Protein 1V2A (pdb70)

Foldseek 3Di:
DEWEDALLDLLQQLVVLLCVLLVHDYDYDYADLVDPVRQVVQCVQPVVSDPGWDADPNDIDHDSVRSNVCCCVPRHPDCVQQDPPPVQNVLLVVLVCLLVPQALVLLVVVLVVVLVVDDDPPCSVVSNVVSVVVQLVCLVVEVANRDVDHYSSRSSVLSSVVNCVSPDDDCVVRVSVVSSNCVVLVSRPPSVVSCVCNVVVSVVVVVD/DEWEDALLDLLQQLCVLLCQLQVHDYNYDDADCVDPVRVVVQCVQPVVSDPGWDADPNDIDDDSVRSNVVCCVVRPPDCVQQDPPPVQNVQLVVLVCLLVPQALVLQVVQVVQVVVVHHDDPVSVVSNVVSLVVQLVCCVVEVANRDVDHHSSRSSVLSSVVNNVVVVDDCVVRDSVVSSNCVVLVSRPPNVVSVVVSVVRVVVVVVVD/DEWEAALLDLLQQLVVLLCLLLVHDHNYDYADCVDDVRQVVQCVQPVVSDPGWDADPNDIDDDSVRVSVCCCVVRPPDCQQQDPDPVLNVLLVVLVCLLVVAALVLVVVQVVQVVVPHGDDVVSVVSNVVSVVVQLVCLPVEVANRDNDHHSSRSSVLSSVVNCVVVVDDCPVRVSVVSSNVVVCVSRPPSVVSVVVSVVSVVVVVVD/DEWEDALLDLLSQLVVLLCQLLVHDYNYDDADCVDPVRQVVQCVQPVVSDPGWGADPNDIDDDSVRSNVCCCVVRPPDCPQQDPPPVLNVQLVVLVCLLVVQALVLQVVQVVLVVVVHHDDPCSVVSNVVSLVVQLVCLPVEVANRDNDHHSSLSSVLSSVVSCVSVPDDCPVRVSVVSSNVVSCVSRPPSVVSVVVSVVSVVVVVVD

Organism: NCBI:txid7168

Radius of gyration: 38.17 Å; Cα contacts (8 Å, |Δi|>4): 1167; chains: 4; bounding box: 81×62×113 Å

Solvent-accessible surface area: 38562 Å² total; per-residue (Å²): 58,36,0,42,15,32,29,31,19,18,41,0,6,4,0,17,2,0,4,62,71,42,64,24,116,24,69,73,86,148,17,69,54,144,40,89,118,61,109,76,56,2,48,143,61,0,36,19,69,50,29,4,0,0,20,3,124,62,32,36,2,18,27,6,15,0,0,1,5,2,0,5,61,43,58,14,185,70,65,65,10,8,16,131,74,43,94,45,14,4,22,0,3,5,7,2,3,0,2,26,32,9,0,28,55,51,0,25,47,5,5,85,44,65,82,142,171,81,172,29,56,123,104,60,77,101,105,1,91,26,0,0,49,15,0,27,80,1,5,74,105,69,43,26,0,1,8,115,66,9,0,0,0,0,1,4,0,2,3,6,3,24,6,6,108,57,15,193,38,85,45,116,62,3,63,76,0,98,52,0,5,111,71,0,62,88,55,9,60,83,28,118,97,10,36,106,85,21,42,85,67,14,125,66,120,91,90,131,55,33,0,35,6,23,10,35,22,24,42,0,16,4,0,10,5,0,5,94,78,46,72,23,116,22,71,86,67,142,14,54,36,133,50,80,117,60,76,80,55,4,48,168,62,0,44,17,67,48,24,4,0,0,19,6,138,63,30,39,3,16,27,5,16,0,0,0,5,2,0,2,54,49,83,24,183,78,62,75,14,5,15,135,65,37,82,46,14,4,20,0,6,3,4,2,2,0,2,26,30,6,1,27,57,46,0,32,47,5,24,90,32,78,122,124,181,84,164,34,56,132,121,59,74,120,82,0,118,27,0,0,47,14,0,22,81,0,3,65,101,78,45,28,0,1,5,120,56,10,0,0,0,0,0,4,0,2,4,6,2,30,4,4,94,153,38,180,45,88,37,111,74,11,65,82,0,88,44,0,6,110,81,0,65,91,57,6,52,115,36,119,104,12,44,94,73,28,51,82,11,31,122,69,71,90,76,69,183,43,39,0,42,9,27,10,44,22,23,41,0,17,6,0,14,5,0,6,72,72,40,67,35,119,17,75,86,69,134,14,70,33,157,44,79,117,64,99,78,49,2,50,174,60,0,40,21,71,51,30,3,0,0,18,9,148,64,35,35,3,15,27,6,16,0,0,1,5,1,0,5,50,48,78,24,194,63,57,65,14,5,11,142,73,34,83,52,10,2,18,0,3,3,5,3,2,0,2,25,23,9,0,27,54,63,0,33,54,4,25,86,52,74,124,114,183,97,166,27,58,128,107,63,65,89,99,0,94,24,0,0,47,14,0,25,77,2,9,58,124,69,47,20,0,1,5,113,68,8,0,0,0,0,1,5,0,1,4,5,1,26,5,2,107,151,37,184,50,98,35,114,67,5,71,76,0,100,59,6,10,134,111,0,74,89,54,7,64,111,38,151,113,11,52,113,75,28,48,54,15,36,125,62,144,122,86,115,55,34,0,33,13,22,12,42,19,23,41,0,15,5,0,17,5,0,4,72,75,48,68,25,119,24,73,92,83,149,12,76,39,161,52,73,117,64,84,76,52,2,52,183,59,0,38,18,76,53,29,4,0,0,18,7,148,63,30,36,3,16,27,7,15,0,0,1,3,2,0,6,49,47,91,24,193,62,57,66,11,3,11,147,71,40,82,47,11,2,18,0,3,3,5,2,2,0,2,27,34,10,0,30,62,73,0,23,54,4,10,87,34,55,119,158,195,104,140,18,58,133,107,74,68,91,128,1,117,28,0,0,45,14,0,22,80,2,9,42,127,66,49,16,0,1,5,118,69,8,0,0,0,0,0,5,0,1,3,5,2,24,10,1,98,115,37,189,49,88,36,111,70,8,67,82,0,104,60,4,5,134,112,0,78,85,56,9,62,115,38,140,89,16,43,98,72,28,48,71,23,23,124,56,142,111,92,131

Secondary structure (DSSP, 8-state):
-EEEE-TT-HHHHHHHHHHHHHT---EEEE--TT-HHHHHHHHHH-TT--S-EEEETTEEEESHHHHHHHHHHHH-SSSTTS---HHHHHHHHHHHHHIIIIIHHHHHHHHHHHHHT----TTHHHHHHHHHHHHHHHHHHSSSSSSSS--HHHHHHHHHHHGGGTTT---TT-HHHHHHHHHHHTTSTTHHHHHHHHHHHHHHHH--/-EEEE-TTSTTTHHHHHHHHHHT---EEEE--TTSHHHHHHHHHH-TT--S-EEEETTEEEESHHHHHHHHHHHH-SSSSSS-S-HHHHHHHHHHHHHIIIIIHHHHHHHHHHHHTT----HHHHHHHHHHHHHHHHHHHHSSSSSSSS--HHHHHHHHHHHGGGGGT---TT-HHHHHHHHHHHTTSTTHHHHHHHHHHHHHHHHTT-/-EEEE-TTSHHHHHHHHHHHHHT---EEEE--TT-HHHHHHHHTT-TT--S-EEEETTEEEESHHHHHHHHHHHH-SSSSSS-SSHHHHHHHHHHHHHIIIIIHHHHHHHHHHHTTT----HHHHHHHHHHHHHHHHHTTTSSSSSSSS--HHHHHHHHHHHGGGGGT---TT-HHHHHHHHHHHTTSTTHHHHHHHHHHHHHHHHH-/-EEEE-TT-HHHHHHHHHHHHHT---EEEE--TTSHHHHHHHHTT-TT--SSEEEETTEEEESHHHHHHHHHHHH-SSSTTS---HHHHHHHHHHHHHIIIIIHHHHHHHHHHTTTT----TTHHHHHHHHHHHHHHHTTTSSSSSSSS--HHHHHHHHHHHGGGGGT---TT-HHHHHHHHHHHTTSTTHHHHHHHHHHHHHHHHH-

B-factor: mean 32.92, std 14.25, range [5.95, 92.27]

InterPro domains:
  IPR004045 Glutathione S-transferase, N-terminal [PF13417] (4-76)
  IPR004045 Glutathione S-transferase, N-terminal [PS50404] (1-79)
  IPR004046 Glutathione S-transferase, C-terminal [PF00043] (115-186)
  IPR010987 Glutathione S-transferase, C-terminal-like [PS50405] (85-202)
  IPR036249 Thioredoxin-like superfamily [SSF52833] (1-83)
  IPR036282 Glutathione S-transferase, C-terminal domain superfamily [SSF47616] (84-200)
  IPR040079 Glutathione transferase family [SFLDS00019] (1-209)

Nearest PDB structures (foldseek):
  1v2a-assembly1_B  TM=9.784E-01  e=1.083E-30  Anopheles dirus
  3wyw-assembly1_A  TM=9.039E-01  e=3.622E-17  Nilaparvata lugens
  3vk9-assembly3_D  TM=9.229E-01  e=1.991E-15  Bombyx mori
  7rhp-assembly1_A  TM=9.264E-01  e=3.849E-15  Apis mellifera
  7ebu-assembly3_C  TM=8.691E-01  e=9.989E-12  Aedes aegypti

CATH classification: 3.40.30.10 (+1 more: 1.20.1050.10)

Sequence (833 aa):
MDYYYSLISPPCQSAILLAKKLGITLNLKKTNVHDPVERDALTKLNPQHTIPTLVDNGHVVWESYAIVLYLVETYAKDDTLYPKDPKVRSVVNQRLFFDIGTLYKRIIDVIHLVMKKEQPSDEQMEKLKGALDLLEQFVTERAYAAADHLTVADICLLGTVTALNWLKHDLEPFPHIRAWLERVRAEMPDYEEFSKQVADDTLAYVASMDYYYSLISPPCQSAILLAKKLGITLNLKKTNVHDPVERDALTKLNPQHTIPTLVDNGHVVWESYAIVLYLVETYAKDDTLYPKDPKVRSVVNQRLFFDIGTLYKRIIDVIHLVMKKEQPSDEQMEKLKGALDLLEQFVTERAYAAADHLTVADICLLGTVTALNWLKHDLEPFPHIRAWLERVRAEMPDYEEFSKQVADDTLAYVASRMDYYYSLISPPCQSAILLAKKLGITLNLKKTNVHDPVERDALTKLNPQHTIPTLVDNGHVVWESYAIVLYLVETYAKDDTLYPKDPKVRSVVNQRLFFDIGTLYKRIIDVIHLVMKKEQPSDEQMEKLKGALDLLEQFVTERAYAAADHLTVADICLLGTVTALNWLKHDLEPFPHIRAWLERVRAEMPDYEEFSKQVADDTLAYVASMDYYYSLISPPCQSAILLAKKLGITLNLKKTNVHDPVERDALTKLNPQHTIPTLVDNGHVVWESYAIVLYLVETYAKDDTLYPKDPKVRSVVNQRLFFDIGTLYKRIIDVIHLVMKKEQPSDEQMEKLKGALDLLEQFVTERAYAAADHLTVADICLLGTVTALNWLKHDLEPFPHIRAWLERVRAEMPDYEEFSKQVADDTLAYVAS

Structure (mmCIF, N/CA/C/O backbone):
data_1V2A
#
_entry.id   1V2A
#
_cell.length_a   48.203
_cell.length_b   88.136
_cell.length_c   200.446
_cell.angle_alpha   90.00
_cell.angle_beta   90.00
_cell.angle_gamma   90.00
#
_symmetry.space_group_name_H-M   'P 21 21 21'
#
loop_
_entity.id
_entity.type
_entity.pdbx_description
1 polymer 'glutathione transferase gst1-6'
2 non-polymer 'GLUTATHIONE SULFONIC ACID'
3 water water
#
loop_
_atom_site.group_PDB
_atom_site.id
_atom_site.type_symbol
_atom_site.label_atom_id
_atom_site.label_alt_id
_atom_site.label_comp_id
_atom_site.label_asym_id
_atom_site.label_entity_id
_atom_site.label_seq_id
_atom_site.pdbx_PDB_ins_code
_atom_site.Cartn_x
_atom_site.Cartn_y
_atom_site.Cartn_z
_atom_site.occupancy
_atom_site.B_iso_or_equiv
_atom_site.auth_seq_id
_atom_site.auth_comp_id
_atom_site.auth_asym_id
_atom_site.auth_atom_id
_atom_site.pdbx_PDB_model_num
ATOM 1 N N . MET A 1 1 ? -55.478 -18.343 34.346 1.00 35.96 1 MET A N 1
ATOM 2 C CA . MET A 1 1 ? -54.793 -17.601 35.432 1.00 35.64 1 MET A CA 1
ATOM 3 C C . MET A 1 1 ? -53.988 -16.436 34.864 1.00 35.30 1 MET A C 1
ATOM 4 O O . MET A 1 1 ? -53.497 -16.499 33.735 1.00 36.43 1 MET A O 1
ATOM 9 N N . ASP A 1 2 ? -53.864 -15.366 35.640 1.00 31.97 2 ASP A N 1
ATOM 10 C CA . ASP A 1 2 ? -53.113 -14.205 35.189 1.00 32.69 2 ASP A CA 1
ATOM 11 C C . ASP A 1 2 ? -51.701 -14.239 35.769 1.00 32.65 2 ASP A C 1
ATOM 12 O O . ASP A 1 2 ? -51.482 -14.764 36.862 1.00 31.13 2 ASP A O 1
ATOM 17 N N . TYR A 1 3 ? -50.750 -13.675 35.030 1.00 30.93 3 TYR A N 1
ATOM 18 C CA . TYR A 1 3 ? -49.363 -13.666 35.458 1.00 30.28 3 TYR A CA 1
ATOM 19 C C . TYR A 1 3 ? -48.645 -12.362 35.105 1.00 31.58 3 TYR A C 1
ATOM 20 O O . TYR A 1 3 ? -48.251 -12.144 33.953 1.00 29.39 3 TYR A O 1
ATOM 29 N N . TYR A 1 4 ? -48.468 -11.502 36.105 1.00 30.32 4 TYR A N 1
ATOM 30 C CA . TYR A 1 4 ? -47.790 -10.225 35.907 1.00 31.77 4 TYR A CA 1
ATOM 31 C C . TYR A 1 4 ? -46.294 -10.474 35.968 1.00 31.23 4 TYR A C 1
ATOM 32 O O . TYR A 1 4 ? -45.792 -11.027 36.955 1.00 28.85 4 TYR A O 1
ATOM 41 N N . TYR A 1 5 ? -45.581 -10.049 34.928 1.00 29.78 5 TYR A N 1
ATOM 42 C CA . TYR A 1 5 ? -44.150 -10.296 34.869 1.00 31.57 5 TYR A CA 1
ATOM 43 C C . TYR A 1 5 ? -43.411 -9.412 33.876 1.00 32.55 5 TYR A C 1
ATOM 44 O O . TYR A 1 5 ? -43.963 -8.473 33.301 1.00 34.12 5 TYR A O 1
ATOM 53 N N . SER A 1 6 ? -42.150 -9.778 33.674 1.00 31.96 6 SER A N 1
ATOM 54 C CA . SER A 1 6 ? -41.228 -9.136 32.741 1.00 34.13 6 SER A CA 1
ATOM 55 C C . SER A 1 6 ? -40.223 -10.249 32.438 1.00 32.91 6 SER A C 1
ATOM 56 O O . SER A 1 6 ? -39.591 -10.769 33.350 1.00 33.89 6 SER A O 1
ATOM 59 N N . LEU A 1 7 ? -40.091 -10.621 31.166 1.00 32.02 7 LEU A N 1
ATOM 60 C CA . LEU A 1 7 ? -39.197 -11.707 30.764 1.00 32.09 7 LEU A CA 1
ATOM 61 C C . LEU A 1 7 ? -37.761 -11.507 31.195 1.00 30.92 7 LEU A C 1
ATOM 62 O O . LEU A 1 7 ? -37.016 -12.466 31.347 1.00 32.96 7 LEU A O 1
ATOM 67 N N . ILE A 1 8 ? -37.373 -10.258 31.390 1.00 32.57 8 ILE A N 1
ATOM 68 C CA . ILE A 1 8 ? -36.009 -9.944 31.784 1.00 30.03 8 ILE A CA 1
ATOM 69 C C . ILE A 1 8 ? -35.806 -10.207 33.278 1.00 29.34 8 ILE A C 1
ATOM 70 O O . ILE A 1 8 ? -34.677 -10.238 33.773 1.00 27.40 8 ILE A O 1
ATOM 75 N N . SER A 1 9 ? -36.909 -10.415 33.987 1.00 25.50 9 SER A N 1
ATOM 76 C CA . SER A 1 9 ? -36.855 -10.680 35.422 1.00 27.89 9 SER A CA 1
ATOM 77 C C . SER A 1 9 ? -36.592 -12.151 35.753 1.00 25.72 9 SER A C 1
ATOM 78 O O . SER A 1 9 ? -37.499 -12.982 35.634 1.00 29.34 9 SER A O 1
ATOM 81 N N . PRO A 1 10 ? -35.353 -12.491 36.170 1.00 24.14 10 PRO A N 1
ATOM 82 C CA . PRO A 1 10 ? -34.968 -13.866 36.522 1.00 23.25 10 PRO A CA 1
ATOM 83 C C . PRO A 1 10 ? -36.034 -14.603 37.330 1.00 22.90 10 PRO A C 1
ATOM 84 O O . PRO A 1 10 ? -36.431 -15.711 36.975 1.00 21.12 10 PRO A O 1
ATOM 88 N N . PRO A 1 11 ? -36.503 -14.002 38.435 1.00 20.57 11 PRO A N 1
ATOM 89 C CA . PRO A 1 11 ? -37.532 -14.656 39.248 1.00 21.17 11 PRO A CA 1
ATOM 90 C C . PRO A 1 11 ? -38.796 -14.901 38.428 1.00 22.68 11 PRO A C 1
ATOM 91 O O . PRO A 1 11 ? -39.513 -15.880 38.645 1.00 20.03 11 PRO A O 1
ATOM 95 N N . CYS A 1 12 ? -39.069 -14.001 37.489 1.00 22.45 12 CYS A N 1
ATOM 96 C CA . CYS A 1 12 ? -40.255 -14.120 36.637 1.00 23.61 12 CYS A CA 1
ATOM 97 C C . CYS A 1 12 ? -40.177 -15.295 35.685 1.00 23.14 12 CYS A C 1
ATOM 98 O O . CYS A 1 12 ? -41.197 -15.754 35.164 1.00 23.47 12 CYS A O 1
ATOM 101 N N . GLN A 1 13 ? -38.962 -15.780 35.465 1.00 24.31 13 GLN A N 1
ATOM 102 C CA . GLN A 1 13 ? -38.728 -16.890 34.556 1.00 25.36 13 GLN A CA 1
ATOM 103 C C . GLN A 1 13 ? -39.146 -18.244 35.116 1.00 25.32 13 GLN A C 1
ATOM 104 O O . GLN A 1 13 ? -39.641 -19.096 34.385 1.00 25.49 13 GLN A O 1
ATOM 110 N N . SER A 1 14 ? -38.953 -18.441 36.414 1.00 23.88 14 SER A N 1
ATOM 111 C CA . SER A 1 14 ? -39.293 -19.713 37.039 1.00 21.38 14 SER A CA 1
ATOM 112 C C . SER A 1 14 ? -40.656 -20.266 36.630 1.00 21.05 14 SER A C 1
ATOM 113 O O . SER A 1 14 ? -40.726 -21.316 36.017 1.00 19.60 14 SER A O 1
ATOM 116 N N . ALA A 1 15 ? -41.733 -19.560 36.965 1.00 23.13 15 ALA A N 1
ATOM 117 C CA . ALA A 1 15 ? -43.085 -20.016 36.631 1.00 23.71 15 ALA A CA 1
ATOM 118 C C . ALA A 1 15 ? -43.301 -20.224 35.135 1.00 24.66 15 ALA A C 1
ATOM 119 O O . ALA A 1 15 ? -43.992 -21.157 34.738 1.00 25.53 15 ALA A O 1
ATOM 121 N N . ILE A 1 16 ? -42.722 -19.351 34.312 1.00 25.19 16 ILE A N 1
ATOM 122 C CA . ILE A 1 16 ? -42.849 -19.462 32.861 1.00 25.34 16 ILE A CA 1
ATOM 123 C C . ILE A 1 16 ? -42.328 -20.804 32.391 1.00 23.96 16 ILE A C 1
ATOM 124 O O . ILE A 1 16 ? -42.958 -21.486 31.587 1.00 25.64 16 ILE A O 1
ATOM 129 N N . LEU A 1 17 ? -41.164 -21.183 32.887 1.00 23.48 17 LEU A N 1
ATOM 130 C CA . LEU A 1 17 ? -40.598 -22.456 32.496 1.00 24.34 17 LEU A CA 1
ATOM 131 C C . LEU A 1 17 ? -41.462 -23.580 33.064 1.00 24.86 17 LEU A C 1
ATOM 132 O O . LEU A 1 17 ? -41.757 -24.561 32.385 1.00 21.73 17 LEU A O 1
ATOM 137 N N . LEU A 1 18 ? -41.895 -23.415 34.307 1.00 27.17 18 LEU A N 1
ATOM 138 C CA . LEU A 1 18 ? -42.728 -24.418 34.958 1.00 27.94 18 LEU A CA 1
ATOM 139 C C . LEU A 1 18 ? -44.030 -24.656 34.176 1.00 30.81 18 LEU A C 1
ATOM 140 O O . LEU A 1 18 ? -44.410 -25.804 33.908 1.00 29.56 18 LEU A O 1
ATOM 145 N N . ALA A 1 19 ? -44.710 -23.571 33.814 1.00 29.71 19 ALA A N 1
ATOM 146 C CA . ALA A 1 19 ? -45.952 -23.665 33.063 1.00 31.79 19 ALA A CA 1
ATOM 147 C C . ALA A 1 19 ? -45.781 -24.525 31.812 1.00 33.51 19 ALA A C 1
ATOM 148 O O . ALA A 1 19 ? -46.593 -25.416 31.558 1.00 35.51 19 ALA A O 1
ATOM 150 N N . LYS A 1 20 ? -44.735 -24.266 31.029 1.00 32.54 20 LYS A N 1
ATOM 151 C CA . LYS A 1 20 ? -44.509 -25.050 29.813 1.00 32.89 20 LYS A CA 1
ATOM 152 C C . LYS A 1 20 ? -44.275 -26.506 30.172 1.00 34.48 20 LYS A C 1
ATOM 153 O O . LYS A 1 20 ? -44.782 -27.417 29.511 1.00 33.22 20 LYS A O 1
ATOM 159 N N . LYS A 1 21 ? -43.492 -26.719 31.223 1.00 34.02 21 LYS A N 1
ATOM 160 C CA . LYS A 1 21 ? -43.181 -28.062 31.677 1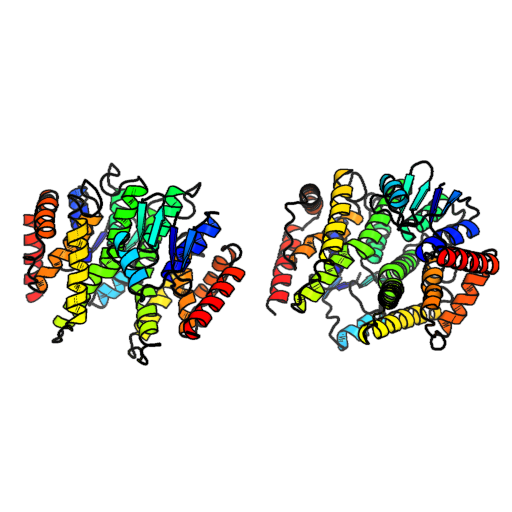.00 32.83 21 LYS A CA 1
ATOM 161 C C . LYS A 1 21 ? -44.465 -28.821 31.960 1.00 32.44 21 LYS A C 1
ATOM 162 O O . LYS A 1 21 ? -44.686 -29.901 31.421 1.00 36.89 21 LYS A O 1
ATOM 168 N N . LEU A 1 22 ? -45.315 -28.247 32.799 1.00 32.26 22 LEU A N 1
ATOM 169 C CA . LEU A 1 22 ? -46.569 -28.891 33.171 1.00 32.74 22 LEU A CA 1
ATOM 170 C C . LEU A 1 22 ? -47.631 -28.747 32.101 1.00 33.66 22 LEU A C 1
ATOM 171 O O . LEU A 1 22 ? -48.728 -29.289 32.230 1.00 36.14 22 LEU A O 1
ATOM 176 N N . GLY A 1 23 ? -47.315 -28.013 31.043 1.00 31.80 23 GLY A N 1
ATOM 177 C CA . GLY A 1 23 ? -48.287 -27.833 29.987 1.00 33.71 23 GLY A CA 1
ATOM 178 C C . GLY A 1 23 ? -49.375 -26.863 30.397 1.00 34.79 23 GLY A C 1
ATOM 179 O O . GLY A 1 23 ? -50.453 -26.837 29.802 1.00 33.47 23 GLY A O 1
ATOM 180 N N . ILE A 1 24 ? -49.093 -26.072 31.428 1.00 36.64 24 ILE A N 1
ATOM 181 C CA . ILE A 1 24 ? -50.035 -25.069 31.916 1.00 38.68 24 ILE A CA 1
ATOM 182 C C . ILE A 1 24 ? -49.992 -23.852 30.993 1.00 39.85 24 ILE A C 1
ATOM 183 O O . ILE A 1 24 ? -48.926 -23.451 30.525 1.00 39.98 24 ILE A O 1
ATOM 188 N N . THR A 1 25 ? -51.153 -23.269 30.727 1.00 42.13 25 THR A N 1
ATOM 189 C CA . THR A 1 25 ? -51.221 -22.094 29.868 1.00 43.96 25 THR A CA 1
ATOM 190 C C . THR A 1 25 ? -51.509 -20.844 30.702 1.00 43.49 25 THR A C 1
ATOM 191 O O . THR A 1 25 ? -52.529 -20.756 31.381 1.00 44.85 25 THR A O 1
ATOM 195 N N . LEU A 1 26 ? -50.591 -19.885 30.658 1.00 42.54 26 LEU A N 1
ATOM 196 C CA . LEU A 1 26 ? -50.739 -18.650 31.415 1.00 42.59 26 LEU A CA 1
ATOM 197 C C . LEU A 1 26 ? -51.200 -17.508 30.529 1.00 44.06 26 LEU A C 1
ATOM 198 O O . LEU A 1 26 ? -50.971 -17.509 29.319 1.00 45.73 26 LEU A O 1
ATOM 203 N N . ASN A 1 27 ? -51.855 -16.535 31.147 1.00 46.14 27 ASN A N 1
ATOM 204 C CA . ASN A 1 27 ? -52.327 -15.362 30.438 1.00 46.16 27 ASN A CA 1
ATOM 205 C C . ASN A 1 27 ? -51.344 -14.253 30.779 1.00 45.87 27 ASN A C 1
ATOM 206 O O . ASN A 1 27 ? -51.600 -13.424 31.656 1.00 44.50 27 ASN A O 1
ATOM 211 N N . LEU A 1 28 ? -50.211 -14.257 30.087 1.00 43.77 28 LEU A N 1
ATOM 212 C CA . LEU A 1 28 ? -49.167 -13.270 30.316 1.00 45.70 28 LEU A CA 1
ATOM 213 C C . LEU A 1 28 ? -49.662 -11.837 30.243 1.00 45.58 28 LEU A C 1
ATOM 214 O O . LEU A 1 28 ? -50.513 -11.496 29.426 1.00 46.92 28 LEU A O 1
ATOM 219 N N . LYS A 1 29 ? -49.122 -11.005 31.123 1.00 45.50 29 LYS A N 1
ATOM 220 C CA . LYS A 1 29 ? -49.464 -9.596 31.177 1.00 45.61 29 LYS A CA 1
ATOM 221 C C . LYS A 1 29 ? -48.228 -8.817 31.593 1.00 45.32 29 LYS A C 1
ATOM 222 O O . LYS A 1 29 ? -47.920 -8.683 32.776 1.00 44.65 29 LYS A O 1
ATOM 228 N N . LYS A 1 30 ? -47.519 -8.331 30.581 1.00 45.38 30 LYS A N 1
ATOM 229 C CA . LYS A 1 30 ? -46.294 -7.566 30.736 1.00 44.36 30 LYS A CA 1
ATOM 230 C C . LYS A 1 30 ? -46.558 -6.430 31.697 1.00 43.86 30 LYS A C 1
ATOM 231 O O . LYS A 1 30 ? -47.487 -5.643 31.504 1.00 44.83 30 LYS A O 1
ATOM 237 N N . THR A 1 31 ? -45.725 -6.350 32.729 1.00 42.22 31 THR A N 1
ATOM 238 C CA . THR A 1 31 ? -45.873 -5.342 33.763 1.00 39.40 31 THR A CA 1
ATOM 239 C C . THR A 1 31 ? -44.659 -4.447 33.943 1.00 41.68 31 THR A C 1
ATOM 240 O O . THR A 1 31 ? -43.521 -4.908 33.956 1.00 40.28 31 THR A O 1
ATOM 244 N N . ASN A 1 32 ? -44.927 -3.155 34.085 1.00 45.73 32 ASN A N 1
ATOM 245 C CA . ASN A 1 32 ? -43.894 -2.150 34.278 1.00 50.85 32 ASN A CA 1
ATOM 246 C C . ASN A 1 32 ? -43.995 -1.655 35.718 1.00 53.81 32 ASN A C 1
ATOM 247 O O . ASN A 1 32 ? -44.747 -0.726 36.007 1.00 55.36 32 ASN A O 1
ATOM 252 N N . VAL A 1 33 ? -43.236 -2.277 36.616 1.00 58.26 33 VAL A N 1
ATOM 253 C CA . VAL A 1 33 ? -43.262 -1.910 38.028 1.00 61.91 33 VAL A CA 1
ATOM 254 C C . VAL A 1 33 ? -42.784 -0.494 38.336 1.00 64.68 33 VAL A C 1
ATOM 255 O O . VAL A 1 33 ? -42.660 -0.119 39.501 1.00 66.41 33 VAL A O 1
ATOM 259 N N . HIS A 1 34 ? -42.516 0.293 37.302 1.00 68.46 34 HIS A N 1
ATOM 260 C CA . HIS A 1 34 ? -42.078 1.668 37.505 1.00 70.57 34 HIS A CA 1
ATOM 261 C C . HIS A 1 34 ? -43.162 2.623 37.031 1.00 71.82 34 HIS A C 1
ATOM 262 O O . HIS A 1 34 ? -43.026 3.840 37.147 1.00 71.63 34 HIS A O 1
ATOM 269 N N . ASP A 1 35 ? -44.241 2.061 36.496 1.00 73.18 35 ASP A N 1
ATOM 270 C CA . ASP A 1 35 ? -45.354 2.868 36.017 1.00 75.02 35 ASP A CA 1
ATOM 271 C C . ASP A 1 35 ? -46.365 3.082 37.138 1.00 76.89 35 ASP A C 1
ATOM 272 O O . ASP A 1 35 ? -47.055 2.146 37.552 1.00 77.59 35 ASP A O 1
ATOM 277 N N . PRO A 1 36 ? -46.465 4.321 37.644 1.00 77.88 36 PRO A N 1
ATOM 278 C CA . PRO A 1 36 ? -47.395 4.666 38.722 1.00 77.92 36 PRO A CA 1
ATOM 279 C C . PRO A 1 36 ? -48.807 4.147 38.468 1.00 77.65 36 PRO A C 1
ATOM 280 O O . PRO A 1 36 ? -49.550 3.862 39.407 1.00 78.44 36 PRO A O 1
ATOM 284 N N . VAL A 1 37 ? -49.172 4.025 37.197 1.00 76.28 37 VAL A N 1
ATOM 285 C CA . VAL A 1 37 ? -50.497 3.543 36.839 1.00 75.69 37 VAL A CA 1
ATOM 286 C C . VAL A 1 37 ? -50.593 2.024 36.955 1.00 75.13 37 VAL A C 1
ATOM 287 O O . VAL A 1 37 ? -51.644 1.487 37.315 1.00 74.72 37 VAL A O 1
ATOM 291 N N . GLU A 1 38 ? -49.494 1.336 36.653 1.00 73.17 38 GLU A N 1
ATOM 292 C CA . GLU A 1 38 ? -49.466 -0.123 36.713 1.00 71.59 38 GLU A CA 1
ATOM 293 C C . GLU A 1 38 ? -49.213 -0.654 38.120 1.00 70.20 38 GLU A C 1
ATOM 294 O O . GLU A 1 38 ? -49.660 -1.752 38.463 1.00 67.83 38 GLU A O 1
ATOM 300 N N . ARG A 1 39 ? -48.494 0.124 38.926 1.00 67.78 39 ARG A N 1
ATOM 301 C CA . ARG A 1 39 ? -48.185 -0.261 40.299 1.00 66.16 39 ARG A CA 1
ATOM 302 C C . ARG A 1 39 ? -49.468 -0.352 41.129 1.00 65.34 39 ARG A C 1
ATOM 303 O O . ARG A 1 39 ? -49.689 -1.331 41.846 1.00 64.90 39 ARG A O 1
ATOM 311 N N . ASP A 1 40 ? -50.312 0.671 41.016 1.00 62.72 40 ASP A N 1
ATOM 312 C CA . ASP A 1 40 ? -51.571 0.725 41.743 1.00 60.20 40 ASP A CA 1
ATOM 313 C C . ASP A 1 40 ? -52.353 -0.568 41.561 1.00 58.22 40 ASP A C 1
ATOM 314 O O . ASP A 1 40 ? -52.553 -1.320 42.512 1.00 57.64 40 ASP A O 1
ATOM 319 N N . ALA A 1 41 ? -52.782 -0.826 40.330 1.00 55.19 41 ALA A N 1
ATOM 320 C CA . ALA A 1 41 ? -53.552 -2.025 40.017 1.00 51.56 41 ALA A CA 1
ATOM 321 C C . ALA A 1 41 ? -52.878 -3.283 40.548 1.00 49.12 41 ALA A C 1
ATOM 322 O O . ALA A 1 41 ? -53.547 -4.183 41.054 1.00 48.81 41 ALA A O 1
ATOM 324 N N . LEU A 1 42 ? -51.555 -3.341 40.429 1.00 45.79 42 LEU A N 1
ATOM 325 C CA . LEU A 1 42 ? -50.794 -4.495 40.895 1.00 44.75 42 LEU A CA 1
ATOM 326 C C . LEU A 1 42 ? -50.874 -4.555 42.412 1.00 44.19 42 LEU A C 1
ATOM 327 O O . LEU A 1 42 ? -51.049 -5.625 42.999 1.00 44.86 42 LEU A O 1
ATOM 332 N N . THR A 1 43 ? -50.739 -3.389 43.036 1.00 43.40 43 THR A N 1
ATOM 333 C CA . THR A 1 43 ? -50.786 -3.266 44.486 1.00 40.96 43 THR A CA 1
ATOM 334 C C . THR A 1 43 ? -52.130 -3.711 45.049 1.00 40.85 43 THR A C 1
ATOM 335 O O . THR A 1 43 ? -52.189 -4.294 46.130 1.00 40.72 43 THR A O 1
ATOM 339 N N . LYS A 1 44 ? -53.204 -3.437 44.314 1.00 39.83 44 LYS A N 1
ATOM 340 C CA . LYS A 1 44 ? -54.546 -3.812 44.743 1.00 40.61 44 LYS A CA 1
ATOM 341 C C . LYS A 1 44 ? -54.592 -5.331 44.897 1.00 40.51 44 LYS A C 1
ATOM 342 O O . LYS A 1 44 ? -55.423 -5.875 45.630 1.00 40.44 44 LYS A O 1
ATOM 348 N N . LEU A 1 45 ? -53.688 -6.010 44.197 1.00 37.36 45 LEU A N 1
ATOM 349 C CA . LEU A 1 45 ? -53.610 -7.466 44.239 1.00 35.60 45 LEU A CA 1
ATOM 350 C C . LEU A 1 45 ? -52.513 -7.929 45.190 1.00 33.89 45 LEU A C 1
ATOM 351 O O . LEU A 1 45 ? -52.727 -8.778 46.055 1.00 34.76 45 LEU A O 1
ATOM 356 N N . ASN A 1 46 ? -51.335 -7.355 45.007 1.00 31.14 46 ASN A N 1
ATOM 357 C CA . ASN A 1 46 ? -50.161 -7.669 45.800 1.00 31.26 46 ASN A CA 1
ATOM 358 C C . ASN A 1 46 ? -49.634 -6.337 46.341 1.00 31.97 46 ASN A C 1
ATOM 359 O O . ASN A 1 46 ? -49.075 -5.537 45.590 1.00 31.85 46 ASN A O 1
ATOM 364 N N . PRO A 1 47 ? -49.811 -6.082 47.652 1.00 33.74 47 PRO A N 1
ATOM 365 C CA . PRO A 1 47 ? -49.359 -4.843 48.299 1.00 31.05 47 PRO A CA 1
ATOM 366 C C . PRO A 1 47 ? -47.854 -4.585 48.219 1.00 30.67 47 PRO A C 1
ATOM 367 O O . PRO A 1 47 ? -47.415 -3.439 48.299 1.00 28.37 47 PRO A O 1
ATOM 371 N N . GLN A 1 48 ? -47.057 -5.638 48.083 1.00 29.02 48 GLN A N 1
ATOM 372 C CA . GLN A 1 48 ? -45.618 -5.429 47.984 1.00 29.30 48 GLN A CA 1
ATOM 373 C C . GLN A 1 48 ? -45.310 -4.990 46.561 1.00 27.99 48 GLN A C 1
ATOM 374 O O . GLN A 1 48 ? -44.199 -4.547 46.252 1.00 27.76 48 GLN A O 1
ATOM 380 N N . HIS A 1 49 ? -46.324 -5.100 45.709 1.00 29.67 49 HIS A N 1
ATOM 381 C CA . HIS A 1 49 ? -46.234 -4.734 44.298 1.00 29.70 49 HIS A CA 1
ATOM 382 C C . HIS A 1 49 ? -44.929 -5.144 43.628 1.00 30.35 49 HIS A C 1
ATOM 383 O O . HIS A 1 49 ? -44.166 -4.298 43.152 1.00 30.31 49 HIS A O 1
ATOM 390 N N . THR A 1 50 ? -44.681 -6.452 43.602 1.00 28.62 50 THR A N 1
ATOM 391 C CA . THR A 1 50 ? -43.492 -6.993 42.956 1.00 29.36 50 THR A CA 1
ATOM 392 C C . THR A 1 50 ? -43.904 -8.070 41.964 1.00 29.48 50 THR A C 1
ATOM 393 O O . THR A 1 50 ? -44.972 -8.674 42.092 1.00 29.91 50 THR A O 1
ATOM 397 N N . ILE A 1 51 ? -43.067 -8.298 40.958 1.00 27.16 51 ILE A N 1
ATOM 398 C CA . ILE A 1 51 ? -43.338 -9.354 40.003 1.00 25.05 51 ILE A CA 1
ATOM 399 C C . ILE A 1 51 ? -42.285 -10.425 40.258 1.00 25.87 51 ILE A C 1
ATOM 400 O O . ILE A 1 51 ? -41.158 -10.124 40.665 1.00 27.11 51 ILE A O 1
ATOM 405 N N . PRO A 1 52 ? -42.621 -11.691 39.989 1.00 26.11 52 PRO A N 1
ATOM 406 C CA . PRO A 1 52 ? -43.913 -12.142 39.470 1.00 24.86 52 PRO A CA 1
ATOM 407 C C . PRO A 1 52 ? -45.063 -12.090 40.470 1.00 25.22 52 PRO A C 1
ATOM 408 O O . PRO A 1 52 ? -44.857 -11.993 41.675 1.00 24.90 52 PRO A O 1
ATOM 412 N N . THR A 1 53 ? -46.278 -12.151 39.937 1.00 27.31 53 THR A N 1
ATOM 413 C CA . THR A 1 53 ? -47.489 -12.166 40.734 1.00 29.61 53 THR A CA 1
ATOM 414 C C . THR A 1 53 ? -48.533 -12.962 39.965 1.00 31.29 53 THR A C 1
ATOM 415 O O . THR A 1 53 ? -48.891 -12.627 38.831 1.00 30.32 53 THR A O 1
ATOM 419 N N . LEU A 1 54 ? -49.002 -14.038 40.584 1.00 30.56 54 LEU A N 1
ATOM 420 C CA . LEU A 1 54 ? -49.991 -14.900 39.961 1.00 29.66 54 LEU A CA 1
ATOM 421 C C . LEU A 1 54 ? -51.378 -14.653 40.518 1.00 31.18 54 LEU A C 1
ATOM 422 O O . LEU A 1 54 ? -51.535 -14.399 41.712 1.00 31.54 54 LEU A O 1
ATOM 427 N N . VAL A 1 55 ? -52.377 -14.726 39.640 1.00 33.13 55 VAL A N 1
ATOM 428 C CA . VAL A 1 55 ? -53.784 -14.565 40.015 1.00 33.26 55 VAL A CA 1
ATOM 429 C C . VAL A 1 55 ? -54.525 -15.733 39.369 1.00 33.02 55 VAL A C 1
ATOM 430 O O . VAL A 1 55 ? -54.769 -15.729 38.163 1.00 33.29 55 VAL A O 1
ATOM 434 N N . ASP A 1 56 ? -54.878 -16.732 40.168 1.00 34.09 56 ASP A N 1
ATOM 435 C CA . ASP A 1 56 ? -55.558 -17.908 39.645 1.00 34.14 56 ASP A CA 1
ATOM 436 C C . ASP A 1 56 ? -56.907 -18.167 40.305 1.00 35.37 56 ASP A C 1
ATOM 437 O O . ASP A 1 56 ? -56.989 -18.404 41.507 1.00 34.96 56 ASP A O 1
ATOM 442 N N . ASN A 1 57 ? -57.966 -18.138 39.501 1.00 38.49 57 ASN A N 1
ATOM 443 C CA . ASN A 1 57 ? -59.320 -18.350 40.005 1.00 42.05 57 ASN A CA 1
ATOM 444 C C . ASN A 1 57 ? -59.637 -17.270 41.047 1.00 41.22 57 ASN A C 1
ATOM 445 O O . ASN A 1 57 ? -60.526 -17.448 41.879 1.00 40.69 57 ASN A O 1
ATOM 450 N N . GLY A 1 58 ? -58.900 -16.161 41.003 1.00 41.28 58 GLY A N 1
ATOM 451 C CA . GLY A 1 58 ? -59.107 -15.084 41.960 1.00 39.53 58 GLY A CA 1
ATOM 452 C C . GLY A 1 58 ? -58.144 -15.140 43.140 1.00 40.49 58 GLY A C 1
ATOM 453 O O . GLY A 1 58 ? -58.064 -14.198 43.934 1.00 40.49 58 GLY A O 1
ATOM 454 N N . HIS A 1 59 ? -57.410 -16.246 43.260 1.00 39.23 59 HIS A N 1
ATOM 455 C CA . HIS A 1 59 ? -56.447 -16.431 44.349 1.00 36.49 59 HIS A CA 1
ATOM 456 C C . HIS A 1 59 ? -55.091 -15.842 43.969 1.00 35.41 59 HIS A C 1
ATOM 457 O O . HIS A 1 59 ? -54.506 -16.222 42.954 1.00 35.27 59 HIS A O 1
ATOM 464 N N . VAL A 1 60 ? -54.593 -14.918 44.786 1.00 34.00 60 VAL A N 1
ATOM 465 C CA . VAL A 1 60 ? -53.317 -14.268 44.513 1.00 32.88 60 VAL A CA 1
ATOM 466 C C . VAL A 1 60 ? -52.102 -14.908 45.174 1.00 33.16 60 VAL A C 1
ATOM 467 O O . VAL A 1 60 ? -52.136 -15.293 46.344 1.00 34.38 60 VAL A O 1
ATOM 471 N N . VAL A 1 61 ? -51.016 -14.999 44.411 1.00 30.96 61 VAL A N 1
ATOM 472 C CA . VAL A 1 61 ? -49.769 -15.576 44.897 1.00 29.07 61 VAL A CA 1
ATOM 473 C C . VAL A 1 61 ? -48.595 -14.765 44.368 1.00 27.90 61 VAL A C 1
ATOM 474 O O . VAL A 1 61 ? -48.541 -14.452 43.182 1.00 28.80 61 VAL A O 1
ATOM 478 N N . TRP A 1 62 ? -47.664 -14.396 45.242 1.00 28.54 62 TRP A N 1
ATOM 479 C CA . TRP A 1 62 ? -46.483 -13.680 44.779 1.00 25.50 62 TRP A CA 1
ATOM 480 C C . TRP A 1 62 ? -45.265 -14.277 45.461 1.00 26.02 62 TRP A C 1
ATOM 481 O O . TRP A 1 62 ? -45.395 -14.976 46.470 1.00 24.95 62 TRP A O 1
ATOM 492 N N . GLU A 1 63 ? -44.098 -14.012 44.878 1.00 24.05 63 GLU A N 1
ATOM 493 C CA . GLU A 1 63 ? -42.816 -14.580 45.284 1.00 24.13 63 GLU A CA 1
ATOM 494 C C . GLU A 1 63 ? -42.716 -15.796 44.346 1.00 24.64 63 GLU A C 1
ATOM 495 O O . GLU A 1 63 ? -43.460 -16.774 44.497 1.00 24.89 63 GLU A O 1
ATOM 501 N N . SER A 1 64 ? -41.816 -15.728 43.370 1.00 22.69 64 SER A N 1
ATOM 502 C CA . SER A 1 64 ? -41.656 -16.823 42.411 1.00 22.77 64 SER A CA 1
ATOM 503 C C . SER A 1 64 ? -41.745 -18.194 43.080 1.00 23.65 64 SER A C 1
ATOM 504 O O . SER A 1 64 ? -42.516 -19.056 42.653 1.00 24.65 64 SER A O 1
ATOM 507 N N . TYR A 1 65 ? -40.976 -18.391 44.141 1.00 22.12 65 TYR A N 1
ATOM 508 C CA . TYR A 1 65 ? -40.976 -19.678 44.817 1.00 25.35 65 TYR A CA 1
ATOM 509 C C . TYR A 1 65 ? -42.368 -20.117 45.277 1.00 25.93 65 TYR A C 1
ATOM 510 O O . TYR A 1 65 ? -42.696 -21.303 45.234 1.00 27.72 65 TYR A O 1
ATOM 519 N N . ALA A 1 66 ? -43.194 -19.169 45.711 1.00 25.19 66 ALA A N 1
ATOM 520 C CA . ALA A 1 66 ? -44.539 -19.513 46.167 1.00 23.76 66 ALA A CA 1
ATOM 521 C C . ALA A 1 66 ? -45.446 -19.775 44.971 1.00 24.59 66 ALA A C 1
ATOM 522 O O . ALA A 1 66 ? -46.396 -20.542 45.055 1.00 27.24 66 ALA A O 1
ATOM 524 N N . ILE A 1 67 ? -45.151 -19.118 43.857 1.00 27.43 67 ILE A N 1
ATOM 525 C CA . ILE A 1 67 ? -45.914 -19.299 42.627 1.00 24.37 67 ILE A CA 1
ATOM 526 C C . ILE A 1 67 ? -45.648 -20.709 42.090 1.00 23.88 67 ILE A C 1
ATOM 527 O O . ILE A 1 67 ? -46.564 -21.466 41.782 1.00 23.05 67 ILE A O 1
ATOM 532 N N . VAL A 1 68 ? -44.373 -21.045 41.987 1.00 23.70 68 VAL A N 1
ATOM 533 C CA . VAL A 1 68 ? -43.95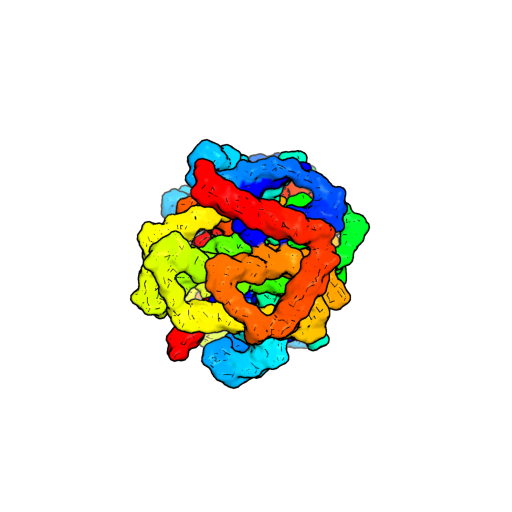2 -22.338 41.479 1.00 25.88 68 VAL A CA 1
ATOM 534 C C . VAL A 1 68 ? -44.510 -23.520 42.262 1.00 26.69 68 VAL A C 1
ATOM 535 O O . VAL A 1 68 ? -45.022 -24.480 41.669 1.00 23.50 68 VAL A O 1
ATOM 539 N N . LEU A 1 69 ? -44.413 -23.455 43.591 1.00 27.55 69 LEU A N 1
ATOM 540 C CA . LEU A 1 69 ? -44.914 -24.536 44.433 1.00 26.40 69 LEU A CA 1
ATOM 541 C C . LEU A 1 69 ? -46.436 -24.671 44.344 1.00 27.74 69 LEU A C 1
ATOM 542 O O . LEU A 1 69 ? -46.984 -25.783 44.363 1.00 23.97 69 LEU A O 1
ATOM 547 N N . TYR A 1 70 ? -47.115 -23.537 44.226 1.00 26.49 70 TYR A N 1
ATOM 548 C CA . TYR A 1 70 ? -48.568 -23.534 44.118 1.00 26.53 70 TYR A CA 1
ATOM 549 C C . TYR A 1 70 ? -48.988 -24.220 42.812 1.00 27.34 70 TYR A C 1
ATOM 550 O O . TYR A 1 70 ? -49.915 -25.034 42.779 1.00 22.27 70 TYR A O 1
ATOM 559 N N . LEU A 1 71 ? -48.293 -23.874 41.733 1.00 26.07 71 LEU A N 1
ATOM 560 C CA . LEU A 1 71 ? -48.588 -24.438 40.432 1.00 27.22 71 LEU A CA 1
ATOM 561 C C . LEU A 1 71 ? -48.434 -25.952 40.427 1.00 27.97 71 LEU A C 1
ATOM 562 O O . LEU A 1 71 ? -49.330 -26.660 39.980 1.00 29.22 71 LEU A O 1
ATOM 567 N N . VAL A 1 72 ? -47.308 -26.440 40.939 1.00 28.58 72 VAL A N 1
ATOM 568 C CA . VAL A 1 72 ? -47.047 -27.875 41.000 1.00 29.43 72 VAL A CA 1
ATOM 569 C C . VAL A 1 72 ? -48.113 -28.614 41.806 1.00 33.28 72 VAL A C 1
ATOM 570 O O . VAL A 1 72 ? -48.642 -29.631 41.363 1.00 34.05 72 VAL A O 1
ATOM 574 N N . GLU A 1 73 ? -48.427 -28.109 42.994 1.00 37.71 73 GLU A N 1
ATOM 575 C CA . GLU A 1 73 ? -49.427 -28.753 43.834 1.00 41.22 73 GLU A CA 1
ATOM 576 C C . GLU A 1 73 ? -50.784 -28.737 43.153 1.00 42.57 73 GLU A C 1
ATOM 577 O O . GLU A 1 73 ? -51.505 -29.736 43.144 1.00 43.02 73 GLU A O 1
ATOM 583 N N . THR A 1 74 ? -51.111 -27.595 42.564 1.00 42.35 74 THR A N 1
ATOM 584 C CA . THR A 1 74 ? -52.393 -27.387 41.911 1.00 39.97 74 THR A CA 1
ATOM 585 C C . THR A 1 74 ? -52.576 -27.926 40.492 1.00 40.93 74 THR A C 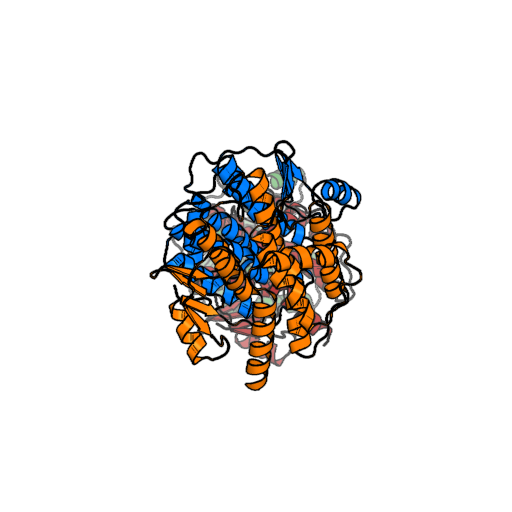1
ATOM 586 O O . THR A 1 74 ? -53.702 -28.220 40.093 1.00 39.69 74 THR A O 1
ATOM 590 N N . TYR A 1 75 ? -51.497 -28.068 39.727 1.00 39.45 75 TYR A N 1
ATOM 591 C CA . TYR A 1 75 ? -51.645 -28.535 38.345 1.00 38.13 75 TYR A CA 1
ATOM 592 C C . TYR A 1 75 ? -50.782 -29.696 37.881 1.00 38.87 75 TYR A C 1
ATOM 593 O O . TYR A 1 75 ? -51.016 -30.241 36.803 1.00 39.94 75 TYR A O 1
ATOM 602 N N . ALA A 1 76 ? -49.789 -30.079 38.673 1.00 37.92 76 ALA A N 1
ATOM 603 C CA . ALA A 1 76 ? -48.929 -31.187 38.283 1.00 39.83 76 ALA A CA 1
ATOM 604 C C . ALA A 1 76 ? -49.677 -32.506 38.446 1.00 41.28 76 ALA A C 1
ATOM 605 O O . ALA A 1 76 ? -50.333 -32.742 39.461 1.00 40.43 76 ALA A O 1
ATOM 607 N N . LYS A 1 77 ? -49.581 -33.362 37.437 1.00 44.32 77 LYS A N 1
ATOM 608 C CA . LYS A 1 77 ? -50.250 -34.653 37.482 1.00 46.59 77 LYS A CA 1
ATOM 609 C C . LYS A 1 77 ? -49.485 -35.645 38.344 1.00 46.53 77 LYS A C 1
ATOM 610 O O . LYS A 1 77 ? -49.969 -36.745 38.609 1.00 48.32 77 LYS A O 1
ATOM 616 N N . ASP A 1 78 ? -48.295 -35.250 38.789 1.00 44.61 78 ASP A N 1
ATOM 617 C CA . ASP A 1 78 ? -47.474 -36.107 39.636 1.00 41.66 78 ASP A CA 1
ATOM 618 C C . ASP A 1 78 ? -46.697 -35.245 40.634 1.00 41.72 78 ASP A C 1
ATOM 619 O O . ASP A 1 78 ? -46.777 -34.019 40.594 1.00 39.48 78 ASP A O 1
ATOM 624 N N . ASP A 1 79 ? -45.937 -35.883 41.518 1.00 39.24 79 ASP A N 1
ATOM 625 C CA . ASP A 1 79 ? -45.184 -35.150 42.529 1.00 39.92 79 ASP A CA 1
ATOM 626 C C . ASP A 1 79 ? -43.688 -35.150 42.277 1.00 38.34 79 ASP A C 1
ATOM 627 O O . ASP A 1 79 ? -42.904 -34.719 43.126 1.00 39.22 79 ASP A O 1
ATOM 632 N N . THR A 1 80 ? -43.299 -35.631 41.103 1.00 37.30 80 THR A N 1
ATOM 633 C CA . THR A 1 80 ? -41.894 -35.704 40.724 1.00 36.12 80 THR A CA 1
ATOM 634 C C . THR A 1 80 ? -41.153 -34.375 40.861 1.00 32.13 80 THR A C 1
ATOM 635 O O . THR A 1 80 ? -39.991 -34.356 41.256 1.00 30.32 80 THR A O 1
ATOM 639 N N . LEU A 1 81 ? -41.823 -33.270 40.553 1.00 30.29 81 LEU A N 1
ATOM 640 C CA . LEU A 1 81 ? -41.195 -31.945 40.639 1.00 32.91 81 LEU A CA 1
ATOM 641 C C . LEU A 1 81 ? -41.055 -31.416 42.074 1.00 33.48 81 LEU A C 1
ATOM 642 O O . LEU A 1 81 ? -40.242 -30.523 42.343 1.00 32.93 81 LEU A O 1
ATOM 647 N N . TYR A 1 82 ? -41.861 -31.965 42.981 1.00 32.53 82 TYR A N 1
ATOM 648 C CA . TYR A 1 82 ? -41.838 -31.591 44.389 1.00 30.03 82 TYR A CA 1
ATOM 649 C C . TYR A 1 82 ? -42.215 -32.817 45.211 1.00 31.56 82 TYR A C 1
ATOM 650 O O . TYR A 1 82 ? -43.315 -32.900 45.767 1.00 32.28 82 TYR A O 1
ATOM 659 N N . PRO A 1 83 ? -41.292 -33.788 45.303 1.00 31.89 83 PRO A N 1
ATOM 660 C CA . PRO A 1 83 ? -41.462 -35.046 46.041 1.00 31.70 83 PRO A CA 1
ATOM 661 C C . PRO A 1 83 ? -42.058 -34.894 47.444 1.00 32.03 83 PRO A C 1
ATOM 662 O O . PRO A 1 83 ? -41.788 -33.918 48.145 1.00 29.89 83 PRO A O 1
ATOM 666 N N . LYS A 1 84 ? -42.865 -35.873 47.850 1.00 33.48 84 LYS A N 1
ATOM 667 C CA . LYS A 1 84 ? -43.499 -35.849 49.166 1.00 33.79 84 LYS A CA 1
ATOM 668 C C . LYS A 1 84 ? -42.630 -36.470 50.248 1.00 33.95 84 LYS A C 1
ATOM 669 O O . LYS A 1 84 ? -42.816 -36.191 51.433 1.00 35.80 84 LYS A O 1
ATOM 675 N N . ASP A 1 85 ? -41.689 -37.320 49.854 1.00 33.92 85 ASP A N 1
ATOM 676 C CA . ASP A 1 85 ? -40.789 -37.918 50.833 1.00 34.25 85 ASP A CA 1
ATOM 677 C C . ASP A 1 85 ? -40.122 -36.746 51.552 1.00 34.21 85 ASP A C 1
ATOM 678 O O . ASP A 1 85 ? -39.351 -35.996 50.947 1.00 34.76 85 ASP A O 1
ATOM 683 N N . PRO A 1 86 ? -40.414 -36.567 52.848 1.00 35.28 86 PRO A N 1
ATOM 684 C CA . PRO A 1 86 ? -39.815 -35.463 53.611 1.00 34.80 86 PRO A CA 1
ATOM 685 C C . PRO A 1 86 ? -38.284 -35.405 53.544 1.00 34.72 86 PRO A C 1
ATOM 686 O O . PRO A 1 86 ? -37.698 -34.338 53.734 1.00 36.15 86 PRO A O 1
ATOM 690 N N . LYS A 1 87 ? -37.650 -36.545 53.268 1.00 34.05 87 LYS A N 1
ATOM 691 C CA . LYS A 1 87 ? -36.188 -36.642 53.177 1.00 33.12 87 LYS A CA 1
ATOM 692 C C . LYS A 1 87 ? -35.663 -36.096 51.847 1.00 33.33 87 LYS A C 1
ATOM 693 O O . LYS A 1 87 ? -34.479 -35.785 51.712 1.00 33.54 87 LYS A O 1
ATOM 699 N N . VAL A 1 88 ? -36.541 -36.019 50.855 1.00 32.12 88 VAL A N 1
ATOM 700 C CA . VAL A 1 88 ? -36.168 -35.500 49.544 1.00 30.08 88 VAL A CA 1
ATOM 701 C C . VAL A 1 88 ? -36.579 -34.036 49.483 1.00 28.87 88 VAL A C 1
ATOM 702 O O . VAL A 1 88 ? -35.798 -33.164 49.093 1.00 28.96 88 VAL A O 1
ATOM 706 N N . ARG A 1 89 ? -37.820 -33.784 49.874 1.00 25.76 89 ARG A N 1
ATOM 707 C CA . ARG A 1 89 ? -38.364 -32.441 49.872 1.00 27.34 89 ARG A CA 1
ATOM 708 C C . ARG A 1 89 ? -37.514 -31.454 50.663 1.00 27.89 89 ARG A C 1
ATOM 709 O O . ARG A 1 89 ? -37.375 -30.303 50.258 1.00 29.67 89 ARG A O 1
ATOM 717 N N . SER A 1 90 ? -36.944 -31.891 51.784 1.00 27.85 90 SER A N 1
ATOM 718 C CA . SER A 1 90 ? -36.120 -30.991 52.589 1.00 27.40 90 SER A CA 1
ATOM 719 C C . SER A 1 90 ? -34.891 -30.547 51.797 1.00 26.01 90 SER A C 1
ATOM 720 O O . SER A 1 90 ? -34.318 -29.494 52.063 1.00 22.76 90 SER A O 1
ATOM 723 N N . VAL A 1 91 ? -34.474 -31.362 50.837 1.00 24.83 91 VAL A N 1
ATOM 724 C CA . VAL A 1 91 ? -33.319 -31.010 50.018 1.00 26.03 91 VAL A CA 1
ATOM 725 C C . VAL A 1 91 ? -33.773 -29.945 49.023 1.00 27.37 91 VAL A C 1
ATOM 726 O O . VAL A 1 91 ? -33.056 -28.977 48.775 1.00 27.12 91 VAL A O 1
ATOM 730 N N . VAL A 1 92 ? -34.974 -30.127 48.469 1.00 26.70 92 VAL A N 1
ATOM 731 C CA . VAL A 1 92 ? -35.531 -29.168 47.516 1.00 25.48 92 VAL A CA 1
ATOM 732 C C . VAL A 1 92 ? -35.706 -27.826 48.222 1.00 26.93 92 VAL A C 1
ATOM 733 O O . VAL A 1 92 ? -35.293 -26.776 47.705 1.00 26.07 92 VAL A O 1
ATOM 737 N N . ASN A 1 93 ? -36.336 -27.871 49.395 1.00 24.82 93 ASN A N 1
ATOM 738 C CA . ASN A 1 93 ? -36.585 -26.668 50.181 1.00 26.06 93 ASN A CA 1
ATOM 739 C C . ASN A 1 93 ? -35.292 -25.956 50.514 1.00 26.63 93 ASN A C 1
ATOM 740 O O . ASN A 1 93 ? -35.178 -24.751 50.295 1.00 29.10 93 ASN A O 1
ATOM 745 N N . GLN A 1 94 ? -34.324 -26.702 51.042 1.00 23.23 94 GLN A N 1
ATOM 746 C CA . GLN A 1 94 ? -33.045 -26.119 51.385 1.00 22.38 94 GLN A CA 1
ATOM 747 C C . GLN A 1 94 ? -32.493 -25.390 50.172 1.00 22.50 94 GLN A C 1
ATOM 748 O O . GLN A 1 94 ? -32.018 -24.266 50.300 1.00 24.00 94 GLN A O 1
ATOM 754 N N . ARG A 1 95 ? -32.562 -26.019 48.998 1.00 24.14 95 ARG A N 1
ATOM 755 C CA . ARG A 1 95 ? -32.054 -25.398 47.774 1.00 24.22 95 ARG A CA 1
ATOM 756 C C . ARG A 1 95 ? -32.875 -24.165 47.370 1.00 21.70 95 ARG A C 1
ATOM 757 O O . ARG A 1 95 ? -32.329 -23.209 46.821 1.00 17.12 95 ARG A O 1
ATOM 765 N N . LEU A 1 96 ? -34.180 -24.188 47.627 1.00 17.87 96 LEU A N 1
ATOM 766 C CA . LEU A 1 96 ? -35.013 -23.048 47.272 1.00 18.12 96 LEU A CA 1
ATOM 767 C C . LEU A 1 96 ? -34.654 -21.847 48.125 1.00 19.03 96 LEU A C 1
ATOM 768 O O . LEU A 1 96 ? -34.542 -20.732 47.615 1.00 22.01 96 LEU A O 1
ATOM 773 N N . PHE A 1 97 ? -34.488 -22.067 49.427 1.00 17.82 97 PHE A N 1
ATOM 774 C CA . PHE A 1 97 ? -34.129 -20.978 50.323 1.00 19.10 97 PHE A CA 1
ATOM 775 C C . PHE A 1 97 ? -32.664 -20.604 50.143 1.00 18.09 97 PHE A C 1
ATOM 776 O O . PHE A 1 97 ? -32.242 -19.508 50.509 1.00 20.24 97 PHE A O 1
ATOM 784 N N . PHE A 1 98 ? -31.904 -21.516 49.554 1.00 16.53 98 PHE A N 1
ATOM 785 C CA . PHE A 1 98 ? -30.498 -21.281 49.243 1.00 17.30 98 PHE A CA 1
ATOM 786 C C . PHE A 1 98 ? -30.492 -20.329 48.049 1.00 19.43 98 PHE A C 1
ATOM 787 O O . PHE A 1 98 ? -29.696 -19.401 47.965 1.00 19.75 98 PHE A O 1
ATOM 795 N N . ASP A 1 99 ? -31.409 -20.583 47.123 1.00 21.20 99 ASP A N 1
ATOM 796 C CA . ASP A 1 99 ? -31.542 -19.790 45.915 1.00 21.17 99 ASP A CA 1
ATOM 797 C C . ASP A 1 99 ? -31.848 -18.327 46.223 1.00 21.55 99 ASP A C 1
ATOM 798 O O . ASP A 1 99 ? -31.135 -17.436 45.779 1.00 21.63 99 ASP A O 1
ATOM 803 N N . ILE A 1 100 ? -32.895 -18.076 46.997 1.00 19.45 100 ILE A N 1
ATOM 804 C CA . ILE A 1 100 ? -33.281 -16.702 47.303 1.00 21.12 100 ILE A CA 1
ATOM 805 C C . ILE A 1 100 ? -32.418 -15.998 48.337 1.00 20.74 100 ILE A C 1
ATOM 806 O O . ILE A 1 100 ? -32.186 -14.793 48.221 1.00 23.82 100 ILE A O 1
ATOM 811 N N . GLY A 1 101 ? -31.942 -16.740 49.336 1.00 20.18 101 GLY A N 1
ATOM 812 C CA . GLY A 1 101 ? -31.150 -16.129 50.392 1.00 21.14 101 GLY A CA 1
ATOM 813 C C . GLY A 1 101 ? -29.634 -16.139 50.264 1.00 22.55 101 GLY A C 1
ATOM 814 O O . GLY A 1 101 ? -28.935 -15.436 51.001 1.00 20.27 101 GLY A O 1
ATOM 815 N N . THR A 1 102 ? -29.112 -16.924 49.338 1.00 19.27 102 THR A N 1
ATOM 816 C CA . THR A 1 102 ? -27.669 -16.991 49.175 1.00 23.92 102 THR A CA 1
ATOM 817 C C . THR A 1 102 ? -27.220 -16.764 47.731 1.00 25.95 102 THR A C 1
ATOM 818 O O . THR A 1 102 ? -26.694 -15.695 47.386 1.00 25.17 102 THR A O 1
ATOM 822 N N . LEU A 1 103 ? -27.447 -17.762 46.879 1.00 27.36 103 LEU A N 1
ATOM 823 C CA . LEU A 1 103 ? -27.012 -17.667 45.492 1.00 26.21 103 LEU A CA 1
ATOM 824 C C . LEU A 1 103 ? -27.506 -16.468 44.689 1.00 28.22 103 LEU A C 1
ATOM 825 O O . LEU A 1 103 ? -26.709 -15.627 44.272 1.00 29.29 103 LEU A O 1
ATOM 830 N N . TYR A 1 104 ? -28.808 -16.380 44.453 1.00 25.50 104 TYR A N 1
ATOM 831 C CA . TYR A 1 104 ? -29.309 -15.266 43.669 1.00 26.53 104 TYR A CA 1
ATOM 832 C C . TYR A 1 104 ? -29.085 -13.924 44.344 1.00 29.42 104 TYR A C 1
ATOM 833 O O . TYR A 1 104 ? -28.919 -12.905 43.669 1.00 29.72 104 TYR A O 1
ATOM 842 N N . LYS A 1 105 ? -29.093 -13.925 45.674 1.00 31.89 105 LYS A N 1
ATOM 843 C CA . LYS A 1 105 ? -28.889 -12.705 46.439 1.00 34.25 105 LYS A CA 1
ATOM 844 C C . LYS A 1 105 ? -27.572 -12.060 46.052 1.00 33.95 105 LYS A C 1
ATOM 845 O O . LYS A 1 105 ? -27.536 -10.896 45.660 1.00 35.56 105 LYS A O 1
ATOM 851 N N . ARG A 1 106 ? -26.494 -12.823 46.152 1.00 32.70 106 ARG A N 1
ATOM 852 C CA . ARG A 1 106 ? -25.176 -12.307 45.821 1.00 35.87 106 ARG A CA 1
ATOM 853 C C . ARG A 1 106 ? -25.016 -11.983 44.336 1.00 37.29 106 ARG A C 1
ATOM 854 O O . ARG A 1 106 ? -24.238 -11.106 43.970 1.00 39.06 106 ARG A O 1
ATOM 862 N N . ILE A 1 107 ? -25.762 -12.674 43.480 1.00 38.68 107 ILE A N 1
ATOM 863 C CA . ILE A 1 107 ? -25.688 -12.421 42.043 1.00 38.36 107 ILE A CA 1
ATOM 864 C C . ILE A 1 107 ? -26.395 -11.110 41.727 1.00 39.41 107 ILE A C 1
ATOM 865 O O . ILE A 1 107 ? -25.885 -10.271 40.980 1.00 36.92 107 ILE A O 1
ATOM 870 N N . ILE A 1 108 ? -27.578 -10.944 42.304 1.00 40.35 108 ILE A N 1
ATOM 871 C CA . ILE A 1 108 ? -28.368 -9.751 42.074 1.00 44.86 108 ILE A CA 1
ATOM 872 C C . ILE A 1 108 ? -27.666 -8.488 42.561 1.00 46.50 108 ILE A C 1
ATOM 873 O O . ILE A 1 108 ? -27.802 -7.429 41.947 1.00 46.49 108 ILE A O 1
ATOM 878 N N . ASP A 1 109 ? -26.911 -8.600 43.652 1.00 48.86 109 ASP A N 1
ATOM 879 C CA . ASP A 1 109 ? -26.198 -7.450 44.201 1.00 51.21 109 ASP A CA 1
ATOM 880 C C . ASP A 1 109 ? -25.129 -6.913 43.251 1.00 51.92 109 ASP A C 1
ATOM 881 O O . ASP A 1 109 ? -25.000 -5.698 43.070 1.00 51.59 109 ASP A O 1
ATOM 886 N N . VAL A 1 110 ? -24.360 -7.818 42.653 1.00 50.97 110 VAL A N 1
ATOM 887 C CA . VAL A 1 110 ? -23.305 -7.431 41.724 1.00 50.46 110 VAL A CA 1
ATOM 888 C C . VAL A 1 110 ? -23.910 -6.859 40.449 1.00 51.93 110 VAL A C 1
ATOM 889 O O . VAL A 1 110 ? -23.382 -5.909 39.873 1.00 52.74 110 VAL A O 1
ATOM 893 N N . ILE A 1 111 ? -25.016 -7.447 40.007 1.00 53.11 111 ILE A N 1
ATOM 894 C CA . ILE A 1 111 ? -25.696 -6.982 38.806 1.00 53.72 111 ILE A CA 1
ATOM 895 C C . ILE A 1 111 ? -26.195 -5.562 39.031 1.00 55.27 111 ILE A C 1
ATOM 896 O O . ILE A 1 111 ? -25.913 -4.663 38.240 1.00 57.63 111 ILE A O 1
ATOM 901 N N . HIS A 1 112 ? -26.935 -5.365 40.117 1.00 55.95 112 HIS A N 1
ATOM 902 C CA . HIS A 1 112 ? -27.462 -4.050 40.453 1.00 58.09 112 HIS A CA 1
ATOM 903 C C . HIS A 1 112 ? -26.347 -3.007 40.403 1.00 59.73 112 HIS A C 1
ATOM 904 O O . HIS A 1 112 ? -26.497 -1.954 39.783 1.00 60.66 112 HIS A O 1
ATOM 911 N N . LEU A 1 113 ? -25.229 -3.305 41.055 1.00 60.96 113 LEU A N 1
ATOM 912 C CA . LEU A 1 113 ? -24.089 -2.400 41.057 1.00 62.81 113 LEU A CA 1
ATOM 913 C C . LEU A 1 113 ? -23.570 -2.232 39.633 1.00 65.28 113 LEU A C 1
ATOM 914 O O . LEU A 1 113 ? -23.458 -1.114 39.128 1.00 64.43 113 LEU A O 1
ATOM 919 N N . VAL A 1 114 ? -23.264 -3.357 38.991 1.00 68.12 114 VAL A N 1
ATOM 920 C CA . VAL A 1 114 ? -22.744 -3.361 37.628 1.00 71.23 114 VAL A CA 1
ATOM 921 C C . VAL A 1 114 ? -23.551 -2.453 36.707 1.00 73.05 114 VAL A C 1
ATOM 922 O O . VAL A 1 114 ? -23.013 -1.895 35.747 1.00 74.02 114 VAL A O 1
ATOM 926 N N . MET A 1 115 ? -24.842 -2.316 36.989 1.00 75.72 115 MET A N 1
ATOM 927 C CA . MET A 1 115 ? -25.698 -1.460 36.179 1.00 78.54 115 MET A CA 1
ATOM 928 C C . MET A 1 115 ? -25.395 -0.019 36.549 1.00 79.54 115 MET A C 1
ATOM 929 O O . MET A 1 115 ? -25.271 0.849 35.682 1.00 79.67 115 MET A O 1
ATOM 934 N N . LYS A 1 116 ? -25.270 0.222 37.849 1.00 80.68 116 LYS A N 1
ATOM 935 C CA . LYS A 1 116 ? -24.956 1.547 38.358 1.00 81.42 116 LYS A CA 1
ATOM 936 C C . LYS A 1 116 ? -23.569 1.898 37.830 1.00 82.21 116 LYS A C 1
ATOM 937 O O . LYS A 1 116 ? -23.132 3.046 37.910 1.00 82.09 116 LYS A O 1
ATOM 943 N N . LYS A 1 117 ? -22.886 0.886 37.298 1.00 82.79 117 LYS A N 1
ATOM 944 C CA . LYS A 1 117 ? -21.546 1.027 36.737 1.00 83.02 117 LYS A CA 1
ATOM 945 C C . LYS A 1 117 ? -20.523 1.291 37.839 1.00 83.42 117 LYS A C 1
ATOM 946 O O . LYS A 1 117 ? -19.681 2.178 37.719 1.00 84.35 117 L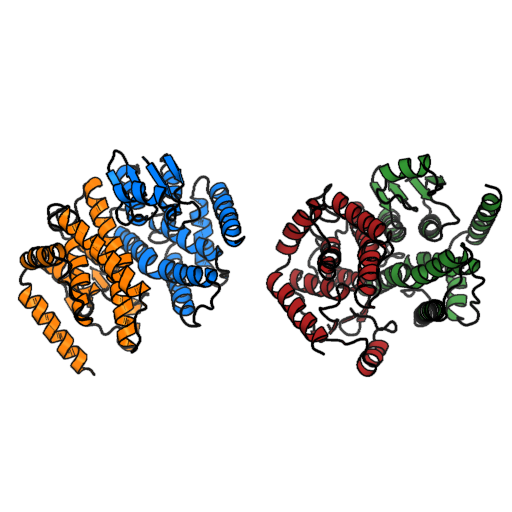YS A O 1
ATOM 952 N N . GLU A 1 118 ? -20.601 0.511 38.913 1.00 84.22 118 GLU A N 1
ATOM 953 C CA . GLU A 1 118 ? -19.682 0.663 40.037 1.00 85.25 118 GLU A CA 1
ATOM 954 C C . GLU A 1 118 ? -19.037 -0.648 40.478 1.00 85.89 118 GLU A C 1
ATOM 955 O O . GLU A 1 118 ? -19.703 -1.675 40.622 1.00 85.86 118 GLU A O 1
ATOM 961 N N . GLN A 1 119 ? -17.727 -0.585 40.693 1.00 87.06 119 GLN A N 1
ATOM 962 C CA . GLN A 1 119 ? -16.923 -1.732 41.098 1.00 87.75 119 GLN A CA 1
ATOM 963 C C . GLN A 1 119 ? -17.400 -2.476 42.339 1.00 87.30 119 GLN A C 1
ATOM 964 O O . GLN A 1 119 ? -17.512 -1.895 43.419 1.00 87.79 119 GLN A O 1
ATOM 970 N N . PRO A 1 120 ? -17.699 -3.777 42.191 1.00 86.27 120 PRO A N 1
ATOM 971 C CA . PRO A 1 120 ? -18.155 -4.594 43.319 1.00 84.75 120 PRO A CA 1
ATOM 972 C C . PRO A 1 120 ? -16.931 -4.896 44.174 1.00 84.00 120 PRO A C 1
ATOM 973 O O . PRO A 1 120 ? -15.914 -5.357 43.654 1.00 83.59 120 PRO A O 1
ATOM 977 N N . SER A 1 121 ? -17.019 -4.633 45.474 1.00 82.65 121 SER A N 1
ATOM 978 C CA . SER A 1 121 ? -15.893 -4.873 46.372 1.00 80.80 121 SER A CA 1
ATOM 979 C C . SER A 1 121 ? -15.187 -6.190 46.049 1.00 79.92 121 SER A C 1
ATOM 980 O O . SER A 1 121 ? -15.812 -7.141 45.577 1.00 79.72 121 SER A O 1
ATOM 983 N N . ASP A 1 122 ? -13.881 -6.238 46.297 1.00 78.46 122 ASP A N 1
ATOM 984 C CA . ASP A 1 122 ? -13.095 -7.438 46.030 1.00 76.53 122 ASP A CA 1
ATOM 985 C C . ASP A 1 122 ? -13.457 -8.522 47.040 1.00 75.87 122 ASP A C 1
ATOM 986 O O . ASP A 1 122 ? -12.705 -9.478 47.243 1.00 76.57 122 ASP A O 1
ATOM 991 N N . GLU A 1 123 ? -14.617 -8.369 47.670 1.00 73.34 123 GLU A N 1
ATOM 992 C CA . GLU A 1 123 ? -15.072 -9.326 48.663 1.00 69.97 123 GLU A CA 1
ATOM 993 C C . GLU A 1 123 ? -16.518 -9.755 48.449 1.00 68.35 123 GLU A C 1
ATOM 994 O O . GLU A 1 123 ? -16.975 -10.729 49.049 1.00 66.90 123 GLU A O 1
ATOM 1000 N N . GLN A 1 124 ? -17.241 -9.024 47.605 1.00 65.63 124 GLN A N 1
ATOM 1001 C CA . GLN A 1 124 ? -18.620 -9.381 47.298 1.00 63.21 124 GLN A CA 1
ATOM 1002 C C . GLN A 1 124 ? -18.524 -10.562 46.347 1.00 62.57 124 GLN A C 1
ATOM 1003 O O . GLN A 1 124 ? -19.355 -11.471 46.367 1.00 61.52 124 GLN A O 1
ATOM 1009 N N . MET A 1 125 ? -17.490 -10.528 45.512 1.00 61.85 125 MET A N 1
ATOM 1010 C CA . MET A 1 125 ? -17.236 -11.579 44.539 1.00 60.50 125 MET A CA 1
ATOM 1011 C C . MET A 1 125 ? -16.971 -12.873 45.284 1.00 60.07 125 MET A C 1
ATOM 1012 O O . MET A 1 125 ? -17.328 -13.956 44.821 1.00 60.88 125 MET A O 1
ATOM 1017 N N . GLU A 1 126 ? -16.336 -12.747 46.445 1.00 58.70 126 GLU A N 1
ATOM 1018 C CA . GLU A 1 126 ? -16.013 -13.899 47.270 1.00 57.15 126 GLU A CA 1
ATOM 1019 C C . GLU A 1 126 ? -17.285 -14.665 47.590 1.00 55.15 126 GLU A C 1
ATOM 1020 O O . GLU A 1 126 ? -17.378 -15.863 47.330 1.00 55.79 126 GLU A O 1
ATOM 1026 N N . LYS A 1 127 ? -18.262 -13.966 48.159 1.00 51.43 127 LYS A N 1
ATOM 1027 C CA . LYS A 1 127 ? -19.533 -14.580 48.516 1.00 47.77 127 LYS A CA 1
ATOM 1028 C C . LYS A 1 127 ? -20.223 -15.120 47.267 1.00 44.84 127 LYS A C 1
ATOM 1029 O O . LYS A 1 127 ? -20.916 -16.133 47.317 1.00 44.58 127 LYS A O 1
ATOM 1035 N N . LEU A 1 128 ? -20.016 -14.434 46.149 1.00 42.21 128 LEU A N 1
ATOM 1036 C CA . LEU A 1 128 ? -20.586 -14.818 44.862 1.00 38.07 128 LEU A CA 1
ATOM 1037 C C . LEU A 1 128 ? -19.971 -16.167 44.491 1.00 37.57 128 LEU A C 1
ATOM 1038 O O . LEU A 1 128 ? -20.661 -17.187 44.396 1.00 33.77 128 LEU A O 1
ATOM 1043 N N . LYS A 1 129 ? -18.657 -16.147 44.299 1.00 37.73 129 LYS A N 1
ATOM 1044 C CA . LYS A 1 129 ? -17.880 -17.328 43.945 1.00 38.14 129 LYS A CA 1
ATOM 1045 C C . LYS A 1 129 ? -18.104 -18.428 44.974 1.00 38.20 129 LYS A C 1
ATOM 1046 O O . LYS A 1 129 ? -18.081 -19.615 44.640 1.00 41.96 129 LYS A O 1
ATOM 1052 N N . GLY A 1 130 ? -18.317 -18.023 46.224 1.00 38.65 130 GLY A N 1
ATOM 1053 C CA . GLY A 1 130 ? -18.546 -18.976 47.297 1.00 37.26 130 GLY A CA 1
ATOM 1054 C C . GLY A 1 130 ? -19.917 -19.613 47.175 1.00 36.72 130 GLY A C 1
ATOM 1055 O O . GLY A 1 130 ? -20.123 -20.773 47.554 1.00 35.29 130 GLY A O 1
ATOM 1056 N N . ALA A 1 131 ? -20.860 -18.843 46.643 1.00 34.78 131 ALA A N 1
ATOM 1057 C CA . ALA A 1 131 ? -22.222 -19.323 46.446 1.00 35.03 131 ALA A CA 1
ATOM 1058 C C . ALA A 1 131 ? -22.181 -20.407 45.371 1.00 33.81 131 ALA A C 1
ATOM 1059 O O . ALA A 1 131 ? -22.749 -21.489 45.536 1.00 32.56 131 ALA A O 1
ATOM 1061 N N . LEU A 1 132 ? -21.489 -20.104 44.276 1.00 33.05 132 LEU A N 1
ATOM 1062 C CA . LEU A 1 132 ? -21.354 -21.027 43.153 1.00 31.90 132 LEU A CA 1
ATOM 1063 C C . LEU A 1 132 ? -20.642 -22.307 43.589 1.00 32.14 132 LEU A C 1
ATOM 1064 O O . LEU A 1 132 ? -21.035 -23.403 43.188 1.00 29.89 132 LEU A O 1
ATOM 1069 N N . ASP A 1 133 ? -19.598 -22.172 44.408 1.00 32.68 133 ASP A N 1
ATOM 1070 C CA . ASP A 1 133 ? -18.882 -23.350 44.889 1.00 33.54 133 ASP A CA 1
ATOM 1071 C C . ASP A 1 133 ? -19.892 -24.340 45.481 1.00 33.80 133 ASP A C 1
ATOM 1072 O O . ASP A 1 133 ? -19.886 -25.531 45.161 1.00 31.94 133 ASP A O 1
ATOM 1077 N N . LEU A 1 134 ? -20.759 -23.836 46.351 1.00 32.54 134 LEU A N 1
ATOM 1078 C CA . LEU A 1 134 ? -21.780 -24.667 46.969 1.00 32.84 134 LEU A CA 1
ATOM 1079 C C . LEU A 1 134 ? -22.620 -25.363 45.899 1.00 33.11 134 LEU A C 1
ATOM 1080 O O . LEU A 1 134 ? -22.823 -26.577 45.946 1.00 32.85 134 LEU A O 1
ATOM 1085 N N . LEU A 1 135 ? -23.103 -24.595 44.928 1.00 34.23 135 LEU A N 1
ATOM 1086 C CA . LEU A 1 135 ? -23.915 -25.170 43.861 1.00 33.66 135 LEU A CA 1
ATOM 1087 C C . LEU A 1 135 ? -23.119 -26.208 43.070 1.00 33.95 135 LEU A C 1
ATOM 1088 O O . LEU A 1 135 ? -23.668 -27.230 42.667 1.00 32.90 135 LEU A O 1
ATOM 1093 N N . GLU A 1 136 ? -21.830 -25.941 42.849 1.00 34.67 136 GLU A N 1
ATOM 1094 C CA . GLU A 1 136 ? -20.969 -26.875 42.120 1.00 33.69 136 GLU A CA 1
ATOM 1095 C C . GLU A 1 136 ? -20.980 -28.229 42.838 1.00 33.93 136 GLU A C 1
ATOM 1096 O O . GLU A 1 136 ? -21.004 -29.283 42.201 1.00 34.72 136 GLU A O 1
ATOM 1102 N N . GLN A 1 137 ? -20.982 -28.187 44.165 1.00 34.99 137 GLN A N 1
ATOM 1103 C CA . GLN A 1 137 ? -21.012 -29.400 44.983 1.00 36.47 137 GLN A CA 1
ATOM 1104 C C . GLN A 1 137 ? -22.365 -30.102 44.867 1.00 34.00 137 GLN A C 1
ATOM 1105 O O . GLN A 1 137 ? -22.431 -31.313 44.663 1.00 34.00 137 GLN A O 1
ATOM 1111 N N . PHE A 1 138 ? -23.443 -29.337 45.003 1.00 32.20 138 PHE A N 1
ATOM 1112 C CA . PHE A 1 138 ? -24.791 -29.891 44.908 1.00 29.85 138 PHE A CA 1
ATOM 1113 C C . PHE A 1 138 ? -24.950 -30.708 43.627 1.00 30.46 138 PHE A C 1
ATOM 1114 O O . PHE A 1 138 ? -25.508 -31.804 43.639 1.00 29.17 138 PHE A O 1
ATOM 1122 N N . VAL A 1 139 ? -24.470 -30.169 42.513 1.00 29.26 139 VAL A N 1
ATOM 1123 C CA . VAL A 1 139 ? -24.611 -30.874 41.252 1.00 32.51 139 VAL A CA 1
ATOM 1124 C C . VAL A 1 139 ? -23.423 -31.767 40.909 1.00 35.06 139 VAL A C 1
ATOM 1125 O O . VAL A 1 139 ? -23.123 -32.035 39.744 1.00 34.70 139 VAL A O 1
ATOM 1129 N N . THR A 1 140 ? -22.756 -32.226 41.958 1.00 37.59 140 THR A N 1
ATOM 1130 C CA . THR A 1 140 ? -21.636 -33.138 41.838 1.00 38.48 140 THR A CA 1
ATOM 1131 C C . THR A 1 140 ? -22.135 -34.407 42.517 1.00 37.20 140 THR A C 1
ATOM 1132 O O . THR A 1 140 ? -22.005 -35.501 41.978 1.00 36.57 140 THR A O 1
ATOM 1136 N N . GLU A 1 141 ? -22.732 -34.244 43.694 1.00 35.76 141 GLU A N 1
ATOM 1137 C CA . GLU A 1 141 ? -23.284 -35.376 44.427 1.00 35.34 141 GLU A CA 1
ATOM 1138 C C . GLU A 1 141 ? -24.376 -36.032 43.5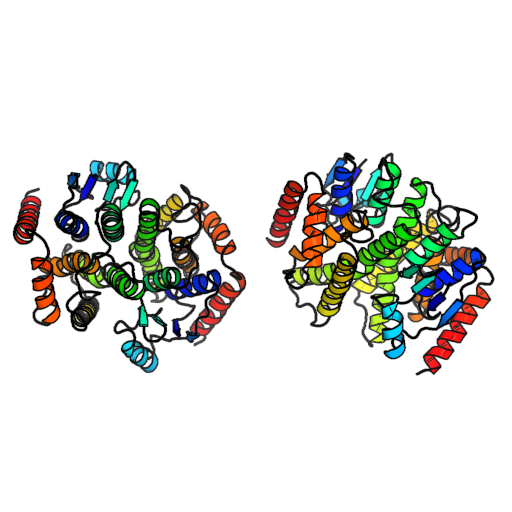89 1.00 34.31 141 GLU A C 1
ATOM 1139 O O . GLU A 1 141 ? -24.476 -37.255 43.533 1.00 33.32 141 GLU A O 1
ATOM 1145 N N . ARG A 1 142 ? -25.189 -35.216 42.928 1.00 30.92 142 ARG A N 1
ATOM 1146 C CA . ARG A 1 142 ? -26.249 -35.739 42.078 1.00 30.36 142 ARG A CA 1
ATOM 1147 C C . ARG A 1 142 ? -26.208 -35.031 40.730 1.00 30.89 142 ARG A C 1
ATOM 1148 O O . ARG A 1 142 ? -25.462 -34.071 40.552 1.00 30.82 142 ARG A O 1
ATOM 1156 N N . ALA A 1 143 ? -27.020 -35.506 39.787 1.00 34.15 143 ALA A N 1
ATOM 1157 C CA . ALA A 1 143 ? -27.088 -34.924 38.448 1.00 32.45 143 ALA A CA 1
ATOM 1158 C C . ALA A 1 143 ? -28.048 -33.732 38.412 1.00 33.66 143 ALA A C 1
ATOM 1159 O O . ALA A 1 143 ? -28.031 -32.930 37.471 1.00 32.66 143 ALA A O 1
ATOM 1161 N N . TYR A 1 144 ? -28.893 -33.632 39.433 1.00 32.58 144 TYR A N 1
ATOM 1162 C CA . TYR A 1 144 ? -29.838 -32.531 39.537 1.00 34.47 144 TYR A CA 1
ATOM 1163 C C . TYR A 1 144 ? -29.637 -31.752 40.835 1.00 33.53 144 TYR A C 1
ATOM 1164 O O . TYR A 1 144 ? -28.941 -32.212 41.745 1.00 36.85 144 TYR A O 1
ATOM 1173 N N . ALA A 1 145 ? -30.256 -30.579 40.917 1.00 32.06 145 ALA A N 1
ATOM 1174 C CA . ALA A 1 145 ? -30.108 -29.701 42.077 1.00 29.41 145 ALA A CA 1
ATOM 1175 C C . ALA A 1 145 ? -30.412 -30.277 43.452 1.00 27.84 145 ALA A C 1
ATOM 1176 O O . ALA A 1 145 ? -29.627 -30.099 44.380 1.00 21.49 145 ALA A O 1
ATOM 1178 N N . ALA A 1 146 ? -31.543 -30.955 43.602 1.00 26.54 146 ALA A N 1
ATOM 1179 C CA . ALA A 1 146 ? -31.891 -31.492 44.914 1.00 28.30 146 ALA A CA 1
ATOM 1180 C C . ALA A 1 146 ? -32.452 -32.896 44.858 1.00 29.68 146 ALA A C 1
ATOM 1181 O O . ALA A 1 146 ? -33.254 -33.278 45.711 1.00 32.61 146 ALA A O 1
ATOM 1183 N N . ALA A 1 147 ? -32.033 -33.661 43.856 1.00 28.60 147 ALA A N 1
ATOM 1184 C CA . ALA A 1 147 ? -32.514 -35.026 43.688 1.00 30.89 147 ALA A CA 1
ATOM 1185 C C . ALA A 1 147 ? -31.855 -35.667 42.479 1.00 31.46 147 ALA A C 1
ATOM 1186 O O . ALA A 1 147 ? -31.127 -35.010 41.738 1.00 32.74 147 ALA A O 1
ATOM 1188 N N . ASP A 1 148 ? -32.104 -36.957 42.286 1.00 32.36 148 ASP A N 1
ATOM 1189 C CA . ASP A 1 148 ? -31.528 -37.664 41.155 1.00 33.57 148 ASP A CA 1
ATOM 1190 C C . ASP A 1 148 ? -32.305 -37.380 39.861 1.00 33.92 148 ASP A C 1
ATOM 1191 O O . ASP A 1 148 ? -32.021 -37.955 38.808 1.00 32.57 148 ASP A O 1
ATOM 1196 N N . HIS A 1 149 ? -33.284 -36.480 39.951 1.00 32.91 149 HIS A N 1
ATOM 1197 C CA . HIS A 1 149 ? -34.073 -36.067 38.792 1.00 29.73 149 HIS A CA 1
ATOM 1198 C C . HIS A 1 149 ? -34.468 -34.588 38.930 1.00 30.38 149 HIS A C 1
ATOM 1199 O O . HIS A 1 149 ? -34.270 -33.985 39.984 1.00 28.71 149 HIS A O 1
ATOM 1206 N N . LEU A 1 150 ? -35.024 -34.007 37.869 1.00 28.47 150 LEU A N 1
ATOM 1207 C CA . LEU A 1 150 ? -35.429 -32.598 37.879 1.00 26.70 150 LEU A CA 1
ATOM 1208 C C . LEU A 1 150 ? -36.534 -32.266 38.888 1.00 27.44 150 LEU A C 1
ATOM 1209 O O . LEU A 1 150 ? -37.518 -32.991 39.001 1.00 26.15 150 LEU A O 1
ATOM 1214 N N . THR A 1 151 ? -36.350 -31.165 39.621 1.00 28.86 151 THR A N 1
ATOM 1215 C CA . THR A 1 151 ? -37.327 -30.676 40.604 1.00 27.11 151 THR A CA 1
ATOM 1216 C C . THR A 1 151 ? -37.499 -29.167 40.375 1.00 26.95 151 THR A C 1
ATOM 1217 O O . THR A 1 151 ? -36.847 -28.595 39.497 1.00 29.18 151 THR A O 1
ATOM 1221 N N . VAL A 1 152 ? -38.381 -28.528 41.135 1.00 22.10 152 VAL A N 1
ATOM 1222 C CA . VAL A 1 152 ? -38.584 -27.088 40.992 1.00 21.58 152 VAL A CA 1
ATOM 1223 C C . VAL A 1 152 ? -37.357 -26.325 41.504 1.00 22.53 152 VAL A C 1
ATOM 1224 O O . VAL A 1 152 ? -37.261 -25.107 41.354 1.00 21.09 152 VAL A O 1
ATOM 1228 N N . ALA A 1 153 ? -36.428 -27.046 42.127 1.00 21.47 153 ALA A N 1
ATOM 1229 C CA . ALA A 1 153 ? -35.202 -26.433 42.620 1.00 22.83 153 ALA A CA 1
ATOM 1230 C C . ALA A 1 153 ? -34.305 -26.150 41.413 1.00 23.38 153 ALA A C 1
ATOM 1231 O O . ALA A 1 153 ? -33.600 -25.137 41.375 1.00 24.44 153 ALA A O 1
ATOM 1233 N N . ASP A 1 154 ? -34.347 -27.051 40.430 1.00 20.01 154 ASP A N 1
ATOM 1234 C CA . ASP A 1 154 ? -33.565 -26.922 39.200 1.00 19.29 154 ASP A CA 1
ATOM 1235 C C . ASP A 1 154 ? -34.069 -25.744 38.363 1.00 18.57 154 ASP A C 1
ATOM 1236 O O . ASP A 1 154 ? -33.286 -25.006 37.778 1.00 20.22 154 ASP A O 1
ATOM 1241 N N . ILE A 1 155 ? -35.384 -25.580 38.317 1.00 18.03 155 ILE A N 1
ATOM 1242 C CA . ILE A 1 155 ? -35.999 -24.517 37.539 1.00 16.53 155 ILE A CA 1
ATOM 1243 C C . ILE A 1 155 ? -35.671 -23.138 38.090 1.00 17.96 155 ILE A C 1
ATOM 1244 O O . ILE A 1 155 ? -35.386 -22.211 37.330 1.00 24.12 155 ILE A O 1
ATOM 1249 N N . CYS A 1 156 ? -35.689 -23.007 39.410 1.00 19.20 156 CYS A N 1
ATOM 1250 C CA . CYS A 1 156 ? -35.376 -21.737 40.061 1.00 21.26 156 CYS A CA 1
ATOM 1251 C C . CYS A 1 156 ? -33.888 -21.441 39.951 1.00 20.15 156 CYS A C 1
ATOM 1252 O O . CYS A 1 156 ? -33.497 -20.340 39.566 1.00 19.67 156 CYS A O 1
ATOM 1255 N N . LEU A 1 157 ? -33.065 -22.430 40.288 1.00 22.15 157 LEU A N 1
ATOM 1256 C CA . LEU A 1 157 ? -31.611 -22.285 40.229 1.00 19.66 157 LEU A CA 1
ATOM 1257 C C . LEU A 1 157 ? -31.103 -22.042 38.816 1.00 20.42 157 LEU A C 1
ATOM 1258 O O . LEU A 1 157 ? -30.045 -21.440 38.627 1.00 25.72 157 LEU A O 1
ATOM 1263 N N . LEU A 1 158 ? -31.846 -22.512 37.822 1.00 22.07 158 LEU A N 1
ATOM 1264 C CA . LEU A 1 158 ? -31.458 -22.317 36.429 1.00 20.93 158 LEU A CA 1
ATOM 1265 C C . LEU A 1 158 ? -31.570 -20.836 36.094 1.00 23.12 158 LEU A C 1
ATOM 1266 O O . LEU A 1 158 ? -30.691 -20.259 35.457 1.00 21.07 158 LEU A O 1
ATOM 1271 N N . GLY A 1 159 ? -32.667 -20.225 36.525 1.00 25.41 159 GLY A N 1
ATOM 1272 C CA . GLY A 1 159 ? -32.871 -18.811 36.261 1.00 26.23 159 GLY A CA 1
ATOM 1273 C C . GLY A 1 159 ? -31.793 -17.962 36.901 1.00 24.28 159 GLY A C 1
ATOM 1274 O O . GLY A 1 159 ? -31.275 -17.024 36.302 1.00 23.29 159 GLY A O 1
ATOM 1275 N N . THR A 1 160 ? -31.437 -18.301 38.129 1.00 25.60 160 THR A N 1
ATOM 1276 C CA . THR A 1 160 ? -30.424 -17.542 38.836 1.00 24.46 160 THR A CA 1
ATOM 1277 C C . THR A 1 160 ? -29.044 -17.660 38.188 1.00 24.62 160 THR A C 1
ATOM 1278 O O . THR A 1 160 ? -28.330 -16.667 38.054 1.00 21.08 160 THR A O 1
ATOM 1282 N N . VAL A 1 161 ? -28.678 -18.864 37.764 1.00 24.89 161 VAL A N 1
ATOM 1283 C CA . VAL A 1 161 ? -27.379 -19.065 37.139 1.00 24.12 161 VAL A CA 1
ATOM 1284 C C . VAL A 1 161 ? -27.279 -18.464 35.732 1.00 26.38 161 VAL A C 1
ATOM 1285 O O . VAL A 1 161 ? -26.257 -17.866 35.393 1.00 24.77 161 VAL A O 1
ATOM 1289 N N . THR A 1 162 ? -28.319 -18.616 34.909 1.00 28.73 162 THR A N 1
ATOM 1290 C CA . THR A 1 162 ? -28.278 -18.053 33.562 1.00 32.06 162 THR A CA 1
ATOM 1291 C C . THR A 1 162 ? -28.293 -16.528 33.640 1.00 32.08 162 THR A C 1
ATOM 1292 O O . THR A 1 162 ? -28.005 -15.849 32.656 1.00 31.47 162 THR A O 1
ATOM 1296 N N . ALA A 1 163 ? -28.622 -16.000 34.819 1.00 34.68 163 ALA A N 1
ATOM 1297 C CA . ALA A 1 163 ? -28.668 -14.555 35.050 1.00 34.74 163 ALA A CA 1
ATOM 1298 C C . ALA A 1 163 ? -27.247 -14.026 35.171 1.00 37.40 163 ALA A C 1
ATOM 1299 O O . ALA A 1 163 ? -27.011 -12.816 35.126 1.00 37.92 163 ALA A O 1
ATOM 1301 N N . LEU A 1 164 ? -26.299 -14.935 35.345 1.00 36.75 164 LEU A N 1
ATOM 1302 C CA . LEU A 1 164 ? -24.902 -14.537 35.434 1.00 39.83 164 LEU A CA 1
ATOM 1303 C C . LEU A 1 164 ? -24.460 -13.950 34.088 1.00 41.83 164 LEU A C 1
ATOM 1304 O O . LEU A 1 164 ? -23.303 -13.563 33.920 1.00 39.64 164 LEU A O 1
ATOM 1309 N N . ASN A 1 165 ? -25.387 -13.900 33.133 1.00 43.68 165 ASN A N 1
ATOM 1310 C CA . ASN A 1 165 ? -25.099 -13.359 31.809 1.00 48.90 165 ASN A CA 1
ATOM 1311 C C . ASN A 1 165 ? -24.925 -11.846 31.818 1.00 51.18 165 ASN A C 1
ATOM 1312 O O . ASN A 1 165 ? -24.106 -11.312 31.068 1.00 53.40 165 ASN A O 1
ATOM 1317 N N . TRP A 1 166 ? -25.704 -11.160 32.653 1.00 55.02 166 TRP A N 1
ATOM 1318 C CA . TRP A 1 166 ? -25.609 -9.709 32.774 1.00 57.46 166 TRP A CA 1
ATOM 1319 C C . TRP A 1 166 ? -24.152 -9.381 33.024 1.00 57.39 166 TRP A C 1
ATOM 1320 O O . TRP A 1 166 ? -23.528 -8.639 32.273 1.00 59.48 166 TRP A O 1
ATOM 1331 N N . LEU A 1 167 ? -23.625 -9.941 34.102 1.00 57.81 167 LEU A N 1
ATOM 1332 C CA . LEU A 1 167 ? -22.230 -9.759 34.451 1.00 59.47 167 LEU A CA 1
ATOM 1333 C C . LEU A 1 167 ? -21.540 -10.746 33.533 1.00 60.83 167 LEU A C 1
ATOM 1334 O O . LEU A 1 167 ? -22.200 -11.604 32.951 1.00 61.54 167 LEU A O 1
ATOM 1339 N N . LYS A 1 168 ? -20.230 -10.633 33.377 1.00 63.22 168 LYS A N 1
ATOM 1340 C CA . LYS A 1 168 ? -19.543 -11.605 32.547 1.00 66.03 168 LYS A CA 1
ATOM 1341 C C . LYS A 1 168 ? -18.833 -12.550 33.497 1.00 66.54 168 LYS A C 1
ATOM 1342 O O . LYS A 1 168 ? -17.744 -12.255 33.995 1.00 66.42 168 LYS A O 1
ATOM 1348 N N . HIS A 1 169 ? -19.474 -13.683 33.763 1.00 65.83 169 HIS A N 1
ATOM 1349 C CA . HIS A 1 169 ? -18.913 -14.657 34.677 1.00 64.94 169 HIS A CA 1
ATOM 1350 C C . HIS A 1 169 ? -18.513 -15.929 33.959 1.00 62.99 169 HIS A C 1
ATOM 1351 O O . HIS A 1 169 ? -19.362 -16.663 33.457 1.00 64.16 169 HIS A O 1
ATOM 1358 N N . ASP A 1 170 ? -17.212 -16.179 33.912 1.00 59.49 170 ASP A N 1
ATOM 1359 C CA . ASP A 1 170 ? -16.689 -17.373 33.272 1.00 55.48 170 ASP A CA 1
ATOM 1360 C C . ASP A 1 170 ? -17.124 -18.593 34.083 1.00 52.91 170 ASP A C 1
ATOM 1361 O O . ASP A 1 170 ? -16.870 -18.672 35.287 1.00 50.81 170 ASP A O 1
ATOM 1366 N N . LEU A 1 171 ? -17.786 -19.532 33.416 1.00 48.54 171 LEU A N 1
ATOM 1367 C CA . LEU A 1 171 ? -18.256 -20.751 34.059 1.00 46.58 171 LEU A CA 1
ATOM 1368 C C . LEU A 1 171 ? -17.245 -21.891 33.923 1.00 45.65 171 LEU A C 1
ATOM 1369 O O . LEU A 1 171 ? -17.466 -22.990 34.434 1.00 43.26 171 LEU A O 1
ATOM 1374 N N . GLU A 1 172 ? -16.137 -21.624 33.236 1.00 43.50 172 GLU A N 1
ATOM 1375 C CA . GLU A 1 172 ? -15.108 -22.635 33.032 1.00 43.73 172 GLU A CA 1
ATOM 1376 C C . GLU A 1 172 ? -14.718 -23.369 34.315 1.00 40.96 172 GLU A C 1
ATOM 1377 O O . GLU A 1 172 ? -14.604 -24.591 34.323 1.00 43.21 172 GLU A O 1
ATOM 1383 N N . PRO A 1 173 ? -14.514 -22.639 35.419 1.00 38.92 173 PRO A N 1
ATOM 1384 C CA . PRO A 1 173 ? -14.142 -23.315 36.667 1.00 36.22 173 PRO A CA 1
ATOM 1385 C C . PRO A 1 173 ? -15.228 -24.206 37.263 1.00 33.99 173 PRO A C 1
ATOM 1386 O O . PRO A 1 173 ? -14.965 -24.974 38.192 1.00 30.20 173 PRO A O 1
ATOM 1390 N N . PHE A 1 174 ? -16.443 -24.118 36.730 1.00 32.73 174 PHE A N 1
ATOM 1391 C CA . PHE A 1 174 ? -17.536 -24.931 37.253 1.00 31.98 174 PHE A CA 1
ATOM 1392 C C . PHE A 1 174 ? -18.116 -25.902 36.216 1.00 32.48 174 PHE A C 1
ATOM 1393 O O . PHE A 1 174 ? -19.225 -25.706 35.717 1.00 27.50 174 PHE A O 1
ATOM 1401 N N . PRO A 1 175 ? -17.378 -26.979 35.904 1.00 33.60 175 PRO A N 1
ATOM 1402 C CA . PRO A 1 175 ? -17.796 -27.994 34.933 1.00 33.27 175 PRO A CA 1
ATOM 1403 C C . PRO A 1 175 ? -19.155 -28.608 35.255 1.00 34.50 175 PRO A C 1
ATOM 1404 O O . PRO A 1 175 ? -20.045 -28.652 34.397 1.00 35.09 175 PRO A O 1
ATOM 1408 N N . HIS A 1 176 ? -19.312 -29.081 36.489 1.00 34.32 176 HIS A N 1
ATOM 1409 C CA . HIS A 1 176 ? -20.571 -29.695 36.898 1.00 34.97 176 HIS A CA 1
ATOM 1410 C C . HIS A 1 176 ? -21.736 -28.740 36.686 1.00 33.39 176 HIS A C 1
ATOM 1411 O O . HIS A 1 176 ? -22.792 -29.154 36.217 1.00 35.26 176 HIS A O 1
ATOM 1418 N N . ILE A 1 177 ? -21.554 -27.468 37.036 1.00 30.88 177 ILE A N 1
ATOM 1419 C CA . ILE A 1 177 ? -22.625 -26.512 36.839 1.00 30.37 177 ILE A CA 1
ATOM 1420 C C . ILE A 1 177 ? -22.915 -26.442 35.350 1.00 29.76 177 ILE A C 1
ATOM 1421 O O . ILE A 1 177 ? -24.070 -26.363 34.945 1.00 32.99 177 ILE A O 1
ATOM 1426 N N . ARG A 1 178 ? -21.870 -26.493 34.531 1.00 31.83 178 ARG A N 1
ATOM 1427 C CA . ARG A 1 178 ? -22.063 -26.452 33.089 1.00 31.96 178 ARG A CA 1
ATOM 1428 C C . ARG A 1 178 ? -22.847 -27.687 32.645 1.00 31.27 178 ARG A C 1
ATOM 1429 O O . ARG A 1 178 ? -23.849 -27.578 31.939 1.00 33.09 178 ARG A O 1
ATOM 1437 N N . ALA A 1 179 ? -22.388 -28.858 33.068 1.00 29.92 179 ALA A N 1
ATOM 1438 C CA . ALA A 1 179 ? -23.046 -30.109 32.722 1.00 30.17 179 ALA A CA 1
ATOM 1439 C C . ALA A 1 179 ? -24.504 -30.075 33.167 1.00 30.49 179 ALA A C 1
ATOM 1440 O O . ALA A 1 179 ? -25.401 -30.493 32.427 1.00 31.14 179 ALA A O 1
ATOM 1442 N N . TRP A 1 180 ? -24.729 -29.576 34.382 1.00 28.49 180 TRP A N 1
ATOM 1443 C CA . TRP A 1 180 ? -26.070 -29.467 34.963 1.00 25.78 180 TRP A CA 1
ATOM 1444 C C . TRP A 1 180 ? -26.973 -28.529 34.145 1.00 27.12 180 TRP A C 1
ATOM 1445 O O . TRP A 1 180 ? -28.121 -28.868 33.846 1.00 26.46 180 TRP A O 1
ATOM 1456 N N . LEU A 1 181 ? -26.453 -27.354 33.786 1.00 24.96 181 LEU A N 1
ATOM 1457 C CA . LEU A 1 181 ? -27.216 -26.391 32.994 1.00 25.08 181 LEU A CA 1
ATOM 1458 C C . LEU A 1 181 ? -27.737 -27.048 31.713 1.00 24.90 181 LEU A C 1
ATOM 1459 O O . LEU A 1 181 ? -28.937 -27.018 31.422 1.00 25.30 181 LEU A O 1
ATOM 1464 N N . GLU A 1 182 ? -26.827 -27.649 30.953 1.00 26.06 182 GLU A N 1
ATOM 1465 C CA . GLU A 1 182 ? -27.185 -28.310 29.704 1.00 28.23 182 GLU A CA 1
ATOM 1466 C C . GLU A 1 182 ? -28.249 -29.380 29.932 1.00 27.01 182 GLU A C 1
ATOM 1467 O O . GLU A 1 182 ? -29.220 -29.457 29.186 1.00 28.49 182 GLU A O 1
ATOM 1473 N N . ARG A 1 183 ? -28.070 -30.202 30.960 1.00 23.81 183 ARG A N 1
ATOM 1474 C CA . ARG A 1 183 ? -29.037 -31.250 31.250 1.00 26.04 183 ARG A CA 1
ATOM 1475 C C . ARG A 1 183 ? -30.415 -30.711 31.626 1.00 24.37 183 ARG A C 1
ATOM 1476 O O . ARG A 1 183 ? -31.436 -31.240 31.184 1.00 25.16 183 ARG A O 1
ATOM 1484 N N . VAL A 1 184 ? -30.456 -29.662 32.442 1.00 26.28 184 VAL A N 1
ATOM 1485 C CA . VAL A 1 184 ? -31.743 -29.103 32.852 1.00 24.92 184 VAL A CA 1
ATOM 1486 C C . VAL A 1 184 ? -32.421 -28.368 31.710 1.00 23.39 184 VAL A C 1
ATOM 1487 O O . VAL A 1 184 ? -33.629 -28.483 31.521 1.00 23.84 184 VAL A O 1
ATOM 1491 N N . ARG A 1 185 ? -31.660 -27.613 30.933 1.00 23.56 185 ARG A N 1
ATOM 1492 C CA . ARG A 1 185 ? -32.294 -26.896 29.841 1.00 22.74 185 ARG A CA 1
ATOM 1493 C C . ARG A 1 185 ? -32.752 -27.896 28.787 1.00 24.41 185 ARG A C 1
ATOM 1494 O O . ARG A 1 185 ? -33.737 -27.660 28.084 1.00 23.03 185 ARG A O 1
ATOM 1502 N N . ALA A 1 186 ? -32.074 -29.040 28.721 1.00 22.73 186 ALA A N 1
ATOM 1503 C CA . ALA A 1 186 ? -32.443 -30.079 27.765 1.00 25.37 186 ALA A CA 1
ATOM 1504 C C . ALA A 1 186 ? -33.803 -30.676 28.112 1.00 23.30 186 ALA A C 1
ATOM 1505 O O . ALA A 1 186 ? -34.361 -31.432 27.325 1.00 22.54 186 ALA A O 1
ATOM 1507 N N . GLU A 1 187 ? -34.329 -30.352 29.293 1.00 24.74 187 GLU A N 1
ATOM 1508 C CA . GLU A 1 187 ? -35.634 -30.875 29.700 1.00 24.53 187 GLU A CA 1
ATOM 1509 C C . GLU A 1 187 ? -36.704 -29.802 29.756 1.00 23.73 187 GLU A C 1
ATOM 1510 O O . GLU A 1 187 ? -37.841 -30.077 30.125 1.00 23.50 187 GLU A O 1
ATOM 1516 N N . MET A 1 188 ? -36.337 -28.579 29.400 1.00 24.48 188 MET A N 1
ATOM 1517 C CA . MET A 1 188 ? -37.283 -27.475 29.414 1.00 24.80 188 MET A CA 1
ATOM 1518 C C . MET A 1 188 ? -37.884 -27.272 28.018 1.00 26.60 188 MET A C 1
ATOM 1519 O O . MET A 1 188 ? -37.201 -26.836 27.093 1.00 22.60 188 MET A O 1
ATOM 1524 N N . PRO A 1 189 ? -39.176 -27.598 27.850 1.00 26.98 189 PRO A N 1
ATOM 1525 C CA . PRO A 1 189 ? -39.868 -27.451 26.569 1.00 28.86 189 PRO A CA 1
ATOM 1526 C C . PRO A 1 189 ? -39.837 -26.013 26.052 1.00 29.83 189 PRO A C 1
ATOM 1527 O O . PRO A 1 189 ? -40.008 -25.069 26.827 1.00 26.05 189 PRO A O 1
ATOM 1531 N N . ASP A 1 190 ? -39.609 -25.851 24.749 1.00 30.12 190 ASP A N 1
ATOM 1532 C CA . ASP A 1 190 ? -39.588 -24.526 24.137 1.00 31.41 190 ASP A CA 1
ATOM 1533 C C . ASP A 1 190 ? -38.449 -23.655 24.667 1.00 30.20 190 ASP A C 1
ATOM 1534 O O . ASP A 1 190 ? -38.433 -22.441 24.455 1.00 28.83 190 ASP A O 1
ATOM 1539 N N . TYR A 1 191 ? -37.475 -24.281 25.326 1.00 26.12 191 TYR A N 1
ATOM 1540 C CA . TYR A 1 191 ? -36.362 -23.538 25.899 1.00 25.32 191 TYR A CA 1
ATOM 1541 C C . TYR A 1 191 ? -35.596 -22.607 24.974 1.00 25.79 191 TYR A C 1
ATOM 1542 O O . TYR A 1 191 ? -35.359 -21.445 25.319 1.00 26.73 191 TYR A O 1
ATOM 1551 N N . GLU A 1 192 ? -35.180 -23.127 23.820 1.00 27.42 192 GLU A N 1
ATOM 1552 C CA . GLU A 1 192 ? -34.411 -22.352 22.845 1.00 25.06 192 GLU A CA 1
ATOM 1553 C C . GLU A 1 192 ? -35.041 -21.001 22.508 1.00 25.22 192 GLU A C 1
ATOM 1554 O O . GLU A 1 192 ? -34.350 -19.983 22.459 1.00 18.65 192 GLU A O 1
ATOM 1560 N N . GLU A 1 193 ? -36.347 -21.005 22.256 1.00 26.77 193 GLU A N 1
ATOM 1561 C CA . GLU A 1 193 ? -37.080 -19.781 21.931 1.00 32.60 193 GLU A CA 1
ATOM 1562 C C . GLU A 1 193 ? -36.973 -18.856 23.136 1.00 33.37 193 GLU A C 1
ATOM 1563 O O . GLU A 1 193 ? -36.632 -17.676 23.018 1.00 33.44 193 GLU A O 1
ATOM 1569 N N . PHE A 1 194 ? -37.260 -19.423 24.300 1.00 32.77 194 PHE A N 1
ATOM 1570 C CA . PHE A 1 194 ? -37.193 -18.705 25.562 1.00 32.10 194 PHE A CA 1
ATOM 1571 C C . PHE A 1 194 ? -35.818 -18.058 25.731 1.00 32.73 194 PHE A C 1
ATOM 1572 O O . PHE A 1 194 ? -35.702 -16.876 26.072 1.00 32.65 194 PHE A O 1
ATOM 1580 N N . SER A 1 195 ? -34.777 -18.846 25.493 1.00 33.00 195 SER A N 1
ATOM 1581 C CA . SER A 1 195 ? -33.407 -18.375 25.632 1.00 34.17 195 SER A CA 1
ATOM 1582 C C . SER A 1 195 ? -33.068 -17.190 24.736 1.00 36.92 195 SER A C 1
ATOM 1583 O O . SER A 1 195 ? -32.329 -16.294 25.142 1.00 37.27 195 SER A O 1
ATOM 1586 N N . LYS A 1 196 ? -33.605 -17.185 23.520 1.00 39.21 196 LYS A N 1
ATOM 1587 C CA . LYS A 1 196 ? -33.335 -16.110 22.573 1.00 40.86 196 LYS A CA 1
ATOM 1588 C C . LYS A 1 196 ? -33.866 -14.776 23.081 1.00 39.22 196 LYS A C 1
ATOM 1589 O O . LYS A 1 196 ? -33.111 -13.820 23.233 1.00 39.85 196 LYS A O 1
ATOM 1595 N N . GLN A 1 197 ? -35.169 -14.713 23.339 1.00 39.06 197 GLN A N 1
ATOM 1596 C CA . GLN A 1 197 ? -35.785 -13.484 23.830 1.00 40.21 197 GLN A CA 1
ATOM 1597 C C . GLN A 1 197 ? -35.050 -12.977 25.049 1.00 37.96 197 GLN A C 1
ATOM 1598 O O . GLN A 1 197 ? -34.551 -11.853 25.063 1.00 39.19 197 GLN A O 1
ATOM 1604 N N . VAL A 1 198 ? -34.989 -13.814 26.076 1.00 37.48 198 VAL A N 1
ATOM 1605 C CA . VAL A 1 198 ? -34.303 -13.452 27.305 1.00 36.69 198 VAL A CA 1
ATOM 1606 C C . VAL A 1 198 ? -32.918 -12.920 26.998 1.00 36.87 198 VAL A C 1
ATOM 1607 O O . VAL A 1 198 ? -32.516 -11.888 27.523 1.00 37.69 198 VAL A O 1
ATOM 1611 N N . ALA A 1 199 ? -32.190 -13.627 26.144 1.00 37.71 199 ALA A N 1
ATOM 1612 C CA . ALA A 1 199 ? -30.841 -13.211 25.791 1.00 40.82 199 ALA A CA 1
ATOM 1613 C C . ALA A 1 199 ? -30.851 -11.880 25.052 1.00 43.40 199 ALA A C 1
ATOM 1614 O O . ALA A 1 199 ? -30.050 -10.984 25.346 1.00 44.61 199 ALA A O 1
ATOM 1616 N N . ASP A 1 200 ? -31.761 -11.743 24.095 1.00 44.21 200 ASP A N 1
ATOM 1617 C CA . ASP A 1 200 ? -31.840 -10.511 23.327 1.00 46.49 200 ASP A CA 1
ATOM 1618 C C . ASP A 1 200 ? -32.384 -9.338 24.143 1.00 47.35 200 ASP A C 1
ATOM 1619 O O . ASP A 1 200 ? -31.873 -8.222 24.049 1.00 45.66 200 ASP A O 1
ATOM 1624 N N . ASP A 1 201 ? -33.409 -9.588 24.948 1.00 49.59 201 ASP A N 1
ATOM 1625 C CA . ASP A 1 201 ? -33.995 -8.535 25.771 1.00 52.93 201 ASP A CA 1
ATOM 1626 C C . ASP A 1 201 ? -32.985 -7.874 26.714 1.00 54.75 201 ASP A C 1
ATOM 1627 O O . ASP A 1 201 ? -32.976 -6.650 26.868 1.00 53.22 201 ASP A O 1
ATOM 1632 N N . THR A 1 202 ? -32.135 -8.681 27.339 1.00 57.16 202 THR A N 1
ATOM 1633 C CA . THR A 1 202 ? -31.139 -8.151 28.265 1.00 62.14 202 THR A CA 1
ATOM 1634 C C . THR A 1 202 ? -30.213 -7.148 27.590 1.00 64.35 202 THR A C 1
ATOM 1635 O O . THR A 1 202 ? -30.024 -6.039 28.087 1.00 66.03 202 THR A O 1
ATOM 1639 N N . LEU A 1 203 ? -29.637 -7.540 26.460 1.00 67.66 203 LEU A N 1
ATOM 1640 C CA . LEU A 1 203 ? -28.736 -6.658 25.727 1.00 70.92 203 LEU A CA 1
ATOM 1641 C C . LEU A 1 203 ? -29.446 -5.363 25.349 1.00 72.26 203 LEU A C 1
ATOM 1642 O O . LEU A 1 203 ? -28.807 -4.332 25.125 1.00 72.53 203 LEU A O 1
ATOM 1647 N N . ALA A 1 204 ? -30.772 -5.426 25.280 1.00 74.25 204 ALA A N 1
ATOM 1648 C CA . ALA A 1 204 ? -31.580 -4.262 24.943 1.00 76.14 204 ALA A CA 1
ATOM 1649 C C . ALA A 1 204 ? -31.706 -3.378 26.177 1.00 77.21 204 ALA A C 1
ATOM 1650 O O . ALA A 1 204 ? -31.888 -2.165 26.069 1.00 78.12 204 ALA A O 1
ATOM 1652 N N . TYR A 1 205 ? -31.615 -3.997 27.350 1.00 78.49 205 TYR A N 1
ATOM 1653 C CA . TYR A 1 205 ? -31.696 -3.272 28.612 1.00 80.50 205 TYR A CA 1
ATOM 1654 C C . TYR A 1 205 ? -30.311 -2.687 28.865 1.00 80.79 205 TYR A C 1
ATOM 1655 O O . TYR A 1 205 ? -30.154 -1.695 29.578 1.00 81.13 205 TYR A O 1
ATOM 1664 N N . VAL A 1 206 ? -29.308 -3.327 28.273 1.00 80.70 206 VAL A N 1
ATOM 1665 C CA . VAL A 1 206 ? -27.926 -2.888 28.397 1.00 80.82 206 VAL A CA 1
ATOM 1666 C C . VAL A 1 206 ? -27.700 -1.753 27.404 1.00 81.26 206 VAL A C 1
ATOM 1667 O O . VAL A 1 206 ? -26.880 -0.864 27.634 1.00 80.74 206 VAL A O 1
ATOM 1671 N N . ALA A 1 207 ? -28.441 -1.794 26.300 1.00 81.40 207 ALA A N 1
ATOM 1672 C CA . ALA A 1 207 ? -28.347 -0.773 25.265 1.00 82.22 207 ALA A CA 1
ATOM 1673 C C . ALA A 1 207 ? -28.432 0.611 25.903 1.00 82.45 207 ALA A C 1
ATOM 1674 O O . ALA A 1 207 ? -27.991 1.610 25.325 1.00 82.49 207 ALA A O 1
ATOM 1676 N N . SER A 1 208 ? -29.006 0.660 27.100 1.00 82.49 208 SER A N 1
ATOM 1677 C CA . SER A 1 208 ? -29.147 1.907 27.836 1.00 82.58 208 SER A CA 1
ATOM 1678 C C . SER A 1 208 ? -28.105 1.951 28.947 1.00 82.46 208 SER A C 1
ATOM 1679 O O . SER A 1 208 ? -27.284 2.892 28.950 1.00 82.62 208 SER A O 1
ATOM 1682 N N . MET B 1 1 ? -32.348 -36.515 67.455 1.00 33.08 1 MET B N 1
ATOM 1683 C CA . MET B 1 1 ? -31.846 -35.628 66.377 1.00 32.98 1 MET B CA 1
ATOM 1684 C C . MET B 1 1 ? -30.944 -34.550 66.960 1.00 32.01 1 MET B C 1
ATOM 1685 O O . MET B 1 1 ? -31.211 -34.033 68.041 1.00 31.94 1 MET B O 1
ATOM 1690 N N . ASP B 1 2 ? -29.863 -34.227 66.258 1.00 31.82 2 ASP B N 1
ATOM 1691 C CA . ASP B 1 2 ? -28.949 -33.193 66.730 1.00 33.48 2 ASP B CA 1
ATOM 1692 C C . ASP B 1 2 ? -29.348 -31.851 66.128 1.00 33.93 2 ASP B C 1
ATOM 1693 O O . ASP B 1 2 ? -29.842 -31.782 64.997 1.00 31.46 2 ASP B O 1
ATOM 1698 N N . TYR B 1 3 ? -29.129 -30.787 66.892 1.00 32.63 3 TYR B N 1
ATOM 1699 C CA . TYR B 1 3 ? -29.482 -29.452 66.446 1.00 32.38 3 TYR B CA 1
ATOM 1700 C C . TYR B 1 3 ? -28.366 -28.457 66.740 1.00 32.76 3 TYR B C 1
ATOM 1701 O O . TYR B 1 3 ? -28.307 -27.878 67.826 1.00 31.34 3 TYR B O 1
ATOM 1710 N N . TYR B 1 4 ? -27.469 -28.271 65.778 1.00 33.54 4 TYR B N 1
ATOM 1711 C CA . TYR B 1 4 ? -26.379 -27.317 65.951 1.00 32.42 4 TYR B CA 1
ATOM 1712 C C . TYR B 1 4 ? -27.032 -25.948 65.915 1.00 32.87 4 TYR B C 1
ATOM 1713 O O . TYR B 1 4 ? -27.791 -25.640 64.994 1.00 33.24 4 TYR B O 1
ATOM 1722 N N . TYR B 1 5 ? -26.746 -25.130 66.922 1.00 32.02 5 TYR B N 1
ATOM 1723 C CA . TYR B 1 5 ? -27.383 -23.829 67.005 1.00 31.85 5 TYR B CA 1
ATOM 1724 C C . TYR B 1 5 ? -26.777 -22.924 68.079 1.00 32.73 5 TYR B C 1
ATOM 1725 O O . TYR B 1 5 ? -25.756 -23.234 68.701 1.00 32.50 5 TYR B O 1
ATOM 1734 N N . SER B 1 6 ? -27.469 -21.809 68.292 1.00 30.46 6 SER B N 1
ATOM 1735 C CA . SER B 1 6 ? -27.134 -20.814 69.296 1.00 29.08 6 SER B CA 1
ATOM 1736 C C . SER B 1 6 ? -28.348 -19.906 69.425 1.00 28.84 6 SER B C 1
ATOM 1737 O O . SER B 1 6 ? -28.766 -19.295 68.449 1.00 28.51 6 SER B O 1
ATOM 1740 N N . LEU B 1 7 ? -28.910 -19.826 70.625 1.00 29.76 7 LEU B N 1
ATOM 1741 C CA . LEU B 1 7 ? -30.082 -18.993 70.886 1.00 27.83 7 LEU B CA 1
ATOM 1742 C C . LEU B 1 7 ? -29.896 -17.521 70.551 1.00 26.71 7 LEU B C 1
ATOM 1743 O O . LEU B 1 7 ? -30.867 -16.769 70.522 1.00 24.16 7 LEU B O 1
ATOM 1748 N N . ILE B 1 8 ? -28.658 -17.099 70.324 1.00 26.19 8 ILE B N 1
ATOM 1749 C CA . ILE B 1 8 ? -28.406 -15.708 69.990 1.00 28.62 8 ILE B CA 1
ATOM 1750 C C . ILE B 1 8 ? -28.756 -15.505 68.522 1.00 29.32 8 ILE B C 1
ATOM 1751 O O . ILE B 1 8 ? -29.082 -14.394 68.089 1.00 27.92 8 ILE B O 1
ATOM 1756 N N . SER B 1 9 ? -28.688 -16.599 67.766 1.00 27.59 9 SER B N 1
ATOM 1757 C CA . SER B 1 9 ? -29.004 -16.600 66.345 1.00 27.27 9 SER B CA 1
ATOM 1758 C C . SER B 1 9 ? -30.525 -16.639 66.164 1.00 26.99 9 SER B C 1
ATOM 1759 O O . SER B 1 9 ? -31.180 -17.599 66.576 1.00 27.41 9 SER B O 1
ATOM 1762 N N . PRO B 1 10 ? -31.107 -15.582 65.571 1.00 24.33 10 PRO B N 1
ATOM 1763 C CA . PRO B 1 10 ? -32.554 -15.519 65.347 1.00 24.44 10 PRO B CA 1
ATOM 1764 C C . PRO B 1 10 ? -33.061 -16.675 64.462 1.00 25.02 10 PRO B C 1
ATOM 1765 O O . PRO B 1 10 ? -34.113 -17.248 64.721 1.00 24.46 10 PRO B O 1
ATOM 1769 N N . PRO B 1 11 ? -32.325 -17.020 63.397 1.00 22.89 11 PRO B N 1
ATOM 1770 C CA . PRO B 1 11 ? -32.794 -18.126 62.557 1.00 26.10 11 PRO B CA 1
ATOM 1771 C C . PRO B 1 11 ? -32.965 -19.422 63.366 1.00 26.97 11 PRO B C 1
ATOM 1772 O O . PRO B 1 11 ? -33.947 -20.137 63.193 1.00 27.33 11 PRO B O 1
ATOM 1776 N N . CYS B 1 12 ? -32.012 -19.714 64.250 1.00 26.21 12 CYS B N 1
ATOM 1777 C CA . CYS B 1 12 ? -32.064 -20.925 65.079 1.00 26.71 12 CYS B CA 1
ATOM 1778 C C . CYS B 1 12 ? -33.244 -21.037 66.049 1.00 25.29 12 CYS B C 1
ATOM 1779 O O . CYS B 1 12 ? -33.583 -22.131 66.476 1.00 26.13 12 CYS B O 1
ATOM 1782 N N . GLN B 1 13 ? -33.875 -19.925 66.402 1.00 26.48 13 GLN B N 1
ATOM 1783 C CA . GLN B 1 13 ? -34.971 -19.985 67.368 1.00 26.13 13 GLN B CA 1
ATOM 1784 C C . GLN B 1 13 ? -36.263 -20.573 66.827 1.00 28.24 13 GLN B C 1
ATOM 1785 O O . GLN B 1 13 ? -37.134 -20.974 67.603 1.00 29.55 13 GLN B O 1
ATOM 1791 N N . SER B 1 14 ? -36.397 -20.621 65.504 1.00 28.13 14 SER B N 1
ATOM 1792 C CA . SER B 1 14 ? -37.604 -21.161 64.883 1.00 26.14 14 SER B CA 1
ATOM 1793 C C . SER B 1 14 ? -37.808 -22.637 65.224 1.00 26.36 14 SER B C 1
ATOM 1794 O O . SER B 1 14 ? -38.870 -23.024 65.709 1.00 25.43 14 SER B O 1
ATOM 1797 N N . ALA B 1 15 ? -36.789 -23.451 64.960 1.00 29.04 15 ALA B N 1
ATOM 1798 C CA . ALA B 1 15 ? -36.847 -24.888 65.226 1.00 31.71 15 ALA B CA 1
ATOM 1799 C C . ALA B 1 15 ? -36.999 -25.191 66.722 1.00 32.08 15 ALA B C 1
ATOM 1800 O O . ALA B 1 15 ? -37.606 -26.194 67.105 1.00 35.98 15 ALA B O 1
ATOM 1802 N N . ILE B 1 16 ? -36.439 -24.325 67.560 1.00 29.81 16 ILE B N 1
ATOM 1803 C CA . ILE B 1 16 ? -36.539 -24.480 69.006 1.00 28.32 16 ILE B CA 1
ATOM 1804 C C . ILE B 1 16 ? -38.006 -24.313 69.421 1.00 28.11 16 ILE B C 1
ATOM 1805 O O . ILE B 1 16 ? -38.581 -25.172 70.084 1.00 27.73 16 ILE B O 1
ATOM 1810 N N . LEU B 1 17 ? -38.607 -23.197 69.030 1.00 28.86 17 LEU B N 1
ATOM 1811 C CA . LEU B 1 17 ? -39.995 -22.931 69.372 1.00 30.20 17 LEU B CA 1
ATOM 1812 C C . LEU B 1 17 ? -40.917 -24.000 68.793 1.00 31.34 17 LEU B C 1
ATOM 1813 O O . LEU B 1 17 ? -41.750 -24.576 69.496 1.00 31.93 17 LEU B O 1
ATOM 1818 N N . LEU B 1 18 ? -40.766 -24.264 67.502 1.00 34.28 18 LEU B N 1
ATOM 1819 C CA . LEU B 1 18 ? -41.589 -25.263 66.841 1.00 34.03 18 LEU B CA 1
ATOM 1820 C C . LEU B 1 18 ? -41.457 -26.582 67.602 1.00 34.72 18 LEU B C 1
ATOM 1821 O O . LEU B 1 18 ? -42.456 -27.239 67.892 1.00 38.05 18 LEU B O 1
ATOM 1826 N N . ALA B 1 19 ? -40.224 -26.951 67.941 1.00 31.28 19 ALA B N 1
ATOM 1827 C CA . ALA B 1 19 ? -39.971 -28.190 68.667 1.00 30.23 19 ALA B CA 1
ATOM 1828 C C . ALA B 1 19 ? -40.828 -28.296 69.922 1.00 30.47 19 ALA B C 1
ATOM 1829 O O . ALA B 1 19 ? -41.413 -29.349 70.198 1.00 28.67 19 ALA B O 1
ATOM 1831 N N . LYS B 1 20 ? -40.897 -27.200 70.677 1.00 31.54 20 LYS B N 1
ATOM 1832 C CA . LYS B 1 20 ? -41.666 -27.160 71.915 1.00 32.50 20 LYS B CA 1
ATOM 1833 C C . LYS B 1 20 ? -43.152 -27.334 71.654 1.00 32.80 20 LYS B C 1
ATOM 1834 O O . LYS B 1 20 ? -43.843 -28.040 72.382 1.00 30.86 20 LYS B O 1
ATOM 1840 N N . LYS B 1 21 ? -43.635 -26.678 70.609 1.00 32.12 21 LYS B N 1
ATOM 1841 C CA . LYS B 1 21 ? -45.040 -26.744 70.245 1.00 32.35 21 LYS B CA 1
ATOM 1842 C C . LYS B 1 21 ? -45.514 -28.140 69.848 1.00 29.71 21 LYS B C 1
ATOM 1843 O O . LYS B 1 21 ? -46.681 -28.461 70.044 1.00 30.32 21 LYS B O 1
ATOM 1849 N N . LEU B 1 22 ? -44.615 -28.956 69.293 1.00 27.76 22 LEU B N 1
ATOM 1850 C CA . LEU B 1 22 ? -44.966 -30.298 68.823 1.00 28.59 22 LEU B CA 1
ATOM 1851 C C . LEU B 1 22 ? -44.423 -31.468 69.645 1.00 29.41 22 LEU B C 1
ATOM 1852 O O . LEU B 1 22 ? -44.579 -32.629 69.247 1.00 30.58 22 LEU B O 1
ATOM 1857 N N . GLY B 1 23 ? -43.769 -31.172 70.763 1.00 27.56 23 GLY B N 1
ATOM 1858 C CA . GLY B 1 23 ? -43.233 -32.224 71.610 1.00 28.03 23 GLY B CA 1
ATOM 1859 C C . GLY B 1 23 ? -42.083 -33.024 71.026 1.00 31.71 23 GLY B C 1
ATOM 1860 O O . GLY B 1 23 ? -42.003 -34.241 71.230 1.00 32.00 23 GLY B O 1
ATOM 1861 N N . ILE B 1 24 ? -41.183 -32.357 70.310 1.00 32.26 24 ILE B N 1
ATOM 1862 C CA . ILE B 1 24 ? -40.047 -33.045 69.709 1.00 35.46 24 ILE B CA 1
ATOM 1863 C C . ILE B 1 24 ? -38.795 -32.848 70.558 1.00 36.61 24 ILE B C 1
ATOM 1864 O O . ILE B 1 24 ? -38.477 -31.728 70.969 1.00 33.30 24 ILE B O 1
ATOM 1869 N N . THR B 1 25 ? -38.080 -33.938 70.816 1.00 36.60 25 THR B N 1
ATOM 1870 C CA . THR B 1 25 ? -36.860 -33.841 71.598 1.00 36.72 25 THR B CA 1
ATOM 1871 C C . THR B 1 25 ? -35.695 -33.491 70.688 1.00 35.67 25 THR B C 1
ATOM 1872 O O . THR B 1 25 ? -35.384 -34.214 69.739 1.00 35.45 25 THR B O 1
ATOM 1876 N N . LEU B 1 26 ? -35.058 -32.367 70.984 1.00 33.61 26 LEU B N 1
ATOM 1877 C CA . LEU B 1 26 ? -33.916 -31.922 70.215 1.00 32.09 26 LEU B CA 1
ATOM 1878 C C . LEU B 1 26 ? -32.652 -32.056 71.057 1.00 33.77 26 LEU B C 1
ATOM 1879 O O . LEU B 1 26 ? -32.579 -31.517 72.165 1.00 29.58 26 LEU B O 1
ATOM 1884 N N . ASN B 1 27 ? -31.671 -32.791 70.540 1.00 35.52 27 ASN B N 1
ATOM 1885 C CA . ASN B 1 27 ? -30.396 -32.949 71.229 1.00 37.45 27 ASN B CA 1
ATOM 1886 C C . ASN B 1 27 ? -29.588 -31.719 70.832 1.00 36.73 27 ASN B C 1
ATOM 1887 O O . ASN B 1 27 ? -28.877 -31.726 69.829 1.00 33.69 27 ASN B O 1
ATOM 1892 N N . LEU B 1 28 ? -29.728 -30.659 71.623 1.00 35.38 28 LEU B N 1
ATOM 1893 C CA . LEU B 1 28 ? -29.054 -29.392 71.365 1.00 37.00 28 LEU B CA 1
ATOM 1894 C C . LEU B 1 28 ? -27.538 -29.472 71.365 1.00 36.46 28 LEU B C 1
ATOM 1895 O O . LEU B 1 28 ? -26.937 -30.186 72.165 1.00 38.91 28 LEU B O 1
ATOM 1900 N N . LYS B 1 29 ? -26.922 -28.718 70.467 1.00 36.00 29 LYS B N 1
ATOM 1901 C CA . LYS B 1 29 ? -25.473 -28.688 70.367 1.00 37.79 29 LYS B CA 1
ATOM 1902 C C . LYS B 1 29 ? -24.990 -27.262 70.131 1.00 36.62 29 LYS B C 1
ATOM 1903 O O . LYS B 1 29 ? -24.787 -26.847 68.991 1.00 39.44 29 LYS B O 1
ATOM 1909 N N . LYS B 1 30 ? -24.822 -26.508 71.211 1.00 36.94 30 LYS B N 1
ATOM 1910 C CA . LYS B 1 30 ? -24.371 -25.132 71.090 1.00 37.00 30 LYS B CA 1
ATOM 1911 C C . LYS B 1 30 ? -23.183 -25.095 70.153 1.00 37.08 30 LYS B C 1
ATOM 1912 O O . LYS B 1 30 ? -22.209 -25.820 70.328 1.00 35.45 30 LYS B O 1
ATOM 1918 N N . THR B 1 31 ? -23.288 -24.245 69.141 1.00 38.62 31 THR B N 1
ATOM 1919 C CA . THR B 1 31 ? -22.259 -24.130 68.129 1.00 39.88 31 THR B CA 1
ATOM 1920 C C . THR B 1 31 ? -21.812 -22.696 67.901 1.00 43.25 31 THR B C 1
ATOM 1921 O O . THR B 1 31 ? -22.635 -21.798 67.744 1.00 44.54 31 THR B O 1
ATOM 1925 N N . ASN B 1 32 ? -20.501 -22.490 67.884 1.00 45.95 32 ASN B N 1
ATOM 1926 C CA . ASN B 1 32 ? -19.940 -21.175 67.622 1.00 46.51 32 ASN B CA 1
ATOM 1927 C C . ASN B 1 32 ? -19.423 -21.286 66.198 1.00 46.76 32 ASN B C 1
ATOM 1928 O O . ASN B 1 32 ? -18.286 -21.697 65.978 1.00 47.95 32 ASN B O 1
ATOM 1933 N N . VAL B 1 33 ? -20.270 -20.933 65.235 1.00 46.87 33 VAL B N 1
ATOM 1934 C CA . VAL B 1 33 ? -19.911 -21.020 63.824 1.00 45.70 33 VAL B CA 1
ATOM 1935 C C . VAL B 1 33 ? -18.714 -20.177 63.433 1.00 47.02 33 VAL B C 1
ATOM 1936 O O . VAL B 1 33 ? -18.263 -20.224 62.290 1.00 48.28 33 VAL B O 1
ATOM 1940 N N . HIS B 1 34 ? -18.195 -19.401 64.375 1.00 49.11 34 HIS B N 1
ATOM 1941 C CA . HIS B 1 34 ? -17.028 -18.580 64.088 1.00 50.63 34 HIS B CA 1
ATOM 1942 C C . HIS B 1 34 ? -15.760 -19.363 64.423 1.00 49.83 34 HIS B C 1
ATOM 1943 O O . HIS B 1 34 ? -14.711 -19.146 63.819 1.00 50.97 34 HIS B O 1
ATOM 1950 N N . ASP B 1 35 ? -15.858 -20.277 65.382 1.00 47.16 35 ASP B N 1
ATOM 1951 C CA . ASP B 1 35 ? -14.709 -21.084 65.761 1.00 45.39 35 ASP B CA 1
ATOM 1952 C C . ASP B 1 35 ? -14.321 -21.967 64.586 1.00 44.59 35 ASP B C 1
ATOM 1953 O O . ASP B 1 35 ? -15.136 -22.744 64.095 1.00 45.56 35 ASP B O 1
ATOM 1958 N N . PRO B 1 36 ? -13.067 -21.857 64.121 1.00 44.63 36 PRO B N 1
ATOM 1959 C CA . PRO B 1 36 ? -12.576 -22.652 62.990 1.00 44.33 36 PRO B CA 1
ATOM 1960 C C . PRO B 1 36 ? -12.721 -24.155 63.206 1.00 43.50 36 PRO B C 1
ATOM 1961 O O . PRO B 1 36 ? -13.113 -24.886 62.301 1.00 42.53 36 PRO B O 1
ATOM 1965 N N . VAL B 1 37 ? -12.399 -24.608 64.411 1.00 43.58 37 VAL B N 1
ATOM 1966 C CA . VAL B 1 37 ? -12.491 -26.022 64.740 1.00 44.58 37 VAL B CA 1
ATOM 1967 C C . VAL B 1 37 ? -13.930 -26.516 64.645 1.00 44.19 37 VAL B C 1
ATOM 1968 O O . VAL B 1 37 ? -14.184 -27.609 64.137 1.00 43.96 37 VAL B O 1
ATOM 1972 N N . GLU B 1 38 ? -14.868 -25.711 65.134 1.00 43.31 38 GLU B N 1
ATOM 1973 C CA . GLU B 1 38 ? -16.283 -26.065 65.071 1.00 44.20 38 GLU B CA 1
ATOM 1974 C C . GLU B 1 38 ? -16.773 -25.897 63.638 1.00 44.48 38 GLU B C 1
ATOM 1975 O O . GLU B 1 38 ? -17.563 -26.697 63.135 1.00 44.23 38 GLU B O 1
ATOM 1981 N N . ARG B 1 39 ? -16.287 -24.843 62.992 1.00 44.27 39 ARG B N 1
ATOM 1982 C CA . ARG B 1 39 ? -16.647 -24.530 61.620 1.00 43.15 39 ARG B CA 1
ATOM 1983 C C . ARG B 1 39 ? -16.338 -25.739 60.735 1.00 41.34 39 ARG B C 1
ATOM 1984 O O . ARG B 1 39 ? -17.216 -26.254 60.043 1.00 40.81 39 ARG B O 1
ATOM 1992 N N . ASP B 1 40 ? -15.093 -26.199 60.770 1.00 38.38 40 ASP B N 1
ATOM 1993 C CA . ASP B 1 40 ? -14.690 -27.351 59.974 1.00 38.98 40 ASP B CA 1
ATOM 1994 C C . ASP B 1 40 ? -15.556 -28.569 60.283 1.00 38.55 40 ASP B C 1
ATOM 1995 O O . ASP B 1 40 ? -15.975 -29.298 59.378 1.00 38.50 40 ASP B O 1
ATOM 2000 N N . ALA B 1 41 ? -15.819 -28.791 61.565 1.00 37.03 41 ALA B N 1
ATOM 2001 C CA . ALA B 1 41 ? -16.642 -29.916 61.981 1.00 36.96 41 ALA B CA 1
ATOM 2002 C C . ALA B 1 41 ? -18.026 -29.841 61.332 1.00 36.25 41 ALA B C 1
ATOM 2003 O O . ALA B 1 41 ? -18.469 -30.789 60.682 1.00 37.85 41 ALA B O 1
ATOM 2005 N N . LEU B 1 42 ? -18.704 -28.712 61.508 1.00 34.53 42 LEU B N 1
ATOM 2006 C CA . LEU B 1 42 ? -20.038 -28.534 60.944 1.00 35.08 42 LEU B CA 1
ATOM 2007 C C . LEU B 1 42 ? -20.042 -28.800 59.436 1.00 36.27 42 LEU B C 1
ATOM 2008 O O . LEU B 1 42 ? -20.925 -29.481 58.911 1.00 34.06 42 LEU B O 1
ATOM 2013 N N . THR B 1 43 ? -19.044 -28.253 58.750 1.00 37.67 43 THR B N 1
ATOM 2014 C CA . THR B 1 43 ? -18.915 -28.401 57.308 1.00 38.71 43 THR B CA 1
ATOM 2015 C C . THR B 1 43 ? -19.116 -29.837 56.840 1.00 39.82 43 THR B C 1
ATOM 2016 O O . THR B 1 43 ? -19.825 -30.086 55.865 1.00 38.74 43 THR B O 1
ATOM 2020 N N . LYS B 1 44 ? -18.497 -30.781 57.536 1.00 40.83 44 LYS B N 1
ATOM 2021 C CA . LYS B 1 44 ? -18.614 -32.185 57.164 1.00 43.84 44 LYS B CA 1
ATOM 2022 C C . LYS B 1 44 ? -20.074 -32.626 57.023 1.00 43.20 44 LYS B C 1
ATOM 2023 O O . LYS B 1 44 ? -20.391 -33.500 56.211 1.00 41.11 44 LYS B O 1
ATOM 2029 N N . LEU B 1 45 ? -20.955 -32.009 57.807 1.00 40.72 45 LEU B N 1
ATOM 2030 C CA . LEU B 1 45 ? -22.378 -32.333 57.778 1.00 38.98 45 LEU B CA 1
ATOM 2031 C C . LEU B 1 45 ? -23.162 -31.368 56.889 1.00 37.80 45 LEU B C 1
ATOM 2032 O O . LEU B 1 45 ? -24.108 -31.765 56.212 1.00 38.03 45 LEU B O 1
ATOM 2037 N N . ASN B 1 46 ? -22.758 -30.099 56.909 1.00 39.09 46 ASN B N 1
ATOM 2038 C CA . ASN B 1 46 ? -23.385 -29.034 56.114 1.00 36.76 46 ASN B CA 1
ATOM 2039 C C . ASN B 1 46 ? -22.278 -28.253 55.407 1.00 34.65 46 ASN B C 1
ATOM 2040 O O . ASN B 1 46 ? -21.646 -27.379 55.990 1.00 34.46 46 ASN B O 1
ATOM 2045 N N . PRO B 1 47 ? -22.040 -28.557 54.130 1.00 32.92 47 PRO B N 1
ATOM 2046 C CA . PRO B 1 47 ? -20.999 -27.880 53.356 1.00 32.73 47 PRO B CA 1
ATOM 2047 C C . PRO B 1 47 ? -21.060 -26.362 53.404 1.00 33.16 47 PRO B C 1
ATOM 2048 O O . PRO B 1 47 ? -20.097 -25.691 53.039 1.00 32.75 47 PRO B O 1
ATOM 2052 N N . GLN B 1 48 ? -22.193 -25.822 53.842 1.00 31.39 48 GLN B N 1
ATOM 2053 C CA . GLN B 1 48 ? -22.349 -24.373 53.930 1.00 31.73 48 GLN B CA 1
ATOM 2054 C C . GLN B 1 48 ? -21.951 -23.917 55.323 1.00 31.08 48 GLN B C 1
ATOM 2055 O O . GLN B 1 48 ? -21.658 -22.747 55.547 1.00 31.32 48 GLN B O 1
ATOM 2061 N N . HIS B 1 49 ? -21.937 -24.872 56.247 1.00 33.29 49 HIS B N 1
ATOM 2062 C CA . HIS B 1 49 ? -21.586 -24.647 57.642 1.00 33.77 49 HIS B CA 1
ATOM 2063 C C . HIS B 1 49 ? -22.255 -23.416 58.239 1.00 34.30 49 HIS B C 1
ATOM 2064 O O . HIS B 1 49 ? -21.599 -22.445 58.607 1.00 34.33 49 HIS B O 1
ATOM 2071 N N . THR B 1 50 ? -23.578 -23.473 58.325 1.00 32.77 50 THR B N 1
ATOM 2072 C CA . THR B 1 50 ? -24.357 -22.393 58.901 1.00 31.19 50 THR B CA 1
ATOM 2073 C C . THR B 1 50 ? -25.327 -23.021 59.879 1.00 30.02 50 THR B C 1
ATOM 2074 O O . THR B 1 50 ? -25.717 -24.169 59.709 1.00 28.09 50 THR B O 1
ATOM 2078 N N . ILE B 1 51 ? -25.692 -22.283 60.921 1.00 28.82 51 ILE B N 1
ATOM 2079 C CA . ILE B 1 51 ? -26.655 -22.783 61.887 1.00 26.21 51 ILE B CA 1
ATOM 2080 C C . ILE B 1 51 ? -27.911 -21.958 61.657 1.00 25.11 51 ILE B C 1
ATOM 2081 O O . ILE B 1 51 ? -27.834 -20.787 61.278 1.00 29.53 51 ILE B O 1
ATOM 2086 N N . PRO B 1 52 ? -29.087 -22.545 61.887 1.00 22.33 52 PRO B N 1
ATOM 2087 C CA . PRO B 1 52 ? -29.318 -23.909 62.354 1.00 20.97 52 PRO B CA 1
ATOM 2088 C C . PRO B 1 52 ? -29.035 -25.015 61.347 1.00 22.05 52 PRO B C 1
ATOM 2089 O O . PRO B 1 52 ? -29.184 -24.831 60.146 1.00 22.12 52 PRO B O 1
ATOM 2093 N N . THR B 1 53 ? -28.631 -26.169 61.869 1.00 25.52 53 THR B N 1
ATOM 2094 C CA . THR B 1 53 ? -28.352 -27.362 61.074 1.00 25.86 53 THR B CA 1
ATOM 2095 C C . THR B 1 53 ? -28.905 -28.534 61.868 1.00 27.05 53 THR B C 1
ATOM 2096 O O . THR B 1 53 ? -28.473 -28.774 62.993 1.00 27.41 53 THR B O 1
ATOM 2100 N N . LEU B 1 54 ? -29.859 -29.252 61.284 1.00 25.11 54 LEU B N 1
ATOM 2101 C CA . LEU B 1 54 ? -30.482 -30.399 61.936 1.00 25.69 54 LEU B CA 1
ATOM 2102 C C . LEU B 1 54 ? -29.904 -31.701 61.376 1.00 27.38 54 LEU B C 1
ATOM 2103 O O . LEU B 1 54 ? -29.395 -31.718 60.260 1.00 29.04 54 LEU B O 1
ATOM 2108 N N . VAL B 1 55 ? -29.964 -32.779 62.158 1.00 27.90 55 VAL B N 1
ATOM 2109 C CA . VAL B 1 55 ? -29.472 -34.085 61.718 1.00 29.09 55 VAL B CA 1
ATOM 2110 C C . VAL B 1 55 ? -30.364 -35.186 62.303 1.00 30.74 55 VAL B C 1
ATOM 2111 O O . VAL B 1 55 ? -30.107 -35.696 63.386 1.00 33.11 55 VAL B O 1
ATOM 2115 N N . ASP B 1 56 ? -31.423 -35.533 61.579 1.00 34.35 56 ASP B N 1
ATOM 2116 C CA . ASP B 1 56 ? -32.376 -36.556 62.008 1.00 34.06 56 ASP B CA 1
ATOM 2117 C C . ASP B 1 56 ? -31.998 -37.920 61.430 1.00 34.80 56 ASP B C 1
ATOM 2118 O O . ASP B 1 56 ? -32.087 -38.134 60.221 1.00 35.83 56 ASP B O 1
ATOM 2123 N N . ASN B 1 57 ? -31.585 -38.839 62.298 1.00 36.60 57 ASN B N 1
ATOM 2124 C CA . ASN B 1 57 ? -31.185 -40.179 61.880 1.00 36.39 57 ASN B CA 1
ATOM 2125 C C . ASN B 1 57 ? -30.298 -40.131 60.647 1.00 35.65 57 ASN B C 1
ATOM 2126 O O . ASN B 1 57 ? -30.579 -40.792 59.644 1.00 35.95 57 ASN B O 1
ATOM 2131 N N . GLY B 1 58 ? -29.231 -39.343 60.721 1.00 34.90 58 GLY B N 1
ATOM 2132 C CA . GLY B 1 58 ? -28.309 -39.238 59.601 1.00 33.67 58 GLY B CA 1
ATOM 2133 C C . GLY B 1 58 ? -28.748 -38.296 58.495 1.00 33.35 58 GLY B C 1
ATOM 2134 O O . GLY B 1 58 ? -27.920 -37.831 57.711 1.00 33.93 58 GLY B O 1
ATOM 2135 N N . HIS B 1 59 ? -30.045 -38.017 58.417 1.00 33.15 59 HIS B N 1
ATOM 2136 C CA . HIS B 1 59 ? -30.567 -37.119 57.390 1.00 30.60 59 HIS B CA 1
ATOM 2137 C C . HIS B 1 59 ? -30.304 -35.678 57.791 1.00 30.70 59 HIS B C 1
ATOM 2138 O O . HIS B 1 59 ? -30.957 -35.152 58.687 1.00 28.70 59 HIS B O 1
ATOM 2145 N N . VAL B 1 60 ? -29.347 -35.049 57.115 1.00 30.22 60 VAL B N 1
ATOM 2146 C CA . VAL B 1 60 ? -28.967 -33.667 57.397 1.00 30.00 60 VAL B CA 1
ATOM 2147 C C . VAL B 1 60 ? -29.903 -32.640 56.765 1.00 28.12 60 VAL B C 1
ATOM 2148 O O . VAL B 1 60 ? -30.377 -32.839 55.655 1.00 26.72 60 VAL B O 1
ATOM 2152 N N . VAL B 1 61 ? -30.151 -31.538 57.475 1.00 26.48 61 VAL B N 1
ATOM 2153 C CA . VAL B 1 61 ? -31.029 -30.475 56.978 1.00 25.41 61 VAL B CA 1
ATOM 2154 C C . VAL B 1 61 ? -30.636 -29.079 57.464 1.00 25.11 61 VAL B C 1
ATOM 2155 O O . VAL B 1 61 ? -30.427 -28.874 58.657 1.00 25.40 61 VAL B O 1
ATOM 2159 N N . TRP B 1 62 ? -30.524 -28.112 56.557 1.00 24.81 62 TRP B N 1
ATOM 2160 C CA . TRP B 1 62 ? -30.202 -26.767 57.013 1.00 25.18 62 TRP B CA 1
ATOM 2161 C C . TRP B 1 62 ? -31.091 -25.722 56.368 1.00 25.13 62 TRP B C 1
ATOM 2162 O O . TRP B 1 62 ? -31.802 -26.009 55.411 1.00 26.10 62 TRP B O 1
ATOM 2173 N N . GLU B 1 63 ? -31.052 -24.515 56.925 1.00 25.39 63 GLU B N 1
ATOM 2174 C CA . GLU B 1 63 ? -31.891 -23.390 56.527 1.00 22.93 63 GLU B CA 1
ATOM 2175 C C . GLU B 1 63 ? -33.066 -23.562 57.479 1.00 23.52 63 GLU B C 1
ATOM 2176 O O . GLU B 1 63 ? -33.868 -24.490 57.323 1.00 21.74 63 GLU B O 1
ATOM 2182 N N . SER B 1 64 ? -33.141 -22.679 58.468 1.00 19.98 64 SER B N 1
ATOM 2183 C CA . SER B 1 64 ? -34.190 -22.686 59.471 1.00 21.60 64 SER B CA 1
ATOM 2184 C C . SER B 1 64 ? -35.558 -23.011 58.882 1.00 20.71 64 SER B C 1
ATOM 2185 O O . SER B 1 64 ? -36.400 -23.644 59.521 1.00 20.64 64 SER B O 1
ATOM 2188 N N . TYR B 1 65 ? -35.776 -22.567 57.657 1.00 22.43 65 TYR B N 1
ATOM 2189 C CA . TYR B 1 65 ? -37.049 -22.790 56.991 1.00 23.13 65 TYR B CA 1
ATOM 2190 C C . TYR B 1 65 ? -37.209 -24.228 56.522 1.00 20.62 65 TYR B C 1
ATOM 2191 O O . TYR B 1 65 ? -38.296 -24.793 56.604 1.00 20.60 65 TYR B O 1
ATOM 2200 N N . ALA B 1 66 ? -36.128 -24.810 56.026 1.00 20.04 66 ALA B N 1
ATOM 2201 C CA . ALA B 1 66 ? -36.175 -26.182 55.555 1.00 23.37 66 ALA B CA 1
ATOM 2202 C C . ALA B 1 66 ? -36.289 -27.097 56.775 1.00 23.86 66 ALA B C 1
ATOM 2203 O O . ALA B 1 66 ? -37.017 -28.085 56.742 1.00 24.97 66 ALA B O 1
ATOM 2205 N N . ILE B 1 67 ? -35.586 -26.758 57.856 1.00 24.56 67 ILE B N 1
ATOM 2206 C CA . ILE B 1 67 ? -35.658 -27.561 59.076 1.00 22.67 67 ILE B CA 1
ATOM 2207 C C . ILE B 1 67 ? -37.079 -27.507 59.628 1.00 22.45 67 ILE B C 1
ATOM 2208 O O . ILE B 1 67 ? -37.668 -28.539 59.958 1.00 18.90 67 ILE B O 1
ATOM 2213 N N . VAL B 1 68 ? -37.624 -26.299 59.720 1.00 19.05 68 VAL B N 1
ATOM 2214 C CA . VAL B 1 68 ? -38.980 -26.112 60.214 1.00 23.20 68 VAL B CA 1
ATOM 2215 C C . VAL B 1 68 ? -39.970 -26.971 59.439 1.00 24.33 68 VAL B C 1
ATOM 2216 O O . VAL B 1 68 ? -40.618 -27.839 60.008 1.00 27.37 68 VAL B O 1
ATOM 2220 N N . LEU B 1 69 ? -40.082 -26.728 58.139 1.00 27.88 69 LEU B N 1
ATOM 2221 C CA . LEU B 1 69 ? -41.014 -27.477 57.300 1.00 30.54 69 LEU B CA 1
ATOM 2222 C C . LEU B 1 69 ? -40.800 -28.991 57.361 1.00 28.99 69 LEU B C 1
ATOM 2223 O O . LEU B 1 69 ? -41.740 -29.765 57.204 1.00 27.11 69 LEU B O 1
ATOM 2228 N N . TYR B 1 70 ? -39.562 -29.405 57.589 1.00 26.77 70 TYR B N 1
ATOM 2229 C CA . TYR B 1 70 ? -39.237 -30.817 57.689 1.00 28.17 70 TYR B CA 1
ATOM 2230 C C . TYR B 1 70 ? -39.827 -31.441 58.963 1.00 26.54 70 TYR B C 1
ATOM 2231 O O . TYR B 1 70 ? -40.460 -32.493 58.909 1.00 28.32 70 TYR B O 1
ATOM 2240 N N . LEU B 1 71 ? -39.611 -30.784 60.099 1.00 24.89 71 LEU B N 1
ATOM 2241 C CA . LEU B 1 71 ? -40.094 -31.266 61.390 1.00 26.83 71 LEU B CA 1
ATOM 2242 C C . LEU B 1 71 ? -41.613 -31.349 61.457 1.00 28.64 71 LEU B C 1
ATOM 2243 O O . LEU B 1 71 ? -42.166 -32.309 61.999 1.00 29.22 71 LEU B O 1
ATOM 2248 N N . VAL B 1 72 ? -42.283 -30.332 60.923 1.00 26.70 72 VAL B N 1
ATOM 2249 C CA . VAL B 1 72 ? -43.732 -30.306 60.929 1.00 28.31 72 VAL B CA 1
ATOM 2250 C C . VAL B 1 72 ? -44.262 -31.497 60.130 1.00 31.05 72 VAL B C 1
ATOM 2251 O O . VAL B 1 72 ? -45.069 -32.279 60.636 1.00 29.89 72 VAL B O 1
ATOM 2255 N N . GLU B 1 73 ? -43.796 -31.634 58.890 1.00 31.22 73 GLU B N 1
ATOM 2256 C CA . GLU B 1 73 ? -44.232 -32.723 58.016 1.00 34.66 73 GLU B CA 1
ATOM 2257 C C . GLU B 1 73 ? -43.931 -34.073 58.643 1.00 34.79 73 GLU B C 1
ATOM 2258 O O . GLU B 1 73 ? -44.751 -34.983 58.598 1.00 36.81 73 GLU B O 1
ATOM 2264 N N . THR B 1 74 ? -42.753 -34.190 59.244 1.00 35.03 74 THR B N 1
ATOM 2265 C CA . THR B 1 74 ? -42.334 -35.432 59.879 1.00 33.46 74 THR B CA 1
ATOM 2266 C C . THR B 1 74 ? -42.971 -35.728 61.242 1.00 35.82 74 THR B C 1
ATOM 2267 O O . THR B 1 74 ? -43.354 -36.870 61.513 1.00 34.74 74 THR B O 1
ATOM 2271 N N . TYR B 1 75 ? -43.096 -34.713 62.095 1.00 36.37 75 TYR B N 1
ATOM 2272 C CA . TYR B 1 75 ? -43.630 -34.941 63.434 1.00 37.03 75 TYR B CA 1
ATOM 2273 C C . TYR B 1 75 ? -44.961 -34.315 63.836 1.00 38.66 75 TYR B C 1
ATOM 2274 O O . TYR B 1 75 ? -45.534 -34.698 64.857 1.00 40.64 75 TYR B O 1
ATOM 2283 N N . ALA B 1 76 ? -45.464 -33.367 63.055 1.00 41.53 76 ALA B N 1
ATOM 2284 C CA . ALA B 1 76 ? -46.733 -32.730 63.397 1.00 42.92 76 ALA B CA 1
ATOM 2285 C C . ALA B 1 76 ? -47.905 -33.696 63.325 1.00 44.98 76 ALA B C 1
ATOM 2286 O O . ALA B 1 76 ? -48.151 -34.317 62.293 1.00 48.04 76 ALA B O 1
ATOM 2288 N N . LYS B 1 77 ? -48.623 -33.815 64.435 1.00 47.21 77 LYS B N 1
ATOM 2289 C CA . LYS B 1 77 ? -49.791 -34.682 64.526 1.00 48.66 77 LYS B CA 1
ATOM 2290 C C . LYS B 1 77 ? -50.937 -34.020 63.764 1.00 48.75 77 LYS B C 1
ATOM 2291 O O . LYS B 1 77 ? -51.964 -34.642 63.489 1.00 50.01 77 LYS B O 1
ATOM 2297 N N . ASP B 1 78 ? -50.742 -32.749 63.429 1.00 48.26 78 ASP B N 1
ATOM 2298 C CA . ASP B 1 78 ? -51.731 -31.964 62.696 1.00 48.54 78 ASP B CA 1
ATOM 2299 C C . ASP B 1 78 ? -51.028 -31.247 61.552 1.00 46.94 78 ASP B C 1
ATOM 2300 O O . ASP B 1 78 ? -49.798 -31.232 61.478 1.00 46.52 78 ASP B O 1
ATOM 2305 N N . ASP B 1 79 ? -51.817 -30.642 60.673 1.00 44.48 79 ASP B N 1
ATOM 2306 C CA . ASP B 1 79 ? -51.275 -29.892 59.553 1.00 44.73 79 ASP B CA 1
ATOM 2307 C C . ASP B 1 79 ? -51.712 -28.428 59.668 1.00 42.73 79 ASP B C 1
ATOM 2308 O O . ASP B 1 79 ? -51.641 -27.669 58.705 1.00 45.38 79 ASP B O 1
ATOM 2313 N N . THR B 1 80 ? -52.156 -28.040 60.860 1.00 39.65 80 THR B N 1
ATOM 2314 C CA . THR B 1 80 ? -52.607 -26.675 61.114 1.00 37.02 80 THR B CA 1
ATOM 2315 C C . THR B 1 80 ? -51.461 -25.667 61.027 1.00 34.89 80 THR B C 1
ATOM 2316 O O . THR B 1 80 ? -51.645 -24.563 60.519 1.00 33.70 80 THR B O 1
ATOM 2320 N N . LEU B 1 81 ? -50.285 -26.043 61.526 1.00 33.31 81 LEU B N 1
ATOM 2321 C CA . LEU B 1 81 ? -49.120 -25.159 61.477 1.00 32.32 81 LEU B CA 1
ATOM 2322 C C . LEU B 1 81 ? -48.645 -24.989 60.039 1.00 33.31 81 LEU B C 1
ATOM 2323 O O . LEU B 1 81 ? -47.951 -24.029 59.713 1.00 34.38 81 LEU B O 1
ATOM 2328 N N . TYR B 1 82 ? -49.012 -25.940 59.186 1.00 33.12 82 TYR B N 1
ATOM 2329 C CA . TYR B 1 82 ? -48.647 -25.884 57.781 1.00 30.96 82 TYR B CA 1
ATOM 2330 C C . TYR B 1 82 ? -49.750 -26.546 56.939 1.00 31.81 82 TYR B C 1
ATOM 2331 O O . TYR B 1 82 ? -49.588 -27.649 56.418 1.00 29.96 82 TYR B O 1
ATOM 2340 N N . PRO B 1 83 ? -50.896 -25.862 56.800 1.00 31.71 83 PRO B N 1
ATOM 2341 C CA . PRO B 1 83 ? -52.060 -26.325 56.042 1.00 32.53 83 PRO B CA 1
ATOM 2342 C C . PRO B 1 83 ? -51.775 -26.904 54.650 1.00 35.48 83 PRO B C 1
ATOM 2343 O O . PRO B 1 83 ? -50.968 -26.374 53.885 1.00 33.89 83 PRO B O 1
ATOM 2347 N N . LYS B 1 84 ? -52.474 -27.990 54.333 1.00 36.08 84 LYS B N 1
ATOM 2348 C CA . LYS B 1 84 ? -52.328 -28.673 53.057 1.00 38.03 84 LYS B CA 1
ATOM 2349 C C . LYS B 1 84 ? -53.059 -27.996 51.901 1.00 38.53 84 LYS B C 1
ATOM 2350 O O . LYS B 1 84 ? -52.685 -28.176 50.739 1.00 39.21 84 LYS B O 1
ATOM 2356 N N . ASP B 1 85 ? -54.101 -27.226 52.208 1.00 37.83 85 ASP B N 1
ATOM 2357 C CA . ASP B 1 85 ? -54.847 -26.542 51.158 1.00 38.38 85 ASP B CA 1
ATOM 2358 C C . ASP B 1 85 ? -53.969 -25.519 50.447 1.00 38.58 85 ASP B C 1
ATOM 2359 O O . ASP B 1 85 ? -53.584 -24.507 51.027 1.00 36.23 85 ASP B O 1
ATOM 2364 N N . PRO B 1 86 ? -53.648 -25.773 49.168 1.00 39.75 86 PRO B N 1
ATOM 2365 C CA . PRO B 1 86 ? -52.809 -24.894 48.347 1.00 38.63 86 PRO B CA 1
ATOM 2366 C C . PRO B 1 86 ? -53.210 -23.427 48.388 1.00 36.46 86 PRO B C 1
ATOM 2367 O O . PRO B 1 86 ? -52.378 -22.552 48.176 1.00 36.44 86 PRO B O 1
ATOM 2371 N N . LYS B 1 87 ? -54.482 -23.162 48.658 1.00 34.98 87 LYS B N 1
ATOM 2372 C CA . LYS B 1 87 ? -54.980 -21.791 48.726 1.00 36.20 87 LYS B CA 1
ATOM 2373 C C . LYS B 1 87 ? -54.449 -21.107 49.986 1.00 36.37 87 LYS B C 1
ATOM 2374 O O . LYS B 1 87 ? -54.228 -19.894 50.006 1.00 35.07 87 LYS B O 1
ATOM 2380 N N . VAL B 1 88 ? -54.256 -21.893 51.041 1.00 35.56 88 VAL B N 1
ATOM 2381 C CA . VAL B 1 88 ? -53.745 -21.370 52.303 1.00 33.19 88 VAL B CA 1
ATOM 2382 C C . VAL B 1 88 ? -52.226 -21.439 52.327 1.00 31.16 88 VAL B C 1
ATOM 2383 O O . VAL B 1 88 ? -51.554 -20.461 52.654 1.00 28.68 88 VAL B O 1
ATOM 2387 N N . ARG B 1 89 ? -51.699 -22.605 51.969 1.00 29.73 89 ARG B N 1
ATOM 2388 C CA . ARG B 1 89 ? -50.261 -22.840 51.948 1.00 28.52 89 ARG B CA 1
ATOM 2389 C C . ARG B 1 89 ? -49.476 -21.849 51.095 1.00 25.47 89 ARG B C 1
ATOM 2390 O O . ARG B 1 89 ? -48.299 -21.611 51.354 1.00 27.23 89 ARG B O 1
ATOM 2398 N N . SER B 1 90 ? -50.114 -21.269 50.081 1.00 26.55 90 SER B N 1
ATOM 2399 C CA . SER B 1 90 ? -49.423 -20.305 49.234 1.00 27.27 90 SER B CA 1
ATOM 2400 C C . SER B 1 90 ? -49.111 -19.044 50.028 1.00 25.52 90 SER B C 1
ATOM 2401 O O . SER B 1 90 ? -48.064 -18.431 49.833 1.00 27.34 90 SER B O 1
ATOM 2404 N N . VAL B 1 91 ? -50.001 -18.669 50.938 1.00 23.59 91 VAL B N 1
ATOM 2405 C CA . VAL B 1 91 ? -49.774 -17.471 51.744 1.00 25.55 91 VAL B CA 1
ATOM 2406 C C . VAL B 1 91 ? -48.636 -17.718 52.733 1.00 25.56 91 VAL B C 1
ATOM 2407 O O . VAL B 1 91 ? -47.750 -16.882 52.896 1.00 22.97 91 VAL B O 1
ATOM 2411 N N . VAL B 1 92 ? -48.669 -18.878 53.384 1.00 27.49 92 VAL B N 1
ATOM 2412 C CA . VAL B 1 92 ? -47.642 -19.250 54.345 1.00 26.44 92 VAL B CA 1
ATOM 2413 C C . VAL B 1 92 ? -46.309 -19.243 53.617 1.00 27.86 92 VAL B C 1
ATOM 2414 O O . VAL B 1 92 ? -45.361 -18.577 54.041 1.00 27.32 92 VAL B O 1
ATOM 2418 N N . ASN B 1 93 ? -46.240 -19.969 52.505 1.00 28.22 93 ASN B N 1
ATOM 2419 C CA . ASN B 1 93 ? -45.007 -20.017 51.727 1.00 26.16 93 ASN B CA 1
ATOM 2420 C C . ASN B 1 93 ? -44.538 -18.632 51.341 1.00 25.65 93 ASN B C 1
ATOM 2421 O O . ASN B 1 93 ? -43.355 -18.316 51.480 1.00 25.41 93 ASN B O 1
ATOM 2426 N N . GLN B 1 94 ? -45.459 -17.803 50.855 1.00 24.86 94 GLN B N 1
ATOM 2427 C CA . GLN B 1 94 ? -45.100 -16.450 50.455 1.00 24.32 94 GLN B CA 1
ATOM 2428 C C . GLN B 1 94 ? -44.568 -15.648 51.638 1.00 25.52 94 GLN B C 1
ATOM 2429 O O . GLN B 1 94 ? -43.553 -14.960 51.512 1.00 24.45 94 GLN B O 1
ATOM 2435 N N . ARG B 1 95 ? -45.241 -15.743 52.785 1.00 22.56 95 ARG B N 1
ATOM 2436 C CA . ARG B 1 95 ? -44.805 -15.013 53.970 1.00 25.53 95 ARG B CA 1
ATOM 2437 C C . ARG B 1 95 ? -43.425 -15.499 54.429 1.00 26.31 95 ARG B C 1
ATOM 2438 O O . ARG B 1 95 ? -42.652 -14.731 55.013 1.00 24.54 95 ARG B O 1
ATOM 2446 N N . LEU B 1 96 ? -43.122 -16.776 54.185 1.00 24.06 96 LEU B N 1
ATOM 2447 C CA . LEU B 1 96 ? -41.827 -17.315 54.575 1.00 24.01 96 LEU B CA 1
ATOM 2448 C C . LEU B 1 96 ? -40.730 -16.730 53.681 1.00 23.77 96 LEU B C 1
ATOM 2449 O O . LEU B 1 96 ? -39.639 -16.430 54.152 1.00 23.79 96 LEU B O 1
ATOM 2454 N N . PHE B 1 97 ? -41.013 -16.578 52.391 1.00 21.84 97 PHE B N 1
ATOM 2455 C CA . PHE B 1 97 ? -40.028 -16.013 51.481 1.00 24.23 97 PHE B CA 1
ATOM 2456 C C . PHE B 1 97 ? -39.926 -14.515 51.684 1.00 23.50 97 PHE B C 1
ATOM 2457 O O . PHE B 1 97 ? -38.932 -13.884 51.322 1.00 22.53 97 PHE B O 1
ATOM 2465 N N . PHE B 1 98 ? -40.963 -13.964 52.298 1.00 24.84 98 PHE B N 1
ATOM 2466 C CA . PHE B 1 98 ? -41.012 -12.551 52.637 1.00 26.95 98 PHE B CA 1
ATOM 2467 C C . PHE B 1 98 ? -40.026 -12.354 53.793 1.00 26.78 98 PHE B C 1
ATOM 2468 O O . PHE B 1 98 ? -39.294 -11.366 53.857 1.00 28.09 98 PHE B O 1
ATOM 2476 N N . ASP B 1 99 ? -40.008 -13.329 54.694 1.00 25.99 99 ASP B N 1
ATOM 2477 C CA . ASP B 1 99 ? -39.147 -13.296 55.864 1.00 21.97 99 ASP B CA 1
ATOM 2478 C C . ASP B 1 99 ? -37.675 -13.346 55.518 1.00 23.26 99 ASP B C 1
ATOM 2479 O O . ASP B 1 99 ? -36.912 -12.434 55.847 1.00 24.16 99 ASP B O 1
ATOM 2484 N N . ILE B 1 100 ? -37.270 -14.413 54.848 1.00 19.21 100 ILE B N 1
ATOM 2485 C CA . ILE B 1 100 ? -35.876 -14.575 54.507 1.00 18.80 100 ILE B CA 1
ATOM 2486 C C . ILE B 1 100 ? -35.361 -13.540 53.521 1.00 23.00 100 ILE B C 1
ATOM 2487 O O . ILE B 1 100 ? -34.242 -13.041 53.684 1.00 24.69 100 ILE B O 1
ATOM 2492 N N . GLY B 1 101 ? -36.169 -13.210 52.511 1.00 22.61 101 GLY B N 1
ATOM 2493 C CA . GLY B 1 101 ? -35.740 -12.260 51.503 1.00 21.34 101 GLY B CA 1
ATOM 2494 C C . GLY B 1 101 ? -36.188 -10.811 51.599 1.00 24.33 101 GLY B C 1
ATOM 2495 O O . GLY B 1 101 ? -35.744 -9.980 50.811 1.00 22.58 101 GLY B O 1
ATOM 2496 N N . THR B 1 102 ? -37.060 -10.481 52.541 1.00 25.11 102 THR B N 1
ATOM 2497 C CA . THR B 1 102 ? -37.502 -9.099 52.637 1.00 24.72 102 THR B CA 1
ATOM 2498 C C . THR B 1 102 ? -37.266 -8.483 54.000 1.00 24.59 102 THR B C 1
ATOM 2499 O O . THR B 1 102 ? -36.411 -7.614 54.147 1.00 23.81 102 THR B O 1
ATOM 2503 N N . LEU B 1 103 ? -38.012 -8.952 54.997 1.00 25.71 103 LEU B N 1
ATOM 2504 C CA . LEU B 1 103 ? -37.916 -8.417 56.352 1.00 23.01 103 LEU B CA 1
ATOM 2505 C C . LEU B 1 103 ? -36.628 -8.708 57.095 1.00 23.00 103 LEU B C 1
ATOM 2506 O O . LEU B 1 103 ? -35.955 -7.787 57.540 1.00 23.25 103 LEU B O 1
ATOM 2511 N N . TYR B 1 104 ? -36.276 -9.980 57.241 1.00 23.50 104 TYR B N 1
ATOM 2512 C CA . TYR B 1 104 ? -35.065 -10.313 57.970 1.00 21.01 104 TYR B CA 1
ATOM 2513 C C . TYR B 1 104 ? -33.801 -9.876 57.234 1.00 21.62 104 TYR B C 1
ATOM 2514 O O . TYR B 1 104 ? -32.781 -9.552 57.860 1.00 21.59 104 TYR B O 1
ATOM 2523 N N . LYS B 1 105 ? -33.870 -9.861 55.907 1.00 24.05 105 LYS B N 1
ATOM 2524 C CA . LYS B 1 105 ? -32.732 -9.459 55.086 1.00 26.25 105 LYS B CA 1
ATOM 2525 C C . LYS B 1 105 ? -32.373 -8.008 55.349 1.00 26.16 105 LYS B C 1
ATOM 2526 O O . LYS B 1 105 ? -31.198 -7.648 55.450 1.00 26.26 105 LYS B O 1
ATOM 2532 N N . ARG B 1 106 ? -33.399 -7.176 55.447 1.00 25.69 106 ARG B N 1
ATOM 2533 C CA . ARG B 1 106 ? -33.204 -5.759 55.683 1.00 27.30 106 ARG B CA 1
ATOM 2534 C C . ARG B 1 106 ? -32.872 -5.455 57.141 1.00 28.10 106 ARG B C 1
ATOM 2535 O O . ARG B 1 106 ? -32.298 -4.412 57.437 1.00 27.73 106 ARG B O 1
ATOM 2543 N N . ILE B 1 107 ? -33.220 -6.368 58.048 1.00 28.07 107 ILE B N 1
ATOM 2544 C CA . ILE B 1 107 ? -32.922 -6.167 59.465 1.00 27.85 107 ILE B CA 1
ATOM 2545 C C . ILE B 1 107 ? -31.456 -6.482 59.717 1.00 25.84 107 ILE B C 1
ATOM 2546 O O . ILE B 1 107 ? -30.707 -5.657 60.212 1.00 23.86 107 ILE B O 1
ATOM 2551 N N . ILE B 1 108 ? -31.079 -7.708 59.380 1.00 28.11 108 ILE B N 1
ATOM 2552 C CA . ILE B 1 108 ? -29.729 -8.210 59.553 1.00 27.71 108 ILE B CA 1
ATOM 2553 C C . ILE B 1 108 ? -28.709 -7.379 58.772 1.00 27.95 108 ILE B C 1
ATOM 2554 O O . ILE B 1 108 ? -27.549 -7.290 59.169 1.00 23.73 108 ILE B O 1
ATOM 2559 N N . ASP B 1 109 ? -29.133 -6.789 57.655 1.00 26.66 109 ASP B N 1
ATOM 2560 C CA . ASP B 1 109 ? -28.227 -5.945 56.881 1.00 28.37 109 ASP B CA 1
ATOM 2561 C C . ASP B 1 109 ? -27.843 -4.787 57.798 1.00 28.21 109 ASP B C 1
ATOM 2562 O O . ASP B 1 109 ? -26.665 -4.502 57.995 1.00 29.88 109 ASP B O 1
ATOM 2567 N N . VAL B 1 110 ? -28.849 -4.140 58.380 1.00 27.50 110 VAL B N 1
ATOM 2568 C CA . VAL B 1 110 ? -28.611 -3.028 59.291 1.00 25.32 110 VAL B CA 1
ATOM 2569 C C . VAL B 1 110 ? -27.733 -3.467 60.467 1.00 25.45 110 VAL B C 1
ATOM 2570 O O . VAL B 1 110 ? -26.753 -2.805 60.802 1.00 26.31 110 VAL B O 1
ATOM 2574 N N . ILE B 1 111 ? -28.074 -4.588 61.093 1.00 25.84 111 ILE B N 1
ATOM 2575 C CA . ILE B 1 111 ? -27.288 -5.052 62.230 1.00 24.56 111 ILE B CA 1
ATOM 2576 C C . ILE B 1 111 ? -25.825 -5.275 61.854 1.00 26.04 111 ILE B C 1
ATOM 2577 O O . ILE B 1 111 ? -24.923 -4.906 62.616 1.00 28.38 111 ILE B O 1
ATOM 2582 N N . HIS B 1 112 ? -25.589 -5.880 60.692 1.00 25.91 112 HIS B N 1
ATOM 2583 C CA . HIS B 1 112 ? -24.224 -6.152 60.234 1.00 27.09 112 HIS B CA 1
ATOM 2584 C C . HIS B 1 112 ? -23.391 -4.883 60.110 1.00 26.62 112 HIS B C 1
ATOM 2585 O O . HIS B 1 112 ? -22.182 -4.894 60.345 1.00 28.52 112 HIS B O 1
ATOM 2592 N N . LEU B 1 113 ? -24.037 -3.796 59.710 1.00 28.11 113 LEU B N 1
ATOM 2593 C CA . LEU B 1 113 ? -23.355 -2.521 59.566 1.00 29.97 113 LEU B CA 1
ATOM 2594 C C . LEU B 1 113 ? -23.047 -1.973 60.950 1.00 30.62 113 LEU B C 1
ATOM 2595 O O . LEU B 1 113 ? -21.902 -1.637 61.250 1.00 32.34 113 LEU B O 1
ATOM 2600 N N . VAL B 1 114 ? -24.066 -1.907 61.804 1.00 30.85 114 VAL B N 1
ATOM 2601 C CA . VAL B 1 114 ? -23.867 -1.395 63.151 1.00 27.15 114 VAL B CA 1
ATOM 2602 C C . VAL B 1 114 ? -22.756 -2.192 63.823 1.00 27.08 114 VAL B C 1
ATOM 2603 O O . VAL B 1 114 ? -22.038 -1.674 64.678 1.00 27.05 114 VAL B O 1
ATOM 2607 N N . MET B 1 115 ? -22.606 -3.451 63.431 1.00 26.46 115 MET B N 1
ATOM 2608 C CA . MET B 1 115 ? -21.555 -4.287 63.992 1.00 28.44 115 MET B CA 1
ATOM 2609 C C . MET B 1 115 ? -20.183 -3.824 63.500 1.00 28.82 115 MET B C 1
ATOM 2610 O O . MET B 1 115 ? -19.204 -3.919 64.228 1.00 31.21 115 MET B O 1
ATOM 2615 N N . LYS B 1 116 ? -20.111 -3.332 62.266 1.00 30.99 116 LYS B N 1
ATOM 2616 C CA . LYS B 1 116 ? -18.845 -2.851 61.702 1.00 33.51 116 LYS B CA 1
ATOM 2617 C C . LYS B 1 116 ? -18.704 -1.351 61.934 1.00 34.67 116 LYS B C 1
ATOM 2618 O O . LYS B 1 116 ? -17.903 -0.686 61.286 1.00 33.21 116 LYS B O 1
ATOM 2624 N N . LYS B 1 117 ? -19.491 -0.822 62.861 1.00 37.51 117 LYS B N 1
ATOM 2625 C CA . LYS B 1 117 ? -19.460 0.597 63.172 1.00 39.70 117 LYS B CA 1
ATOM 2626 C C . LYS B 1 117 ? -19.683 1.420 61.909 1.00 40.26 117 LYS B C 1
ATOM 2627 O O . LYS B 1 117 ? -18.917 2.335 61.617 1.00 39.37 117 LYS B O 1
ATOM 2633 N N . GLU B 1 118 ? -20.722 1.078 61.153 1.00 38.13 118 GLU B N 1
ATOM 2634 C CA . GLU B 1 118 ? -21.061 1.811 59.939 1.00 39.15 118 GLU B CA 1
ATOM 2635 C C . GLU B 1 118 ? -22.530 2.202 60.067 1.00 37.98 118 GLU B C 1
ATOM 2636 O O . GLU B 1 118 ? -23.218 1.743 60.976 1.00 37.93 118 GLU B O 1
ATOM 2642 N N . GLN B 1 119 ? -23.014 3.045 59.165 1.00 37.90 119 GLN B N 1
ATOM 2643 C CA . GLN B 1 119 ? -24.400 3.482 59.231 1.00 37.80 119 GLN B CA 1
ATOM 2644 C C . GLN B 1 119 ? -25.254 3.156 58.020 1.00 36.62 119 GLN B C 1
ATOM 2645 O O . GLN B 1 119 ? -24.809 3.247 56.883 1.00 36.26 119 GLN B O 1
ATOM 2651 N N . PRO B 1 120 ? -26.514 2.775 58.260 1.00 38.84 120 PRO B N 1
ATOM 2652 C CA . PRO B 1 120 ? -27.422 2.443 57.162 1.00 38.17 120 PRO B CA 1
ATOM 2653 C C . PRO B 1 120 ? -27.763 3.722 56.407 1.00 39.67 120 PRO B C 1
ATOM 2654 O O . PRO B 1 120 ? -27.867 4.793 57.003 1.00 40.74 120 PRO B O 1
ATOM 2658 N N . SER B 1 121 ? -27.916 3.618 55.095 1.00 40.28 121 SER B N 1
ATOM 2659 C CA . SER B 1 121 ? -28.273 4.776 54.289 1.00 40.92 121 SER B CA 1
ATOM 2660 C C . SER B 1 121 ? -29.759 5.031 54.521 1.00 41.40 121 SER B C 1
ATOM 2661 O O . SER B 1 121 ? -30.450 4.187 55.092 1.00 42.18 121 SER B O 1
ATOM 2664 N N . ASP B 1 122 ? -30.250 6.187 54.087 1.00 41.68 122 ASP B N 1
ATOM 2665 C CA . ASP B 1 122 ? -31.661 6.500 54.250 1.00 42.49 122 ASP B CA 1
ATOM 2666 C C . ASP B 1 122 ? -32.494 5.491 53.485 1.00 41.72 122 ASP B C 1
ATOM 2667 O O . ASP B 1 122 ? -33.595 5.146 53.902 1.00 42.03 122 ASP B O 1
ATOM 2672 N N . GLU B 1 123 ? -31.961 5.017 52.363 1.00 42.79 123 GLU B N 1
ATOM 2673 C CA . GLU B 1 123 ? -32.666 4.040 51.539 1.00 43.20 123 GLU B CA 1
ATOM 2674 C C . GLU B 1 123 ? -32.903 2.772 52.337 1.00 41.31 123 GLU B C 1
ATOM 2675 O O . GLU B 1 123 ? -34.014 2.245 52.370 1.00 41.13 123 GLU B O 1
ATOM 2681 N N . GLN B 1 124 ? -31.842 2.290 52.975 1.00 38.58 124 GLN B N 1
ATOM 2682 C CA . GLN B 1 124 ? -31.899 1.077 53.773 1.00 36.47 124 GLN B CA 1
ATOM 2683 C C . GLN B 1 124 ? -32.936 1.163 54.885 1.00 35.83 124 GLN B C 1
ATOM 2684 O O . GLN B 1 124 ? -33.722 0.231 55.077 1.00 32.76 124 GLN B O 1
ATOM 2690 N N . MET B 1 125 ? -32.943 2.278 55.610 1.00 36.42 125 MET B N 1
ATOM 2691 C CA . MET B 1 125 ? -33.906 2.461 56.693 1.00 38.17 125 MET B CA 1
ATOM 2692 C C . MET B 1 125 ? -35.317 2.549 56.112 1.00 38.77 125 MET B C 1
ATOM 2693 O O . MET B 1 125 ? -36.293 2.184 56.767 1.00 38.15 125 MET B O 1
ATOM 2698 N N . GLU B 1 126 ? -35.418 3.022 54.873 1.00 39.09 126 GLU B N 1
ATOM 2699 C CA . GLU B 1 126 ? -36.714 3.145 54.225 1.00 40.69 126 GLU B CA 1
ATOM 2700 C C . GLU B 1 126 ? -37.272 1.783 53.823 1.00 38.58 126 GLU B C 1
ATOM 2701 O O . GLU B 1 126 ? -38.472 1.539 53.949 1.00 36.24 126 GLU B O 1
ATOM 2707 N N . LYS B 1 127 ? -36.411 0.901 53.324 1.00 37.59 127 LYS B N 1
ATOM 2708 C CA . LYS B 1 127 ? -36.859 -0.432 52.948 1.00 37.22 127 LYS B CA 1
ATOM 2709 C C . LYS B 1 127 ? -37.197 -1.180 54.227 1.00 37.15 127 LYS B C 1
ATOM 2710 O O . LYS B 1 127 ? -38.137 -1.977 54.262 1.00 37.60 127 LYS B O 1
ATOM 2716 N N . LEU B 1 128 ? -36.429 -0.907 55.281 1.00 35.57 128 LEU B N 1
ATOM 2717 C CA . LEU B 1 128 ? -36.659 -1.526 56.580 1.00 34.80 128 LEU B CA 1
ATOM 2718 C C . LEU B 1 128 ? -38.120 -1.218 56.908 1.00 35.29 128 LEU B C 1
ATOM 2719 O O . LEU B 1 128 ? -38.928 -2.113 57.141 1.00 34.38 128 LEU B O 1
ATOM 2724 N N . LYS B 1 129 ? -38.438 0.072 56.910 1.00 34.99 129 LYS B N 1
ATOM 2725 C CA . LYS B 1 129 ? -39.776 0.547 57.196 1.00 34.83 129 LYS B CA 1
ATOM 2726 C C . LYS B 1 129 ? -40.762 -0.107 56.247 1.00 35.07 129 LYS B C 1
ATOM 2727 O O . LYS B 1 129 ? -41.801 -0.625 56.670 1.00 35.93 129 LYS B O 1
ATOM 2733 N N . GLY B 1 130 ? -40.428 -0.079 54.960 1.00 34.20 130 GLY B N 1
ATOM 2734 C CA . GLY B 1 130 ? -41.294 -0.670 53.954 1.00 31.77 130 GLY B CA 1
ATOM 2735 C C . GLY B 1 130 ? -41.666 -2.106 54.267 1.00 32.09 130 GLY B C 1
ATOM 2736 O O . GLY B 1 130 ? -42.825 -2.496 54.119 1.00 32.76 130 GLY B O 1
ATOM 2737 N N . ALA B 1 131 ? -40.689 -2.898 54.706 1.00 30.64 131 ALA B N 1
ATOM 2738 C CA . ALA B 1 131 ? -40.945 -4.294 55.023 1.00 28.77 131 ALA B CA 1
ATOM 2739 C C . ALA B 1 131 ? -41.900 -4.409 56.205 1.00 28.83 131 ALA B C 1
ATOM 2740 O O . ALA B 1 131 ? -42.776 -5.272 56.229 1.00 26.70 131 ALA B O 1
ATOM 2742 N N . LEU B 1 132 ? -41.730 -3.521 57.178 1.00 29.13 132 LEU B N 1
ATOM 2743 C CA . LEU B 1 132 ? -42.563 -3.525 58.371 1.00 29.76 132 LEU B CA 1
ATOM 2744 C C . LEU B 1 132 ? -44.005 -3.148 58.059 1.00 31.60 132 LEU B C 1
ATOM 2745 O O . LEU B 1 132 ? -44.942 -3.785 58.558 1.00 28.70 132 LEU B O 1
ATOM 2750 N N . ASP B 1 133 ? -44.188 -2.117 57.235 1.00 31.40 133 ASP B N 1
ATOM 2751 C CA . ASP B 1 133 ? -45.535 -1.694 56.866 1.00 32.93 133 ASP B CA 1
ATOM 2752 C C . ASP B 1 133 ? -46.263 -2.873 56.240 1.00 31.81 133 ASP B C 1
ATOM 2753 O O . ASP B 1 133 ? -47.461 -3.071 56.455 1.00 32.46 133 ASP B O 1
ATOM 2758 N N . LEU B 1 134 ? -45.532 -3.654 55.454 1.00 31.23 134 LEU B N 1
ATOM 2759 C CA . LEU B 1 134 ? -46.114 -4.821 54.811 1.00 30.02 134 LEU B CA 1
ATOM 2760 C C . LEU B 1 134 ? -46.545 -5.820 55.874 1.00 29.49 134 LEU B C 1
ATOM 2761 O O . LEU B 1 134 ? -47.698 -6.266 55.886 1.00 24.68 134 LEU B O 1
ATOM 2766 N N . LEU B 1 135 ? -45.617 -6.168 56.767 1.00 28.32 135 LEU B N 1
ATOM 2767 C CA . LEU B 1 135 ? -45.926 -7.107 57.839 1.00 29.40 135 LEU B CA 1
ATOM 2768 C C . LEU B 1 135 ? -47.114 -6.536 58.610 1.00 30.11 135 LEU B C 1
ATOM 2769 O O . LEU B 1 135 ? -48.051 -7.248 58.946 1.00 27.80 135 LEU B O 1
ATOM 2774 N N . GLU B 1 136 ? -47.068 -5.237 58.873 1.00 32.18 136 GLU B N 1
ATOM 2775 C CA . GLU B 1 136 ? -48.146 -4.576 59.588 1.00 35.80 136 GLU B CA 1
ATOM 2776 C C . GLU B 1 136 ? -49.470 -4.883 58.881 1.00 36.40 136 GLU B C 1
ATOM 2777 O O . GLU B 1 136 ? -50.442 -5.262 59.530 1.00 36.50 136 GLU B O 1
ATOM 2783 N N . GLN B 1 137 ? -49.499 -4.738 57.554 1.00 37.66 137 GLN B N 1
ATOM 2784 C CA . GLN B 1 137 ? -50.710 -5.022 56.778 1.00 38.10 137 GLN B CA 1
ATOM 2785 C C . GLN B 1 137 ? -51.101 -6.491 56.917 1.00 36.64 137 GLN B C 1
ATOM 2786 O O . GLN B 1 137 ? -52.263 -6.809 57.142 1.00 36.14 137 GLN B O 1
ATOM 2792 N N . PHE B 1 138 ? -50.127 -7.383 56.778 1.00 34.37 138 PHE B N 1
ATOM 2793 C CA . PHE B 1 138 ? -50.383 -8.813 56.897 1.00 34.35 138 PHE B CA 1
ATOM 2794 C C . PHE B 1 138 ? -51.142 -9.139 58.185 1.00 34.96 138 PHE B C 1
ATOM 2795 O O . PHE B 1 138 ? -52.161 -9.830 58.166 1.00 31.97 138 PHE B O 1
ATOM 2803 N N . VAL B 1 139 ? -50.640 -8.632 59.305 1.00 35.17 139 VAL B N 1
ATOM 2804 C CA . VAL B 1 139 ? -51.264 -8.894 60.598 1.00 35.55 139 VAL B CA 1
ATOM 2805 C C . VAL B 1 139 ? -52.483 -8.029 60.917 1.00 36.28 139 VAL B C 1
ATOM 2806 O O . VAL B 1 139 ? -52.872 -7.891 62.077 1.00 37.44 139 VAL B O 1
ATOM 2810 N N . THR B 1 140 ? -53.080 -7.441 59.884 1.00 37.61 140 THR B N 1
ATOM 2811 C CA . THR B 1 140 ? -54.288 -6.641 60.063 1.00 37.82 140 THR B CA 1
ATOM 2812 C C . THR B 1 140 ? -55.382 -7.354 59.274 1.00 37.79 140 THR B C 1
ATOM 2813 O O . THR B 1 140 ? -56.528 -7.461 59.728 1.00 35.92 140 THR B O 1
ATOM 2817 N N . GLU B 1 141 ? -55.020 -7.842 58.090 1.00 35.41 141 GLU B N 1
ATOM 2818 C CA . GLU B 1 141 ? -55.970 -8.557 57.255 1.00 37.78 141 GLU B CA 1
ATOM 2819 C C . GLU B 1 141 ? -56.386 -9.839 57.982 1.00 36.65 141 GLU B C 1
ATOM 2820 O O . GLU B 1 141 ? -57.475 -10.370 57.760 1.00 36.36 141 GLU B O 1
ATOM 2826 N N . ARG B 1 142 ? -55.509 -10.324 58.859 1.00 32.98 142 ARG B N 1
ATOM 2827 C CA . ARG B 1 142 ? -55.793 -11.508 59.664 1.00 32.48 142 ARG B CA 1
ATOM 2828 C C . ARG B 1 142 ? -55.081 -11.342 61.002 1.00 32.60 142 ARG B C 1
ATOM 2829 O O . ARG B 1 142 ? -54.173 -10.519 61.130 1.00 32.47 142 ARG B O 1
ATOM 2837 N N . ALA B 1 143 ? -55.498 -12.124 61.992 1.00 31.39 143 ALA B N 1
ATOM 2838 C CA . ALA B 1 143 ? -54.900 -12.068 63.321 1.00 30.21 143 ALA B CA 1
ATOM 2839 C C . ALA B 1 143 ? -53.503 -12.670 63.318 1.00 28.83 143 ALA B C 1
ATOM 2840 O O . ALA B 1 143 ? -52.687 -12.353 64.184 1.00 27.78 143 ALA B O 1
ATOM 2842 N N . TYR B 1 144 ? -53.233 -13.541 62.346 1.00 30.21 144 TYR B N 1
ATOM 2843 C CA . TYR B 1 144 ? -51.921 -14.188 62.232 1.00 29.30 144 TYR B CA 1
ATOM 2844 C C . TYR B 1 144 ? -51.190 -13.894 60.915 1.00 28.37 144 TYR B C 1
ATOM 2845 O O . TYR B 1 144 ? -51.790 -13.423 59.944 1.00 29.58 144 TYR B O 1
ATOM 2854 N N . ALA B 1 145 ? -49.891 -14.193 60.897 1.00 26.31 145 ALA B N 1
ATOM 2855 C CA . ALA B 1 145 ? -49.034 -13.933 59.744 1.00 26.88 145 ALA B CA 1
ATOM 2856 C C . ALA B 1 145 ? -49.546 -14.363 58.374 1.00 27.64 145 ALA B C 1
ATOM 2857 O O . ALA B 1 145 ? -49.498 -13.574 57.424 1.00 23.44 145 ALA B O 1
ATOM 2859 N N . ALA B 1 146 ? -50.025 -15.602 58.262 1.00 28.30 146 ALA B N 1
ATOM 2860 C CA . ALA B 1 146 ? -50.507 -16.111 56.983 1.00 26.67 146 ALA B CA 1
ATOM 2861 C C . ALA B 1 146 ? -51.877 -16.791 57.002 1.00 28.83 146 ALA B C 1
ATOM 2862 O O . ALA B 1 146 ? -52.288 -17.385 56.007 1.00 29.41 146 ALA B O 1
ATOM 2864 N N . ALA B 1 147 ? -52.593 -16.724 58.115 1.00 29.44 147 ALA B N 1
ATOM 2865 C CA . ALA B 1 147 ? -53.898 -17.365 58.154 1.00 28.43 147 ALA B CA 1
ATOM 2866 C C . ALA B 1 147 ? -54.720 -16.904 59.343 1.00 28.00 147 ALA B C 1
ATOM 2867 O O . ALA B 1 147 ? -54.348 -15.954 60.033 1.00 29.25 147 ALA B O 1
ATOM 2869 N N . ASP B 1 148 ? -55.839 -17.588 59.562 1.00 27.80 148 ASP B N 1
ATOM 2870 C CA . ASP B 1 148 ? -56.752 -17.296 60.659 1.00 28.67 148 ASP B CA 1
ATOM 2871 C C . ASP B 1 148 ? -56.312 -18.060 61.915 1.00 27.92 148 ASP B C 1
ATOM 2872 O O . ASP B 1 148 ? -57.060 -18.195 62.883 1.00 28.56 148 ASP B O 1
ATOM 2877 N N . HIS B 1 149 ? -55.088 -18.570 61.882 1.00 26.75 149 HIS B N 1
ATOM 2878 C CA . HIS B 1 149 ? -54.523 -19.295 63.011 1.00 27.15 149 HIS B CA 1
ATOM 2879 C C . HIS B 1 149 ? -53.002 -19.365 62.847 1.00 26.28 149 HIS B C 1
ATOM 2880 O O . HIS B 1 149 ? -52.473 -19.129 61.765 1.00 26.20 149 HIS B O 1
ATOM 2887 N N . LEU B 1 150 ? -52.311 -19.701 63.930 1.00 26.30 150 LEU B N 1
ATOM 2888 C CA . LEU B 1 150 ? -50.857 -19.801 63.923 1.00 26.77 150 LEU B CA 1
ATOM 2889 C C . LEU B 1 150 ? -50.337 -20.844 62.931 1.00 27.30 150 LEU B C 1
ATOM 2890 O O . LEU B 1 150 ? -50.916 -21.916 62.775 1.00 26.10 150 LEU B O 1
ATOM 2895 N N . THR B 1 151 ? -49.234 -20.517 62.267 1.00 26.94 151 THR B N 1
ATOM 2896 C CA . THR B 1 151 ? -48.599 -21.418 61.315 1.00 25.31 151 THR B CA 1
ATOM 2897 C C . THR B 1 151 ? -47.093 -21.236 61.479 1.00 25.70 151 THR B C 1
ATOM 2898 O O . THR B 1 151 ? -46.647 -20.447 62.312 1.00 27.33 151 THR B O 1
ATOM 2902 N N . VAL B 1 152 ? -46.309 -21.965 60.697 1.00 25.99 152 VAL B N 1
ATOM 2903 C CA . VAL B 1 152 ? -44.863 -21.839 60.771 1.00 25.48 152 VAL B CA 1
ATOM 2904 C C . VAL B 1 152 ? -44.419 -20.436 60.378 1.00 25.66 152 VAL B C 1
ATOM 2905 O O . VAL B 1 152 ? -43.282 -20.036 60.641 1.00 24.58 152 VAL B O 1
ATOM 2909 N N . ALA B 1 153 ? -45.318 -19.693 59.737 1.00 24.77 153 ALA B N 1
ATOM 2910 C CA . ALA B 1 153 ? -45.019 -18.335 59.308 1.00 23.39 153 ALA B CA 1
ATOM 2911 C C . ALA B 1 153 ? -44.857 -17.446 60.522 1.00 24.01 153 ALA B C 1
ATOM 2912 O O . ALA B 1 153 ? -43.918 -16.659 60.615 1.00 26.39 153 ALA B O 1
ATOM 2914 N N . ASP B 1 154 ? -45.788 -17.584 61.455 1.00 24.95 154 ASP B N 1
ATOM 2915 C CA . ASP B 1 154 ? -45.785 -16.798 62.671 1.00 24.58 154 ASP B CA 1
ATOM 2916 C C . ASP B 1 154 ? -44.525 -17.040 63.483 1.00 26.02 154 ASP B C 1
ATOM 2917 O O . ASP B 1 154 ? -43.909 -16.096 63.971 1.00 27.41 154 ASP B O 1
ATOM 2922 N N . ILE B 1 155 ? -44.143 -18.307 63.627 1.00 25.37 155 ILE B N 1
ATOM 2923 C CA . ILE B 1 155 ? -42.951 -18.651 64.389 1.00 25.41 155 ILE B CA 1
ATOM 2924 C C . ILE B 1 155 ? -41.668 -18.037 63.823 1.00 26.31 155 ILE B C 1
ATOM 2925 O O . ILE B 1 155 ? -40.852 -17.510 64.585 1.00 28.55 155 ILE B O 1
ATOM 2930 N N . CYS B 1 156 ? -41.487 -18.111 62.505 1.00 25.57 156 CYS B N 1
ATOM 2931 C CA . CYS B 1 156 ? -40.291 -17.549 61.858 1.00 27.26 156 CYS B CA 1
ATOM 2932 C C . CYS B 1 156 ? -40.265 -16.020 61.910 1.00 23.90 156 CYS B C 1
ATOM 2933 O O . CYS B 1 156 ? -39.218 -15.419 62.156 1.00 26.00 156 CYS B O 1
ATOM 2936 N N . LEU B 1 157 ? -41.410 -15.394 61.662 1.00 21.48 157 LEU B N 1
ATOM 2937 C CA . LEU B 1 157 ? -41.495 -13.936 61.680 1.00 22.86 157 LEU B CA 1
ATOM 2938 C C . LEU B 1 157 ? -41.354 -13.378 63.097 1.00 25.64 157 LEU B C 1
ATOM 2939 O O . LEU B 1 157 ? -40.959 -12.220 63.289 1.00 25.25 157 LEU B O 1
ATOM 2944 N N . LEU B 1 158 ? -41.689 -14.202 64.086 1.00 23.65 158 LEU B N 1
ATOM 2945 C CA . LEU B 1 158 ? -41.574 -13.797 65.475 1.00 24.33 158 LEU B CA 1
ATOM 2946 C C . LEU B 1 158 ? -40.086 -13.731 65.811 1.00 24.95 158 LEU B C 1
ATOM 2947 O O . LEU B 1 158 ? -39.651 -12.879 66.574 1.00 23.27 158 LEU B O 1
ATOM 2952 N N . GLY B 1 159 ? -39.301 -14.631 65.231 1.00 24.93 159 GLY B N 1
ATOM 2953 C CA . GLY B 1 159 ? -37.875 -14.609 65.498 1.00 26.46 159 GLY B CA 1
ATOM 2954 C C . GLY B 1 159 ? -37.285 -13.356 64.882 1.00 25.14 159 GLY B C 1
ATOM 2955 O O . GLY B 1 159 ? -36.517 -12.629 65.504 1.00 27.15 159 GLY B O 1
ATOM 2956 N N . THR B 1 160 ? -37.683 -13.097 63.646 1.00 24.51 160 THR B N 1
ATOM 2957 C CA . THR B 1 160 ? -37.214 -11.950 62.893 1.00 23.12 160 THR B CA 1
ATOM 2958 C C . THR B 1 160 ? -37.541 -10.608 63.520 1.00 23.75 160 THR B C 1
ATOM 2959 O O . THR B 1 160 ? -36.696 -9.723 63.566 1.00 23.38 160 THR B O 1
ATOM 2963 N N . VAL B 1 161 ? -38.768 -10.450 64.003 1.00 25.73 161 VAL B N 1
ATOM 2964 C CA . VAL B 1 161 ? -39.166 -9.178 64.589 1.00 26.06 161 VAL B CA 1
ATOM 2965 C C . VAL B 1 161 ? -38.527 -8.862 65.937 1.00 24.90 161 VAL B C 1
ATOM 2966 O O . VAL B 1 161 ? -38.162 -7.721 66.177 1.00 22.09 161 VAL B O 1
ATOM 2970 N N . THR B 1 162 ? -38.386 -9.852 66.816 1.00 24.63 162 THR B N 1
ATOM 2971 C CA . THR B 1 162 ? -37.784 -9.582 68.115 1.00 27.58 162 THR B CA 1
ATOM 2972 C C . THR B 1 162 ? -36.289 -9.303 67.962 1.00 28.39 162 THR B C 1
ATOM 2973 O O . THR B 1 162 ? -35.636 -8.834 68.899 1.00 27.88 162 THR B O 1
ATOM 2977 N N . ALA B 1 163 ? -35.750 -9.601 66.782 1.00 25.69 163 ALA B N 1
ATOM 2978 C CA . ALA B 1 163 ? -34.340 -9.368 66.507 1.00 23.69 163 ALA B CA 1
ATOM 2979 C C . ALA B 1 163 ? -34.113 -7.871 66.358 1.00 25.21 163 ALA B C 1
ATOM 2980 O O . ALA B 1 163 ? -32.980 -7.400 66.410 1.00 22.39 163 ALA B O 1
ATOM 2982 N N . LEU B 1 164 ? -35.203 -7.135 66.164 1.00 27.03 164 LEU B N 1
ATOM 2983 C CA . LEU B 1 164 ? -35.148 -5.681 66.032 1.00 30.43 164 LEU B CA 1
ATOM 2984 C C . LEU B 1 164 ? -34.683 -5.060 67.342 1.00 30.76 164 LEU B C 1
ATOM 2985 O O . LEU B 1 164 ? -34.337 -3.882 67.395 1.00 31.38 164 LEU B O 1
ATOM 2990 N N . ASN B 1 165 ? -34.688 -5.863 68.398 1.00 32.41 165 ASN B N 1
ATOM 2991 C CA . ASN B 1 165 ? -34.271 -5.407 69.716 1.00 34.62 165 ASN B CA 1
ATOM 2992 C C . ASN B 1 165 ? -32.817 -4.933 69.790 1.00 34.66 165 ASN B C 1
ATOM 2993 O O . ASN B 1 165 ? -32.482 -4.090 70.626 1.00 31.06 165 ASN B O 1
ATOM 2998 N N . TRP B 1 166 ? -31.957 -5.476 68.934 1.00 31.88 166 TRP B N 1
ATOM 2999 C CA . TRP B 1 166 ? -30.550 -5.085 68.945 1.00 33.73 166 TRP B CA 1
ATOM 3000 C C . TRP B 1 166 ? -30.378 -3.662 68.425 1.00 34.07 166 TRP B C 1
ATOM 3001 O O . TRP B 1 166 ? -29.377 -3.007 68.698 1.00 32.96 166 TRP B O 1
ATOM 3012 N N . LEU B 1 167 ? -31.363 -3.191 67.671 1.00 35.58 167 LEU B N 1
ATOM 3013 C CA . LEU B 1 167 ? -31.306 -1.857 67.096 1.00 39.53 167 LEU B CA 1
ATOM 3014 C C . LEU B 1 167 ? -32.216 -0.893 67.833 1.00 41.48 167 LEU B C 1
ATOM 3015 O O . LEU B 1 167 ? -32.394 0.244 67.403 1.00 44.07 167 LEU B O 1
ATOM 3020 N N . LYS B 1 168 ? -32.796 -1.339 68.941 1.00 43.29 168 LYS B N 1
ATOM 3021 C CA . LYS B 1 168 ? -33.701 -0.480 69.692 1.00 43.94 168 LYS B CA 1
ATOM 3022 C C . LYS B 1 168 ? -34.678 0.180 68.727 1.00 42.96 168 LYS B C 1
ATOM 3023 O O . LYS B 1 168 ? -35.144 1.295 68.958 1.00 43.35 168 LYS B O 1
ATOM 3029 N N . HIS B 1 169 ? -34.979 -0.526 67.642 1.00 41.31 169 HIS B N 1
ATOM 3030 C CA . HIS B 1 169 ? -35.898 -0.023 66.634 1.00 40.47 169 HIS B CA 1
ATOM 3031 C C . HIS B 1 169 ? -37.279 0.157 67.248 1.00 41.41 169 HIS B C 1
ATOM 3032 O O . HIS B 1 169 ? -37.839 -0.776 67.819 1.00 40.27 169 HIS B O 1
ATOM 3039 N N . ASP B 1 170 ? -37.829 1.359 67.120 1.00 43.97 170 ASP B N 1
ATOM 3040 C CA . ASP B 1 170 ? -39.140 1.662 67.677 1.00 47.55 170 ASP B CA 1
ATOM 3041 C C . ASP B 1 170 ? -40.288 1.031 66.893 1.00 47.77 170 ASP B C 1
ATOM 3042 O O . ASP B 1 170 ? -40.453 1.289 65.703 1.00 49.04 170 ASP B O 1
ATOM 3047 N N . LEU B 1 171 ? -41.082 0.212 67.572 1.00 48.34 171 LEU B N 1
ATOM 3048 C CA . LEU B 1 171 ? -42.225 -0.450 66.954 1.00 48.23 171 LEU B CA 1
ATOM 3049 C C . LEU B 1 171 ? -43.513 0.289 67.297 1.00 49.63 171 LEU B C 1
ATOM 3050 O O . LEU B 1 171 ? -44.607 -0.159 66.956 1.00 50.18 171 LEU B O 1
ATOM 3055 N N . GLU B 1 172 ? -43.373 1.421 67.979 1.00 50.11 172 GLU B N 1
ATOM 3056 C CA . GLU B 1 172 ? -44.522 2.226 68.369 1.00 49.80 172 GLU B CA 1
ATOM 3057 C C . GLU B 1 172 ? -45.424 2.485 67.172 1.00 47.29 172 GLU B C 1
ATOM 3058 O O . GLU B 1 172 ? -46.648 2.395 67.276 1.00 49.05 172 GLU B O 1
ATOM 3064 N N . PRO B 1 173 ? -44.834 2.817 66.014 1.00 44.37 173 PRO B N 1
ATOM 3065 C CA . PRO B 1 173 ? -45.650 3.079 64.829 1.00 41.72 173 PRO B CA 1
ATOM 3066 C C . PRO B 1 173 ? -46.311 1.840 64.232 1.00 40.48 173 PRO B C 1
ATOM 3067 O O . PRO B 1 173 ? -47.129 1.948 63.324 1.00 39.08 173 PRO B O 1
ATOM 3071 N N . PHE B 1 174 ? -45.969 0.664 64.747 1.00 40.69 174 PHE B N 1
ATOM 3072 C CA . PHE B 1 174 ? -46.557 -0.569 64.236 1.00 39.59 174 PHE B CA 1
ATOM 3073 C C . PHE B 1 174 ? -47.449 -1.261 65.267 1.00 38.90 174 PHE B C 1
ATOM 3074 O O . PHE B 1 174 ? -47.027 -2.188 65.952 1.00 39.26 174 PHE B O 1
ATOM 3082 N N . PRO B 1 175 ? -48.708 -0.800 65.385 1.00 38.23 175 PRO B N 1
ATOM 3083 C CA . PRO B 1 175 ? -49.736 -1.300 66.300 1.00 38.73 175 PRO B CA 1
ATOM 3084 C C . PRO B 1 175 ? -50.078 -2.780 66.168 1.00 38.22 175 PRO B C 1
ATOM 3085 O O . PRO B 1 175 ? -50.024 -3.530 67.147 1.00 39.45 175 PRO B O 1
ATOM 3089 N N . HIS B 1 176 ? -50.441 -3.194 64.960 1.00 37.09 176 HIS B N 1
ATOM 3090 C CA . HIS B 1 176 ? -50.819 -4.580 64.726 1.00 35.06 176 HIS B CA 1
ATOM 3091 C C . HIS B 1 176 ? -49.674 -5.555 64.930 1.00 32.62 176 HIS B C 1
ATOM 3092 O O . HIS B 1 176 ? -49.897 -6.694 65.342 1.00 32.33 176 HIS B O 1
ATOM 3099 N N . ILE B 1 177 ? -48.448 -5.123 64.648 1.00 31.55 177 ILE B N 1
ATOM 3100 C CA . ILE B 1 177 ? -47.306 -6.000 64.870 1.00 28.55 177 ILE B CA 1
ATOM 3101 C C . ILE B 1 177 ? -47.201 -6.238 66.381 1.00 30.16 177 ILE B C 1
ATOM 3102 O O . ILE B 1 177 ? -47.067 -7.375 66.831 1.00 28.56 177 ILE B O 1
ATOM 3107 N N . ARG B 1 178 ? -47.293 -5.164 67.163 1.00 30.09 178 ARG B N 1
ATOM 3108 C CA . ARG B 1 178 ? -47.206 -5.296 68.610 1.00 32.95 178 ARG B CA 1
ATOM 3109 C C . ARG B 1 178 ? -48.285 -6.245 69.106 1.00 33.64 178 ARG B C 1
ATOM 3110 O O . ARG B 1 178 ? -48.006 -7.182 69.863 1.00 33.92 178 ARG B O 1
ATOM 3118 N N . ALA B 1 179 ? -49.519 -6.017 68.672 1.00 34.00 179 ALA B N 1
ATOM 3119 C CA . ALA B 1 179 ? -50.614 -6.883 69.089 1.00 34.73 179 ALA B CA 1
ATOM 3120 C C . ALA B 1 179 ? -50.282 -8.325 68.709 1.00 34.99 179 ALA B C 1
ATOM 3121 O O . ALA B 1 179 ? -50.282 -9.217 69.554 1.00 34.80 179 ALA B O 1
ATOM 3123 N N . TRP B 1 180 ? -49.994 -8.524 67.425 1.00 35.04 180 TRP B N 1
ATOM 3124 C CA . TRP B 1 180 ? -49.644 -9.823 66.863 1.00 33.38 180 TRP B CA 1
ATOM 3125 C C . TRP B 1 180 ? -48.548 -10.515 67.669 1.00 34.11 180 TRP B C 1
ATOM 3126 O O . TRP B 1 180 ? -48.580 -11.734 67.840 1.00 33.48 180 TRP B O 1
ATOM 3137 N N . LEU B 1 181 ? -47.577 -9.743 68.155 1.00 35.09 181 LEU B N 1
ATOM 3138 C CA . LEU B 1 181 ? -46.486 -10.308 68.951 1.00 35.52 181 LEU B CA 1
ATOM 3139 C C . LEU B 1 181 ? -47.010 -11.020 70.200 1.00 36.24 181 LEU B C 1
ATOM 3140 O O . LEU B 1 181 ? -46.655 -12.168 70.475 1.00 35.29 181 LEU B O 1
ATOM 3145 N N . GLU B 1 182 ? -47.852 -10.325 70.957 1.00 37.47 182 GLU B N 1
ATOM 3146 C CA . GLU B 1 182 ? -48.416 -10.881 72.182 1.00 38.25 182 GLU B CA 1
ATOM 3147 C C . GLU B 1 182 ? -49.195 -12.165 71.885 1.00 37.57 182 GLU B C 1
ATOM 3148 O O . GLU B 1 182 ? -49.076 -13.157 72.609 1.00 33.04 182 GLU B O 1
ATOM 3154 N N . ARG B 1 183 ? -49.988 -12.136 70.813 1.00 36.12 183 ARG B N 1
ATOM 3155 C CA . ARG B 1 183 ? -50.791 -13.285 70.406 1.00 34.50 183 ARG B CA 1
ATOM 3156 C C . ARG B 1 183 ? -49.941 -14.532 70.192 1.00 34.92 183 ARG B C 1
ATOM 3157 O O . ARG B 1 183 ? -50.220 -15.594 70.750 1.00 35.63 183 ARG B O 1
ATOM 3165 N N . VAL B 1 184 ? -48.902 -14.399 69.375 1.00 35.10 184 VAL B N 1
ATOM 3166 C CA . VAL B 1 184 ? -48.031 -15.524 69.062 1.00 33.31 184 VAL B CA 1
ATOM 3167 C C . VAL B 1 184 ? -47.271 -16.067 70.258 1.00 32.74 184 VAL B C 1
ATOM 3168 O O . VAL B 1 184 ? -47.255 -17.274 70.496 1.00 33.25 184 VAL B O 1
ATOM 3172 N N . ARG B 1 185 ? -46.643 -15.179 71.012 1.00 33.39 185 ARG B N 1
ATOM 3173 C CA . ARG B 1 185 ? -45.872 -15.607 72.174 1.00 34.27 185 ARG B CA 1
ATOM 3174 C C . ARG B 1 185 ? -46.776 -16.248 73.230 1.00 35.40 185 ARG B C 1
ATOM 3175 O O . ARG B 1 185 ? -46.371 -17.185 73.923 1.00 33.49 185 ARG B O 1
ATOM 3183 N N . ALA B 1 186 ? -48.008 -15.756 73.335 1.00 35.48 186 ALA B N 1
ATOM 3184 C CA . ALA B 1 186 ? -48.958 -16.306 74.291 1.00 35.68 186 ALA B CA 1
ATOM 3185 C C . ALA B 1 186 ? -49.303 -17.724 73.864 1.00 35.63 186 ALA B C 1
ATOM 3186 O O . ALA B 1 186 ? -49.882 -18.485 74.631 1.00 35.30 186 ALA B O 1
ATOM 3188 N N . GLU B 1 187 ? -48.940 -18.082 72.637 1.00 36.44 187 GLU B N 1
ATOM 3189 C CA . GLU B 1 187 ? -49.228 -19.420 72.140 1.00 34.98 187 GLU B CA 1
ATOM 3190 C C . GLU B 1 187 ? -47.984 -20.302 72.064 1.00 35.49 187 GLU B C 1
ATOM 3191 O O . GLU B 1 187 ? -48.071 -21.482 71.721 1.00 37.57 187 GLU B O 1
ATOM 3197 N N . MET B 1 188 ? -46.823 -19.735 72.379 1.00 36.13 188 MET B N 1
ATOM 3198 C CA . MET B 1 188 ? -45.585 -20.519 72.386 1.00 37.82 188 MET B CA 1
ATOM 3199 C C . MET B 1 188 ? -45.443 -21.055 73.817 1.00 40.09 188 MET B C 1
ATOM 3200 O O . MET B 1 188 ? -45.467 -20.289 74.777 1.00 41.47 188 MET B O 1
ATOM 3205 N N . PRO B 1 189 ? -45.309 -22.380 73.975 1.00 42.86 189 PRO B N 1
ATOM 3206 C CA . PRO B 1 189 ? -45.170 -23.013 75.293 1.00 44.44 189 PRO B CA 1
ATOM 3207 C C . PRO B 1 189 ? -44.005 -22.478 76.129 1.00 45.33 189 PRO B C 1
ATOM 3208 O O . PRO B 1 189 ? -42.846 -22.593 75.733 1.00 45.51 189 PRO B O 1
ATOM 3212 N N . ASP B 1 190 ? -44.323 -21.912 77.292 1.00 47.27 190 ASP B N 1
ATOM 3213 C CA . ASP B 1 190 ? -43.317 -21.351 78.198 1.00 47.75 190 ASP B CA 1
ATOM 3214 C C . ASP B 1 190 ? -42.425 -20.342 77.485 1.00 46.87 190 ASP B C 1
ATOM 3215 O O . ASP B 1 190 ? -41.202 -20.485 77.481 1.00 46.48 190 ASP B O 1
ATOM 3220 N N . TYR B 1 191 ? -43.028 -19.317 76.892 1.00 45.35 191 TYR B N 1
ATOM 3221 C CA . TYR B 1 191 ? -42.250 -18.320 76.169 1.00 46.25 191 TYR B CA 1
ATOM 3222 C C . TYR B 1 191 ? -41.292 -17.515 77.045 1.00 47.25 191 TYR B C 1
ATOM 3223 O O . TYR B 1 191 ? -40.088 -17.470 76.780 1.00 45.96 191 TYR B O 1
ATOM 3232 N N . GLU B 1 192 ? -41.835 -16.871 78.075 1.00 48.62 192 GLU B N 1
ATOM 3233 C CA . GLU B 1 192 ? -41.039 -16.055 78.987 1.00 49.57 192 GLU B CA 1
ATOM 3234 C C . GLU B 1 192 ? -39.757 -16.785 79.377 1.00 48.30 192 GLU B C 1
ATOM 3235 O O . GLU B 1 192 ? -38.695 -16.174 79.502 1.00 49.48 192 GLU B O 1
ATOM 3241 N N . GLU B 1 193 ? -39.857 -18.096 79.560 1.00 46.31 193 GLU B N 1
ATOM 3242 C CA . GLU B 1 193 ? -38.697 -18.890 79.930 1.00 45.89 193 GLU B CA 1
ATOM 3243 C C . GLU B 1 193 ? -37.716 -18.971 78.771 1.00 43.32 193 GLU B C 1
ATOM 3244 O O . GLU B 1 193 ? -36.506 -18.937 78.977 1.00 42.85 193 GLU B O 1
ATOM 3250 N N . PHE B 1 194 ? -38.245 -19.090 77.554 1.00 39.35 194 PHE B N 1
ATOM 3251 C CA . PHE B 1 194 ? -37.417 -19.151 76.351 1.00 35.06 194 PHE B CA 1
ATOM 3252 C C . PHE B 1 194 ? -36.700 -17.817 76.233 1.00 33.10 194 PHE B C 1
ATOM 3253 O O . PHE B 1 194 ? -35.473 -17.754 76.133 1.00 31.73 194 PHE B O 1
ATOM 3261 N N . SER B 1 195 ? -37.487 -16.750 76.261 1.00 30.23 195 SER B N 1
ATOM 3262 C CA . SER B 1 195 ? -36.963 -15.400 76.162 1.00 31.50 195 SER B CA 1
ATOM 3263 C C . SER B 1 195 ? -35.870 -15.152 77.205 1.00 33.86 195 SER B C 1
ATOM 3264 O O . SER B 1 195 ? -34.860 -14.496 76.918 1.00 32.74 195 SER B O 1
ATOM 3267 N N . LYS B 1 196 ? -36.073 -15.668 78.417 1.00 33.61 196 LYS B N 1
ATOM 3268 C CA . LYS B 1 196 ? -35.087 -15.500 79.477 1.00 35.44 196 LYS B CA 1
ATOM 3269 C C . LYS B 1 196 ? -33.882 -16.392 79.207 1.00 34.61 196 LYS B C 1
ATOM 3270 O O . LYS B 1 196 ? -32.753 -16.075 79.599 1.00 34.14 196 LYS B O 1
ATOM 3276 N N . GLN B 1 197 ? -34.113 -17.506 78.521 1.00 34.19 197 GLN B N 1
ATOM 3277 C CA . GLN B 1 197 ? -33.013 -18.400 78.209 1.00 32.87 197 GLN B CA 1
ATOM 3278 C C . GLN B 1 197 ? -32.161 -17.729 77.143 1.00 30.91 197 GLN B C 1
ATOM 3279 O O . GLN B 1 197 ? -30.936 -17.894 77.112 1.00 28.49 197 GLN B O 1
ATOM 3285 N N . VAL B 1 198 ? -32.816 -16.969 76.271 1.00 27.33 198 VAL B N 1
ATOM 3286 C CA . VAL B 1 198 ? -32.099 -16.263 75.222 1.00 26.37 198 VAL B CA 1
ATOM 3287 C C . VAL B 1 198 ? -31.230 -15.227 75.911 1.00 27.13 198 VAL B C 1
ATOM 3288 O O . VAL B 1 198 ? -30.022 -15.158 75.672 1.00 24.35 198 VAL B O 1
ATOM 3292 N N . ALA B 1 199 ? -31.854 -14.437 76.782 1.00 27.15 199 ALA B N 1
ATOM 3293 C CA . ALA B 1 199 ? -31.150 -13.402 77.534 1.00 28.56 199 ALA B CA 1
ATOM 3294 C C . ALA B 1 199 ? -29.901 -13.951 78.212 1.00 27.65 199 ALA B C 1
ATOM 3295 O O . ALA B 1 199 ? -28.811 -13.396 78.073 1.00 29.65 199 ALA B O 1
ATOM 3297 N N . ASP B 1 200 ? -30.060 -15.044 78.946 1.00 30.33 200 ASP B N 1
ATOM 3298 C CA . ASP B 1 200 ? -28.935 -15.651 79.647 1.00 31.99 200 ASP B CA 1
ATOM 3299 C C . ASP B 1 200 ? -27.817 -16.026 78.699 1.00 34.10 200 ASP B C 1
ATOM 3300 O O . ASP B 1 200 ? -26.653 -15.704 78.941 1.00 36.48 200 ASP B O 1
ATOM 3305 N N . ASP B 1 201 ? -28.167 -16.707 77.616 1.00 36.78 201 ASP B N 1
ATOM 3306 C CA . ASP B 1 201 ? -27.178 -17.106 76.627 1.00 38.05 201 ASP B CA 1
ATOM 3307 C C . ASP B 1 201 ? -26.474 -15.920 75.987 1.00 37.80 201 ASP B C 1
ATOM 3308 O O . ASP B 1 201 ? -25.252 -15.927 75.825 1.00 37.77 201 ASP B O 1
ATOM 3313 N N . THR B 1 202 ? -27.236 -14.900 75.614 1.00 38.88 202 THR B N 1
ATOM 3314 C CA . THR B 1 202 ? -26.625 -13.734 74.987 1.00 41.58 202 THR B CA 1
ATOM 3315 C C . THR B 1 202 ? -25.630 -13.099 75.945 1.00 41.38 202 THR B C 1
ATOM 3316 O O . THR B 1 202 ? -24.600 -12.576 75.526 1.00 40.63 202 THR B O 1
ATOM 3320 N N . LEU B 1 203 ? -25.943 -13.138 77.234 1.00 41.94 203 LEU B N 1
ATOM 3321 C CA . LEU B 1 203 ? -25.046 -12.566 78.226 1.00 41.82 203 LEU B CA 1
ATOM 3322 C C . LEU B 1 203 ? -23.829 -13.482 78.356 1.00 42.61 203 LEU B C 1
ATOM 3323 O O . LEU B 1 203 ? -22.693 -13.020 78.410 1.00 43.97 203 LEU B O 1
ATOM 3328 N N . ALA B 1 204 ? -24.072 -14.786 78.396 1.00 44.79 204 ALA B N 1
ATOM 3329 C CA . ALA B 1 204 ? -22.992 -15.753 78.512 1.00 46.79 204 ALA B CA 1
ATOM 3330 C C . ALA B 1 204 ? -22.115 -15.720 77.265 1.00 50.58 204 ALA B C 1
ATOM 3331 O O . ALA B 1 204 ? -20.939 -16.088 77.312 1.00 50.47 204 ALA B O 1
ATOM 3333 N N . TYR B 1 205 ? -22.684 -15.286 76.145 1.00 55.14 205 TYR B N 1
ATOM 3334 C CA . TYR B 1 205 ? -21.912 -15.205 74.915 1.00 59.67 205 TYR B CA 1
ATOM 3335 C C . TYR B 1 205 ? -21.060 -13.944 74.945 1.00 61.64 205 TYR B C 1
ATOM 3336 O O . TYR B 1 205 ? -19.847 -13.999 74.751 1.00 62.62 205 TYR B O 1
ATOM 3345 N N . VAL B 1 206 ? -21.695 -12.803 75.186 1.00 62.78 206 VAL B N 1
ATOM 3346 C CA . VAL B 1 206 ? -20.961 -11.551 75.238 1.00 65.31 206 VAL B CA 1
ATOM 3347 C C . VAL B 1 206 ? -19.880 -11.660 76.311 1.00 66.44 206 VAL B C 1
ATOM 3348 O O . VAL B 1 206 ? -18.920 -10.892 76.321 1.00 67.85 206 VAL B O 1
ATOM 3352 N N . ALA B 1 207 ? -20.047 -12.624 77.211 1.00 68.53 207 ALA B N 1
ATOM 3353 C CA . ALA B 1 207 ? -19.083 -12.856 78.281 1.00 70.32 207 ALA B CA 1
ATOM 3354 C C . ALA B 1 207 ? -17.835 -13.486 77.677 1.00 70.92 207 ALA B C 1
ATOM 3355 O O . ALA B 1 207 ? -16.738 -13.360 78.221 1.00 71.53 207 ALA B O 1
ATOM 3357 N N . SER B 1 208 ? -18.012 -14.165 76.547 1.00 72.65 208 SER B N 1
ATOM 3358 C CA . SER B 1 208 ? -16.899 -14.811 75.859 1.00 73.44 208 SER B CA 1
ATOM 3359 C C . SER B 1 208 ? -15.997 -13.747 75.243 1.00 74.54 208 SER B C 1
ATOM 3360 O O . SER B 1 208 ? -14.953 -14.064 74.676 1.00 73.69 208 SER B O 1
ATOM 3363 N N . ARG B 1 209 ? -16.412 -12.488 75.348 1.00 75.14 209 ARG B N 1
ATOM 3364 C CA . ARG B 1 209 ? -15.629 -11.384 74.812 1.00 76.01 209 ARG B CA 1
ATOM 3365 C C . ARG B 1 209 ? -14.857 -10.698 75.932 1.00 77.10 209 ARG B C 1
ATOM 3366 O O . ARG B 1 209 ? -13.610 -10.633 75.833 1.00 78.33 209 ARG B O 1
ATOM 3374 N N . MET C 1 1 ? -12.471 -17.423 -19.702 1.00 29.74 1 MET C N 1
ATOM 3375 C CA . MET C 1 1 ? -13.182 -16.328 -18.982 1.00 31.07 1 MET C CA 1
ATOM 3376 C C . MET C 1 1 ? -12.961 -15.003 -19.703 1.00 27.88 1 MET C C 1
ATOM 3377 O O . MET C 1 1 ? -12.031 -14.882 -20.488 1.00 28.86 1 MET C O 1
ATOM 3382 N N . ASP C 1 2 ? -13.818 -14.018 -19.440 1.00 28.68 2 ASP C N 1
ATOM 3383 C CA . ASP C 1 2 ? -13.721 -12.708 -20.084 1.00 24.46 2 ASP C CA 1
ATOM 3384 C C . ASP C 1 2 ? -12.807 -11.752 -19.338 1.00 24.89 2 ASP C C 1
ATOM 3385 O O . ASP C 1 2 ? -12.664 -11.837 -18.121 1.00 26.91 2 ASP C O 1
ATOM 3390 N N . TYR C 1 3 ? -12.208 -10.822 -20.076 1.00 23.52 3 TYR C N 1
ATOM 3391 C CA . TYR C 1 3 ? -11.265 -9.867 -19.494 1.00 20.43 3 TYR C CA 1
ATOM 3392 C C . TYR C 1 3 ? -11.459 -8.446 -20.036 1.00 18.78 3 TYR C C 1
ATOM 3393 O O . TYR C 1 3 ? -11.059 -8.152 -21.161 1.00 18.12 3 TYR C O 1
ATOM 3402 N N . TYR C 1 4 ? -12.070 -7.578 -19.236 1.00 17.43 4 TYR C N 1
ATOM 3403 C CA . TYR C 1 4 ? -12.304 -6.191 -19.630 1.00 19.01 4 TYR C CA 1
ATOM 3404 C C . TYR C 1 4 ? -11.023 -5.425 -19.348 1.00 18.52 4 TYR C C 1
ATOM 3405 O O . TYR C 1 4 ? -10.591 -5.338 -18.211 1.00 20.81 4 TYR C O 1
ATOM 3414 N N . TYR C 1 5 ? -10.412 -4.857 -20.382 1.00 21.32 5 TYR C N 1
ATOM 3415 C CA . TYR C 1 5 ? -9.137 -4.187 -20.173 1.00 19.68 5 TYR C CA 1
ATOM 3416 C C . TYR C 1 5 ? -8.777 -3.166 -21.239 1.00 21.68 5 TYR C C 1
ATOM 3417 O O . TYR C 1 5 ? -9.601 -2.727 -22.046 1.00 24.49 5 TYR C O 1
ATOM 3426 N N . SER C 1 6 ? -7.492 -2.843 -21.233 1.00 23.26 6 SER C N 1
ATOM 3427 C CA . SER C 1 6 ? -6.866 -1.934 -22.171 1.00 21.79 6 SER C CA 1
ATOM 3428 C C . SER C 1 6 ? -5.376 -2.166 -21.970 1.00 24.13 6 SER C C 1
ATOM 3429 O O . SER C 1 6 ? -4.886 -2.065 -20.844 1.00 22.26 6 SER C O 1
ATOM 3432 N N . LEU C 1 7 ? -4.663 -2.506 -23.043 1.00 22.28 7 LEU C N 1
ATOM 3433 C CA . LEU C 1 7 ? -3.226 -2.747 -22.953 1.00 23.28 7 LEU C CA 1
ATOM 3434 C C . LEU C 1 7 ? -2.459 -1.552 -22.436 1.00 21.46 7 LEU C C 1
ATOM 3435 O O . LEU C 1 7 ? -1.347 -1.700 -21.947 1.00 23.02 7 LEU C O 1
ATOM 3440 N N . ILE C 1 8 ? -3.038 -0.369 -22.577 1.00 22.88 8 ILE C N 1
ATOM 3441 C CA . ILE C 1 8 ? -2.380 0.855 -22.151 1.00 27.66 8 ILE C CA 1
ATOM 3442 C C . ILE C 1 8 ? -2.390 1.014 -20.633 1.00 27.17 8 ILE C C 1
ATOM 3443 O O . ILE C 1 8 ? -1.544 1.715 -20.075 1.00 29.48 8 ILE C O 1
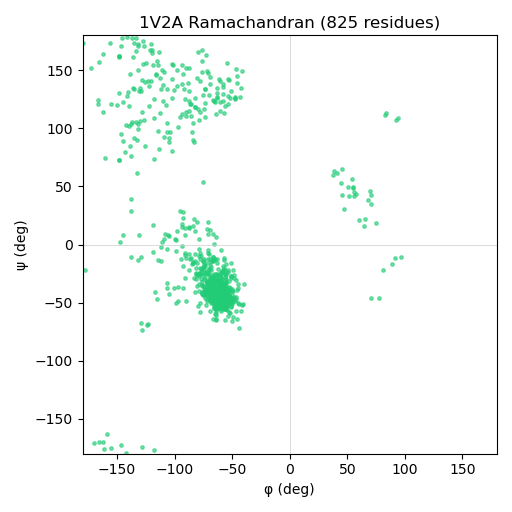ATOM 3448 N N . SER C 1 9 ? -3.354 0.369 -19.978 1.00 24.29 9 SER C N 1
ATOM 3449 C CA . SER C 1 9 ? -3.485 0.410 -18.524 1.00 22.02 9 SER C CA 1
ATOM 3450 C C . SER C 1 9 ? -2.485 -0.507 -17.843 1.00 20.00 9 SER C C 1
ATOM 3451 O O . SER C 1 9 ? -2.561 -1.723 -17.968 1.00 21.87 9 SER C O 1
ATOM 3454 N N . PRO C 1 10 ? -1.532 0.061 -17.101 1.00 20.78 10 PRO C N 1
ATOM 3455 C CA . PRO C 1 10 ? -0.561 -0.801 -16.435 1.00 18.09 10 PRO C CA 1
ATOM 3456 C C . PRO C 1 10 ? -1.169 -1.966 -15.645 1.00 18.23 10 PRO C C 1
ATOM 3457 O O . PRO C 1 10 ? -0.734 -3.105 -15.792 1.00 16.74 10 PRO C O 1
ATOM 3461 N N . PRO C 1 11 ? -2.187 -1.702 -14.801 1.00 17.91 11 PRO C N 1
ATOM 3462 C CA . PRO C 1 11 ? -2.798 -2.788 -14.025 1.00 15.28 11 PRO C CA 1
ATOM 3463 C C . PRO C 1 11 ? -3.363 -3.927 -14.872 1.00 17.46 11 PRO C C 1
ATOM 3464 O O . PRO C 1 11 ? -3.329 -5.083 -14.464 1.00 18.48 11 PRO C O 1
ATOM 3468 N N . CYS C 1 12 ? -3.886 -3.605 -16.047 1.00 14.88 12 CYS C N 1
ATOM 3469 C CA . CYS C 1 12 ? -4.424 -4.625 -16.935 1.00 16.99 12 CYS C CA 1
ATOM 3470 C C . CYS C 1 12 ? -3.334 -5.513 -17.537 1.00 16.85 12 CYS C C 1
ATOM 3471 O O . CYS C 1 12 ? -3.616 -6.625 -17.974 1.00 16.99 12 CYS C O 1
ATOM 3474 N N . GLN C 1 13 ? -2.093 -5.038 -17.557 1.00 15.59 13 GLN C N 1
ATOM 3475 C CA . GLN C 1 13 ? -1.018 -5.821 -18.148 1.00 18.57 13 GLN C CA 1
ATOM 3476 C C . GLN C 1 13 ? -0.616 -7.085 -17.396 1.00 19.83 13 GLN C C 1
ATOM 3477 O O . GLN C 1 13 ? -0.228 -8.080 -18.014 1.00 15.55 13 GLN C O 1
ATOM 3483 N N . SER C 1 14 ? -0.712 -7.036 -16.070 1.00 16.20 14 SER C N 1
ATOM 3484 C CA . SER C 1 14 ? -0.343 -8.156 -15.221 1.00 16.55 14 SER C CA 1
ATOM 3485 C C . SER C 1 14 ? -0.935 -9.500 -15.643 1.00 17.51 14 SER C C 1
ATOM 3486 O O . SER C 1 14 ? -0.206 -10.443 -15.938 1.00 18.35 14 SER C O 1
ATOM 3489 N N . ALA C 1 15 ? -2.264 -9.582 -15.630 1.00 17.78 15 ALA C N 1
ATOM 3490 C CA . ALA C 1 15 ? -2.984 -10.805 -15.974 1.00 19.87 15 ALA C CA 1
ATOM 3491 C C . ALA C 1 15 ? -2.704 -11.293 -17.394 1.00 20.03 15 ALA C C 1
ATOM 3492 O O . ALA C 1 15 ? -2.631 -12.495 -17.640 1.00 19.24 15 ALA C O 1
ATOM 3494 N N . ILE C 1 16 ? -2.554 -10.358 -18.325 1.00 18.98 16 ILE C N 1
ATOM 3495 C CA . ILE C 1 16 ? -2.262 -10.708 -19.707 1.00 19.62 16 ILE C CA 1
ATOM 3496 C C . ILE C 1 16 ? -0.913 -11.410 -19.797 1.00 18.25 16 ILE C C 1
ATOM 3497 O O . ILE C 1 16 ? -0.772 -12.418 -20.488 1.00 20.20 16 ILE C O 1
ATOM 3502 N N . LEU C 1 17 ? 0.080 -10.882 -19.097 1.00 17.82 17 LEU C N 1
ATOM 3503 C CA . LEU C 1 17 ? 1.406 -11.494 -19.104 1.00 18.34 17 LEU C CA 1
ATOM 3504 C C . LEU C 1 17 ? 1.306 -12.835 -18.368 1.00 18.44 17 LEU C C 1
ATOM 3505 O O . LEU C 1 17 ? 1.796 -13.853 -18.840 1.00 15.40 17 LEU C O 1
ATOM 3510 N N . LEU C 1 18 ? 0.652 -12.827 -17.213 1.00 20.18 18 LEU C N 1
ATOM 3511 C CA . LEU C 1 18 ? 0.489 -14.049 -16.436 1.00 23.97 18 LEU C CA 1
ATOM 3512 C C . LEU C 1 18 ? -0.184 -15.103 -17.332 1.00 24.12 18 LEU C C 1
ATOM 3513 O O . LEU C 1 18 ? 0.262 -16.251 -17.411 1.00 25.46 18 LEU C O 1
ATOM 3518 N N . ALA C 1 19 ? -1.236 -14.696 -18.030 1.00 22.28 19 ALA C N 1
ATOM 3519 C CA . ALA C 1 19 ? -1.956 -15.596 -18.916 1.00 23.04 19 ALA C CA 1
ATOM 3520 C C . ALA C 1 19 ? -1.031 -16.256 -19.932 1.00 23.94 19 ALA C C 1
ATOM 3521 O O . ALA C 1 19 ? -1.185 -17.432 -20.249 1.00 24.29 19 ALA C O 1
ATOM 3523 N N . LYS C 1 20 ? -0.082 -15.501 -20.467 1.00 26.05 20 LYS C N 1
ATOM 3524 C CA . LYS C 1 20 ? 0.850 -16.076 -21.423 1.00 29.43 20 LYS C CA 1
ATOM 3525 C C . LYS C 1 20 ? 1.763 -17.050 -20.687 1.00 29.54 20 LYS C C 1
ATOM 3526 O O . LYS C 1 20 ? 2.108 -18.111 -21.206 1.00 26.86 20 LYS C O 1
ATOM 3532 N N . LYS C 1 21 ? 2.156 -16.678 -19.476 1.00 28.18 21 LYS C N 1
ATOM 3533 C CA . LYS C 1 21 ? 3.019 -17.519 -18.661 1.00 30.19 21 LYS C CA 1
ATOM 3534 C C . LYS C 1 21 ? 2.370 -18.869 -18.377 1.00 28.39 21 LYS C C 1
ATOM 3535 O O . LYS C 1 21 ? 3.044 -19.893 -18.384 1.00 28.70 21 LYS C O 1
ATOM 3541 N N . LEU C 1 22 ? 1.061 -18.858 -18.134 1.00 27.42 22 LEU C N 1
ATOM 3542 C CA . LEU C 1 22 ? 0.304 -20.068 -17.817 1.00 27.05 22 LEU C CA 1
ATOM 3543 C C . LEU C 1 22 ? -0.268 -20.785 -19.029 1.00 27.82 22 LEU C C 1
ATOM 3544 O O . LEU C 1 22 ? -0.764 -21.905 -18.914 1.00 29.74 22 LEU C O 1
ATOM 3549 N N . GLY C 1 23 ? -0.227 -20.126 -20.180 1.00 28.60 23 GLY C N 1
ATOM 3550 C CA . GLY C 1 23 ? -0.731 -20.722 -21.398 1.00 27.08 23 GLY C CA 1
ATOM 3551 C C . GLY C 1 23 ? -2.236 -20.865 -21.465 1.00 27.47 23 GLY C C 1
ATOM 3552 O O . GLY C 1 23 ? -2.736 -21.844 -22.011 1.00 29.95 23 GLY C O 1
ATOM 3553 N N . ILE C 1 24 ? -2.969 -19.914 -20.902 1.00 27.55 24 ILE C N 1
ATOM 3554 C CA . ILE C 1 24 ? -4.422 -19.981 -20.963 1.00 26.43 24 ILE C CA 1
ATOM 3555 C C . ILE C 1 24 ? -4.916 -18.799 -21.791 1.00 25.58 24 ILE C C 1
ATOM 3556 O O . ILE C 1 24 ? -4.225 -17.788 -21.932 1.00 26.90 24 ILE C O 1
ATOM 3561 N N . THR C 1 25 ? -6.115 -18.923 -22.333 1.00 23.97 25 THR C N 1
ATOM 3562 C CA . THR C 1 25 ? -6.664 -17.880 -23.173 1.00 23.31 25 THR C CA 1
ATOM 3563 C C . THR C 1 25 ? -7.701 -17.005 -22.503 1.00 23.76 25 THR C C 1
ATOM 3564 O O . THR C 1 25 ? -8.693 -17.500 -21.963 1.00 22.28 25 THR C O 1
ATOM 3568 N N . LEU C 1 26 ? -7.477 -15.698 -22.542 1.00 22.54 26 LEU C N 1
ATOM 3569 C CA . LEU C 1 26 ? -8.453 -14.772 -21.984 1.00 21.89 26 LEU C CA 1
ATOM 3570 C C . LEU C 1 26 ? -9.297 -14.260 -23.165 1.00 21.36 26 LEU C C 1
ATOM 3571 O O . LEU C 1 26 ? -8.766 -13.976 -24.237 1.00 19.53 26 LEU C O 1
ATOM 3576 N N . ASN C 1 27 ? -10.611 -14.184 -22.990 1.00 20.82 27 ASN C N 1
ATOM 3577 C CA . ASN C 1 27 ? -11.470 -13.670 -24.046 1.00 20.41 27 ASN C CA 1
ATOM 3578 C C . ASN C 1 27 ? -11.394 -12.177 -23.807 1.00 21.58 27 ASN C C 1
ATOM 3579 O O . ASN C 1 27 ? -12.107 -11.640 -22.953 1.00 22.79 27 ASN C O 1
ATOM 3584 N N . LEU C 1 28 ? -10.523 -11.509 -24.552 1.00 19.25 28 LEU C N 1
ATOM 3585 C CA . LEU C 1 28 ? -10.307 -10.080 -24.360 1.00 21.43 28 LEU C CA 1
ATOM 3586 C C . LEU C 1 28 ? -11.456 -9.173 -24.758 1.00 21.55 28 LEU C C 1
ATOM 3587 O O . LEU C 1 28 ? -12.105 -9.378 -25.780 1.00 26.19 28 LEU C O 1
ATOM 3592 N N . LYS C 1 29 ? -11.714 -8.170 -23.928 1.00 23.05 29 LYS C N 1
ATOM 3593 C CA . LYS C 1 29 ? -12.782 -7.226 -24.199 1.00 23.99 29 LYS C CA 1
ATOM 3594 C C . LYS C 1 29 ? -12.300 -5.795 -24.002 1.00 21.20 29 LYS C C 1
ATOM 3595 O O . LYS C 1 29 ? -12.392 -5.246 -22.915 1.00 23.82 29 LYS C O 1
ATOM 3601 N N . LYS C 1 30 ? -11.779 -5.197 -25.065 1.00 21.71 30 LYS C N 1
ATOM 3602 C CA . LYS C 1 30 ? -11.274 -3.838 -24.977 1.00 25.28 30 LYS C CA 1
ATOM 3603 C C . LYS C 1 30 ? -12.330 -2.927 -24.414 1.00 23.20 30 LYS C C 1
ATOM 3604 O O . LYS C 1 30 ? -13.459 -2.881 -24.894 1.00 26.95 30 LYS C O 1
ATOM 3610 N N . THR C 1 31 ? -11.938 -2.194 -23.385 1.00 25.34 31 THR C N 1
ATOM 3611 C CA . THR C 1 31 ? -12.860 -1.337 -22.679 1.00 25.12 31 THR C CA 1
ATOM 3612 C C . THR C 1 31 ? -12.385 0.082 -22.450 1.00 28.43 31 THR C C 1
ATOM 3613 O O . THR C 1 31 ? -11.266 0.318 -21.994 1.00 29.70 31 THR C O 1
ATOM 3617 N N . ASN C 1 32 ? -13.260 1.026 -22.769 1.00 28.80 32 ASN C N 1
ATOM 3618 C CA . ASN C 1 32 ? -12.977 2.437 -22.570 1.00 30.87 32 ASN C CA 1
ATOM 3619 C C . ASN C 1 32 ? -13.776 2.879 -21.347 1.00 31.03 32 ASN C C 1
ATOM 3620 O O . ASN C 1 32 ? -14.916 3.332 -21.473 1.00 31.33 32 ASN C O 1
ATOM 3625 N N . VAL C 1 33 ? -13.183 2.736 -20.166 1.00 31.13 33 VAL C N 1
ATOM 3626 C CA . VAL C 1 33 ? -13.860 3.110 -18.928 1.00 32.54 33 VAL C CA 1
ATOM 3627 C C . VAL C 1 33 ? -14.459 4.510 -18.925 1.00 34.32 33 VAL C C 1
ATOM 3628 O O . VAL C 1 33 ? -15.443 4.751 -18.235 1.00 35.25 33 VAL C O 1
ATOM 3632 N N . HIS C 1 34 ? -13.879 5.432 -19.686 1.00 34.94 34 HIS C N 1
ATOM 3633 C CA . HIS C 1 34 ? -14.403 6.795 -19.723 1.00 37.61 34 HIS C CA 1
ATOM 3634 C C . HIS C 1 34 ? -15.582 6.942 -20.700 1.00 38.39 34 HIS C C 1
ATOM 3635 O O . HIS C 1 34 ? -15.892 8.039 -21.157 1.00 39.72 34 HIS C O 1
ATOM 3642 N N . ASP C 1 35 ? -16.239 5.828 -21.009 1.00 37.47 35 ASP C N 1
ATOM 3643 C CA . ASP C 1 35 ? -17.386 5.832 -21.909 1.00 36.57 35 ASP C CA 1
ATOM 3644 C C . ASP C 1 35 ? -18.652 5.358 -21.182 1.00 35.55 35 ASP C C 1
ATOM 3645 O O . ASP C 1 35 ? -18.678 4.271 -20.598 1.00 34.71 35 ASP C O 1
ATOM 3650 N N . PRO C 1 36 ? -19.720 6.171 -21.218 1.00 35.55 36 PRO C N 1
ATOM 3651 C CA . PRO C 1 36 ? -21.014 5.891 -20.581 1.00 34.32 36 PRO C CA 1
ATOM 3652 C C . PRO C 1 36 ? -21.530 4.461 -20.778 1.00 32.98 36 PRO C C 1
ATOM 3653 O O . PRO C 1 36 ? -21.545 3.660 -19.844 1.00 31.80 36 PRO C O 1
ATOM 3657 N N . VAL C 1 37 ? -21.966 4.149 -21.992 1.00 31.38 37 VAL C N 1
ATOM 3658 C CA . VAL C 1 37 ? -22.472 2.817 -22.302 1.00 29.68 37 VAL C CA 1
ATOM 3659 C C . VAL C 1 37 ? -21.550 1.724 -21.764 1.00 30.08 37 VAL C C 1
ATOM 3660 O O . VAL C 1 37 ? -21.979 0.875 -20.980 1.00 31.52 37 VAL C O 1
ATOM 3664 N N . GLU C 1 38 ? -20.283 1.750 -22.168 1.00 27.18 38 GLU C N 1
ATOM 3665 C CA . GLU C 1 38 ? -19.337 0.738 -21.708 1.00 26.43 38 GLU C CA 1
ATOM 3666 C C . GLU C 1 38 ? -19.185 0.716 -20.197 1.00 26.63 38 GLU C C 1
ATOM 3667 O O . GLU C 1 38 ? -19.156 -0.359 -19.592 1.00 25.51 38 GLU C O 1
ATOM 3673 N N . ARG C 1 39 ? -19.086 1.897 -19.592 1.00 25.17 39 ARG C N 1
ATOM 3674 C CA . ARG C 1 39 ? -18.938 2.000 -18.149 1.00 27.57 39 ARG C CA 1
ATOM 3675 C C . ARG C 1 39 ? -20.153 1.416 -17.436 1.00 27.50 39 ARG C C 1
ATOM 3676 O O . ARG C 1 39 ? -20.023 0.570 -16.550 1.00 27.68 39 ARG C O 1
ATOM 3684 N N . ASP C 1 40 ? -21.336 1.874 -17.828 1.00 28.46 40 ASP C N 1
ATOM 3685 C CA . ASP C 1 40 ? -22.571 1.408 -17.213 1.00 27.78 40 ASP C CA 1
ATOM 3686 C C . ASP C 1 40 ? -22.737 -0.094 -17.420 1.00 26.37 40 ASP C C 1
ATOM 3687 O O . ASP C 1 40 ? -23.227 -0.805 -16.544 1.00 24.79 40 ASP C O 1
ATOM 3692 N N . ALA C 1 41 ? -22.301 -0.590 -18.569 1.00 25.73 41 ALA C N 1
ATOM 3693 C CA . ALA C 1 41 ? -22.403 -2.023 -18.828 1.00 24.54 41 ALA C CA 1
ATOM 3694 C C . ALA C 1 41 ? -21.466 -2.765 -17.871 1.00 25.31 41 ALA C C 1
ATOM 3695 O O . ALA C 1 41 ? -21.813 -3.814 -17.323 1.00 26.68 41 ALA C O 1
ATOM 3697 N N . LEU C 1 42 ? -20.277 -2.203 -17.672 1.00 23.34 42 LEU C N 1
ATOM 3698 C CA . LEU C 1 42 ? -19.277 -2.794 -16.798 1.00 18.97 42 LEU C CA 1
ATOM 3699 C C . LEU C 1 42 ? -19.771 -2.808 -15.352 1.00 19.87 42 LEU C C 1
ATOM 3700 O O . LEU C 1 42 ? -19.646 -3.820 -14.647 1.00 16.18 42 LEU C O 1
ATOM 3705 N N . THR C 1 43 ? -20.333 -1.682 -14.920 1.00 16.73 43 THR C N 1
ATOM 3706 C CA . THR C 1 43 ? -20.837 -1.545 -13.559 1.00 17.46 43 THR C CA 1
ATOM 3707 C C . THR C 1 43 ? -21.824 -2.633 -13.138 1.00 18.93 43 THR C C 1
ATOM 3708 O O . THR C 1 43 ? -22.011 -2.878 -11.950 1.00 17.47 43 THR C O 1
ATOM 3712 N N . LYS C 1 44 ? -22.461 -3.290 -14.099 1.00 20.18 44 LYS C N 1
ATOM 3713 C CA . LYS C 1 44 ? -23.404 -4.343 -13.752 1.00 20.50 44 LYS C CA 1
ATOM 3714 C C . LYS C 1 44 ? -22.634 -5.581 -13.293 1.00 22.12 44 LYS C C 1
ATOM 3715 O O . LYS C 1 44 ? -23.172 -6.437 -12.590 1.00 18.79 44 LYS C O 1
ATOM 3721 N N . LEU C 1 45 ? -21.368 -5.661 -13.695 1.00 21.46 45 LEU C N 1
ATOM 3722 C CA . LEU C 1 45 ? -20.496 -6.784 -13.340 1.00 22.99 45 LEU C CA 1
ATOM 3723 C C . LEU C 1 45 ? -19.556 -6.454 -12.194 1.00 21.51 45 LEU C C 1
ATOM 3724 O O . LEU C 1 45 ? -19.269 -7.299 -11.339 1.00 20.30 45 LEU C O 1
ATOM 3729 N N . ASN C 1 46 ? -19.083 -5.214 -12.201 1.00 17.98 46 ASN C N 1
ATOM 3730 C CA . ASN C 1 46 ? -18.147 -4.709 -11.214 1.00 18.19 46 ASN C CA 1
ATOM 3731 C C . ASN C 1 46 ? -18.676 -3.356 -10.774 1.00 19.43 46 ASN C C 1
ATOM 3732 O O . ASN C 1 46 ? -18.567 -2.371 -11.508 1.00 19.72 46 ASN C O 1
ATOM 3737 N N . PRO C 1 47 ? -19.247 -3.289 -9.556 1.00 20.83 47 PRO C N 1
ATOM 3738 C CA . PRO C 1 47 ? -19.814 -2.064 -8.989 1.00 20.45 47 PRO C CA 1
ATOM 3739 C C . PRO C 1 47 ? -18.877 -0.878 -8.928 1.00 21.98 47 PRO C C 1
ATOM 3740 O O . PRO C 1 47 ? -19.329 0.269 -8.915 1.00 22.57 47 PRO C O 1
ATOM 3744 N N . GLN C 1 48 ? -17.573 -1.158 -8.900 1.00 22.54 48 GLN C N 1
ATOM 3745 C CA . GLN C 1 48 ? -16.548 -0.122 -8.838 1.00 19.28 48 GLN C CA 1
ATOM 3746 C C . GLN C 1 48 ? -16.154 0.256 -10.263 1.00 22.52 48 GLN C C 1
ATOM 3747 O O . GLN C 1 48 ? -15.435 1.232 -10.490 1.00 21.26 48 GLN C O 1
ATOM 3753 N N . HIS C 1 49 ? -16.655 -0.521 -11.221 1.00 21.85 49 HIS C N 1
ATOM 3754 C CA . HIS C 1 49 ? -16.376 -0.326 -12.645 1.00 23.59 49 HIS C CA 1
ATOM 3755 C C . HIS C 1 49 ? -14.942 0.124 -12.972 1.00 23.35 49 HIS C C 1
ATOM 3756 O O . HIS C 1 49 ? -14.707 1.189 -13.544 1.00 24.84 49 HIS C O 1
ATOM 3763 N N . THR C 1 50 ? -13.980 -0.707 -12.594 1.00 23.12 50 THR C N 1
ATOM 3764 C CA . THR C 1 50 ? -12.585 -0.424 -12.882 1.00 19.66 50 THR C CA 1
ATOM 3765 C C . THR C 1 50 ? -12.061 -1.549 -13.761 1.00 21.51 50 THR C C 1
ATOM 3766 O O . THR C 1 50 ? -12.596 -2.663 -13.763 1.00 24.77 50 THR C O 1
ATOM 3770 N N . ILE C 1 51 ? -11.033 -1.246 -14.540 1.00 20.76 51 ILE C N 1
ATOM 3771 C CA . ILE C 1 51 ? -10.406 -2.251 -15.371 1.00 17.78 51 ILE C CA 1
ATOM 3772 C C . ILE C 1 51 ? -9.025 -2.404 -14.729 1.00 18.07 51 ILE C C 1
ATOM 3773 O O . ILE C 1 51 ? -8.425 -1.427 -14.272 1.00 16.64 51 ILE C O 1
ATOM 3778 N N . PRO C 1 52 ? -8.493 -3.628 -14.703 1.00 13.77 52 PRO C N 1
ATOM 3779 C CA . PRO C 1 52 ? -9.116 -4.834 -15.235 1.00 12.13 52 PRO C CA 1
ATOM 3780 C C . PRO C 1 52 ? -10.233 -5.435 -14.402 1.00 16.89 52 PRO C C 1
ATOM 3781 O O . PRO C 1 52 ? -10.327 -5.191 -13.205 1.00 17.71 52 PRO C O 1
ATOM 3785 N N . THR C 1 53 ? -11.079 -6.224 -15.067 1.00 18.76 53 THR C N 1
ATOM 3786 C CA . THR C 1 53 ? -12.179 -6.944 -14.433 1.00 17.00 53 THR C CA 1
ATOM 3787 C C . THR C 1 53 ? -12.235 -8.299 -15.124 1.00 17.06 53 THR C C 1
ATOM 3788 O O . THR C 1 53 ? -12.258 -8.373 -16.350 1.00 18.95 53 THR C O 1
ATOM 3792 N N . LEU C 1 54 ? -12.229 -9.364 -14.329 1.00 18.61 54 LEU C N 1
ATOM 3793 C CA . LEU C 1 54 ? -12.265 -10.730 -14.835 1.00 17.74 54 LEU C CA 1
ATOM 3794 C C . LEU C 1 54 ? -13.606 -11.381 -14.525 1.00 19.33 54 LEU C C 1
ATOM 3795 O O . LEU C 1 54 ? -14.137 -11.233 -13.429 1.00 20.59 54 LEU C O 1
ATOM 3800 N N . VAL C 1 55 ? -14.151 -12.098 -15.497 1.00 20.24 55 VAL C N 1
ATOM 3801 C CA . VAL C 1 55 ? -15.425 -12.779 -15.316 1.00 24.01 55 VAL C CA 1
ATOM 3802 C C . VAL C 1 55 ? -15.248 -14.231 -15.724 1.00 26.02 55 VAL C C 1
ATOM 3803 O O . VAL C 1 55 ? -15.002 -14.544 -16.895 1.00 28.35 55 VAL C O 1
ATOM 3807 N N . ASP C 1 56 ? -15.372 -15.114 -14.746 1.00 28.73 56 ASP C N 1
ATOM 3808 C CA . ASP C 1 56 ? -15.200 -16.534 -14.972 1.00 34.00 56 ASP C CA 1
ATOM 3809 C C . ASP C 1 56 ? -16.489 -17.279 -14.662 1.00 35.98 56 ASP C C 1
ATOM 3810 O O . ASP C 1 56 ? -16.887 -17.392 -13.505 1.00 37.64 56 ASP C O 1
ATOM 3815 N N . ASN C 1 57 ? -17.149 -17.763 -15.711 1.00 39.20 57 ASN C N 1
ATOM 3816 C CA . ASN C 1 57 ? -18.400 -18.499 -15.571 1.00 39.72 57 ASN C CA 1
ATOM 3817 C C . ASN C 1 57 ? -19.349 -17.801 -14.610 1.00 39.45 57 ASN C C 1
ATOM 3818 O O . ASN C 1 57 ? -19.986 -18.441 -13.767 1.00 41.94 57 ASN C O 1
ATOM 3823 N N . GLY C 1 58 ? -19.437 -16.483 -14.733 1.00 35.75 58 GLY C N 1
ATOM 3824 C CA . GLY C 1 58 ? -20.320 -15.731 -13.865 1.00 32.04 58 GLY C CA 1
ATOM 3825 C C . GLY C 1 58 ? -19.647 -15.229 -12.604 1.00 28.21 58 GLY C C 1
ATOM 3826 O O . GLY C 1 58 ? -20.215 -14.416 -11.872 1.00 28.56 58 GLY C O 1
ATOM 3827 N N . HIS C 1 59 ? -18.444 -15.717 -12.334 1.00 26.00 59 HIS C N 1
ATOM 3828 C CA . HIS C 1 59 ? -17.716 -15.278 -11.151 1.00 25.40 59 HIS C CA 1
ATOM 3829 C C . HIS C 1 59 ? -16.856 -14.071 -11.516 1.00 23.51 59 HIS C C 1
ATOM 3830 O O . HIS C 1 59 ? -15.912 -14.176 -12.305 1.00 23.54 59 HIS C O 1
ATOM 3837 N N . VAL C 1 60 ? -17.196 -12.927 -10.935 1.00 23.44 60 VAL C N 1
ATOM 3838 C CA . VAL C 1 60 ? -16.497 -11.669 -11.195 1.00 23.18 60 VAL C CA 1
ATOM 3839 C C . VAL C 1 60 ? -15.349 -11.404 -10.223 1.00 25.35 60 VAL C C 1
ATOM 3840 O O . VAL C 1 60 ? -15.504 -11.556 -9.006 1.00 26.08 60 VAL C O 1
ATOM 3844 N N . VAL C 1 61 ? -14.208 -10.996 -10.769 1.00 21.28 61 VAL C N 1
ATOM 3845 C CA . VAL C 1 61 ? -13.030 -10.668 -9.969 1.00 18.64 61 VAL C CA 1
ATOM 3846 C C . VAL C 1 61 ? -12.455 -9.365 -10.518 1.00 20.52 61 VAL C C 1
ATOM 3847 O O . VAL C 1 61 ? -12.356 -9.189 -11.735 1.00 18.58 61 VAL C O 1
ATOM 3851 N N . TRP C 1 62 ? -12.123 -8.431 -9.635 1.00 19.83 62 TRP C N 1
ATOM 3852 C CA . TRP C 1 62 ? -11.488 -7.212 -10.095 1.00 19.44 62 TRP C CA 1
ATOM 3853 C C . TRP C 1 62 ? -10.328 -6.904 -9.162 1.00 17.71 62 TRP C C 1
ATOM 3854 O O . TRP C 1 62 ? -10.147 -7.591 -8.165 1.00 14.73 62 TRP C O 1
ATOM 3865 N N . GLU C 1 63 ? -9.550 -5.884 -9.513 1.00 19.05 63 GLU C N 1
ATOM 3866 C CA . GLU C 1 63 ? -8.325 -5.500 -8.823 1.00 16.30 63 GLU C CA 1
ATOM 3867 C C . GLU C 1 63 ? -7.365 -6.459 -9.491 1.00 17.95 63 GLU C C 1
ATOM 3868 O O . GLU C 1 63 ? -7.479 -7.677 -9.332 1.00 18.72 63 GLU C O 1
ATOM 3874 N N . SER C 1 64 ? -6.443 -5.918 -10.269 1.00 18.53 64 SER C N 1
ATOM 3875 C CA . SER C 1 64 ? -5.484 -6.738 -10.978 1.00 18.50 64 SER C CA 1
ATOM 3876 C C . SER C 1 64 ? -4.899 -7.818 -10.086 1.00 19.78 64 SER C C 1
ATOM 3877 O O . SER C 1 64 ? -4.870 -8.995 -10.458 1.00 20.98 64 SER C O 1
ATOM 3880 N N . TYR C 1 65 ? -4.431 -7.406 -8.911 1.00 17.03 65 TYR C N 1
ATOM 3881 C CA . TYR C 1 65 ? -3.815 -8.315 -7.949 1.00 16.03 65 TYR C CA 1
ATOM 3882 C C . TYR C 1 65 ? -4.653 -9.550 -7.656 1.00 15.66 65 TYR C C 1
ATOM 3883 O O . TYR C 1 65 ? -4.165 -10.664 -7.756 1.00 15.59 65 TYR C O 1
ATOM 3892 N N . ALA C 1 66 ? -5.909 -9.340 -7.278 1.00 16.07 66 ALA C N 1
ATOM 3893 C CA . ALA C 1 66 ? -6.825 -10.428 -6.976 1.00 15.04 66 ALA C CA 1
ATOM 3894 C C . ALA C 1 66 ? -7.034 -11.320 -8.199 1.00 15.76 66 ALA C C 1
ATOM 3895 O O . ALA C 1 66 ? -7.131 -12.548 -8.075 1.00 13.69 66 ALA C O 1
ATOM 3897 N N . ILE C 1 67 ? -7.113 -10.692 -9.374 1.00 15.84 67 ILE C N 1
ATOM 3898 C CA . ILE C 1 67 ? -7.282 -11.405 -10.630 1.00 13.70 67 ILE C CA 1
ATOM 3899 C C . ILE C 1 67 ? -6.086 -12.324 -10.875 1.00 17.52 67 ILE C C 1
ATOM 3900 O O . ILE C 1 67 ? -6.247 -13.506 -11.196 1.00 12.40 67 ILE C O 1
ATOM 3905 N N . VAL C 1 68 ? -4.884 -11.786 -10.703 1.00 15.29 68 VAL C N 1
ATOM 3906 C CA . VAL C 1 68 ? -3.681 -12.577 -10.908 1.00 18.03 68 VAL C CA 1
ATOM 3907 C C . VAL C 1 68 ? -3.590 -13.779 -9.962 1.00 18.68 68 VAL C C 1
ATOM 3908 O O . VAL C 1 68 ? -3.200 -14.876 -10.383 1.00 17.30 68 VAL C O 1
ATOM 3912 N N . LEU C 1 69 ? -3.943 -13.577 -8.692 1.00 15.39 69 LEU C N 1
ATOM 3913 C CA . LEU C 1 69 ? -3.871 -14.659 -7.726 1.00 16.79 69 LEU C CA 1
ATOM 3914 C C . LEU C 1 69 ? -4.939 -15.698 -8.024 1.00 18.17 69 LEU C C 1
ATOM 3915 O O . LEU C 1 69 ? -4.720 -16.899 -7.865 1.00 18.80 69 LEU C O 1
ATOM 3920 N N . TYR C 1 70 ? -6.101 -15.232 -8.460 1.00 18.00 70 TYR C N 1
ATOM 3921 C CA . TYR C 1 70 ? -7.192 -16.131 -8.795 1.00 18.63 70 TYR C CA 1
ATOM 3922 C C . TYR C 1 70 ? -6.813 -16.982 -10.015 1.00 17.57 70 TYR C C 1
ATOM 3923 O O . TYR C 1 70 ? -7.106 -18.175 -10.061 1.00 15.48 70 TYR C O 1
ATOM 3932 N N . LEU C 1 71 ? -6.156 -16.370 -10.995 1.00 15.05 71 LEU C N 1
ATOM 3933 C CA . LEU C 1 71 ? -5.753 -17.094 -12.200 1.00 16.52 71 LEU C CA 1
ATOM 3934 C C . LEU C 1 71 ? -4.717 -18.164 -11.883 1.00 19.01 71 LEU C C 1
ATOM 3935 O O . LEU C 1 71 ? -4.788 -19.274 -12.414 1.00 17.63 71 LEU C O 1
ATOM 3940 N N . VAL C 1 72 ? -3.763 -17.837 -11.015 1.00 16.27 72 VAL C N 1
ATOM 3941 C CA . VAL C 1 72 ? -2.743 -18.796 -10.646 1.00 20.08 72 VAL C CA 1
ATOM 3942 C C . VAL C 1 72 ? -3.360 -19.984 -9.918 1.00 22.92 72 VAL C C 1
ATOM 3943 O O . VAL C 1 72 ? -3.175 -21.139 -10.324 1.00 23.82 72 VAL C O 1
ATOM 3947 N N . GLU C 1 73 ? -4.104 -19.708 -8.854 1.00 23.79 73 GLU C N 1
ATOM 3948 C CA . GLU C 1 73 ? -4.729 -20.779 -8.102 1.00 28.06 73 GLU C CA 1
ATOM 3949 C C . GLU C 1 73 ? -5.667 -21.603 -8.980 1.00 28.51 73 GLU C C 1
ATOM 3950 O O . GLU C 1 73 ? -5.794 -22.814 -8.808 1.00 29.92 73 GLU C O 1
ATOM 3956 N N . THR C 1 74 ? -6.295 -20.957 -9.950 1.00 29.70 74 THR C N 1
ATOM 3957 C CA . THR C 1 74 ? -7.214 -21.657 -10.822 1.00 30.45 74 THR C CA 1
ATOM 3958 C C . THR C 1 74 ? -6.590 -22.423 -11.983 1.00 32.09 74 THR C C 1
ATOM 3959 O O . THR C 1 74 ? -7.009 -23.540 -12.288 1.00 34.00 74 THR C O 1
ATOM 3963 N N . TYR C 1 75 ? -5.586 -21.840 -12.626 1.00 32.36 75 TYR C N 1
ATOM 3964 C CA . TYR C 1 75 ? -4.979 -22.480 -13.780 1.00 32.43 75 TYR C CA 1
ATOM 3965 C C . TYR C 1 75 ? -3.589 -23.095 -13.616 1.00 31.77 75 TYR C C 1
ATOM 3966 O O . TYR C 1 75 ? -3.305 -24.124 -14.212 1.00 33.74 75 TYR C O 1
ATOM 3975 N N . ALA C 1 76 ? -2.719 -22.464 -12.839 1.00 28.40 76 ALA C N 1
ATOM 3976 C CA . ALA C 1 76 ? -1.361 -22.974 -12.674 1.00 24.46 76 ALA C CA 1
ATOM 3977 C C . ALA C 1 76 ? -1.365 -24.428 -12.236 1.00 24.66 76 ALA C C 1
ATOM 3978 O O . ALA C 1 76 ? -2.213 -24.839 -11.450 1.00 24.44 76 ALA C O 1
ATOM 3980 N N . LYS C 1 77 ? -0.419 -25.213 -12.741 1.00 23.66 77 LYS C N 1
ATOM 3981 C CA . LYS C 1 77 ? -0.360 -26.614 -12.360 1.00 24.47 77 LYS C CA 1
ATOM 3982 C C . LYS C 1 77 ? 0.351 -26.786 -11.016 1.00 24.89 77 LYS C C 1
ATOM 3983 O O . LYS C 1 77 ? 0.181 -27.802 -10.338 1.00 26.26 77 LYS C O 1
ATOM 3989 N N . ASP C 1 78 ? 1.132 -25.782 -10.629 1.00 24.67 78 ASP C N 1
ATOM 3990 C CA . ASP C 1 78 ? 1.873 -25.833 -9.376 1.00 23.43 78 ASP C CA 1
ATOM 3991 C C . ASP C 1 78 ? 1.899 -24.481 -8.672 1.00 24.32 78 ASP C C 1
ATOM 3992 O O . ASP C 1 78 ? 1.379 -23.503 -9.185 1.00 24.64 78 ASP C O 1
ATOM 3997 N N . ASP C 1 79 ? 2.527 -24.434 -7.500 1.00 24.31 79 ASP C N 1
ATOM 3998 C CA . ASP C 1 79 ? 2.599 -23.218 -6.688 1.00 23.62 79 ASP C CA 1
ATOM 3999 C C . ASP C 1 79 ? 3.848 -22.385 -6.928 1.00 22.19 79 ASP C C 1
ATOM 4000 O O . ASP C 1 79 ? 4.168 -21.519 -6.123 1.00 20.86 79 ASP C O 1
ATOM 4005 N N . THR C 1 80 ? 4.562 -22.647 -8.013 1.00 22.13 80 THR C N 1
ATOM 4006 C CA . THR C 1 80 ? 5.775 -21.893 -8.288 1.00 23.68 80 THR C CA 1
ATOM 4007 C C . THR C 1 80 ? 5.555 -20.375 -8.326 1.00 23.17 80 THR C C 1
ATOM 4008 O O . THR C 1 80 ? 6.318 -19.625 -7.726 1.00 24.27 80 THR C O 1
ATOM 4012 N N . LEU C 1 81 ? 4.500 -19.927 -8.996 1.00 20.61 81 LEU C N 1
ATOM 4013 C CA . LEU C 1 81 ? 4.232 -18.497 -9.100 1.00 20.54 81 LEU C CA 1
ATOM 4014 C C . LEU C 1 81 ? 3.715 -17.857 -7.815 1.00 20.78 81 LEU C C 1
ATOM 4015 O O . LEU C 1 81 ? 3.843 -16.653 -7.627 1.00 21.73 81 LEU C O 1
ATOM 4020 N N . TYR C 1 82 ? 3.123 -18.657 -6.940 1.00 21.31 82 TYR C N 1
ATOM 4021 C CA . TYR C 1 82 ? 2.620 -18.154 -5.670 1.00 22.67 82 TYR C CA 1
ATOM 4022 C C . TYR C 1 82 ? 2.885 -19.240 -4.627 1.00 23.91 82 TYR C C 1
ATOM 4023 O O . TYR C 1 82 ? 1.994 -20.017 -4.279 1.00 25.07 82 TYR C O 1
ATOM 4032 N N . PRO C 1 83 ? 4.140 -19.316 -4.133 1.00 21.32 83 PRO C N 1
ATOM 4033 C CA . PRO C 1 83 ? 4.634 -20.269 -3.136 1.00 18.89 83 PRO C CA 1
ATOM 4034 C C . PRO C 1 83 ? 3.706 -20.513 -1.961 1.00 20.34 83 PRO C C 1
ATOM 4035 O O . PRO C 1 83 ? 3.288 -19.579 -1.281 1.00 22.08 83 PRO C O 1
ATOM 4039 N N . LYS C 1 84 ? 3.398 -21.776 -1.705 1.00 21.19 84 LYS C N 1
ATOM 4040 C CA . LYS C 1 84 ? 2.520 -22.094 -0.607 1.00 24.88 84 LYS C CA 1
ATOM 4041 C C . LYS C 1 84 ? 3.153 -21.796 0.740 1.00 24.95 84 LYS C C 1
ATOM 4042 O O . LYS C 1 84 ? 2.452 -21.420 1.680 1.00 20.92 84 LYS C O 1
ATOM 4048 N N . ASP C 1 85 ? 4.475 -21.937 0.839 1.00 25.56 85 ASP C N 1
ATOM 4049 C CA . ASP C 1 85 ? 5.149 -21.672 2.108 1.00 26.20 85 ASP C CA 1
ATOM 4050 C C . ASP C 1 85 ? 4.924 -20.256 2.629 1.00 24.96 85 ASP C C 1
ATOM 4051 O O . ASP C 1 85 ? 5.259 -19.276 1.958 1.00 26.17 85 ASP C O 1
ATOM 4056 N N . PRO C 1 86 ? 4.399 -20.138 3.860 1.00 24.37 86 PRO C N 1
ATOM 4057 C CA . PRO C 1 86 ? 4.104 -18.864 4.532 1.00 23.72 86 PRO C CA 1
ATOM 4058 C C . PRO C 1 86 ? 5.254 -17.863 4.581 1.00 22.95 86 PRO C C 1
ATOM 4059 O O . PRO C 1 86 ? 5.042 -16.662 4.422 1.00 23.13 86 PRO C O 1
ATOM 4063 N N . LYS C 1 87 ? 6.468 -18.350 4.803 1.00 25.86 87 LYS C N 1
ATOM 4064 C CA . LYS C 1 87 ? 7.637 -17.472 4.867 1.00 27.04 87 LYS C CA 1
ATOM 4065 C C . LYS C 1 87 ? 7.851 -16.721 3.565 1.00 26.52 87 LYS C C 1
ATOM 4066 O O . LYS C 1 87 ? 8.017 -15.500 3.559 1.00 27.12 87 LYS C O 1
ATOM 4072 N N . VAL C 1 88 ? 7.850 -17.455 2.460 1.00 22.66 88 VAL C N 1
ATOM 4073 C CA . VAL C 1 88 ? 8.046 -16.839 1.157 1.00 23.47 88 VAL C CA 1
ATOM 4074 C C . VAL C 1 88 ? 6.817 -16.100 0.635 1.00 21.41 88 VAL C C 1
ATOM 4075 O O . VAL C 1 88 ? 6.946 -15.098 -0.066 1.00 21.66 88 VAL C O 1
ATOM 4079 N N . ARG C 1 89 ? 5.626 -16.578 0.978 1.00 19.91 89 ARG C N 1
ATOM 4080 C CA . ARG C 1 89 ? 4.417 -15.913 0.505 1.00 18.17 89 ARG C CA 1
ATOM 4081 C C . ARG C 1 89 ? 4.224 -14.564 1.194 1.00 17.42 89 ARG C C 1
ATOM 4082 O O . ARG C 1 89 ? 3.591 -13.664 0.642 1.00 14.39 89 ARG C O 1
ATOM 4090 N N . SER C 1 90 ? 4.785 -14.428 2.394 1.00 16.79 90 SER C N 1
ATOM 4091 C CA . SER C 1 90 ? 4.664 -13.189 3.151 1.00 19.41 90 SER C CA 1
ATOM 4092 C C . SER C 1 90 ? 5.450 -12.086 2.457 1.00 16.22 90 SER C C 1
ATOM 4093 O O . SER C 1 90 ? 5.040 -10.921 2.463 1.00 17.75 90 SER C O 1
ATOM 4096 N N . VAL C 1 91 ? 6.578 -12.456 1.858 1.00 17.67 91 VAL C N 1
ATOM 4097 C CA . VAL C 1 91 ? 7.403 -11.499 1.139 1.00 17.65 91 VAL C CA 1
ATOM 4098 C C . VAL C 1 91 ? 6.696 -11.164 -0.167 1.00 20.09 91 VAL C C 1
ATOM 4099 O O . VAL C 1 91 ? 6.683 -10.013 -0.610 1.00 18.67 91 VAL C O 1
ATOM 4103 N N . VAL C 1 92 ? 6.111 -12.188 -0.779 1.00 21.87 92 VAL C N 1
ATOM 4104 C CA . VAL C 1 92 ? 5.369 -12.022 -2.024 1.00 21.64 92 VAL C CA 1
ATOM 4105 C C . VAL C 1 92 ? 4.168 -11.105 -1.769 1.00 22.58 92 VAL C C 1
ATOM 4106 O O . VAL C 1 92 ? 3.919 -10.178 -2.533 1.00 20.73 92 VAL C O 1
ATOM 4110 N N . ASN C 1 93 ? 3.423 -11.355 -0.697 1.00 20.97 93 ASN C N 1
ATOM 4111 C CA . ASN C 1 93 ? 2.277 -10.503 -0.413 1.00 20.35 93 ASN C CA 1
ATOM 4112 C C . ASN C 1 93 ? 2.718 -9.101 -0.042 1.00 19.15 93 ASN C C 1
ATOM 4113 O O . ASN C 1 93 ? 2.073 -8.123 -0.421 1.00 19.54 93 ASN C O 1
ATOM 4118 N N . GLN C 1 94 ? 3.811 -8.994 0.706 1.00 16.80 94 GLN C N 1
ATOM 4119 C CA . GLN C 1 94 ? 4.281 -7.675 1.085 1.00 18.62 94 GLN C CA 1
ATOM 4120 C C . GLN C 1 94 ? 4.606 -6.832 -0.152 1.00 16.43 94 GLN C C 1
ATOM 4121 O O . GLN C 1 94 ? 4.260 -5.660 -0.210 1.00 19.83 94 GLN C O 1
ATOM 4127 N N . ARG C 1 95 ? 5.272 -7.416 -1.143 1.00 19.33 95 ARG C N 1
ATOM 4128 C CA . ARG C 1 95 ? 5.589 -6.678 -2.368 1.00 19.70 95 ARG C CA 1
ATOM 4129 C C . ARG C 1 95 ? 4.299 -6.309 -3.146 1.00 21.55 95 ARG C C 1
ATOM 4130 O O . ARG C 1 95 ? 4.206 -5.243 -3.770 1.00 18.20 95 ARG C O 1
ATOM 4138 N N . LEU C 1 96 ? 3.301 -7.182 -3.131 1.00 16.26 96 LEU C N 1
ATOM 4139 C CA . LEU C 1 96 ? 2.077 -6.846 -3.856 1.00 19.57 96 LEU C CA 1
ATOM 4140 C C . LEU C 1 96 ? 1.396 -5.622 -3.232 1.00 16.45 96 LEU C C 1
ATOM 4141 O O . LEU C 1 96 ? 0.861 -4.776 -3.952 1.00 18.24 96 LEU C O 1
ATOM 4146 N N . PHE C 1 97 ? 1.407 -5.517 -1.902 1.00 16.74 97 PHE C N 1
ATOM 4147 C CA . PHE C 1 97 ? 0.798 -4.349 -1.263 1.00 16.43 97 PHE C CA 1
ATOM 4148 C C . PHE C 1 97 ? 1.709 -3.134 -1.376 1.00 16.94 97 PHE C C 1
ATOM 4149 O O . PHE C 1 97 ? 1.260 -1.986 -1.331 1.00 15.31 97 PHE C O 1
ATOM 4157 N N . PHE C 1 98 ? 2.997 -3.406 -1.544 1.00 15.94 98 PHE C N 1
ATOM 4158 C CA . PHE C 1 98 ? 3.995 -2.372 -1.722 1.00 17.38 98 PHE C CA 1
ATOM 4159 C C . PHE C 1 98 ? 3.690 -1.719 -3.065 1.00 15.97 98 PHE C C 1
ATOM 4160 O O . PHE C 1 98 ? 3.656 -0.489 -3.206 1.00 16.81 98 PHE C O 1
ATOM 4168 N N . ASP C 1 99 ? 3.471 -2.572 -4.053 1.00 13.52 99 ASP C N 1
ATOM 4169 C CA . ASP C 1 99 ? 3.177 -2.145 -5.413 1.00 16.28 99 ASP C CA 1
ATOM 4170 C C . ASP C 1 99 ? 1.976 -1.224 -5.519 1.00 13.09 99 ASP C C 1
ATOM 4171 O O . ASP C 1 99 ? 2.065 -0.143 -6.097 1.00 16.71 99 ASP C O 1
ATOM 4176 N N . ILE C 1 100 ? 0.844 -1.646 -4.971 1.00 15.33 100 ILE C N 1
ATOM 4177 C CA . ILE C 1 100 ? -0.347 -0.823 -5.058 1.00 13.59 100 ILE C CA 1
ATOM 4178 C C . ILE C 1 100 ? -0.302 0.374 -4.125 1.00 14.93 100 ILE C C 1
ATOM 4179 O O . ILE C 1 100 ? -0.643 1.493 -4.524 1.00 17.49 100 ILE C O 1
ATOM 4184 N N . GLY C 1 101 ? 0.147 0.145 -2.895 1.00 17.96 101 GLY C N 1
ATOM 4185 C CA . GLY C 1 101 ? 0.173 1.204 -1.903 1.00 18.31 101 GLY C CA 1
ATOM 4186 C C . GLY C 1 101 ? 1.352 2.159 -1.881 1.00 19.32 101 GLY C C 1
ATOM 4187 O O . GLY C 1 101 ? 1.264 3.207 -1.251 1.00 13.61 101 GLY C O 1
ATOM 4188 N N . THR C 1 102 ? 2.450 1.828 -2.552 1.00 20.20 102 THR C N 1
ATOM 4189 C CA . THR C 1 102 ? 3.601 2.724 -2.528 1.00 20.55 102 THR C CA 1
ATOM 4190 C C . THR C 1 102 ? 4.168 3.070 -3.902 1.00 18.06 102 THR C C 1
ATOM 4191 O O . THR C 1 102 ? 4.065 4.211 -4.350 1.00 19.32 102 THR C O 1
ATOM 4195 N N . LEU C 1 103 ? 4.753 2.082 -4.572 1.00 19.06 103 LEU C N 1
ATOM 4196 C CA . LEU C 1 103 ? 5.380 2.306 -5.876 1.00 16.86 103 LEU C CA 1
ATOM 4197 C C . LEU C 1 103 ? 4.450 2.726 -7.002 1.00 20.40 103 LEU C C 1
ATOM 4198 O O . LEU C 1 103 ? 4.569 3.839 -7.524 1.00 19.85 103 LEU C O 1
ATOM 4203 N N . TYR C 1 104 ? 3.523 1.860 -7.400 1.00 20.24 104 TYR C N 1
ATOM 4204 C CA . TYR C 1 104 ? 2.647 2.265 -8.491 1.00 20.70 104 TYR C CA 1
ATOM 4205 C C . TYR C 1 104 ? 1.821 3.465 -8.106 1.00 20.53 104 TYR C C 1
ATOM 4206 O O . TYR C 1 104 ? 1.524 4.316 -8.935 1.00 23.67 104 TYR C O 1
ATOM 4215 N N . LYS C 1 105 ? 1.441 3.532 -6.843 1.00 22.69 105 LYS C N 1
ATOM 4216 C CA . LYS C 1 105 ? 0.635 4.642 -6.389 1.00 26.25 105 LYS C CA 1
ATOM 4217 C C . LYS C 1 105 ? 1.376 5.957 -6.566 1.00 24.11 105 LYS C C 1
ATOM 4218 O O . LYS C 1 105 ? 0.785 6.962 -6.954 1.00 24.44 105 LYS C O 1
ATOM 4224 N N . ARG C 1 106 ? 2.672 5.954 -6.288 1.00 24.52 106 ARG C N 1
ATOM 4225 C CA . ARG C 1 106 ? 3.440 7.173 -6.435 1.00 26.75 106 ARG C CA 1
ATOM 4226 C C . ARG C 1 106 ? 3.666 7.459 -7.909 1.00 28.31 106 ARG C C 1
ATOM 4227 O O . ARG C 1 106 ? 3.543 8.606 -8.345 1.00 31.44 106 ARG C O 1
ATOM 4235 N N . ILE C 1 107 ? 3.967 6.419 -8.683 1.00 26.36 107 ILE C N 1
ATOM 4236 C CA . ILE C 1 107 ? 4.167 6.584 -10.119 1.00 25.34 107 ILE C CA 1
ATOM 4237 C C . ILE C 1 107 ? 2.891 7.150 -10.743 1.00 26.38 107 ILE C C 1
ATOM 4238 O O . ILE C 1 107 ? 2.914 8.197 -11.374 1.00 26.05 107 ILE C O 1
ATOM 4243 N N . ILE C 1 108 ? 1.775 6.449 -10.558 1.00 26.75 108 ILE C N 1
ATOM 4244 C CA . ILE C 1 108 ? 0.511 6.876 -11.148 1.00 29.15 108 ILE C CA 1
ATOM 4245 C C . ILE C 1 108 ? 0.032 8.259 -10.716 1.00 28.28 108 ILE C C 1
ATOM 4246 O O . ILE C 1 108 ? -0.665 8.935 -11.463 1.00 30.61 108 ILE C O 1
ATOM 4251 N N . ASP C 1 109 ? 0.399 8.693 -9.523 1.00 28.89 109 ASP C N 1
ATOM 4252 C CA . ASP C 1 109 ? -0.039 10.010 -9.092 1.00 31.75 109 ASP C CA 1
ATOM 4253 C C . ASP C 1 109 ? 0.716 11.091 -9.845 1.00 30.74 109 ASP C C 1
ATOM 4254 O O . ASP C 1 109 ? 0.144 12.109 -10.225 1.00 31.36 109 ASP C O 1
ATOM 4259 N N . VAL C 1 110 ? 2.003 10.861 -10.071 1.00 30.52 110 VAL C N 1
ATOM 4260 C CA . VAL C 1 110 ? 2.807 11.801 -10.820 1.00 28.03 110 VAL C CA 1
ATOM 4261 C C . VAL C 1 110 ? 2.223 11.868 -12.231 1.00 30.27 110 VAL C C 1
ATOM 4262 O O . VAL C 1 110 ? 1.969 12.955 -12.754 1.00 31.72 110 VAL C O 1
ATOM 4266 N N . ILE C 1 111 ? 1.992 10.703 -12.836 1.00 28.61 111 ILE C N 1
ATOM 4267 C CA . ILE C 1 111 ? 1.427 10.632 -14.184 1.00 30.38 111 ILE C CA 1
ATOM 4268 C C . ILE C 1 111 ? 0.105 11.390 -14.316 1.00 32.55 111 ILE C C 1
ATOM 4269 O O . ILE C 1 111 ? -0.136 12.054 -15.323 1.00 32.39 111 ILE C O 1
ATOM 4274 N N . HIS C 1 112 ? -0.758 11.274 -13.309 1.00 33.77 112 HIS C N 1
ATOM 4275 C CA . HIS C 1 112 ? -2.047 11.953 -13.340 1.00 34.17 112 HIS C CA 1
ATOM 4276 C C . HIS C 1 112 ? -1.891 13.467 -13.280 1.00 35.04 112 HIS C C 1
ATOM 4277 O O . HIS C 1 112 ? -2.650 14.199 -13.910 1.00 33.89 112 HIS C O 1
ATOM 4284 N N . LEU C 1 113 ? -0.909 13.937 -12.521 1.00 35.76 113 LEU C N 1
ATOM 4285 C CA . LEU C 1 113 ? -0.671 15.369 -12.409 1.00 38.18 113 LEU C CA 1
ATOM 4286 C C . LEU C 1 113 ? -0.138 15.909 -13.722 1.00 39.33 113 LEU C C 1
ATOM 4287 O O . LEU C 1 113 ? -0.572 16.959 -14.199 1.00 41.70 113 LEU C O 1
ATOM 4292 N N . VAL C 1 114 ? 0.802 15.177 -14.308 1.00 40.40 114 VAL C N 1
ATOM 4293 C CA . VAL C 1 114 ? 1.422 15.590 -15.558 1.00 41.82 114 VAL C CA 1
ATOM 4294 C C . VAL C 1 114 ? 0.472 15.557 -16.745 1.00 43.14 114 VAL C C 1
ATOM 4295 O O . VAL C 1 114 ? 0.515 16.445 -17.596 1.00 45.93 114 VAL C O 1
ATOM 4299 N N . MET C 1 115 ? -0.397 14.555 -16.812 1.00 45.69 115 MET C N 1
ATOM 4300 C CA . MET C 1 115 ? -1.308 14.475 -17.945 1.00 47.70 115 MET C CA 1
ATOM 4301 C C . MET C 1 115 ? -2.396 15.546 -17.945 1.00 48.33 115 MET C C 1
ATOM 4302 O O . MET C 1 115 ? -3.326 15.498 -18.755 1.00 51.19 115 MET C O 1
ATOM 4307 N N . LYS C 1 116 ? -2.279 16.519 -17.048 1.00 48.79 116 LYS C N 1
ATOM 4308 C CA . LYS C 1 116 ? -3.245 17.606 -17.007 1.00 50.76 116 LYS C CA 1
ATOM 4309 C C . LYS C 1 116 ? -2.577 18.959 -16.791 1.00 51.65 116 LYS C C 1
ATOM 4310 O O . LYS C 1 116 ? -3.090 19.816 -16.073 1.00 49.35 116 LYS C O 1
ATOM 4316 N N . LYS C 1 117 ? -1.424 19.129 -17.432 1.00 54.26 117 LYS C N 1
ATOM 4317 C CA . LYS C 1 117 ? -0.653 20.364 -17.373 1.00 56.33 117 LYS C CA 1
ATOM 4318 C C . LYS C 1 117 ? -0.289 20.834 -15.969 1.00 57.23 117 LYS C C 1
ATOM 4319 O O . LYS C 1 117 ? -0.364 22.026 -15.675 1.00 58.18 117 LYS C 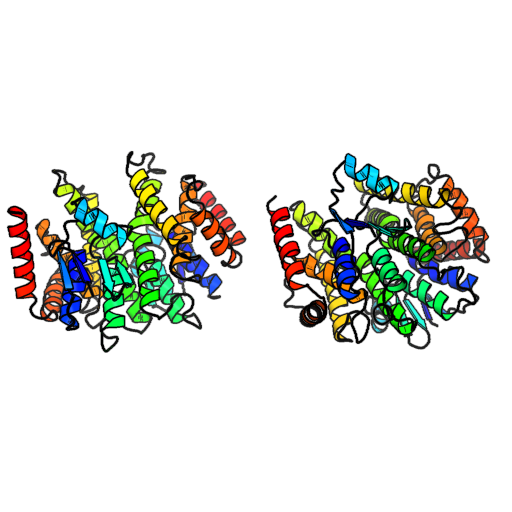O 1
ATOM 4325 N N . GLU C 1 118 ? 0.107 19.897 -15.111 1.00 57.42 118 GLU C N 1
ATOM 4326 C CA . GLU C 1 118 ? 0.505 20.206 -13.739 1.00 58.96 118 GLU C CA 1
ATOM 4327 C C . GLU C 1 118 ? 1.735 19.364 -13.409 1.00 60.02 118 GLU C C 1
ATOM 4328 O O . GLU C 1 118 ? 1.859 18.240 -13.892 1.00 62.12 118 GLU C O 1
ATOM 4334 N N . GLN C 1 119 ? 2.645 19.888 -12.592 1.00 60.48 119 GLN C N 1
ATOM 4335 C CA . GLN C 1 119 ? 3.848 19.128 -12.261 1.00 62.31 119 GLN C CA 1
ATOM 4336 C C . GLN C 1 119 ? 4.104 18.882 -10.773 1.00 61.17 119 GLN C C 1
ATOM 4337 O O . GLN C 1 119 ? 3.883 19.756 -9.936 1.00 60.13 119 GLN C O 1
ATOM 4343 N N . PRO C 1 120 ? 4.584 17.671 -10.437 1.00 60.68 120 PRO C N 1
ATOM 4344 C CA . PRO C 1 120 ? 4.916 17.165 -9.098 1.00 60.34 120 PRO C CA 1
ATOM 4345 C C . PRO C 1 120 ? 5.897 18.011 -8.291 1.00 60.00 120 PRO C C 1
ATOM 4346 O O . PRO C 1 120 ? 6.703 18.756 -8.850 1.00 59.37 120 PRO C O 1
ATOM 4350 N N . SER C 1 121 ? 5.824 17.867 -6.970 1.00 59.68 121 SER C N 1
ATOM 4351 C CA . SER C 1 121 ? 6.697 18.590 -6.053 1.00 59.08 121 SER C CA 1
ATOM 4352 C C . SER C 1 121 ? 7.909 17.722 -5.733 1.00 60.21 121 SER C C 1
ATOM 4353 O O . SER C 1 121 ? 7.835 16.493 -5.817 1.00 60.85 121 SER C O 1
ATOM 4356 N N . ASP C 1 122 ? 9.020 18.353 -5.361 1.00 61.42 122 ASP C N 1
ATOM 4357 C CA . ASP C 1 122 ? 10.237 17.609 -5.041 1.00 61.63 122 ASP C CA 1
ATOM 4358 C C . ASP C 1 122 ? 10.014 16.566 -3.959 1.00 60.10 122 ASP C C 1
ATOM 4359 O O . ASP C 1 122 ? 10.827 15.663 -3.785 1.00 60.49 122 ASP C O 1
ATOM 4364 N N . GLU C 1 123 ? 8.916 16.697 -3.224 1.00 58.07 123 GLU C N 1
ATOM 4365 C CA . GLU C 1 123 ? 8.598 15.725 -2.194 1.00 56.90 123 GLU C CA 1
ATOM 4366 C C . GLU C 1 123 ? 8.020 14.504 -2.885 1.00 54.59 123 GLU C C 1
ATOM 4367 O O . GLU C 1 123 ? 8.459 13.376 -2.646 1.00 52.29 123 GLU C O 1
ATOM 4373 N N . GLN C 1 124 ? 7.035 14.737 -3.750 1.00 51.29 124 GLN C N 1
ATOM 4374 C CA . GLN C 1 124 ? 6.415 13.651 -4.493 1.00 49.42 124 GLN C CA 1
ATOM 4375 C C . GLN C 1 124 ? 7.495 12.897 -5.250 1.00 48.64 124 GLN C C 1
ATOM 4376 O O . GLN C 1 124 ? 7.557 11.669 -5.200 1.00 49.11 124 GLN C O 1
ATOM 4382 N N . MET C 1 125 ? 8.352 13.640 -5.944 1.00 46.77 125 MET C N 1
ATOM 4383 C CA . MET C 1 125 ? 9.429 13.021 -6.704 1.00 46.22 125 MET C CA 1
ATOM 4384 C C . MET C 1 125 ? 10.399 12.311 -5.769 1.00 45.57 125 MET C C 1
ATOM 4385 O O . MET C 1 125 ? 10.883 11.221 -6.072 1.00 47.38 125 MET C O 1
ATOM 4390 N N . GLU C 1 126 ? 10.675 12.920 -4.623 1.00 46.15 126 GLU C N 1
ATOM 4391 C CA . GLU C 1 126 ? 11.598 12.323 -3.669 1.00 46.35 126 GLU C CA 1
ATOM 4392 C C . GLU C 1 126 ? 11.026 11.010 -3.145 1.00 44.32 126 GLU C C 1
ATOM 4393 O O . GLU C 1 126 ? 11.767 10.051 -2.906 1.00 42.48 126 GLU C O 1
ATOM 4399 N N . LYS C 1 127 ? 9.706 10.961 -2.972 1.00 41.16 127 LYS C N 1
ATOM 4400 C CA . LYS C 1 127 ? 9.078 9.740 -2.480 1.00 38.42 127 LYS C CA 1
ATOM 4401 C C . LYS C 1 127 ? 9.103 8.665 -3.544 1.00 35.56 127 LYS C C 1
ATOM 4402 O O . LYS C 1 127 ? 9.223 7.481 -3.239 1.00 32.50 127 LYS C O 1
ATOM 4408 N N . LEU C 1 128 ? 9.014 9.091 -4.798 1.00 35.11 128 LEU C N 1
ATOM 4409 C CA . LEU C 1 128 ? 9.067 8.174 -5.928 1.00 32.87 128 LEU C CA 1
ATOM 4410 C C . LEU C 1 128 ? 10.418 7.459 -5.797 1.00 31.56 128 LEU C C 1
ATOM 4411 O O . LEU C 1 128 ? 10.508 6.224 -5.802 1.00 27.00 128 LEU C O 1
ATOM 4416 N N . LYS C 1 129 ? 11.467 8.261 -5.647 1.00 30.93 129 LYS C N 1
ATOM 4417 C CA . LYS C 1 129 ? 12.823 7.744 -5.512 1.00 30.49 129 LYS C CA 1
ATOM 4418 C C . LYS C 1 129 ? 12.981 6.776 -4.344 1.00 28.83 129 LYS C C 1
ATOM 4419 O O . LYS C 1 129 ? 13.586 5.716 -4.491 1.00 28.01 129 LYS C O 1
ATOM 4425 N N . GLY C 1 130 ? 12.448 7.138 -3.181 1.00 27.82 130 GLY C N 1
ATOM 4426 C CA . GLY C 1 130 ? 12.565 6.252 -2.037 1.00 25.05 130 GLY C CA 1
ATOM 4427 C C . GLY C 1 130 ? 11.880 4.928 -2.321 1.00 24.85 130 GLY C C 1
ATOM 4428 O O . GLY C 1 130 ? 12.324 3.855 -1.889 1.00 20.59 130 GLY C O 1
ATOM 4429 N N . ALA C 1 131 ? 10.779 5.008 -3.057 1.00 23.37 131 ALA C N 1
ATOM 4430 C CA . ALA C 1 131 ? 10.023 3.825 -3.417 1.00 24.16 131 ALA C CA 1
ATOM 4431 C C . ALA C 1 131 ? 10.873 2.978 -4.358 1.00 23.28 131 ALA C C 1
ATOM 4432 O O . ALA C 1 131 ? 10.925 1.756 -4.232 1.00 23.40 131 ALA C O 1
ATOM 4434 N N . LEU C 1 132 ? 11.536 3.630 -5.305 1.00 25.26 132 LEU C N 1
ATOM 4435 C CA . LEU C 1 132 ? 12.392 2.909 -6.240 1.00 26.86 132 LEU C CA 1
ATOM 4436 C C . LEU C 1 132 ? 13.628 2.375 -5.532 1.00 26.15 132 LEU C C 1
ATOM 4437 O O . LEU C 1 132 ? 14.152 1.318 -5.900 1.00 25.79 132 LEU C O 1
ATOM 4442 N N . ASP C 1 133 ? 14.085 3.087 -4.503 1.00 28.61 133 ASP C N 1
ATOM 4443 C CA . ASP C 1 133 ? 15.255 2.638 -3.749 1.00 26.88 133 ASP C CA 1
ATOM 4444 C C . ASP C 1 133 ? 14.935 1.314 -3.059 1.00 27.68 133 ASP C C 1
ATOM 4445 O O . ASP C 1 133 ? 15.782 0.421 -2.972 1.00 23.86 133 ASP C O 1
ATOM 4450 N N . LEU C 1 134 ? 13.704 1.186 -2.579 1.00 24.17 134 LEU C N 1
ATOM 4451 C CA . LEU C 1 134 ? 13.306 -0.031 -1.900 1.00 24.67 134 LEU C CA 1
ATOM 4452 C C . LEU C 1 134 ? 13.283 -1.207 -2.859 1.00 23.75 134 LEU C C 1
ATOM 4453 O O . LEU C 1 134 ? 13.685 -2.316 -2.501 1.00 22.70 134 LEU C O 1
ATOM 4458 N N . LEU C 1 135 ? 12.811 -0.962 -4.081 1.00 24.08 135 LEU C N 1
ATOM 4459 C CA . LEU C 1 135 ? 12.759 -2.005 -5.095 1.00 23.91 135 LEU C CA 1
ATOM 4460 C C . LEU C 1 135 ? 14.205 -2.377 -5.448 1.00 24.36 135 LEU C C 1
ATOM 4461 O O . LEU C 1 135 ? 14.533 -3.558 -5.588 1.00 24.75 135 LEU C O 1
ATOM 4466 N N . GLU C 1 136 ? 15.065 -1.369 -5.582 1.00 21.09 136 GLU C N 1
ATOM 4467 C CA . GLU C 1 136 ? 16.479 -1.610 -5.878 1.00 23.14 136 GLU C CA 1
ATOM 4468 C C . GLU C 1 136 ? 17.016 -2.539 -4.799 1.00 24.27 136 GLU C C 1
ATOM 4469 O O . GLU C 1 136 ? 17.750 -3.481 -5.083 1.00 27.35 136 GLU C O 1
ATOM 4475 N N . GLN C 1 137 ? 16.637 -2.278 -3.553 1.00 24.66 137 GLN C N 1
ATOM 4476 C CA . GLN C 1 137 ? 17.068 -3.118 -2.445 1.00 24.35 137 GLN C CA 1
ATOM 4477 C C . GLN C 1 137 ? 16.532 -4.543 -2.583 1.00 25.36 137 GLN C C 1
ATOM 4478 O O . GLN C 1 137 ? 17.290 -5.507 -2.480 1.00 24.19 137 GLN C O 1
ATOM 4484 N N . PHE C 1 138 ? 15.223 -4.670 -2.804 1.00 23.60 138 PHE C N 1
ATOM 4485 C CA . PHE C 1 138 ? 14.592 -5.979 -2.946 1.00 23.37 138 PHE C CA 1
ATOM 4486 C C . PHE C 1 138 ? 15.302 -6.808 -4.014 1.00 25.58 138 PHE C C 1
ATOM 4487 O O . PHE C 1 138 ? 15.551 -8.001 -3.805 1.00 24.76 138 PHE C O 1
ATOM 4495 N N . VAL C 1 139 ? 15.614 -6.190 -5.158 1.00 23.37 139 VAL C N 1
ATOM 4496 C CA . VAL C 1 139 ? 16.286 -6.918 -6.242 1.00 23.74 139 VAL C CA 1
ATOM 4497 C C . VAL C 1 139 ? 17.805 -7.002 -6.100 1.00 21.27 139 VAL C C 1
ATOM 4498 O O . VAL C 1 139 ? 18.540 -7.287 -7.042 1.00 18.43 139 VAL C O 1
ATOM 4502 N N . THR C 1 140 ? 18.241 -6.708 -4.888 1.00 22.31 140 THR C N 1
ATOM 4503 C CA . THR C 1 140 ? 19.621 -6.856 -4.432 1.00 23.18 140 THR C CA 1
ATOM 4504 C C . THR C 1 140 ? 19.094 -7.806 -3.368 1.00 27.50 140 THR C C 1
ATOM 4505 O O . THR C 1 140 ? 17.873 -7.929 -3.263 1.00 32.47 140 THR C O 1
ATOM 4509 N N . GLU C 1 141 ? 19.907 -8.499 -2.590 1.00 29.29 141 GLU C N 1
ATOM 4510 C CA . GLU C 1 141 ? 19.262 -9.372 -1.602 1.00 27.47 141 GLU C CA 1
ATOM 4511 C C . GLU C 1 141 ? 18.761 -10.647 -2.311 1.00 23.94 141 GLU C C 1
ATOM 4512 O O . GLU C 1 141 ? 18.985 -11.746 -1.821 1.00 23.81 141 GLU C O 1
ATOM 4518 N N . ARG C 1 142 ? 18.095 -10.501 -3.460 1.00 23.50 142 ARG C N 1
ATOM 4519 C CA . ARG C 1 142 ? 17.626 -11.652 -4.248 1.00 20.30 142 ARG C CA 1
ATOM 4520 C C . ARG C 1 142 ? 17.626 -11.345 -5.752 1.00 21.75 142 ARG C C 1
ATOM 4521 O O . ARG C 1 142 ? 17.681 -10.185 -6.163 1.00 20.43 142 ARG C O 1
ATOM 4529 N N . ALA C 1 143 ? 17.570 -12.393 -6.572 1.00 22.73 143 ALA C N 1
ATOM 4530 C CA . ALA C 1 143 ? 17.551 -12.234 -8.023 1.00 23.00 143 ALA C CA 1
ATOM 4531 C C . ALA C 1 143 ? 16.161 -11.812 -8.509 1.00 24.85 143 ALA C C 1
ATOM 4532 O O . ALA C 1 143 ? 16.010 -11.204 -9.576 1.00 20.29 143 ALA C O 1
ATOM 4534 N N . TYR C 1 144 ? 15.143 -12.148 -7.726 1.00 22.55 144 TYR C N 1
ATOM 4535 C CA . TYR C 1 144 ? 13.782 -11.788 -8.090 1.00 24.79 144 TYR C CA 1
ATOM 4536 C C . TYR C 1 144 ? 13.168 -10.902 -7.012 1.00 21.96 144 TYR C C 1
ATOM 4537 O O . TYR C 1 144 ? 13.705 -10.795 -5.917 1.00 21.55 144 TYR C O 1
ATOM 4546 N N . ALA C 1 145 ? 12.032 -10.292 -7.339 1.00 21.54 145 ALA C N 1
ATOM 4547 C CA . ALA C 1 145 ? 11.311 -9.371 -6.458 1.00 22.13 145 ALA C CA 1
ATOM 4548 C C . ALA C 1 145 ? 10.966 -9.817 -5.043 1.00 24.02 145 ALA C C 1
ATOM 4549 O O . ALA C 1 145 ? 11.020 -9.011 -4.117 1.00 22.51 145 ALA C O 1
ATOM 4551 N N . ALA C 1 146 ? 10.609 -11.084 -4.857 1.00 25.06 146 ALA C N 1
ATOM 4552 C CA . ALA C 1 146 ? 10.220 -11.527 -3.525 1.00 24.50 146 ALA C CA 1
ATOM 4553 C C . ALA C 1 146 ? 10.640 -12.942 -3.197 1.00 22.97 146 ALA C C 1
ATOM 4554 O O . ALA C 1 146 ? 10.236 -13.489 -2.173 1.00 24.65 146 ALA C O 1
ATOM 4556 N N . ALA C 1 147 ? 11.440 -13.541 -4.063 1.00 20.83 147 ALA C N 1
ATOM 4557 C CA . ALA C 1 147 ? 11.883 -14.904 -3.834 1.00 20.71 147 ALA C CA 1
ATOM 4558 C C . ALA C 1 147 ? 13.100 -15.191 -4.683 1.00 20.89 147 ALA C C 1
ATOM 4559 O O . ALA C 1 147 ? 13.612 -14.311 -5.359 1.00 22.23 147 ALA C O 1
ATOM 4561 N N . ASP C 1 148 ? 13.560 -16.433 -4.642 1.00 23.24 148 ASP C N 1
ATOM 4562 C CA . ASP C 1 148 ? 14.713 -16.832 -5.423 1.00 24.88 148 ASP C CA 1
ATOM 4563 C C . ASP C 1 148 ? 14.280 -17.451 -6.747 1.00 24.51 148 ASP C C 1
ATOM 4564 O O . ASP C 1 148 ? 14.949 -18.319 -7.301 1.00 23.08 148 ASP C O 1
ATOM 4569 N N . HIS C 1 149 ? 13.123 -16.997 -7.217 1.00 20.49 149 HIS C N 1
ATOM 4570 C CA . HIS C 1 149 ? 12.556 -17.391 -8.497 1.00 21.72 149 HIS C CA 1
ATOM 4571 C C . HIS C 1 149 ? 11.340 -16.499 -8.725 1.00 21.58 149 HIS C C 1
ATOM 4572 O O . HIS C 1 149 ? 10.732 -16.018 -7.776 1.00 22.03 149 HIS C O 1
ATOM 4579 N N . LEU C 1 150 ? 11.017 -16.262 -9.990 1.00 21.45 150 LEU C N 1
ATOM 4580 C CA . LEU C 1 150 ? 9.914 -15.401 -10.378 1.00 19.69 150 LEU C CA 1
ATOM 4581 C C . LEU C 1 150 ? 8.549 -15.802 -9.832 1.00 21.43 150 LEU C C 1
ATOM 4582 O O . LEU C 1 150 ? 8.172 -16.982 -9.863 1.00 22.28 150 LEU C O 1
ATOM 4587 N N . THR C 1 151 ? 7.813 -14.802 -9.341 1.00 21.06 151 THR C N 1
ATOM 4588 C CA . THR C 1 151 ? 6.460 -14.990 -8.795 1.00 18.37 151 THR C CA 1
ATOM 4589 C C . THR C 1 151 ? 5.545 -13.870 -9.298 1.00 20.63 151 THR C C 1
ATOM 4590 O O . THR C 1 151 ? 5.996 -12.964 -10.007 1.00 19.90 151 THR C O 1
ATOM 4594 N N . VAL C 1 152 ? 4.267 -13.924 -8.928 1.00 17.69 152 VAL C N 1
ATOM 4595 C CA . VAL C 1 152 ? 3.322 -12.903 -9.362 1.00 16.50 152 VAL C CA 1
ATOM 4596 C C . VAL C 1 152 ? 3.770 -11.503 -8.947 1.00 17.86 152 VAL C C 1
ATOM 4597 O O . VAL C 1 152 ? 3.327 -10.506 -9.515 1.00 17.33 152 VAL C O 1
ATOM 4601 N N . ALA C 1 153 ? 4.641 -11.420 -7.951 1.00 17.20 153 ALA C N 1
ATOM 4602 C CA . ALA C 1 153 ? 5.109 -10.117 -7.501 1.00 20.02 153 ALA C CA 1
ATOM 4603 C C . ALA C 1 153 ? 5.978 -9.488 -8.568 1.00 18.20 153 ALA C C 1
ATOM 4604 O O . ALA C 1 153 ? 6.001 -8.270 -8.722 1.00 22.98 153 ALA C O 1
ATOM 4606 N N . ASP C 1 154 ? 6.691 -10.332 -9.304 1.00 16.42 154 ASP C N 1
ATOM 4607 C CA . ASP C 1 154 ? 7.583 -9.889 -10.367 1.00 17.28 154 ASP C CA 1
ATOM 4608 C C . ASP C 1 154 ? 6.785 -9.380 -11.546 1.00 17.59 154 ASP C C 1
ATOM 4609 O O . ASP C 1 154 ? 7.111 -8.349 -12.150 1.00 16.52 154 ASP C O 1
ATOM 4614 N N . ILE C 1 155 ? 5.743 -10.133 -11.880 1.00 19.33 155 ILE C N 1
ATOM 4615 C CA . ILE C 1 155 ? 4.867 -9.791 -12.993 1.00 17.63 155 ILE C CA 1
ATOM 4616 C C . ILE C 1 155 ? 4.219 -8.442 -12.722 1.00 17.07 155 ILE C C 1
ATOM 4617 O O . ILE C 1 155 ? 4.245 -7.547 -13.571 1.00 21.24 155 ILE C O 1
ATOM 4622 N N . CYS C 1 156 ? 3.667 -8.277 -11.527 1.00 18.65 156 CYS C N 1
ATOM 4623 C CA . CYS C 1 156 ? 3.029 -7.016 -11.169 1.00 16.32 156 CYS C CA 1
ATOM 4624 C C . CYS C 1 156 ? 3.963 -5.816 -11.145 1.00 14.45 156 CYS C C 1
ATOM 4625 O O . CYS C 1 156 ? 3.627 -4.760 -11.678 1.00 17.05 156 CYS C O 1
ATOM 4628 N N . LEU C 1 157 ? 5.120 -5.968 -10.510 1.00 14.22 157 LEU C N 1
ATOM 4629 C CA . LEU C 1 157 ? 6.083 -4.873 -10.414 1.00 15.98 157 LEU C CA 1
ATOM 4630 C C . LEU C 1 157 ? 6.652 -4.499 -11.790 1.00 17.13 157 LEU C C 1
ATOM 4631 O O . LEU C 1 157 ? 7.002 -3.347 -12.031 1.00 19.66 157 LEU C O 1
ATOM 4636 N N . LEU C 1 158 ? 6.727 -5.468 -12.696 1.00 17.34 158 LEU C N 1
ATOM 4637 C CA . LEU C 1 158 ? 7.211 -5.205 -14.051 1.00 17.56 158 LEU C CA 1
ATOM 4638 C C . LEU C 1 158 ? 6.349 -4.132 -14.709 1.00 19.37 158 LEU C C 1
ATOM 4639 O O . LEU C 1 158 ? 6.864 -3.164 -15.287 1.00 16.64 158 LEU C O 1
ATOM 4644 N N . GLY C 1 159 ? 5.032 -4.310 -14.617 1.00 16.11 159 GLY C N 1
ATOM 4645 C CA . GLY C 1 159 ? 4.117 -3.354 -15.211 1.00 14.86 159 GLY C CA 1
ATOM 4646 C C . GLY C 1 159 ? 4.280 -1.962 -14.637 1.00 15.77 159 GLY C C 1
ATOM 4647 O O . GLY C 1 159 ? 4.319 -0.971 -15.362 1.00 17.70 159 GLY C O 1
ATOM 4648 N N . THR C 1 160 ? 4.377 -1.889 -13.320 1.00 19.13 160 THR C N 1
ATOM 4649 C CA . THR C 1 160 ? 4.548 -0.620 -12.646 1.00 20.34 160 THR C CA 1
ATOM 4650 C C . THR C 1 160 ? 5.850 0.100 -13.031 1.00 20.71 160 THR C C 1
ATOM 4651 O O . THR C 1 160 ? 5.835 1.303 -13.304 1.00 20.28 160 THR C O 1
ATOM 4655 N N . VAL C 1 161 ? 6.965 -0.630 -13.051 1.00 20.24 161 VAL C N 1
ATOM 4656 C CA . VAL C 1 161 ? 8.241 -0.040 -13.432 1.00 20.99 161 VAL C CA 1
ATOM 4657 C C . VAL C 1 161 ? 8.263 0.381 -14.904 1.00 23.28 161 VAL C C 1
ATOM 4658 O O . VAL C 1 161 ? 8.773 1.447 -15.236 1.00 24.64 161 VAL C O 1
ATOM 4662 N N . THR C 1 162 ? 7.714 -0.442 -15.792 1.00 25.73 162 THR C N 1
ATOM 4663 C CA . THR C 1 162 ? 7.729 -0.075 -17.198 1.00 27.83 162 THR C CA 1
ATOM 4664 C C . THR C 1 162 ? 6.801 1.113 -17.463 1.00 29.22 162 THR C C 1
ATOM 4665 O O . THR C 1 162 ? 6.920 1.773 -18.500 1.00 27.93 162 THR C O 1
ATOM 4669 N N . ALA C 1 163 ? 5.886 1.390 -16.533 1.00 26.68 163 ALA C N 1
ATOM 4670 C CA . ALA C 1 163 ? 4.972 2.520 -16.705 1.00 26.62 163 ALA C CA 1
ATOM 4671 C C . ALA C 1 163 ? 5.780 3.809 -16.575 1.00 27.11 163 ALA C C 1
ATOM 4672 O O . ALA C 1 163 ? 5.326 4.890 -16.955 1.00 26.66 163 ALA C O 1
ATOM 4674 N N . LEU C 1 164 ? 6.989 3.682 -16.038 1.00 26.34 164 LEU C N 1
ATOM 4675 C CA . LEU C 1 164 ? 7.871 4.830 -15.877 1.00 28.58 164 LEU C CA 1
ATOM 4676 C C . LEU C 1 164 ? 8.197 5.468 -17.221 1.00 28.50 164 LEU C C 1
ATOM 4677 O O . LEU C 1 164 ? 8.492 6.656 -17.289 1.00 29.57 164 LEU C O 1
ATOM 4682 N N . ASN C 1 165 ? 8.130 4.680 -18.287 1.00 31.64 165 ASN C N 1
ATOM 4683 C CA . ASN C 1 165 ? 8.436 5.191 -19.615 1.00 34.82 165 ASN C CA 1
ATOM 4684 C C . ASN C 1 165 ? 7.706 6.485 -19.915 1.00 35.67 165 ASN C C 1
ATOM 4685 O O . ASN C 1 165 ? 8.281 7.391 -20.513 1.00 37.43 165 ASN C O 1
ATOM 4690 N N . TRP C 1 166 ? 6.444 6.571 -19.496 1.00 33.96 166 TRP C N 1
ATOM 4691 C CA . TRP C 1 166 ? 5.644 7.766 -19.734 1.00 32.92 166 TRP C CA 1
ATOM 4692 C C . TRP C 1 166 ? 6.327 8.998 -19.166 1.00 32.68 166 TRP C C 1
ATOM 4693 O O . TRP C 1 166 ? 6.198 10.096 -19.710 1.00 32.64 166 TRP C O 1
ATOM 4704 N N . LEU C 1 167 ? 7.047 8.817 -18.065 1.00 29.39 167 LEU C N 1
ATOM 4705 C CA . LEU C 1 167 ? 7.725 9.938 -17.423 1.00 30.62 167 LEU C CA 1
ATOM 4706 C C . LEU C 1 167 ? 9.137 10.112 -17.942 1.00 33.03 167 LEU C C 1
ATOM 4707 O O . LEU C 1 167 ? 9.809 11.088 -17.608 1.00 34.45 167 LEU C O 1
ATOM 4712 N N . LYS C 1 168 ? 9.590 9.167 -18.759 1.00 36.31 168 LYS C N 1
ATOM 4713 C CA . LYS C 1 168 ? 10.942 9.233 -19.278 1.00 38.44 168 LYS C CA 1
ATOM 4714 C C . LYS C 1 168 ? 11.817 9.314 -18.035 1.00 38.27 168 LYS C C 1
ATOM 4715 O O . LYS C 1 168 ? 12.735 10.126 -17.961 1.00 44.10 168 LYS C O 1
ATOM 4721 N N . HIS C 1 169 ? 11.511 8.475 -17.052 1.00 37.36 169 HIS C N 1
ATOM 4722 C CA . HIS C 1 169 ? 12.245 8.457 -15.791 1.00 37.34 169 HIS C CA 1
ATOM 4723 C C . HIS C 1 169 ? 13.523 7.632 -15.929 1.00 38.42 169 HIS C C 1
ATOM 4724 O O . HIS C 1 169 ? 13.483 6.432 -16.195 1.00 38.17 169 HIS C O 1
ATOM 4731 N N . ASP C 1 170 ? 14.659 8.286 -15.736 1.00 39.24 170 ASP C N 1
ATOM 4732 C CA . ASP C 1 170 ? 15.958 7.633 -15.850 1.00 37.79 170 ASP C CA 1
ATOM 4733 C C . ASP C 1 170 ? 16.126 6.478 -14.859 1.00 35.51 170 ASP C C 1
ATOM 4734 O O . ASP C 1 170 ? 16.013 6.667 -13.657 1.00 33.22 170 ASP C O 1
ATOM 4739 N N . LEU C 1 171 ? 16.400 5.282 -15.365 1.00 32.34 171 LEU C N 1
ATOM 4740 C CA . LEU C 1 171 ? 16.604 4.135 -14.492 1.00 33.21 171 LEU C CA 1
ATOM 4741 C C . LEU C 1 171 ? 18.100 3.899 -14.268 1.00 32.87 171 LEU C C 1
ATOM 4742 O O . LEU C 1 171 ? 18.504 2.866 -13.730 1.00 28.65 171 LEU C O 1
ATOM 4747 N N . GLU C 1 172 ? 18.912 4.871 -14.679 1.00 32.38 172 GLU C N 1
ATOM 4748 C CA . GLU C 1 172 ? 20.367 4.793 -14.534 1.00 34.56 172 GLU C CA 1
ATOM 4749 C C . GLU C 1 172 ? 20.774 4.520 -13.088 1.00 33.67 172 GLU C C 1
ATOM 4750 O O . GLU C 1 172 ? 21.564 3.617 -12.818 1.00 34.39 172 GLU C O 1
ATOM 4756 N N . PRO C 1 173 ? 20.237 5.297 -12.132 1.00 32.60 173 PRO C N 1
ATOM 4757 C CA . PRO C 1 173 ? 20.591 5.077 -10.729 1.00 31.77 173 PRO C CA 1
ATOM 4758 C C . PRO C 1 173 ? 20.077 3.797 -10.060 1.00 31.03 173 PRO C C 1
ATOM 4759 O O . PRO C 1 173 ? 20.160 3.672 -8.843 1.00 36.26 173 PRO C O 1
ATOM 4763 N N . PHE C 1 174 ? 19.559 2.844 -10.833 1.00 29.37 174 PHE C N 1
ATOM 4764 C CA . PHE C 1 174 ? 19.073 1.591 -10.245 1.00 27.25 174 PHE C CA 1
ATOM 4765 C C . PHE C 1 174 ? 19.464 0.352 -11.072 1.00 25.51 174 PHE C C 1
ATOM 4766 O O . PHE C 1 174 ? 18.630 -0.232 -11.771 1.00 24.95 174 PHE C O 1
ATOM 4774 N N . PRO C 1 175 ? 20.736 -0.066 -10.980 1.00 21.82 175 PRO C N 1
ATOM 4775 C CA . PRO C 1 175 ? 21.353 -1.214 -11.668 1.00 24.49 175 PRO C CA 1
ATOM 4776 C C . PRO C 1 175 ? 20.680 -2.577 -11.428 1.00 23.19 175 PRO C C 1
ATOM 4777 O O . PRO C 1 175 ? 20.509 -3.385 -12.358 1.00 27.80 175 PRO C O 1
ATOM 4781 N N . HIS C 1 176 ? 20.333 -2.848 -10.179 1.00 22.95 176 HIS C N 1
ATOM 4782 C CA . HIS C 1 176 ? 19.694 -4.112 -9.856 1.00 24.19 176 HIS C CA 1
ATOM 4783 C C . HIS C 1 176 ? 18.309 -4.177 -10.480 1.00 24.02 176 HIS C C 1
ATOM 4784 O O . HIS C 1 176 ? 17.844 -5.256 -10.851 1.00 23.68 176 HIS C O 1
ATOM 4791 N N . ILE C 1 177 ? 17.654 -3.025 -10.606 1.00 20.78 177 ILE C N 1
ATOM 4792 C CA . ILE C 1 177 ? 16.332 -2.992 -11.216 1.00 20.36 177 ILE C CA 1
ATOM 4793 C C . ILE C 1 177 ? 16.498 -3.254 -12.706 1.00 21.54 177 ILE C C 1
ATOM 4794 O O . ILE C 1 177 ? 15.696 -3.946 -13.328 1.00 17.37 177 ILE C O 1
ATOM 4799 N N . ARG C 1 178 ? 17.551 -2.694 -13.286 1.00 22.21 178 ARG C N 1
ATOM 4800 C CA . ARG C 1 178 ? 17.772 -2.900 -14.700 1.00 21.90 178 ARG C CA 1
ATOM 4801 C C . ARG C 1 178 ? 18.106 -4.371 -14.942 1.00 20.42 178 ARG C C 1
ATOM 4802 O O . ARG C 1 178 ? 17.597 -4.969 -15.876 1.00 22.46 178 ARG C O 1
ATOM 4810 N N . ALA C 1 179 ? 18.938 -4.959 -14.092 1.00 19.60 179 ALA C N 1
ATOM 4811 C CA . ALA C 1 179 ? 19.284 -6.369 -14.247 1.00 20.45 179 ALA C CA 1
ATOM 4812 C C . ALA C 1 179 ? 18.009 -7.185 -14.122 1.00 20.82 179 ALA C C 1
ATOM 4813 O O . ALA C 1 179 ? 17.744 -8.083 -14.918 1.00 20.08 179 ALA C O 1
ATOM 4815 N N . TRP C 1 180 ? 17.243 -6.859 -13.088 1.00 18.67 180 TRP C N 1
ATOM 4816 C CA . TRP C 1 180 ? 15.989 -7.510 -12.784 1.00 17.58 180 TRP C CA 1
ATOM 4817 C C . TRP C 1 180 ? 15.040 -7.391 -13.974 1.00 20.00 180 TRP C C 1
ATOM 4818 O O . TRP C 1 180 ? 14.447 -8.389 -14.423 1.00 18.69 180 TRP C O 1
ATOM 4829 N N . LEU C 1 181 ? 14.914 -6.183 -14.513 1.00 18.60 181 LEU C N 1
ATOM 4830 C CA . LEU C 1 181 ? 14.041 -5.981 -15.656 1.00 18.90 181 LEU C CA 1
ATOM 4831 C C . LEU C 1 181 ? 14.402 -6.964 -16.774 1.00 23.41 181 LEU C C 1
ATOM 4832 O O . LEU C 1 181 ? 13.526 -7.596 -17.362 1.00 23.65 181 LEU C O 1
ATOM 4837 N N . GLU C 1 182 ? 15.698 -7.108 -17.039 1.00 23.19 182 GLU C N 1
ATOM 4838 C CA . GLU C 1 182 ? 16.190 -7.997 -18.083 1.00 25.57 182 GLU C CA 1
ATOM 4839 C C . GLU C 1 182 ? 15.894 -9.472 -17.792 1.00 26.59 182 GLU C C 1
ATOM 4840 O O . GLU C 1 182 ? 15.475 -10.218 -18.683 1.00 26.38 182 GLU C O 1
ATOM 4846 N N . ARG C 1 183 ? 16.125 -9.881 -16.544 1.00 25.93 183 ARG C N 1
ATOM 4847 C CA . ARG C 1 183 ? 15.895 -11.250 -16.100 1.00 23.48 183 ARG C CA 1
ATOM 4848 C C . ARG C 1 183 ? 14.422 -11.639 -16.208 1.00 22.43 183 ARG C C 1
ATOM 4849 O O . ARG C 1 183 ? 14.094 -12.703 -16.727 1.00 23.32 183 ARG C O 1
ATOM 4857 N N . VAL C 1 184 ? 13.528 -10.779 -15.733 1.00 22.68 184 VAL C N 1
ATOM 4858 C CA . VAL C 1 184 ? 12.098 -11.100 -15.778 1.00 22.67 184 VAL C CA 1
ATOM 4859 C C . VAL C 1 184 ? 11.492 -11.164 -17.183 1.00 22.84 184 VAL C C 1
ATOM 4860 O O . VAL C 1 184 ? 10.808 -12.122 -17.528 1.00 23.30 184 VAL C O 1
ATOM 4864 N N . ARG C 1 185 ? 11.743 -10.143 -17.988 1.00 22.59 185 ARG C N 1
ATOM 4865 C CA . ARG C 1 185 ? 11.195 -10.093 -19.333 1.00 23.39 185 ARG C CA 1
ATOM 4866 C C . ARG C 1 185 ? 11.612 -11.321 -20.135 1.00 22.18 185 ARG C C 1
ATOM 4867 O O . ARG C 1 185 ? 10.842 -11.824 -20.947 1.00 23.12 185 ARG C O 1
ATOM 4875 N N . ALA C 1 186 ? 12.817 -11.823 -19.890 1.00 20.30 186 ALA C N 1
ATOM 4876 C CA . ALA C 1 186 ? 13.283 -13.013 -20.594 1.00 20.89 186 ALA C CA 1
ATOM 4877 C C . ALA C 1 186 ? 12.502 -14.254 -20.143 1.00 20.92 186 ALA C C 1
ATOM 4878 O O . ALA C 1 186 ? 12.596 -15.300 -20.762 1.00 23.79 186 ALA C O 1
ATOM 4880 N N . GLU C 1 187 ? 11.738 -14.147 -19.061 1.00 20.97 187 GLU C N 1
ATOM 4881 C CA . GLU C 1 187 ? 10.970 -15.294 -18.595 1.00 20.27 187 GLU C CA 1
ATOM 4882 C C . GLU C 1 187 ? 9.498 -15.102 -18.911 1.00 21.22 187 GLU C C 1
ATOM 4883 O O . GLU C 1 187 ? 8.649 -15.883 -18.495 1.00 25.90 187 GLU C O 1
ATOM 4889 N N . MET C 1 188 ? 9.220 -14.052 -19.673 1.00 22.62 188 MET C N 1
ATOM 4890 C CA . MET C 1 188 ? 7.869 -13.730 -20.134 1.00 25.25 188 MET C CA 1
ATOM 4891 C C . MET C 1 188 ? 7.858 -14.094 -21.622 1.00 25.41 188 MET C C 1
ATOM 4892 O O . MET C 1 188 ? 8.441 -13.388 -22.444 1.00 26.20 188 MET C O 1
ATOM 4897 N N . PRO C 1 189 ? 7.225 -15.221 -21.983 1.00 25.04 189 PRO C N 1
ATOM 4898 C CA . PRO C 1 189 ? 7.165 -15.653 -23.381 1.00 26.45 189 PRO C CA 1
ATOM 4899 C C . PRO C 1 189 ? 6.674 -14.576 -24.354 1.00 30.05 189 PRO C C 1
ATOM 4900 O O . PRO C 1 189 ? 5.658 -13.917 -24.112 1.00 28.68 189 PRO C O 1
ATOM 4904 N N . ASP C 1 190 ? 7.411 -14.412 -25.454 1.00 31.04 190 ASP C N 1
ATOM 4905 C CA . ASP C 1 190 ? 7.091 -13.421 -26.488 1.00 32.55 190 ASP C CA 1
ATOM 4906 C C . ASP C 1 190 ? 6.876 -12.027 -25.909 1.00 31.76 190 ASP C C 1
ATOM 4907 O O . ASP C 1 190 ? 5.961 -11.317 -26.328 1.00 30.37 190 ASP C O 1
ATOM 4912 N N . TYR C 1 191 ? 7.722 -11.642 -24.955 1.00 28.17 191 TYR C N 1
ATOM 4913 C CA . TYR C 1 191 ? 7.605 -10.336 -24.320 1.00 26.75 191 TYR C CA 1
ATOM 4914 C C . TYR C 1 191 ? 7.724 -9.190 -25.330 1.00 25.37 191 TYR C C 1
ATOM 4915 O O . TYR C 1 191 ? 6.988 -8.201 -25.257 1.00 19.95 191 TYR C O 1
ATOM 4924 N N . GLU C 1 192 ? 8.654 -9.337 -26.268 1.00 26.33 192 GLU C N 1
ATOM 4925 C CA . GLU C 1 192 ? 8.904 -8.329 -27.292 1.00 29.47 192 GLU C CA 1
ATOM 4926 C C . GLU C 1 192 ? 7.684 -8.049 -28.171 1.00 27.93 192 GLU C C 1
ATOM 4927 O O . GLU C 1 192 ? 7.423 -6.898 -28.530 1.00 27.38 192 GLU C O 1
ATOM 4933 N N . GLU C 1 193 ? 6.940 -9.095 -28.516 1.00 25.30 193 GLU C N 1
ATOM 4934 C CA . GLU C 1 193 ? 5.747 -8.928 -29.342 1.00 28.32 193 GLU C CA 1
ATOM 4935 C C . GLU C 1 193 ? 4.710 -8.178 -28.514 1.00 26.71 193 GLU C C 1
ATOM 4936 O O . GLU C 1 193 ? 3.980 -7.325 -29.019 1.00 26.19 193 GLU C O 1
ATOM 4942 N N . PHE C 1 194 ? 4.667 -8.503 -27.226 1.00 26.70 194 PHE C N 1
ATOM 4943 C CA . PHE C 1 194 ? 3.750 -7.873 -26.286 1.00 21.24 194 PHE C CA 1
ATOM 4944 C C . PHE C 1 194 ? 4.059 -6.381 -26.188 1.00 22.66 194 PHE C C 1
ATOM 4945 O O . PHE C 1 194 ? 3.171 -5.541 -26.300 1.00 22.19 194 PHE C O 1
ATOM 4953 N N . SER C 1 195 ? 5.330 -6.059 -25.979 1.00 22.40 195 SER C N 1
ATOM 4954 C CA . SER C 1 195 ? 5.748 -4.668 -25.855 1.00 25.76 195 SER C CA 1
ATOM 4955 C C . SER C 1 195 ? 5.392 -3.869 -27.100 1.00 24.05 195 SER C C 1
ATOM 4956 O O . SER C 1 195 ? 5.039 -2.698 -27.009 1.00 24.30 195 SER C O 1
ATOM 4959 N N . LYS C 1 196 ? 5.496 -4.511 -28.259 1.00 28.77 196 LYS C N 1
ATOM 4960 C CA . LYS C 1 196 ? 5.162 -3.877 -29.536 1.00 27.97 196 LYS C CA 1
ATOM 4961 C C . LYS C 1 196 ? 3.651 -3.696 -29.641 1.00 25.81 196 LYS C C 1
ATOM 4962 O O . LYS C 1 196 ? 3.175 -2.668 -30.111 1.00 24.92 196 LYS C O 1
ATOM 4968 N N . GLN C 1 197 ? 2.900 -4.704 -29.214 1.00 25.09 197 GLN C N 1
ATOM 4969 C CA . GLN C 1 197 ? 1.447 -4.624 -29.267 1.00 27.41 197 GLN C CA 1
ATOM 4970 C C . GLN C 1 197 ? 0.981 -3.474 -28.391 1.00 24.65 197 GLN C C 1
ATOM 4971 O O . GLN C 1 197 ? 0.065 -2.740 -28.754 1.00 23.49 197 GLN C O 1
ATOM 4977 N N . VAL C 1 198 ? 1.629 -3.323 -27.238 1.00 23.31 198 VAL C N 1
ATOM 4978 C CA . VAL C 1 198 ? 1.316 -2.259 -26.299 1.00 21.32 198 VAL C CA 1
ATOM 4979 C C . VAL C 1 198 ? 1.578 -0.911 -26.976 1.00 22.04 198 VAL C C 1
ATOM 4980 O O . VAL C 1 198 ? 0.734 -0.0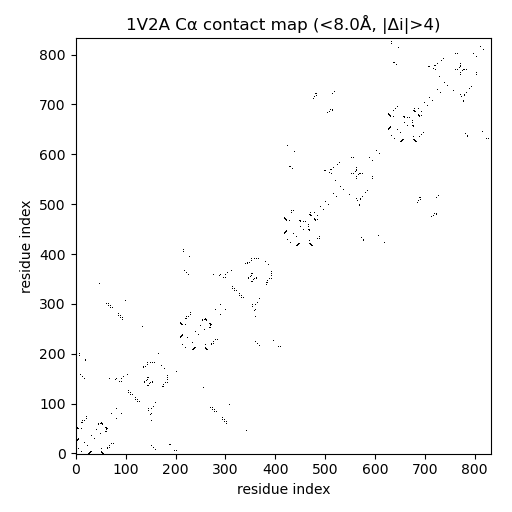18 -26.938 1.00 21.34 198 VAL C O 1
ATOM 4984 N N . ALA C 1 199 ? 2.741 -0.774 -27.607 1.00 21.46 199 ALA C N 1
ATOM 4985 C CA . ALA C 1 199 ? 3.102 0.454 -28.317 1.00 21.91 199 ALA C CA 1
ATOM 4986 C C . ALA C 1 199 ? 2.145 0.726 -29.480 1.00 24.31 199 ALA C C 1
ATOM 4987 O O . ALA C 1 199 ? 1.783 1.873 -29.743 1.00 25.93 199 ALA C O 1
ATOM 4989 N N . ASP C 1 200 ? 1.731 -0.323 -30.179 1.00 23.98 200 ASP C N 1
ATOM 4990 C CA . ASP C 1 200 ? 0.816 -0.151 -31.295 1.00 25.64 200 ASP C CA 1
ATOM 4991 C C . ASP C 1 200 ? -0.549 0.340 -30.841 1.00 23.29 200 ASP C C 1
ATOM 4992 O O . ASP C 1 200 ? -1.198 1.114 -31.539 1.00 25.39 200 ASP C O 1
ATOM 4997 N N . ASP C 1 201 ? -0.987 -0.109 -29.673 1.00 26.17 201 ASP C N 1
ATOM 4998 C CA . ASP C 1 201 ? -2.280 0.307 -29.133 1.00 25.24 201 ASP C CA 1
ATOM 4999 C C . ASP C 1 201 ? -2.229 1.759 -28.655 1.00 27.40 201 ASP C C 1
ATOM 5000 O O . ASP C 1 201 ? -3.200 2.506 -28.777 1.00 21.63 201 ASP C O 1
ATOM 5005 N N . THR C 1 202 ? -1.085 2.157 -28.117 1.00 28.68 202 THR C N 1
ATOM 5006 C CA . THR C 1 202 ? -0.918 3.514 -27.633 1.00 33.67 202 THR C CA 1
ATOM 5007 C C . THR C 1 202 ? -1.078 4.490 -28.790 1.00 35.80 202 THR C C 1
ATOM 5008 O O . THR C 1 202 ? -1.749 5.508 -28.658 1.00 38.88 202 THR C O 1
ATOM 5012 N N . LEU C 1 203 ? -0.462 4.171 -29.925 1.00 37.95 203 LEU C N 1
ATOM 5013 C CA . LEU C 1 203 ? -0.546 5.027 -31.108 1.00 39.73 203 LEU C CA 1
ATOM 5014 C C . LEU C 1 203 ? -1.988 5.111 -31.590 1.00 41.86 203 LEU C C 1
ATOM 5015 O O . LEU C 1 203 ? -2.521 6.203 -31.808 1.00 43.78 203 LEU C O 1
ATOM 5020 N N . ALA C 1 204 ? -2.615 3.952 -31.756 1.00 43.92 204 ALA C N 1
ATOM 5021 C CA . ALA C 1 204 ? -3.996 3.888 -32.200 1.00 45.47 204 ALA C CA 1
ATOM 5022 C C . ALA C 1 204 ? -4.897 4.692 -31.268 1.00 46.86 204 ALA C C 1
ATOM 5023 O O . ALA C 1 204 ? -5.989 5.096 -31.649 1.00 45.86 204 ALA C O 1
ATOM 5025 N N . TYR C 1 205 ? -4.434 4.917 -30.044 1.00 48.93 205 TYR C N 1
ATOM 5026 C CA . TYR C 1 205 ? -5.204 5.693 -29.083 1.00 51.14 205 TYR C CA 1
ATOM 5027 C C . TYR C 1 205 ? -4.993 7.182 -29.323 1.00 52.98 205 TYR C C 1
ATOM 5028 O O . TYR C 1 205 ? -5.719 8.028 -28.792 1.00 53.12 205 TYR C O 1
ATOM 5037 N N . VAL C 1 206 ? -3.977 7.503 -30.111 1.00 54.14 206 VAL C N 1
ATOM 5038 C CA . VAL C 1 206 ? -3.709 8.892 -30.449 1.00 56.20 206 VAL C CA 1
ATOM 5039 C C . VAL C 1 206 ? -4.581 9.184 -31.666 1.00 58.87 206 VAL C C 1
ATOM 5040 O O . VAL C 1 206 ? -4.753 10.337 -32.050 1.00 61.32 206 VAL C O 1
ATOM 5044 N N . ALA C 1 207 ? -5.127 8.121 -32.262 1.00 62.35 207 ALA C N 1
ATOM 5045 C CA . ALA C 1 207 ? -6.005 8.227 -33.430 1.00 65.30 207 ALA C CA 1
ATOM 5046 C C . ALA C 1 207 ? -7.452 7.953 -33.011 1.00 66.90 207 ALA C C 1
ATOM 5047 O O . ALA C 1 207 ? -8.386 8.539 -33.555 1.00 67.73 207 ALA C O 1
ATOM 5049 N N . SER C 1 208 ? -7.618 7.069 -32.032 1.00 70.41 208 SER C N 1
ATOM 5050 C CA . SER C 1 208 ? -8.924 6.708 -31.494 1.00 73.44 208 SER C CA 1
ATOM 5051 C C . SER C 1 208 ? -10.014 6.690 -32.543 1.00 75.75 208 SER C C 1
ATOM 5052 O O . SER C 1 208 ? -10.893 7.587 -32.493 1.00 78.03 208 SER C O 1
ATOM 5055 N N . MET D 1 1 ? 7.336 -13.379 19.007 1.00 29.41 1 MET D N 1
ATOM 5056 C CA . MET D 1 1 ? 7.439 -12.485 17.820 1.00 29.61 1 MET D CA 1
ATOM 5057 C C . MET D 1 1 ? 7.214 -11.021 18.222 1.00 29.50 1 MET D C 1
ATOM 5058 O O . MET D 1 1 ? 6.330 -10.722 19.016 1.00 31.15 1 MET D O 1
ATOM 5063 N N . ASP D 1 2 ? 8.017 -10.111 17.680 1.00 27.67 2 ASP D N 1
ATOM 5064 C CA . ASP D 1 2 ? 7.870 -8.701 18.011 1.00 25.84 2 ASP D CA 1
ATOM 5065 C C . ASP D 1 2 ? 6.913 -8.006 17.069 1.00 26.26 2 ASP D C 1
ATOM 5066 O O . ASP D 1 2 ? 6.787 -8.393 15.905 1.00 25.42 2 ASP D O 1
ATOM 5071 N N . TYR D 1 3 ? 6.268 -6.960 17.579 1.00 24.21 3 TYR D N 1
ATOM 5072 C CA . TYR D 1 3 ? 5.293 -6.189 16.821 1.00 22.92 3 TYR D CA 1
ATOM 5073 C C . TYR D 1 3 ? 5.488 -4.692 17.050 1.00 20.55 3 TYR D C 1
ATOM 5074 O O . TYR D 1 3 ? 5.131 -4.171 18.099 1.00 17.82 3 TYR D O 1
ATOM 5083 N N . TYR D 1 4 ? 6.046 -3.997 16.071 1.00 21.39 4 TYR D N 1
ATOM 5084 C CA . TYR D 1 4 ? 6.260 -2.560 16.208 1.00 21.64 4 TYR D CA 1
ATOM 5085 C C . TYR D 1 4 ? 4.983 -1.868 15.777 1.00 22.60 4 TYR D C 1
ATOM 5086 O O . TYR D 1 4 ? 4.625 -1.878 14.602 1.00 21.64 4 TYR D O 1
ATOM 5095 N N . TYR D 1 5 ? 4.285 -1.276 16.742 1.00 22.05 5 TYR D N 1
ATOM 5096 C CA . TYR D 1 5 ? 2.997 -0.655 16.453 1.00 23.27 5 TYR D CA 1
ATOM 5097 C C . TYR D 1 5 ? 2.684 0.595 17.285 1.00 23.44 5 TYR D C 1
ATOM 5098 O O . TYR D 1 5 ? 3.507 1.099 18.054 1.00 22.68 5 TYR D O 1
ATOM 5107 N N . SER D 1 6 ? 1.446 1.048 17.113 1.00 23.57 6 SER D N 1
ATOM 5108 C CA . SER D 1 6 ? 0.859 2.182 17.815 1.00 23.12 6 SER D CA 1
ATOM 5109 C C . SER D 1 6 ? -0.659 2.043 17.629 1.00 23.52 6 SER D C 1
ATOM 5110 O O . SER D 1 6 ? -1.167 2.140 16.508 1.00 25.47 6 SER D O 1
ATOM 5113 N N . LEU D 1 7 ? -1.391 1.806 18.709 1.00 21.75 7 LEU D N 1
ATOM 5114 C CA . LEU D 1 7 ? -2.834 1.646 18.576 1.00 24.52 7 LEU D CA 1
ATOM 5115 C C . LEU D 1 7 ? -3.482 2.780 17.800 1.00 24.36 7 LEU D C 1
ATOM 5116 O O . LEU D 1 7 ? -4.527 2.583 17.186 1.00 29.91 7 LEU D O 1
ATOM 5121 N N . ILE D 1 8 ? -2.879 3.964 17.820 1.00 27.80 8 ILE D N 1
ATOM 5122 C CA . ILE D 1 8 ? -3.444 5.098 17.080 1.00 29.38 8 ILE D CA 1
ATOM 5123 C C . ILE D 1 8 ? -3.534 4.742 15.587 1.00 30.69 8 ILE D C 1
ATOM 5124 O O . ILE D 1 8 ? -4.445 5.180 14.880 1.00 32.62 8 ILE D O 1
ATOM 5129 N N . SER D 1 9 ? -2.574 3.945 15.124 1.00 30.17 9 SER D N 1
ATOM 5130 C CA . SER D 1 9 ? -2.490 3.524 13.728 1.00 26.09 9 SER D CA 1
ATOM 5131 C C . SER D 1 9 ? -3.518 2.476 13.335 1.00 23.82 9 SER D C 1
ATOM 5132 O O . SER D 1 9 ? -3.507 1.360 13.854 1.00 26.48 9 SER D O 1
ATOM 5135 N N . PRO D 1 10 ? -4.423 2.818 12.408 1.00 20.08 10 PRO D N 1
ATOM 5136 C CA . PRO D 1 10 ? -5.427 1.837 11.996 1.00 19.98 10 PRO D CA 1
ATOM 5137 C C . PRO D 1 10 ? -4.805 0.552 11.448 1.00 21.56 10 PRO D C 1
ATOM 5138 O O . PRO D 1 10 ? -5.253 -0.547 11.780 1.00 21.43 10 PRO D O 1
ATOM 5142 N N . PRO D 1 11 ? -3.759 0.671 10.600 1.00 23.16 11 PRO D N 1
ATOM 5143 C CA . PRO D 1 11 ? -3.101 -0.511 10.030 1.00 20.66 11 PRO D CA 1
ATOM 5144 C C . PRO D 1 11 ? -2.579 -1.452 11.101 1.00 22.51 11 PRO D C 1
ATOM 5145 O O . PRO D 1 11 ? -2.618 -2.667 10.942 1.00 22.74 11 PRO D O 1
ATOM 5149 N N . CYS D 1 12 ? -2.092 -0.890 12.199 1.00 22.92 12 CYS D N 1
ATOM 5150 C CA . CYS D 1 12 ? -1.569 -1.705 13.287 1.00 24.73 12 CYS D CA 1
ATOM 5151 C C . CYS D 1 12 ? -2.654 -2.492 14.035 1.00 25.33 12 CYS D C 1
ATOM 5152 O O . CYS D 1 12 ? -2.406 -3.590 14.524 1.00 27.29 12 CYS D O 1
ATOM 5155 N N . GLN D 1 13 ? -3.858 -1.942 14.103 1.00 24.21 13 GLN D N 1
ATOM 5156 C CA . GLN D 1 13 ? -4.951 -2.596 14.814 1.00 25.12 13 GLN D CA 1
ATOM 5157 C C . GLN D 1 13 ? -5.283 -3.989 14.289 1.00 27.91 13 GLN D C 1
ATOM 5158 O O . GLN D 1 13 ? -5.515 -4.916 15.068 1.00 27.85 13 GLN D O 1
ATOM 5164 N N . SER D 1 14 ? -5.296 -4.125 12.965 1.00 24.96 14 SER D N 1
ATOM 5165 C CA . SER D 1 14 ? -5.613 -5.378 12.299 1.00 20.34 14 SER D CA 1
ATOM 5166 C C . SER D 1 14 ? -4.999 -6.625 12.894 1.00 20.44 14 SER D C 1
ATOM 5167 O O . SER D 1 14 ? -5.711 -7.556 13.250 1.00 17.91 14 SER D O 1
ATOM 5170 N N . ALA D 1 15 ? -3.673 -6.650 12.984 1.00 20.59 15 ALA D N 1
ATOM 5171 C CA . ALA D 1 15 ? -2.967 -7.816 13.496 1.00 22.34 15 ALA D CA 1
ATOM 5172 C C . ALA D 1 15 ? -3.240 -8.052 14.979 1.00 24.36 15 ALA D C 1
ATOM 5173 O O . ALA D 1 15 ? -3.260 -9.203 15.446 1.00 23.62 15 ALA D O 1
ATOM 5175 N N . ILE D 1 16 ? -3.458 -6.970 15.718 1.00 24.24 16 ILE D N 1
ATOM 5176 C CA . ILE D 1 16 ? -3.749 -7.087 17.141 1.00 25.97 16 ILE D CA 1
ATOM 5177 C C . ILE D 1 16 ? -5.062 -7.849 17.338 1.00 27.09 16 ILE D C 1
ATOM 5178 O O . ILE D 1 16 ? -5.123 -8.796 18.128 1.00 26.12 16 ILE D O 1
ATOM 5183 N N . LEU D 1 17 ? -6.099 -7.452 16.602 1.00 24.03 17 LEU D N 1
ATOM 5184 C CA . LEU D 1 17 ? -7.403 -8.108 16.696 1.00 25.87 17 LEU D CA 1
ATOM 5185 C C . LEU D 1 17 ? -7.329 -9.563 16.234 1.00 23.15 17 LEU D C 1
ATOM 5186 O O . LEU D 1 17 ? -7.965 -10.445 16.804 1.00 24.26 17 LEU D O 1
ATOM 5191 N N . LEU D 1 18 ? -6.539 -9.808 15.201 1.00 25.03 18 LEU D N 1
ATOM 5192 C CA . LEU D 1 18 ? -6.383 -11.152 14.659 1.00 26.37 18 LEU D CA 1
ATOM 5193 C C . LEU D 1 18 ? -5.750 -12.062 15.724 1.00 27.40 18 LEU D C 1
ATOM 5194 O O . LEU D 1 18 ? -6.274 -13.146 16.023 1.00 25.97 18 LEU D O 1
ATOM 5199 N N . ALA D 1 19 ? -4.639 -11.601 16.306 1.00 27.11 19 ALA D N 1
ATOM 5200 C CA . ALA D 1 19 ? -3.919 -12.357 17.330 1.00 28.66 19 ALA D CA 1
ATOM 5201 C C . ALA D 1 19 ? -4.832 -12.791 18.473 1.00 27.53 19 ALA D C 1
ATOM 5202 O O . ALA D 1 19 ? -4.709 -13.905 18.982 1.00 27.93 19 ALA D O 1
ATOM 5204 N N . LYS D 1 20 ? -5.731 -11.903 18.884 1.00 27.86 20 LYS D N 1
ATOM 5205 C CA . LYS D 1 20 ? -6.676 -12.209 19.950 1.00 28.36 20 LYS D CA 1
ATOM 5206 C C . LYS D 1 20 ? -7.552 -13.336 19.428 1.00 29.78 20 LYS D C 1
ATOM 5207 O O . LYS D 1 20 ? -7.713 -14.360 20.092 1.00 29.70 20 LYS D O 1
ATOM 5213 N N . LYS D 1 21 ? -8.096 -13.140 18.227 1.00 26.79 21 LYS D N 1
ATOM 5214 C CA . LYS D 1 21 ? -8.946 -14.127 17.570 1.00 28.16 21 LYS D CA 1
ATOM 5215 C C . LYS D 1 21 ? -8.271 -15.492 17.575 1.00 28.78 21 LYS D C 1
ATOM 5216 O O . LYS D 1 21 ? -8.887 -16.496 17.917 1.00 28.77 21 LYS D O 1
ATOM 5222 N N . LEU D 1 22 ? -7.003 -15.520 17.172 1.00 30.13 22 LEU D N 1
ATOM 5223 C CA . LEU D 1 22 ? -6.254 -16.770 17.090 1.00 30.16 22 LEU D CA 1
ATOM 5224 C C . LEU D 1 22 ? -5.561 -17.191 18.372 1.00 29.33 22 LEU D C 1
ATOM 5225 O O . LEU D 1 22 ? -5.020 -18.297 18.450 1.00 26.64 22 LEU D O 1
ATOM 5230 N N . GLY D 1 23 ? -5.574 -16.313 19.370 1.00 28.98 23 GLY D N 1
ATOM 5231 C CA . GLY D 1 23 ? -4.930 -16.626 20.632 1.00 30.03 23 GLY D CA 1
ATOM 5232 C C . GLY D 1 23 ? -3.418 -16.633 20.503 1.00 30.92 23 GLY D C 1
ATOM 5233 O O . GLY D 1 23 ? -2.746 -17.514 21.033 1.00 31.66 23 GLY D O 1
ATOM 5234 N N . ILE D 1 24 ? -2.887 -15.648 19.789 1.00 31.82 24 ILE D N 1
ATOM 5235 C CA . ILE D 1 24 ? -1.446 -15.527 19.570 1.00 32.07 24 ILE D CA 1
ATOM 5236 C C . ILE D 1 24 ? -0.922 -14.377 20.408 1.00 31.50 24 ILE D C 1
ATOM 5237 O O . ILE D 1 24 ? -1.513 -13.298 20.413 1.00 32.68 24 ILE D O 1
ATOM 5242 N N . THR D 1 25 ? 0.183 -14.592 21.111 1.00 30.88 25 THR D N 1
ATOM 5243 C CA . THR D 1 25 ? 0.754 -13.522 21.926 1.00 31.63 25 THR D CA 1
ATOM 5244 C C . THR D 1 25 ? 1.700 -12.676 21.088 1.00 29.41 25 THR D C 1
ATOM 5245 O O . THR D 1 25 ? 2.538 -13.206 20.362 1.00 31.47 25 THR D O 1
ATOM 5249 N N . LEU D 1 26 ? 1.556 -11.359 21.172 1.00 26.58 26 LEU D N 1
ATOM 5250 C CA . LEU D 1 26 ? 2.423 -10.468 20.422 1.00 26.53 26 LEU D CA 1
ATOM 5251 C C . LEU D 1 26 ? 3.313 -9.713 21.391 1.00 27.69 26 LEU D C 1
ATOM 5252 O O . LEU D 1 26 ? 2.830 -9.212 22.399 1.00 28.64 26 LEU D O 1
ATOM 5257 N N . ASN D 1 27 ? 4.609 -9.636 21.104 1.00 28.61 27 ASN D N 1
ATOM 5258 C CA . ASN D 1 27 ? 5.512 -8.884 21.971 1.00 26.70 27 ASN D CA 1
ATOM 5259 C C . ASN D 1 27 ? 5.358 -7.445 21.508 1.00 26.09 27 ASN D C 1
ATOM 5260 O O . ASN D 1 27 ? 6.079 -6.988 20.632 1.00 29.32 27 ASN D O 1
ATOM 5265 N N . LEU D 1 28 ? 4.400 -6.737 22.083 1.00 26.58 28 LEU D N 1
ATOM 5266 C CA . LEU D 1 28 ? 4.147 -5.360 21.694 1.00 28.63 28 LEU D CA 1
ATOM 5267 C C . LEU D 1 28 ? 5.308 -4.430 21.979 1.00 30.76 28 LEU D C 1
ATOM 5268 O O . LEU D 1 28 ? 5.815 -4.368 23.101 1.00 33.31 28 LEU D O 1
ATOM 5273 N N . LYS D 1 29 ? 5.725 -3.707 20.949 1.00 33.02 29 LYS D N 1
ATOM 5274 C CA . LYS D 1 29 ? 6.804 -2.744 21.071 1.00 32.45 29 LYS D CA 1
ATOM 5275 C C . LYS D 1 29 ? 6.290 -1.409 20.558 1.00 32.14 29 LYS D C 1
ATOM 5276 O O . LYS D 1 29 ? 6.465 -1.069 19.383 1.00 34.20 29 LYS D O 1
ATOM 5282 N N . LYS D 1 30 ? 5.633 -0.671 21.447 1.00 31.88 30 LYS D N 1
ATOM 5283 C CA . LYS D 1 30 ? 5.077 0.641 21.124 1.00 31.36 30 LYS D CA 1
ATOM 5284 C C . LYS D 1 30 ? 6.162 1.417 20.395 1.00 29.88 30 LYS D C 1
ATOM 5285 O O . LYS D 1 30 ? 7.285 1.555 20.893 1.00 30.71 30 LYS D O 1
ATOM 5291 N N . THR D 1 31 ? 5.821 1.910 19.211 1.00 27.47 31 THR D N 1
ATOM 5292 C CA . THR D 1 31 ? 6.766 2.620 18.364 1.00 27.29 31 THR D CA 1
ATOM 5293 C C . THR D 1 31 ? 6.337 4.002 17.901 1.00 28.09 31 THR D C 1
ATOM 5294 O O . THR D 1 31 ? 5.182 4.227 17.552 1.00 29.23 31 THR D O 1
ATOM 5298 N N . ASN D 1 32 ? 7.293 4.924 17.888 1.00 31.06 32 ASN D N 1
ATOM 5299 C CA . ASN D 1 32 ? 7.052 6.285 17.419 1.00 31.56 32 ASN D CA 1
ATOM 5300 C C . ASN D 1 32 ? 7.905 6.438 16.164 1.00 32.33 32 ASN D C 1
ATOM 5301 O O . ASN D 1 32 ? 9.105 6.696 16.251 1.00 29.82 32 ASN D O 1
ATOM 5306 N N . VAL D 1 33 ? 7.284 6.264 15.002 1.00 34.44 33 VAL D N 1
ATOM 5307 C CA . VAL D 1 33 ? 7.987 6.362 13.732 1.00 35.92 33 VAL D CA 1
ATOM 5308 C C . VAL D 1 33 ? 8.656 7.715 13.514 1.00 37.95 33 VAL D C 1
ATOM 5309 O O . VAL D 1 33 ? 9.743 7.786 12.944 1.00 41.19 33 VAL D O 1
ATOM 5313 N N . HIS D 1 34 ? 8.020 8.784 13.982 1.00 38.58 34 HIS D N 1
ATOM 5314 C CA . HIS D 1 34 ? 8.564 10.130 13.822 1.00 40.47 34 HIS D CA 1
ATOM 5315 C C . HIS D 1 34 ? 9.863 10.380 14.594 1.00 41.06 34 HIS D C 1
ATOM 5316 O O . HIS D 1 34 ? 10.566 11.360 14.337 1.00 40.62 34 HIS D O 1
ATOM 5323 N N . ASP D 1 35 ? 10.182 9.493 15.530 1.00 39.99 35 ASP D N 1
ATOM 5324 C CA . ASP D 1 35 ? 11.393 9.621 16.336 1.00 38.35 35 ASP D CA 1
ATOM 5325 C C . ASP D 1 35 ? 12.606 8.981 15.665 1.00 38.37 35 ASP D C 1
ATOM 5326 O O . ASP D 1 35 ? 12.619 7.774 15.401 1.00 33.24 35 ASP D O 1
ATOM 5331 N N . PRO D 1 36 ? 13.655 9.781 15.405 1.00 39.21 36 PRO D N 1
ATOM 5332 C CA . PRO D 1 36 ? 14.897 9.332 14.765 1.00 38.78 36 PRO D CA 1
ATOM 5333 C C . PRO D 1 36 ? 15.491 8.012 15.264 1.00 37.24 36 PRO D C 1
ATOM 5334 O O . PRO D 1 36 ? 15.789 7.127 14.461 1.00 37.98 36 PRO D O 1
ATOM 5338 N N . VAL D 1 37 ? 15.661 7.864 16.574 1.00 35.77 37 VAL D N 1
ATOM 5339 C CA . VAL D 1 37 ? 16.237 6.626 17.097 1.00 36.71 37 VAL D CA 1
ATOM 5340 C C . VAL D 1 37 ? 15.359 5.399 16.883 1.00 36.69 37 VAL D C 1
ATOM 5341 O O . VAL D 1 37 ? 15.864 4.320 16.554 1.00 37.81 37 VAL D O 1
ATOM 5345 N N . GLU D 1 38 ? 14.053 5.552 17.094 1.00 35.20 38 GLU D N 1
ATOM 5346 C CA . GLU D 1 38 ? 13.132 4.436 16.907 1.00 33.82 38 GLU D CA 1
ATOM 5347 C C . GLU D 1 38 ? 13.037 4.120 15.423 1.00 32.15 38 GLU D C 1
ATOM 5348 O O . GLU D 1 38 ? 13.075 2.957 15.015 1.00 31.99 38 GLU D O 1
ATOM 5354 N N . ARG D 1 39 ? 12.916 5.169 14.622 1.00 30.91 39 ARG D N 1
ATOM 5355 C CA . ARG D 1 39 ? 12.826 5.018 13.176 1.00 35.85 39 ARG D CA 1
ATOM 5356 C C . ARG D 1 39 ? 14.074 4.314 12.641 1.00 34.10 39 ARG D C 1
ATOM 5357 O O . ARG D 1 39 ? 13.984 3.273 11.982 1.00 31.77 39 ARG D O 1
ATOM 5365 N N . ASP D 1 40 ? 15.233 4.889 12.950 1.00 31.67 40 ASP D N 1
ATOM 5366 C CA . ASP D 1 40 ? 16.510 4.358 12.503 1.00 28.41 40 ASP D CA 1
ATOM 5367 C C . ASP D 1 40 ? 16.728 2.921 12.964 1.00 28.54 40 ASP D C 1
ATOM 5368 O O . ASP D 1 40 ? 17.325 2.116 12.250 1.00 27.93 40 ASP D O 1
ATOM 5373 N N . ALA D 1 41 ? 16.237 2.592 14.151 1.00 25.66 41 ALA D N 1
ATOM 5374 C CA . ALA D 1 41 ? 16.383 1.236 14.660 1.00 25.36 41 ALA D CA 1
ATOM 5375 C C . ALA D 1 41 ? 15.426 0.301 13.918 1.00 27.09 41 ALA D C 1
ATOM 5376 O O . ALA D 1 41 ? 15.704 -0.892 13.755 1.00 23.25 41 ALA D O 1
ATOM 5378 N N . LEU D 1 42 ? 14.296 0.854 13.480 1.00 23.84 42 LEU D N 1
ATOM 5379 C CA . LEU D 1 42 ? 13.288 0.080 12.769 1.00 24.06 42 LEU D CA 1
ATOM 5380 C C . LEU D 1 42 ? 13.814 -0.183 11.377 1.00 24.45 42 LEU D C 1
ATOM 5381 O O . LEU D 1 42 ? 13.691 -1.295 10.854 1.00 23.80 42 LEU D O 1
ATOM 5386 N N . THR D 1 43 ? 14.402 0.854 10.785 1.00 21.42 43 THR D N 1
ATOM 5387 C CA . THR D 1 43 ? 14.953 0.760 9.445 1.00 22.87 43 THR D CA 1
ATOM 5388 C C . THR D 1 43 ? 15.894 -0.428 9.239 1.00 21.51 43 THR D C 1
ATOM 5389 O O . THR D 1 43 ? 16.041 -0.899 8.123 1.00 22.02 43 THR D O 1
ATOM 5393 N N . LYS D 1 44 ? 16.539 -0.905 10.296 1.00 22.72 44 LYS D N 1
ATOM 5394 C CA . LYS D 1 44 ? 17.432 -2.046 10.152 1.00 26.23 44 LYS D CA 1
ATOM 5395 C C . LYS D 1 44 ? 16.639 -3.335 9.999 1.00 27.15 44 LYS D C 1
ATOM 5396 O O . LYS D 1 44 ? 17.179 -4.368 9.603 1.00 26.75 44 LYS D O 1
ATOM 5402 N N . LEU D 1 45 ? 15.353 -3.274 10.311 1.00 27.07 45 LEU D N 1
ATOM 5403 C CA . LEU D 1 45 ? 14.500 -4.453 10.220 1.00 25.79 45 LEU D CA 1
ATOM 5404 C C . LEU D 1 45 ? 13.588 -4.387 9.009 1.00 24.13 45 LEU D C 1
ATOM 5405 O O . LEU D 1 45 ? 13.413 -5.374 8.300 1.00 24.27 45 LEU D O 1
ATOM 5410 N N . ASN D 1 46 ? 13.025 -3.205 8.790 1.00 20.50 46 ASN D N 1
ATOM 5411 C CA . ASN D 1 46 ? 12.115 -2.931 7.697 1.00 19.12 46 ASN D CA 1
ATOM 5412 C C . ASN D 1 46 ? 12.671 -1.668 7.065 1.00 18.62 46 ASN D C 1
ATOM 5413 O O . ASN D 1 46 ? 12.556 -0.584 7.624 1.00 20.95 46 ASN D O 1
ATOM 5418 N N . PRO D 1 47 ? 13.293 -1.797 5.887 1.00 20.22 47 PRO D N 1
ATOM 5419 C CA . PRO D 1 47 ? 13.883 -0.665 5.172 1.00 20.73 47 PRO D CA 1
ATOM 5420 C C . PRO D 1 47 ? 12.896 0.445 4.853 1.00 21.65 47 PRO D C 1
ATOM 5421 O O . PRO D 1 47 ? 13.282 1.592 4.646 1.00 25.13 47 PRO D O 1
ATOM 5425 N N . GLN D 1 48 ? 11.616 0.100 4.822 1.00 23.26 48 GLN D N 1
ATOM 5426 C CA . GLN D 1 48 ? 10.570 1.070 4.530 1.00 23.75 48 GLN D CA 1
ATOM 5427 C C . GLN D 1 48 ? 10.158 1.801 5.810 1.00 23.86 48 GLN D C 1
ATOM 5428 O O . GLN D 1 48 ? 9.474 2.822 5.758 1.00 26.15 48 GLN D O 1
ATOM 5434 N N . HIS D 1 49 ? 10.620 1.279 6.946 1.00 24.28 49 HIS D N 1
ATOM 5435 C CA . HIS D 1 49 ? 10.326 1.807 8.281 1.00 25.11 49 HIS D CA 1
ATOM 5436 C C . HIS D 1 49 ? 8.900 2.322 8.472 1.00 24.72 49 HIS D C 1
ATOM 5437 O O . HIS D 1 49 ? 8.653 3.514 8.713 1.00 24.30 49 HIS D O 1
ATOM 5444 N N . THR D 1 50 ? 7.959 1.395 8.349 1.00 22.75 50 THR D N 1
ATOM 5445 C CA . THR D 1 50 ? 6.554 1.704 8.553 1.00 22.79 50 THR D CA 1
ATOM 5446 C C . THR D 1 50 ? 6.073 0.740 9.614 1.00 21.89 50 THR D C 1
ATOM 5447 O O . THR D 1 50 ? 6.694 -0.299 9.837 1.00 20.60 50 THR D O 1
ATOM 5451 N N . ILE D 1 51 ? 5.013 1.118 10.316 1.00 21.93 51 ILE D N 1
ATOM 5452 C CA . ILE D 1 51 ? 4.399 0.243 11.305 1.00 19.83 51 ILE D CA 1
ATOM 5453 C C . ILE D 1 51 ? 3.017 0.029 10.700 1.00 18.34 51 ILE D C 1
ATOM 5454 O O . ILE D 1 51 ? 2.453 0.939 10.107 1.00 22.14 51 ILE D O 1
ATOM 5459 N N . PRO D 1 52 ? 2.433 -1.155 10.883 1.00 19.45 52 PRO D N 1
ATOM 5460 C CA . PRO D 1 52 ? 2.984 -2.298 11.604 1.00 18.43 52 PRO D CA 1
ATOM 5461 C C . PRO D 1 52 ? 4.130 -3.042 10.946 1.00 19.02 52 PRO D C 1
ATOM 5462 O O . PRO D 1 52 ? 4.223 -3.119 9.727 1.00 25.61 52 PRO D O 1
ATOM 5466 N N . THR D 1 53 ? 5.015 -3.569 11.782 1.00 18.97 53 THR D N 1
ATOM 5467 C CA . THR D 1 53 ? 6.131 -4.383 11.335 1.00 17.88 53 THR D CA 1
ATOM 5468 C C . THR D 1 53 ? 6.135 -5.533 12.319 1.00 17.75 53 THR D C 1
ATOM 5469 O O . THR D 1 53 ? 5.994 -5.316 13.518 1.00 15.91 53 THR D O 1
ATOM 5473 N N . LEU D 1 54 ? 6.271 -6.749 11.806 1.00 18.83 54 LEU D N 1
ATOM 5474 C CA . LEU D 1 54 ? 6.317 -7.946 12.633 1.00 20.33 54 LEU D CA 1
ATOM 5475 C C . LEU D 1 54 ? 7.705 -8.571 12.453 1.00 22.60 54 LEU D C 1
ATOM 5476 O O . LEU D 1 54 ? 8.291 -8.480 11.371 1.00 23.65 54 LEU D O 1
ATOM 5481 N N . VAL D 1 55 ? 8.230 -9.188 13.508 1.00 21.39 55 VAL D N 1
ATOM 5482 C CA . VAL D 1 55 ? 9.529 -9.849 13.447 1.00 21.85 55 VAL D CA 1
ATOM 5483 C C . VAL D 1 55 ? 9.378 -11.127 14.240 1.00 23.02 55 VAL D C 1
ATOM 5484 O O . VAL D 1 55 ? 9.417 -11.120 15.472 1.00 24.96 55 VAL D O 1
ATOM 5488 N N . ASP D 1 56 ? 9.222 -12.226 13.515 1.00 25.83 56 ASP D N 1
ATOM 5489 C CA . ASP D 1 56 ? 8.986 -13.535 14.104 1.00 25.65 56 ASP D CA 1
ATOM 5490 C C . ASP D 1 56 ? 10.203 -14.438 14.027 1.00 28.02 56 ASP D C 1
ATOM 5491 O O . ASP D 1 56 ? 10.432 -15.100 13.022 1.00 27.17 56 ASP D O 1
ATOM 5496 N N . ASN D 1 57 ? 10.974 -14.480 15.105 1.00 30.10 57 ASN D N 1
ATOM 5497 C CA . ASN D 1 57 ? 12.169 -15.305 15.129 1.00 31.66 57 ASN D CA 1
ATOM 5498 C C . ASN D 1 57 ? 13.062 -14.952 13.957 1.00 30.24 57 ASN D C 1
ATOM 5499 O O . ASN D 1 57 ? 13.517 -15.829 13.220 1.00 34.03 57 ASN D O 1
ATOM 5504 N N . GLY D 1 58 ? 13.291 -13.656 13.777 1.00 27.69 58 GLY D N 1
ATOM 5505 C CA . GLY D 1 58 ? 14.148 -13.203 12.700 1.00 26.34 58 GLY D CA 1
ATOM 5506 C C . GLY D 1 58 ? 13.477 -12.952 11.361 1.00 27.25 58 GLY D C 1
ATOM 5507 O O . GLY D 1 58 ? 14.065 -12.289 10.510 1.00 24.00 58 GLY D O 1
ATOM 5508 N N . HIS D 1 59 ? 12.263 -13.469 11.163 1.00 25.83 59 HIS D N 1
ATOM 5509 C CA . HIS D 1 59 ? 11.554 -13.279 9.895 1.00 25.57 59 HIS D CA 1
ATOM 5510 C C . HIS D 1 59 ? 10.763 -11.971 9.934 1.00 24.96 59 HIS D C 1
ATOM 5511 O O . HIS D 1 59 ? 9.825 -11.816 10.728 1.00 20.48 59 HIS D O 1
ATOM 5518 N N . VAL D 1 60 ? 11.149 -11.030 9.076 1.00 21.79 60 VAL D N 1
ATOM 5519 C CA . VAL D 1 60 ? 10.492 -9.723 9.032 1.00 23.21 60 VAL D CA 1
ATOM 5520 C C . VAL D 1 60 ? 9.289 -9.706 8.094 1.00 24.18 60 VAL D C 1
ATOM 5521 O O . VAL D 1 60 ? 9.329 -10.269 6.998 1.00 19.89 60 VAL D O 1
ATOM 5525 N N . VAL D 1 61 ? 8.220 -9.052 8.538 1.00 23.46 61 VAL D N 1
ATOM 5526 C CA . VAL D 1 61 ? 7.008 -8.939 7.738 1.00 22.49 61 VAL D CA 1
ATOM 5527 C C . VAL D 1 61 ? 6.378 -7.579 7.990 1.00 22.34 61 VAL D C 1
ATOM 5528 O O . VAL D 1 61 ? 6.118 -7.236 9.139 1.00 24.10 61 VAL D O 1
ATOM 5532 N N . TRP D 1 62 ? 6.174 -6.783 6.939 1.00 22.84 62 TRP D N 1
ATOM 5533 C CA . TRP D 1 62 ? 5.504 -5.492 7.113 1.00 18.29 62 TRP D CA 1
ATOM 5534 C C . TRP D 1 62 ? 4.334 -5.417 6.121 1.00 20.69 62 TRP D C 1
ATOM 5535 O O . TRP D 1 62 ? 4.157 -6.334 5.311 1.00 14.56 62 TRP D O 1
ATOM 5546 N N . GLU D 1 63 ? 3.549 -4.342 6.201 1.00 17.27 63 GLU D N 1
ATOM 5547 C CA . GLU D 1 63 ? 2.318 -4.164 5.429 1.00 17.89 63 GLU D CA 1
ATOM 5548 C C . GLU D 1 63 ? 1.327 -4.950 6.282 1.00 17.52 63 GLU D C 1
ATOM 5549 O O . GLU D 1 63 ? 1.419 -6.176 6.374 1.00 13.25 63 GLU D O 1
ATOM 5555 N N . SER D 1 64 ? 0.389 -4.251 6.911 1.00 16.07 64 SER D N 1
ATOM 5556 C CA . SER D 1 64 ? -0.587 -4.910 7.785 1.00 17.77 64 SER D CA 1
ATOM 5557 C C . SER D 1 64 ? -1.217 -6.169 7.192 1.00 13.91 64 SER D C 1
ATOM 5558 O O . SER D 1 64 ? -1.422 -7.161 7.889 1.00 17.24 64 SER D O 1
ATOM 5561 N N . TYR D 1 65 ? -1.505 -6.132 5.898 1.00 18.23 65 TYR D N 1
ATOM 5562 C CA . TYR D 1 65 ? -2.137 -7.259 5.224 1.00 16.49 65 TYR D CA 1
ATOM 5563 C C . TYR D 1 65 ? -1.276 -8.504 5.143 1.00 18.09 65 TYR D C 1
ATOM 5564 O O . TYR D 1 65 ? -1.753 -9.604 5.409 1.00 18.79 65 TYR D O 1
ATOM 5573 N N . ALA D 1 66 ? -0.011 -8.337 4.772 1.00 16.62 66 ALA D N 1
ATOM 5574 C CA . ALA D 1 66 ? 0.888 -9.474 4.679 1.00 20.86 66 ALA D CA 1
ATOM 5575 C C . ALA D 1 66 ? 1.030 -10.076 6.070 1.00 19.87 66 ALA D C 1
ATOM 5576 O O . ALA D 1 66 ? 1.008 -11.294 6.233 1.00 19.25 66 ALA D O 1
ATOM 5578 N N . ILE D 1 67 ? 1.172 -9.209 7.069 1.00 23.22 67 ILE D N 1
ATOM 5579 C CA . ILE D 1 67 ? 1.312 -9.626 8.468 1.00 23.31 67 ILE D CA 1
ATOM 5580 C C . ILE D 1 67 ? 0.152 -10.530 8.867 1.00 21.98 67 ILE D C 1
ATOM 5581 O O . ILE D 1 67 ? 0.339 -11.627 9.407 1.00 19.35 67 ILE D O 1
ATOM 5586 N N . VAL D 1 68 ? -1.049 -10.047 8.583 1.00 21.99 68 VAL D N 1
ATOM 5587 C CA . VAL D 1 68 ? -2.275 -10.769 8.892 1.00 20.11 68 VAL D CA 1
ATOM 5588 C C . VAL D 1 68 ? -2.352 -12.121 8.183 1.00 20.14 68 VAL D C 1
ATOM 5589 O O . VAL D 1 68 ? -2.663 -13.136 8.798 1.00 19.94 68 VAL D O 1
ATOM 5593 N N . LEU D 1 69 ? -2.070 -12.125 6.884 1.00 20.14 69 LEU D N 1
ATOM 5594 C CA . LEU D 1 69 ? -2.118 -13.346 6.105 1.00 18.38 69 LEU D CA 1
ATOM 5595 C C . LEU D 1 69 ? -1.086 -14.338 6.627 1.00 20.16 69 LEU D C 1
ATOM 5596 O O . LEU D 1 69 ? -1.358 -15.540 6.738 1.00 19.19 69 LEU D O 1
ATOM 5601 N N . TYR D 1 70 ? 0.096 -13.820 6.950 1.00 19.68 70 TYR D N 1
ATOM 5602 C CA . TYR D 1 70 ? 1.191 -14.623 7.489 1.00 21.21 70 TYR D CA 1
ATOM 5603 C C . TYR D 1 70 ? 0.781 -15.288 8.800 1.00 19.84 70 TYR D C 1
ATOM 5604 O O . TYR D 1 70 ? 1.012 -16.482 9.021 1.00 20.52 70 TYR D O 1
ATOM 5613 N N . LEU D 1 71 ? 0.187 -14.500 9.683 1.00 20.88 71 LEU D N 1
ATOM 5614 C CA . LEU D 1 71 ? -0.250 -15.025 10.967 1.00 22.33 71 LEU D CA 1
ATOM 5615 C C . LEU D 1 71 ? -1.288 -16.132 10.805 1.00 23.70 71 LEU D C 1
ATOM 5616 O O . LEU D 1 71 ? -1.215 -17.160 11.491 1.00 21.87 71 LEU D O 1
ATOM 5621 N N . VAL D 1 72 ? -2.241 -15.946 9.896 1.00 19.14 72 VAL D N 1
ATOM 5622 C CA . VAL D 1 72 ? -3.250 -16.976 9.693 1.00 20.76 72 VAL D CA 1
ATOM 5623 C C . VAL D 1 72 ? -2.636 -18.251 9.120 1.00 20.40 72 VAL D C 1
ATOM 5624 O O . VAL D 1 72 ? -2.772 -19.339 9.679 1.00 20.34 72 VAL D O 1
ATOM 5628 N N . GLU D 1 73 ? -1.943 -18.106 8.004 1.00 23.26 73 GLU D N 1
ATOM 5629 C CA . GLU D 1 73 ? -1.321 -19.247 7.362 1.00 24.12 73 GLU D CA 1
ATOM 5630 C C . GLU D 1 73 ? -0.310 -19.962 8.244 1.00 24.06 73 GLU D C 1
ATOM 5631 O O . GLU D 1 73 ? -0.123 -21.168 8.104 1.00 22.71 73 GLU D O 1
ATOM 5637 N N . THR D 1 74 ? 0.334 -19.242 9.158 1.00 23.63 74 THR D N 1
ATOM 5638 C CA . THR D 1 74 ? 1.316 -19.893 10.020 1.00 24.25 74 THR D CA 1
ATOM 5639 C C . THR D 1 74 ? 0.771 -20.410 11.345 1.00 24.53 74 THR D C 1
ATOM 5640 O O . THR D 1 74 ? 1.171 -21.477 11.805 1.00 25.48 74 THR D O 1
ATOM 5644 N N . TYR D 1 75 ? -0.152 -19.680 11.952 1.00 25.53 75 TYR D N 1
ATOM 5645 C CA . TYR D 1 75 ? -0.644 -20.093 13.256 1.00 27.82 75 TYR D CA 1
ATOM 5646 C C . TYR D 1 75 ? -2.076 -20.578 13.421 1.00 28.06 75 TYR D C 1
ATOM 5647 O O . TYR D 1 75 ? -2.398 -21.155 14.453 1.00 27.99 75 TYR D O 1
ATOM 5656 N N . ALA D 1 76 ? -2.941 -20.357 12.437 1.00 28.19 76 ALA D N 1
ATOM 5657 C CA . ALA D 1 76 ? -4.322 -20.817 12.582 1.00 27.56 76 ALA D CA 1
ATOM 5658 C C . ALA D 1 76 ? -4.397 -22.326 12.356 1.00 26.50 76 ALA D C 1
ATOM 5659 O O . ALA D 1 76 ? -3.626 -22.890 11.576 1.00 27.86 76 ALA D O 1
ATOM 5661 N N . LYS D 1 77 ? -5.326 -22.982 13.037 1.00 28.20 77 LYS D N 1
ATOM 5662 C CA . LYS D 1 77 ? -5.473 -24.432 12.904 1.00 28.51 77 LYS D CA 1
ATOM 5663 C C . LYS D 1 77 ? -6.280 -24.794 11.677 1.00 27.59 77 LYS D C 1
ATOM 5664 O O . LYS D 1 77 ? -6.391 -25.970 11.341 1.00 27.80 77 LYS D O 1
ATOM 5670 N N . ASP D 1 78 ? -6.855 -23.782 11.027 1.00 28.04 78 ASP D N 1
ATOM 5671 C CA . ASP D 1 78 ? -7.681 -23.994 9.845 1.00 26.72 78 ASP D CA 1
ATOM 5672 C C . ASP D 1 78 ? -7.746 -22.755 8.945 1.00 26.87 78 ASP D C 1
ATOM 5673 O O . ASP D 1 78 ? -7.258 -21.679 9.309 1.00 25.70 78 ASP D O 1
ATOM 5678 N N . ASP D 1 79 ? -8.365 -22.904 7.774 1.00 24.46 79 ASP D N 1
ATOM 5679 C CA . ASP D 1 79 ? -8.453 -21.808 6.804 1.00 24.20 79 ASP D CA 1
ATOM 5680 C C . ASP D 1 79 ? -9.691 -20.933 6.927 1.00 21.88 79 ASP D C 1
ATOM 5681 O O . ASP D 1 79 ? -9.996 -20.178 6.027 1.00 20.84 79 ASP D O 1
ATOM 5686 N N . THR D 1 80 ? -10.416 -21.031 8.024 1.00 23.87 80 THR D N 1
ATOM 5687 C CA . THR D 1 80 ? -11.615 -20.230 8.153 1.00 24.26 80 THR D CA 1
ATOM 5688 C C . THR D 1 80 ? -11.392 -18.724 7.990 1.00 25.09 80 THR D C 1
ATOM 5689 O O . THR D 1 80 ? -12.201 -18.040 7.372 1.00 26.25 80 THR D O 1
ATOM 5693 N N . LEU D 1 81 ? -10.294 -18.202 8.522 1.00 24.34 81 LEU D N 1
ATOM 5694 C CA . LEU D 1 81 ? -10.049 -16.771 8.420 1.00 22.62 81 LEU D CA 1
ATOM 5695 C C . LEU D 1 81 ? -9.544 -16.316 7.064 1.00 22.02 81 LEU D C 1
ATOM 5696 O O . LEU D 1 81 ? -9.480 -15.116 6.791 1.00 19.46 81 LEU D O 1
ATOM 5701 N N . TYR D 1 82 ? -9.195 -17.275 6.218 1.00 19.66 82 TYR D N 1
ATOM 5702 C CA . TYR D 1 82 ? -8.685 -16.984 4.879 1.00 22.49 82 TYR D CA 1
ATOM 5703 C C . TYR D 1 82 ? -8.855 -18.245 4.034 1.00 22.38 82 TYR D C 1
ATOM 5704 O O . TYR D 1 82 ? -7.883 -18.962 3.738 1.00 21.48 82 TYR D O 1
ATOM 5713 N N . PRO D 1 83 ? -10.107 -18.527 3.641 1.00 22.23 83 PRO D N 1
ATOM 5714 C CA . PRO D 1 83 ? -10.523 -19.675 2.837 1.00 21.88 83 PRO D CA 1
ATOM 5715 C C . PRO D 1 83 ? -9.592 -19.979 1.681 1.00 23.97 83 PRO D C 1
ATOM 5716 O O . PRO D 1 83 ? -9.178 -19.081 0.960 1.00 24.48 83 PRO D O 1
ATOM 5720 N N . LYS D 1 84 ? -9.260 -21.253 1.512 1.00 24.38 84 LYS D N 1
ATOM 5721 C CA . LYS D 1 84 ? -8.393 -21.664 0.424 1.00 26.86 84 LYS D CA 1
ATOM 5722 C C . LYS D 1 84 ? -9.177 -21.769 -0.878 1.00 26.92 84 LYS D C 1
ATOM 5723 O O . LYS D 1 84 ? -8.601 -21.803 -1.956 1.00 26.58 84 LYS D O 1
ATOM 5729 N N . ASP D 1 85 ? -10.497 -21.811 -0.772 1.00 29.56 85 ASP D N 1
ATOM 5730 C CA . ASP D 1 85 ? -11.347 -21.893 -1.950 1.00 33.16 85 ASP D CA 1
ATOM 5731 C C . ASP D 1 85 ? -11.107 -20.663 -2.826 1.00 33.68 85 ASP D C 1
ATOM 5732 O O . ASP D 1 85 ? -11.410 -19.534 -2.435 1.00 32.58 85 ASP D O 1
ATOM 5737 N N . PRO D 1 86 ? -10.558 -20.874 -4.031 1.00 32.81 86 PRO D N 1
ATOM 5738 C CA . PRO D 1 86 ? -10.246 -19.827 -5.006 1.00 31.55 86 PRO D CA 1
ATOM 5739 C C . PRO D 1 86 ? -11.345 -18.803 -5.242 1.00 30.17 86 PRO D C 1
ATOM 5740 O O . PRO D 1 86 ? -11.085 -17.604 -5.259 1.00 32.35 86 PRO D O 1
ATOM 5744 N N . LYS D 1 87 ? -12.569 -19.277 -5.430 1.00 31.64 87 LYS D N 1
ATOM 5745 C CA . LYS D 1 87 ? -13.697 -18.389 -5.675 1.00 31.54 87 LYS D CA 1
ATOM 5746 C C . LYS D 1 87 ? -13.932 -17.476 -4.484 1.00 29.63 87 LYS D C 1
ATOM 5747 O O . LYS D 1 87 ? -14.231 -16.296 -4.648 1.00 31.30 87 LYS D O 1
ATOM 5753 N N . VAL D 1 88 ? -13.799 -18.017 -3.280 1.00 26.74 88 VAL D N 1
ATOM 5754 C CA . VAL D 1 88 ? -13.989 -17.208 -2.089 1.00 24.46 88 VAL D CA 1
ATOM 5755 C C . VAL D 1 88 ? -12.747 -16.345 -1.797 1.00 22.85 88 VAL D C 1
ATOM 5756 O O . VAL D 1 88 ? -12.858 -15.162 -1.445 1.00 14.81 88 VAL D O 1
ATOM 5760 N N . ARG D 1 89 ? -11.566 -16.921 -1.983 1.00 16.94 89 ARG D N 1
ATOM 5761 C CA . ARG D 1 89 ? -10.347 -16.178 -1.717 1.00 18.11 89 ARG D CA 1
ATOM 5762 C C . ARG D 1 89 ? -10.151 -14.969 -2.637 1.00 19.27 89 ARG D C 1
ATOM 5763 O O . ARG D 1 89 ? -9.528 -13.985 -2.242 1.00 19.51 89 ARG D O 1
ATOM 5771 N N . SER D 1 90 ? -10.689 -15.036 -3.851 1.00 19.35 90 SER D N 1
ATOM 5772 C CA . SER D 1 90 ? -10.548 -13.927 -4.797 1.00 20.85 90 SER D CA 1
ATOM 5773 C C . SER D 1 90 ? -11.354 -12.712 -4.347 1.00 18.36 90 SER D C 1
ATOM 5774 O O . SER D 1 90 ? -10.995 -11.585 -4.656 1.00 18.94 90 SER D O 1
ATOM 5777 N N . VAL D 1 91 ? -12.450 -12.945 -3.629 1.00 18.02 91 VAL D N 1
ATOM 5778 C CA . VAL D 1 91 ? -13.279 -11.849 -3.148 1.00 17.93 91 VAL D CA 1
ATOM 5779 C C . VAL D 1 91 ? -12.638 -11.260 -1.893 1.00 17.83 91 VAL D C 1
ATOM 5780 O O . VAL D 1 91 ? -12.692 -10.058 -1.656 1.00 19.29 91 VAL D O 1
ATOM 5784 N N . VAL D 1 92 ? -12.028 -12.114 -1.086 1.00 17.59 92 VAL D N 1
ATOM 5785 C CA . VAL D 1 92 ? -11.356 -11.646 0.114 1.00 17.07 92 VAL D CA 1
ATOM 5786 C C . VAL D 1 92 ? -10.175 -10.784 -0.350 1.00 18.65 92 VAL D C 1
ATOM 5787 O O . VAL D 1 92 ? -9.952 -9.682 0.157 1.00 15.73 92 VAL D O 1
ATOM 5791 N N . ASN D 1 93 ? -9.429 -11.292 -1.328 1.00 18.06 93 ASN D N 1
ATOM 5792 C CA . ASN D 1 93 ? -8.283 -10.561 -1.838 1.00 19.63 93 ASN D CA 1
ATOM 5793 C C . ASN D 1 93 ? -8.695 -9.239 -2.451 1.00 18.70 93 ASN D C 1
ATOM 5794 O O . ASN D 1 93 ? -8.022 -8.229 -2.251 1.00 22.04 93 ASN D O 1
ATOM 5799 N N . GLN D 1 94 ? -9.804 -9.227 -3.181 1.00 15.65 94 GLN D N 1
ATOM 5800 C CA . GLN D 1 94 ? -10.248 -7.991 -3.791 1.00 13.09 94 GLN D CA 1
ATOM 5801 C C . GLN D 1 94 ? -10.630 -6.946 -2.723 1.00 16.15 94 GLN D C 1
ATOM 5802 O O . GLN D 1 94 ? -10.328 -5.756 -2.878 1.00 18.89 94 GLN D O 1
ATOM 5808 N N . ARG D 1 95 ? -11.258 -7.372 -1.628 1.00 18.58 95 ARG D N 1
ATOM 5809 C CA . ARG D 1 95 ? -11.619 -6.423 -0.572 1.00 19.51 95 ARG D CA 1
ATOM 5810 C C . ARG D 1 95 ? -10.357 -5.916 0.139 1.00 20.58 95 ARG D C 1
ATOM 5811 O O . ARG D 1 95 ? -10.301 -4.766 0.591 1.00 18.70 95 ARG D O 1
ATOM 5819 N N . LEU D 1 96 ? -9.348 -6.771 0.256 1.00 15.71 96 LEU D N 1
ATOM 5820 C CA . LEU D 1 96 ? -8.106 -6.336 0.901 1.00 19.43 96 LEU D CA 1
ATOM 5821 C C . LEU D 1 96 ? -7.457 -5.218 0.103 1.00 17.30 96 LEU D C 1
ATOM 5822 O O . LEU D 1 96 ? -6.990 -4.239 0.677 1.00 20.57 96 LEU D O 1
ATOM 5827 N N . PHE D 1 97 ? -7.429 -5.363 -1.222 1.00 18.42 97 PHE D N 1
ATOM 5828 C CA . PHE D 1 97 ? -6.847 -4.342 -2.077 1.00 14.69 97 PHE D CA 1
ATOM 5829 C C . PHE D 1 97 ? -7.774 -3.140 -2.192 1.00 18.31 97 PHE D C 1
ATOM 5830 O O . PHE D 1 97 ? -7.317 -2.018 -2.434 1.00 16.36 97 PHE D O 1
ATOM 5838 N N . PHE D 1 98 ? -9.076 -3.381 -2.018 1.00 18.48 98 PHE D N 1
ATOM 5839 C CA . PHE D 1 98 ? -10.078 -2.316 -2.030 1.00 17.22 98 PHE D CA 1
ATOM 5840 C C . PHE D 1 98 ? -9.793 -1.484 -0.781 1.00 20.96 98 PHE D C 1
ATOM 5841 O O . PHE D 1 98 ? -9.850 -0.241 -0.786 1.00 20.01 98 PHE D O 1
ATOM 5849 N N . ASP D 1 99 ? -9.487 -2.188 0.302 1.00 18.46 99 ASP D N 1
ATOM 5850 C CA . ASP D 1 99 ? -9.209 -1.512 1.552 1.00 20.22 99 ASP D CA 1
ATOM 5851 C C . ASP D 1 99 ? -7.980 -0.603 1.441 1.00 18.45 99 ASP D C 1
ATOM 5852 O O . ASP D 1 99 ? -8.069 0.597 1.705 1.00 18.28 99 ASP D O 1
ATOM 5857 N N . ILE D 1 100 ? -6.844 -1.146 1.016 1.00 15.68 100 ILE D N 1
ATOM 5858 C CA . ILE D 1 100 ? -5.649 -0.308 0.936 1.00 14.16 100 ILE D CA 1
ATOM 5859 C C . ILE D 1 100 ? -5.677 0.721 -0.193 1.00 15.76 100 ILE D C 1
ATOM 5860 O O . ILE D 1 100 ? -5.395 1.899 0.022 1.00 14.85 100 ILE D O 1
ATOM 5865 N N . GLY D 1 101 ? -6.060 0.283 -1.385 1.00 18.22 101 GLY D N 1
ATOM 5866 C CA . GLY D 1 101 ? -6.073 1.173 -2.522 1.00 16.86 101 GLY D CA 1
ATOM 5867 C C . GLY D 1 101 ? -7.280 2.063 -2.743 1.00 20.28 101 GLY D C 1
ATOM 5868 O O . GLY D 1 101 ? -7.186 3.011 -3.514 1.00 16.37 101 GLY D O 1
ATOM 5869 N N . THR D 1 102 ? -8.406 1.791 -2.094 1.00 18.44 102 THR D N 1
ATOM 5870 C CA . THR D 1 102 ? -9.578 2.634 -2.310 1.00 20.02 102 THR D CA 1
ATOM 5871 C C . THR D 1 102 ? -10.151 3.276 -1.046 1.00 20.02 102 THR D C 1
ATOM 5872 O O . THR D 1 102 ? -10.066 4.488 -0.865 1.00 20.38 102 THR D O 1
ATOM 5876 N N . LEU D 1 103 ? -10.722 2.462 -0.169 1.00 23.28 103 LEU D N 1
ATOM 5877 C CA . LEU D 1 103 ? -11.357 2.976 1.044 1.00 23.26 103 LEU D CA 1
ATOM 5878 C C . LEU D 1 103 ? -10.435 3.625 2.072 1.00 24.43 103 LEU D C 1
ATOM 5879 O O . LEU D 1 103 ? -10.563 4.816 2.341 1.00 27.00 103 LEU D O 1
ATOM 5884 N N . TYR D 1 104 ? -9.512 2.871 2.655 1.00 26.50 104 TYR D N 1
ATOM 5885 C CA . TYR D 1 104 ? -8.632 3.479 3.644 1.00 25.41 104 TYR D CA 1
ATOM 5886 C C . TYR D 1 104 ? -7.847 4.634 3.053 1.00 26.46 104 TYR D C 1
ATOM 5887 O O . TYR D 1 104 ? -7.633 5.650 3.708 1.00 28.04 104 TYR D O 1
ATOM 5896 N N . LYS D 1 105 ? -7.405 4.473 1.815 1.00 26.59 105 LYS D N 1
ATOM 5897 C CA . LYS D 1 105 ? -6.642 5.521 1.164 1.00 28.21 105 LYS D CA 1
ATOM 5898 C C . LYS D 1 105 ? -7.422 6.825 1.193 1.00 26.29 105 LYS D C 1
ATOM 5899 O O . LYS D 1 105 ? -6.911 7.846 1.633 1.00 22.98 105 LYS D O 1
ATOM 5905 N N . ARG D 1 106 ? -8.665 6.785 0.730 1.00 26.94 106 ARG D N 1
ATOM 5906 C CA . ARG D 1 106 ? -9.501 7.982 0.711 1.00 30.07 106 ARG D CA 1
ATOM 5907 C C . ARG D 1 106 ? -9.794 8.521 2.113 1.00 30.34 106 ARG D C 1
ATOM 5908 O O . ARG D 1 106 ? -9.791 9.736 2.343 1.00 28.80 106 ARG D O 1
ATOM 5916 N N . ILE D 1 107 ? -10.033 7.628 3.058 1.00 30.23 107 ILE D N 1
ATOM 5917 C CA . ILE D 1 107 ? -10.300 8.083 4.413 1.00 34.98 107 ILE D CA 1
ATOM 5918 C C . ILE D 1 107 ? -9.074 8.788 4.983 1.00 37.86 107 ILE D C 1
ATOM 5919 O O . ILE D 1 107 ? -9.124 9.974 5.312 1.00 40.01 107 ILE D O 1
ATOM 5924 N N . ILE D 1 108 ? -7.967 8.063 5.078 1.00 40.18 108 ILE D N 1
ATOM 5925 C CA . ILE D 1 108 ? -6.745 8.631 5.620 1.00 41.49 108 ILE D CA 1
ATOM 5926 C C . ILE D 1 108 ? -6.289 9.893 4.898 1.00 41.07 108 ILE D C 1
ATOM 5927 O O . ILE D 1 108 ? -5.694 10.769 5.516 1.00 41.55 108 ILE D O 1
ATOM 5932 N N . ASP D 1 109 ? -6.545 9.994 3.597 1.00 43.11 109 ASP D N 1
ATOM 5933 C CA . ASP D 1 109 ? -6.147 11.204 2.885 1.00 43.64 109 ASP D CA 1
ATOM 5934 C C . ASP D 1 109 ? -6.968 12.343 3.466 1.00 45.13 109 ASP D C 1
ATOM 5935 O O . ASP D 1 109 ? -6.461 13.443 3.673 1.00 45.49 109 ASP D O 1
ATOM 5940 N N . VAL D 1 110 ? -8.239 12.070 3.742 1.00 46.39 110 VAL D N 1
ATOM 5941 C CA . VAL D 1 110 ? -9.121 13.081 4.308 1.00 46.08 110 VAL D CA 1
ATOM 5942 C C . VAL D 1 110 ? -8.718 13.365 5.753 1.00 46.76 110 VAL D C 1
ATOM 5943 O O . VAL D 1 110 ? -8.724 14.514 6.193 1.00 47.91 110 VAL D O 1
ATOM 5947 N N . ILE D 1 111 ? -8.353 12.318 6.486 1.00 46.49 111 ILE D N 1
ATOM 5948 C CA . ILE D 1 111 ? -7.934 12.474 7.871 1.00 46.14 111 ILE D CA 1
ATOM 5949 C C . ILE D 1 111 ? -6.636 13.270 7.950 1.00 48.97 111 ILE D C 1
ATOM 5950 O O . ILE D 1 111 ? -6.462 14.093 8.846 1.00 48.08 111 ILE D O 1
ATOM 5955 N N . HIS D 1 112 ? -5.723 13.028 7.013 1.00 51.37 112 HIS D N 1
ATOM 5956 C CA . HIS D 1 112 ? -4.458 13.750 7.010 1.00 54.05 112 HIS D CA 1
ATOM 5957 C C . HIS D 1 112 ? -4.715 15.245 6.943 1.00 54.70 112 HIS D C 1
ATOM 5958 O O . HIS D 1 112 ? -4.078 16.019 7.652 1.00 54.12 112 HIS D O 1
ATOM 5965 N N . LEU D 1 113 ? -5.646 15.648 6.084 1.00 56.98 113 LEU D N 1
ATOM 5966 C CA . LEU D 1 113 ? -5.988 17.056 5.955 1.00 59.68 113 LEU D CA 1
ATOM 5967 C C . LEU D 1 113 ? -6.581 17.536 7.281 1.00 62.84 113 LEU D C 1
ATOM 5968 O O . LEU D 1 113 ? -6.236 18.607 7.781 1.00 63.02 113 LEU D O 1
ATOM 5973 N N . VAL D 1 114 ? -7.469 16.724 7.848 1.00 66.72 114 VAL D N 1
ATOM 5974 C CA . VAL D 1 114 ? -8.130 17.054 9.105 1.00 70.17 114 VAL D CA 1
ATOM 5975 C C . VAL D 1 114 ? -7.204 16.882 10.309 1.00 72.39 114 VAL D C 1
ATOM 5976 O O . VAL D 1 114 ? -7.518 16.172 11.270 1.00 73.22 114 VAL D O 1
ATOM 5980 N N . MET D 1 115 ? -6.053 17.538 10.235 1.00 74.98 115 MET D N 1
ATOM 5981 C CA . MET D 1 115 ? -5.053 17.522 11.294 1.00 77.51 115 MET D CA 1
ATOM 5982 C C . MET D 1 115 ? -3.922 18.425 10.833 1.00 79.36 115 MET D C 1
ATOM 5983 O O . MET D 1 115 ? -3.150 18.946 11.637 1.00 79.89 115 MET D O 1
ATOM 5988 N N . LYS D 1 116 ? -3.855 18.614 9.519 1.00 81.85 116 LYS D N 1
ATOM 5989 C CA . LYS D 1 116 ? -2.861 19.475 8.891 1.00 83.83 116 LYS D CA 1
ATOM 5990 C C . LYS D 1 116 ? -3.486 20.865 8.792 1.00 85.05 116 LYS D C 1
ATOM 5991 O O . LYS D 1 116 ? -2.926 21.768 8.165 1.00 85.15 116 LYS D O 1
ATOM 5997 N N . LYS D 1 117 ? -4.652 21.021 9.418 1.00 85.53 117 LYS D N 1
ATOM 5998 C CA . LYS D 1 117 ? -5.387 22.280 9.395 1.00 86.79 117 LYS D CA 1
ATOM 5999 C C . LYS D 1 117 ? -5.844 22.588 7.973 1.00 87.78 117 LYS D C 1
ATOM 6000 O O . LYS D 1 117 ? -6.129 23.737 7.628 1.00 87.16 117 LYS D O 1
ATOM 6006 N N . GLU D 1 118 ? -5.917 21.540 7.157 1.00 88.98 118 GLU D N 1
ATOM 6007 C CA . GLU D 1 118 ? -6.327 21.660 5.763 1.00 89.82 118 GLU D CA 1
ATOM 6008 C C . GLU D 1 118 ? -7.663 20.938 5.574 1.00 89.90 118 GLU D C 1
ATOM 6009 O O . GLU D 1 118 ? -8.078 20.164 6.439 1.00 90.04 118 GLU D O 1
ATOM 6015 N N . GLN D 1 119 ? -8.333 21.182 4.449 1.00 89.69 119 GLN D N 1
ATOM 6016 C CA . GLN D 1 119 ? -9.634 20.559 4.204 1.00 88.82 119 GLN D CA 1
ATOM 6017 C C . GLN D 1 119 ? -9.841 19.830 2.878 1.00 87.06 119 GLN D C 1
ATOM 6018 O O . GLN D 1 119 ? -9.379 20.275 1.826 1.00 86.78 119 GLN D O 1
ATOM 6024 N N . PRO D 1 120 ? -10.561 18.693 2.926 1.00 85.33 120 PRO D N 1
ATOM 6025 C CA . PRO D 1 120 ? -10.912 17.798 1.819 1.00 83.32 120 PRO D CA 1
ATOM 6026 C C . PRO D 1 120 ? -11.679 18.444 0.673 1.00 80.74 120 PRO D C 1
ATOM 6027 O O . PRO D 1 120 ? -12.689 19.114 0.886 1.00 78.85 120 PRO D O 1
ATOM 6031 N N . SER D 1 121 ? -11.193 18.218 -0.544 1.00 78.51 121 SER D N 1
ATOM 6032 C CA . SER D 1 121 ? -11.826 18.749 -1.742 1.00 76.34 121 SER D CA 1
ATOM 6033 C C . SER D 1 121 ? -13.323 18.490 -1.675 1.00 75.77 121 SER D C 1
ATOM 6034 O O . SER D 1 121 ? -13.769 17.518 -1.065 1.00 75.08 121 SER D O 1
ATOM 6037 N N . ASP D 1 122 ? -14.095 19.365 -2.305 1.00 75.01 122 ASP D N 1
ATOM 6038 C CA . ASP D 1 122 ? -15.544 19.243 -2.306 1.00 73.59 122 ASP D CA 1
ATOM 6039 C C . ASP D 1 122 ? -16.000 18.011 -3.073 1.00 71.75 122 ASP D C 1
ATOM 6040 O O . ASP D 1 122 ? -17.191 17.825 -3.318 1.00 71.75 122 ASP D O 1
ATOM 6045 N N . GLU D 1 123 ? -15.049 17.166 -3.450 1.00 69.31 123 GLU D N 1
ATOM 6046 C CA . GLU D 1 123 ? -15.376 15.962 -4.192 1.00 66.91 123 GLU D CA 1
ATOM 6047 C C . GLU D 1 123 ? -14.595 14.746 -3.718 1.00 63.37 123 GLU D C 1
ATOM 6048 O O . GLU D 1 123 ? -14.891 13.615 -4.110 1.00 61.83 123 GLU D O 1
ATOM 6054 N N . GLN D 1 124 ? -13.591 14.977 -2.879 1.00 58.50 124 GLN D N 1
ATOM 6055 C CA . GLN D 1 124 ? -12.825 13.870 -2.335 1.00 55.52 124 GLN D CA 1
ATOM 6056 C C . GLN D 1 124 ? -13.814 13.164 -1.418 1.00 53.94 124 GLN D C 1
ATOM 6057 O O . GLN D 1 124 ? -13.740 11.955 -1.203 1.00 52.96 124 GLN D O 1
ATOM 6063 N N . MET D 1 125 ? -14.754 13.942 -0.890 1.00 50.45 125 MET D N 1
ATOM 6064 C CA . MET D 1 125 ? -15.780 13.411 -0.010 1.00 48.97 125 MET D CA 1
ATOM 6065 C C . MET D 1 125 ? -16.682 12.498 -0.827 1.00 47.50 125 MET D C 1
ATOM 6066 O O . MET D 1 125 ? -17.126 11.457 -0.346 1.00 45.78 125 MET D O 1
ATOM 6071 N N . GLU D 1 126 ? -16.943 12.895 -2.069 1.00 48.52 126 GLU D N 1
ATOM 6072 C CA . GLU D 1 126 ? -17.780 12.101 -2.963 1.00 50.22 126 GLU D CA 1
ATOM 6073 C C . GLU D 1 126 ? -17.091 10.753 -3.167 1.00 46.97 126 GLU D C 1
ATOM 6074 O O . GLU D 1 126 ? -17.704 9.701 -2.989 1.00 44.53 126 GLU D O 1
ATOM 6080 N N . LYS D 1 127 ? -15.814 10.786 -3.541 1.00 43.01 127 LYS D N 1
ATOM 6081 C CA . LYS D 1 127 ? -15.073 9.545 -3.731 1.00 39.30 127 LYS D CA 1
ATOM 6082 C C . LYS D 1 127 ? -15.135 8.755 -2.427 1.00 36.97 127 LYS D C 1
ATOM 6083 O O . LYS D 1 127 ? -15.280 7.539 -2.434 1.00 35.16 127 LYS D O 1
ATOM 6089 N N . LEU D 1 128 ? -15.033 9.457 -1.303 1.00 35.37 128 LEU D N 1
ATOM 6090 C CA . LEU D 1 128 ? -15.097 8.806 -0.004 1.00 33.07 128 LEU D CA 1
ATOM 6091 C C . LEU D 1 128 ? -16.473 8.161 0.078 1.00 32.61 128 LEU D C 1
ATOM 6092 O O . LEU D 1 128 ? -16.609 6.996 0.462 1.00 29.79 128 LEU D O 1
ATOM 6097 N N . LYS D 1 129 ? -17.490 8.931 -0.296 1.00 30.84 129 LYS D N 1
ATOM 6098 C CA . LYS D 1 129 ? -18.860 8.440 -0.265 1.00 31.56 129 LYS D CA 1
ATOM 6099 C C . LYS D 1 129 ? -18.994 7.240 -1.183 1.00 29.48 129 LYS D C 1
ATOM 6100 O O . LYS D 1 129 ? -19.648 6.253 -0.845 1.00 30.34 129 LYS D O 1
ATOM 6106 N N . GLY D 1 130 ? -18.370 7.339 -2.350 1.00 27.24 130 GLY D N 1
ATOM 6107 C CA . GLY D 1 130 ? -18.417 6.257 -3.313 1.00 26.46 130 GLY D CA 1
ATOM 6108 C C . GLY D 1 130 ? -17.814 4.977 -2.775 1.00 25.52 130 GLY D C 1
ATOM 6109 O O . GLY D 1 130 ? -18.353 3.888 -2.992 1.00 26.39 130 GLY D O 1
ATOM 6110 N N . ALA D 1 131 ? -16.694 5.105 -2.072 1.00 25.97 131 ALA D N 1
ATOM 6111 C CA . ALA D 1 131 ? -16.021 3.948 -1.511 1.00 26.50 131 ALA D CA 1
ATOM 6112 C C . ALA D 1 131 ? -16.916 3.315 -0.449 1.00 27.76 131 ALA D C 1
ATOM 6113 O O . ALA D 1 131 ? -17.048 2.086 -0.385 1.00 30.20 131 ALA D O 1
ATOM 6115 N N . LEU D 1 132 ? -17.545 4.153 0.368 1.00 25.04 132 LEU D N 1
ATOM 6116 C CA . LEU D 1 132 ? -18.434 3.656 1.416 1.00 26.20 132 LEU D CA 1
ATOM 6117 C C . LEU D 1 132 ? -19.683 3.006 0.821 1.00 24.95 132 LEU D C 1
ATOM 6118 O O . LEU D 1 132 ? -20.163 2.001 1.340 1.00 24.52 132 LEU D O 1
ATOM 6123 N N . ASP D 1 133 ? -20.208 3.568 -0.265 1.00 26.88 133 ASP D N 1
ATOM 6124 C CA . ASP D 1 133 ? -21.376 2.969 -0.900 1.00 26.05 133 ASP D CA 1
ATOM 6125 C C . ASP D 1 133 ? -20.978 1.559 -1.334 1.00 27.43 133 ASP D C 1
ATOM 6126 O O . ASP D 1 133 ? -21.800 0.639 -1.341 1.00 27.06 133 ASP D O 1
ATOM 6131 N N . LEU D 1 134 ? -19.706 1.397 -1.686 1.00 23.17 134 LEU D N 1
ATOM 6132 C CA . LEU D 1 134 ? -19.210 0.106 -2.129 1.00 24.45 134 LEU D CA 1
ATOM 6133 C C . LEU D 1 134 ? -19.241 -0.901 -1.014 1.00 22.14 134 LEU D C 1
ATOM 6134 O O . LEU D 1 134 ? -19.756 -1.999 -1.195 1.00 21.57 134 LEU D O 1
ATOM 6139 N N . LEU D 1 135 ? -18.685 -0.534 0.138 1.00 21.35 135 LEU D N 1
ATOM 6140 C CA . LEU D 1 135 ? -18.690 -1.437 1.276 1.00 20.97 135 LEU D CA 1
ATOM 6141 C C . LEU D 1 135 ? -20.153 -1.728 1.639 1.00 20.79 135 LEU D C 1
ATOM 6142 O O . LEU D 1 135 ? -20.521 -2.874 1.914 1.00 21.11 135 LEU D O 1
ATOM 6147 N N . GLU D 1 136 ? -20.997 -0.704 1.620 1.00 18.41 136 GLU D N 1
ATOM 6148 C CA . GLU D 1 136 ? -22.408 -0.932 1.937 1.00 22.23 136 GLU D CA 1
ATOM 6149 C C . GLU D 1 136 ? -22.950 -2.099 1.093 1.00 23.75 136 GLU D C 1
ATOM 6150 O O . GLU D 1 136 ? -23.508 -3.055 1.633 1.00 24.29 136 GLU D O 1
ATOM 6156 N N . GLN D 1 137 ? -22.763 -2.023 -0.224 1.00 23.58 137 GLN D N 1
ATOM 6157 C CA . GLN D 1 137 ? -23.223 -3.068 -1.133 1.00 23.83 137 GLN D CA 1
ATOM 6158 C C . GLN D 1 137 ? -22.660 -4.424 -0.734 1.00 22.93 137 GLN D C 1
ATOM 6159 O O . GLN D 1 137 ? -23.399 -5.414 -0.652 1.00 20.06 137 GLN D O 1
ATOM 6165 N N . PHE D 1 138 ? -21.351 -4.466 -0.494 1.00 19.12 138 PHE D N 1
ATOM 6166 C CA . PHE D 1 138 ? -20.687 -5.705 -0.110 1.00 18.29 138 PHE D CA 1
ATOM 6167 C C . PHE D 1 138 ? -21.370 -6.326 1.100 1.00 18.12 138 PHE D C 1
ATOM 6168 O O . PHE D 1 138 ? -21.604 -7.539 1.122 1.00 17.75 138 PHE D O 1
ATOM 6176 N N . VAL D 1 139 ? -21.674 -5.504 2.108 1.00 16.94 139 VAL D N 1
ATOM 6177 C CA . VAL D 1 139 ? -22.302 -6.008 3.330 1.00 19.37 139 VAL D CA 1
ATOM 6178 C C . VAL D 1 139 ? -23.818 -6.175 3.242 1.00 18.10 139 VAL D C 1
ATOM 6179 O O . VAL D 1 139 ? -24.512 -6.324 4.239 1.00 20.28 139 VAL D O 1
ATOM 6183 N N . THR D 1 140 ? -24.312 -6.084 2.022 1.00 20.28 140 THR D N 1
ATOM 6184 C CA . THR D 1 140 ? -25.698 -6.378 1.696 1.00 24.82 140 THR D CA 1
ATOM 6185 C C . THR D 1 140 ? -25.113 -7.478 0.822 1.00 25.68 140 THR D C 1
ATOM 6186 O O . THR D 1 140 ? -23.896 -7.642 0.831 1.00 31.51 140 THR D O 1
ATOM 6190 N N . GLU D 1 141 ? -25.884 -8.232 0.069 1.00 28.34 141 GLU D N 1
ATOM 6191 C CA . GLU D 1 141 ? -25.229 -9.271 -0.736 1.00 27.21 141 GLU D CA 1
ATOM 6192 C C . GLU D 1 141 ? -24.703 -10.393 0.168 1.00 23.03 141 GLU D C 1
ATOM 6193 O O . GLU D 1 141 ? -24.902 -11.565 -0.133 1.00 22.62 141 GLU D O 1
ATOM 6199 N N . ARG D 1 142 ? -24.034 -10.032 1.263 1.00 20.92 142 ARG D N 1
ATOM 6200 C CA . ARG D 1 142 ? -23.536 -11.007 2.242 1.00 21.27 142 ARG D CA 1
ATOM 6201 C C . ARG D 1 142 ? -23.555 -10.378 3.633 1.00 20.25 142 ARG D C 1
ATOM 6202 O O . ARG D 1 142 ? -23.636 -9.155 3.762 1.00 20.13 142 ARG D O 1
ATOM 6210 N N . ALA D 1 143 ? -23.505 -11.218 4.666 1.00 19.59 143 ALA D N 1
ATOM 6211 C CA . ALA D 1 143 ? -23.490 -10.743 6.046 1.00 19.81 143 ALA D CA 1
ATOM 6212 C C . ALA D 1 143 ? -22.062 -10.347 6.398 1.00 19.16 143 ALA D C 1
ATOM 6213 O O . ALA D 1 143 ? -21.836 -9.533 7.285 1.00 19.11 143 ALA D O 1
ATOM 6215 N N . TYR D 1 144 ? -21.090 -10.938 5.717 1.00 20.94 144 TYR D N 1
ATOM 6216 C CA . TYR D 1 144 ? -19.709 -10.580 5.991 1.00 20.72 144 TYR D CA 1
ATOM 6217 C C . TYR D 1 144 ? -19.093 -9.900 4.776 1.00 22.69 144 TYR D C 1
ATOM 6218 O O . TYR D 1 144 ? -19.535 -10.091 3.638 1.00 18.51 144 TYR D O 1
ATOM 6227 N N . ALA D 1 145 ? -18.078 -9.087 5.047 1.00 24.05 145 ALA D N 1
ATOM 6228 C CA . ALA D 1 145 ? -17.393 -8.297 4.039 1.00 22.42 145 ALA D CA 1
ATOM 6229 C C . ALA D 1 145 ? -17.017 -8.975 2.744 1.00 20.65 145 ALA D C 1
ATOM 6230 O O . ALA D 1 145 ? -17.035 -8.337 1.704 1.00 18.68 145 ALA D O 1
ATOM 6232 N N . ALA D 1 146 ? -16.681 -10.256 2.785 1.00 21.15 146 ALA D N 1
ATOM 6233 C CA . ALA D 1 146 ? -16.260 -10.926 1.563 1.00 23.43 146 ALA D CA 1
ATOM 6234 C C . ALA D 1 146 ? -16.636 -12.392 1.484 1.00 24.74 146 ALA D C 1
ATOM 6235 O O . ALA D 1 146 ? -16.291 -13.077 0.523 1.00 25.90 146 ALA D O 1
ATOM 6237 N N . ALA D 1 147 ? -17.334 -12.888 2.493 1.00 28.96 147 ALA D N 1
ATOM 6238 C CA . ALA D 1 147 ? -17.715 -14.290 2.482 1.00 27.60 147 ALA D CA 1
ATOM 6239 C C . ALA D 1 147 ? -18.943 -14.465 3.333 1.00 26.68 147 ALA D C 1
ATOM 6240 O O . ALA D 1 147 ? -19.509 -13.486 3.824 1.00 24.17 147 ALA D O 1
ATOM 6242 N N . ASP D 1 148 ? -19.365 -15.708 3.513 1.00 25.06 148 ASP D N 1
ATOM 6243 C CA . ASP D 1 148 ? -20.543 -15.949 4.315 1.00 28.66 148 ASP D CA 1
ATOM 6244 C C . ASP D 1 148 ? -20.180 -16.224 5.760 1.00 27.81 148 ASP D C 1
ATOM 6245 O O . ASP D 1 148 ? -20.944 -16.824 6.508 1.00 29.95 148 ASP D O 1
ATOM 6250 N N . HIS D 1 149 ? -18.994 -15.752 6.131 1.00 26.73 149 HIS D N 1
ATOM 6251 C CA . HIS D 1 149 ? -18.467 -15.853 7.482 1.00 24.46 149 HIS D CA 1
ATOM 6252 C C . HIS D 1 149 ? -17.280 -14.899 7.564 1.00 25.46 149 HIS D C 1
ATOM 6253 O O . HIS D 1 149 ? -16.693 -14.544 6.535 1.00 22.67 149 HIS D O 1
ATOM 6260 N N . LEU D 1 150 ? -16.944 -14.473 8.781 1.00 21.45 150 LEU D N 1
ATOM 6261 C CA . LEU D 1 150 ? -15.851 -13.536 9.001 1.00 24.16 150 LEU D CA 1
ATOM 6262 C C . LEU D 1 150 ? -14.462 -14.038 8.594 1.00 24.55 150 LEU D C 1
ATOM 6263 O O . LEU D 1 150 ? -14.051 -15.148 8.972 1.00 21.55 150 LEU D O 1
ATOM 6268 N N . THR D 1 151 ? -13.756 -13.197 7.831 1.00 22.35 151 THR D N 1
ATOM 6269 C CA . THR D 1 151 ? -12.389 -13.463 7.353 1.00 19.87 151 THR D CA 1
ATOM 6270 C C . THR D 1 151 ? -11.480 -12.267 7.703 1.00 21.67 151 THR D C 1
ATOM 6271 O O . THR D 1 151 ? -11.932 -11.333 8.378 1.00 18.69 151 THR D O 1
ATOM 6275 N N . VAL D 1 152 ? -10.219 -12.280 7.246 1.00 20.90 152 VAL D N 1
ATOM 6276 C CA . VAL D 1 152 ? -9.309 -11.158 7.531 1.00 20.00 152 VAL D CA 1
ATOM 6277 C C . VAL D 1 152 ? -9.829 -9.856 6.918 1.00 19.08 152 VAL D C 1
ATOM 6278 O O . VAL D 1 152 ? -9.594 -8.777 7.461 1.00 22.06 152 VAL D O 1
ATOM 6282 N N . ALA D 1 153 ? -10.524 -9.955 5.786 1.00 18.11 153 ALA D N 1
ATOM 6283 C CA . ALA D 1 153 ? -11.086 -8.773 5.135 1.00 20.04 153 ALA D CA 1
ATOM 6284 C C . ALA D 1 153 ? -11.943 -7.991 6.125 1.00 20.26 153 ALA D C 1
ATOM 6285 O O . ALA D 1 153 ? -11.885 -6.763 6.167 1.00 22.57 153 ALA D O 1
ATOM 6287 N N . ASP D 1 154 ? -12.735 -8.705 6.920 1.00 19.30 154 ASP D N 1
ATOM 6288 C CA . ASP D 1 154 ? -13.589 -8.065 7.918 1.00 19.93 154 ASP D CA 1
ATOM 6289 C C . ASP D 1 154 ? -12.734 -7.346 8.960 1.00 20.13 154 ASP D C 1
ATOM 6290 O O . ASP D 1 154 ? -13.055 -6.244 9.408 1.00 15.60 154 ASP D O 1
ATOM 6295 N N . ILE D 1 155 ? -11.642 -7.988 9.348 1.00 20.07 155 ILE D N 1
ATOM 6296 C CA . ILE D 1 155 ? -10.761 -7.411 10.348 1.00 19.56 155 ILE D CA 1
ATOM 6297 C C . ILE D 1 155 ? -10.060 -6.142 9.878 1.00 19.85 155 ILE D C 1
ATOM 6298 O O . ILE D 1 155 ? -9.937 -5.189 10.642 1.00 19.80 155 ILE D O 1
ATOM 6303 N N . CYS D 1 156 ? -9.630 -6.109 8.620 1.00 19.79 156 CYS D N 1
ATOM 6304 C CA . CYS D 1 156 ? -8.940 -4.928 8.121 1.00 19.10 156 CYS D CA 1
ATOM 6305 C C . CYS D 1 156 ? -9.934 -3.812 7.852 1.00 19.97 156 CYS D C 1
ATOM 6306 O O . CYS D 1 156 ? -9.679 -2.654 8.173 1.00 19.38 156 CYS D O 1
ATOM 6309 N N . LEU D 1 157 ? -11.069 -4.162 7.253 1.00 21.55 157 LEU D N 1
ATOM 6310 C CA . LEU D 1 157 ? -12.109 -3.181 6.959 1.00 20.79 157 LEU D CA 1
ATOM 6311 C C . LEU D 1 157 ? -12.676 -2.598 8.255 1.00 19.79 157 LEU D C 1
ATOM 6312 O O . LEU D 1 157 ? -12.997 -1.412 8.320 1.00 23.09 157 LEU D O 1
ATOM 6317 N N . LEU D 1 158 ? -12.780 -3.414 9.298 1.00 19.12 158 LEU D N 1
ATOM 6318 C CA . LEU D 1 158 ? -13.278 -2.905 10.573 1.00 19.20 158 LEU D CA 1
ATOM 6319 C C . LEU D 1 158 ? -12.403 -1.725 11.008 1.00 21.72 158 LEU D C 1
ATOM 6320 O O . LEU D 1 158 ? -12.914 -0.635 11.278 1.00 20.37 158 LEU D O 1
ATOM 6325 N N . GLY D 1 159 ? -11.086 -1.936 11.047 1.00 21.44 159 GLY D N 1
ATOM 6326 C CA . GLY D 1 159 ? -10.183 -0.873 11.452 1.00 22.03 159 GLY D CA 1
ATOM 6327 C C . GLY D 1 159 ? -10.323 0.399 10.637 1.00 23.93 159 GLY D C 1
ATOM 6328 O O . GLY D 1 159 ? -10.297 1.508 11.170 1.00 25.26 159 GLY D O 1
ATOM 6329 N N . THR D 1 160 ? -10.467 0.232 9.329 1.00 24.12 160 THR D N 1
ATOM 6330 C CA . THR D 1 160 ? -10.627 1.345 8.405 1.00 22.92 160 THR D CA 1
ATOM 6331 C C . THR D 1 160 ? -11.923 2.133 8.640 1.00 25.77 160 THR D C 1
ATOM 6332 O O . THR D 1 160 ? -11.926 3.374 8.647 1.00 21.53 160 THR D O 1
ATOM 6336 N N . VAL D 1 161 ? -13.025 1.414 8.819 1.00 22.83 161 VAL D N 1
ATOM 6337 C CA . VAL D 1 161 ? -14.302 2.071 9.060 1.00 25.99 161 VAL D CA 1
ATOM 6338 C C . VAL D 1 161 ? -14.298 2.753 10.429 1.00 27.14 161 VAL D C 1
ATOM 6339 O O . VAL D 1 161 ? -14.747 3.889 10.562 1.00 28.59 161 VAL D O 1
ATOM 6343 N N . THR D 1 162 ? -13.781 2.077 11.446 1.00 29.97 162 THR D N 1
ATOM 6344 C CA . THR D 1 162 ? -13.750 2.684 12.769 1.00 34.03 162 THR D CA 1
ATOM 6345 C C . THR D 1 162 ? -12.946 3.984 12.732 1.00 33.99 162 THR D C 1
ATOM 6346 O O . THR D 1 162 ? -13.237 4.919 13.472 1.00 34.30 162 THR D O 1
ATOM 6350 N N . ALA D 1 163 ? -11.944 4.047 11.856 1.00 33.29 163 ALA D N 1
ATOM 6351 C CA . ALA D 1 163 ? -11.114 5.244 11.738 1.00 31.56 163 ALA D CA 1
ATOM 6352 C C . ALA D 1 163 ? -11.913 6.450 11.243 1.00 33.27 163 ALA D C 1
ATOM 6353 O O . ALA D 1 163 ? -11.426 7.585 11.289 1.00 29.33 163 ALA D O 1
ATOM 6355 N N . LEU D 1 164 ? -13.132 6.206 10.761 1.00 33.60 164 LEU D N 1
ATOM 6356 C CA . LEU D 1 164 ? -13.987 7.295 10.292 1.00 36.46 164 LEU D CA 1
ATOM 6357 C C . LEU D 1 164 ? -14.385 8.177 11.474 1.00 39.26 164 LEU D C 1
ATOM 6358 O O . LEU D 1 164 ? -14.684 9.359 11.308 1.00 38.07 164 LEU D O 1
ATOM 6363 N N . ASN D 1 165 ? -14.391 7.592 12.668 1.00 45.27 165 ASN D N 1
ATOM 6364 C CA . ASN D 1 165 ? -14.759 8.327 13.872 1.00 49.53 165 ASN D CA 1
ATOM 6365 C C . ASN D 1 165 ? -13.903 9.568 14.026 1.00 50.60 165 ASN D C 1
ATOM 6366 O O . ASN D 1 165 ? -14.375 10.604 14.486 1.00 50.76 165 ASN D O 1
ATOM 6371 N N . TRP D 1 166 ? -12.642 9.458 13.630 1.00 52.56 166 TRP D N 1
ATOM 6372 C CA . TRP D 1 166 ? -11.714 10.576 13.726 1.00 54.33 166 TRP D CA 1
ATOM 6373 C C . TRP D 1 166 ? -12.254 11.778 12.959 1.00 52.56 166 TRP D C 1
ATOM 6374 O O . TRP D 1 166 ? -11.734 12.887 13.076 1.00 53.08 166 TRP D O 1
ATOM 6385 N N . LEU D 1 167 ? -13.297 11.549 12.171 1.00 49.97 167 LEU D N 1
ATOM 6386 C CA . LEU D 1 167 ? -13.906 12.615 11.392 1.00 48.79 167 LEU D CA 1
ATOM 6387 C C . LEU D 1 167 ? -15.358 12.840 11.789 1.00 48.18 167 LEU D C 1
ATOM 6388 O O . LEU D 1 167 ? -15.996 13.788 11.327 1.00 46.67 167 LEU D O 1
ATOM 6393 N N . LYS D 1 168 ? -15.876 11.974 12.651 1.00 46.60 168 LYS D N 1
ATOM 6394 C CA . LYS D 1 168 ? -17.265 12.081 13.066 1.00 46.66 168 LYS D CA 1
ATOM 6395 C C . LYS D 1 168 ? -18.119 12.018 11.800 1.00 45.92 168 LYS D C 1
ATOM 6396 O O . LYS D 1 168 ? -19.065 12.793 11.613 1.00 40.75 168 LYS D O 1
ATOM 6402 N N . HIS D 1 169 ? -17.749 11.089 10.923 1.00 44.04 169 HIS D N 1
ATOM 6403 C CA . HIS D 1 169 ? -18.457 10.880 9.671 1.00 43.30 169 HIS D CA 1
ATOM 6404 C C . HIS D 1 169 ? -19.771 10.186 10.005 1.00 40.93 169 HIS D C 1
ATOM 6405 O O . HIS D 1 169 ? -19.798 9.227 10.775 1.00 40.02 169 HIS D O 1
ATOM 6412 N N . ASP D 1 170 ? -20.857 10.675 9.426 1.00 41.23 170 ASP D N 1
ATOM 6413 C CA . ASP D 1 170 ? -22.178 10.114 9.686 1.00 40.58 170 ASP D CA 1
ATOM 6414 C C . ASP D 1 170 ? -22.413 8.763 9.009 1.00 39.11 170 ASP D C 1
ATOM 6415 O O . ASP D 1 170 ? -22.536 8.683 7.792 1.00 36.30 170 ASP D O 1
ATOM 6420 N N . LEU D 1 171 ? -22.477 7.705 9.809 1.00 38.03 171 LEU D N 1
ATOM 6421 C CA . LEU D 1 171 ? -22.692 6.369 9.279 1.00 38.90 171 LEU D CA 1
ATOM 6422 C C . LEU D 1 171 ? -24.181 6.064 9.149 1.00 40.99 171 LEU D C 1
ATOM 6423 O O . LEU D 1 171 ? -24.571 4.903 8.969 1.00 39.94 171 LEU D O 1
ATOM 6428 N N . GLU D 1 172 ? -25.005 7.109 9.229 1.00 40.74 172 GLU D N 1
ATOM 6429 C CA . GLU D 1 172 ? -26.455 6.951 9.121 1.00 42.04 172 GLU D CA 1
ATOM 6430 C C . GLU D 1 172 ? -26.886 6.373 7.778 1.00 39.40 172 GLU D C 1
ATOM 6431 O O . GLU D 1 172 ? -27.650 5.402 7.725 1.00 40.31 172 GLU D O 1
ATOM 6437 N N . PRO D 1 173 ? -26.408 6.961 6.672 1.00 34.15 173 PRO D N 1
ATOM 6438 C CA . PRO D 1 173 ? -26.794 6.443 5.358 1.00 32.50 173 PRO D CA 1
ATOM 6439 C C . PRO D 1 173 ? -26.170 5.096 4.989 1.00 29.90 173 PRO D C 1
ATOM 6440 O O . PRO D 1 173 ? -26.224 4.685 3.841 1.00 31.02 173 PRO D O 1
ATOM 6444 N N . PHE D 1 174 ? -25.587 4.409 5.963 1.00 28.29 174 PHE D N 1
ATOM 6445 C CA . PHE D 1 174 ? -24.967 3.119 5.700 1.00 27.07 174 PHE D CA 1
ATOM 6446 C C . PHE D 1 174 ? -25.401 2.075 6.734 1.00 26.91 174 PHE D C 1
ATOM 6447 O O . PHE D 1 174 ? -24.573 1.521 7.463 1.00 25.41 174 PHE D O 1
ATOM 6455 N N . PRO D 1 175 ? -26.712 1.782 6.797 1.00 25.50 175 PRO D N 1
ATOM 6456 C CA . PRO D 1 175 ? -27.318 0.816 7.723 1.00 25.12 175 PRO D CA 1
ATOM 6457 C C . PRO D 1 175 ? -26.657 -0.555 7.697 1.00 25.72 175 PRO D C 1
ATOM 6458 O O . PRO D 1 175 ? -26.398 -1.155 8.742 1.00 27.60 175 PRO D O 1
ATOM 6462 N N . HIS D 1 176 ? -26.400 -1.056 6.498 1.00 24.82 176 HIS D N 1
ATOM 6463 C CA . HIS D 1 176 ? -25.763 -2.355 6.360 1.00 26.43 176 HIS D CA 1
ATOM 6464 C C . HIS D 1 176 ? -24.372 -2.357 6.984 1.00 26.51 176 HIS D C 1
ATOM 6465 O O . HIS D 1 176 ? -23.954 -3.351 7.584 1.00 24.95 176 HIS D O 1
ATOM 6472 N N . ILE D 1 177 ? -23.649 -1.253 6.839 1.00 22.97 177 ILE D N 1
ATOM 6473 C CA . ILE D 1 177 ? -22.320 -1.181 7.431 1.00 22.87 177 ILE D CA 1
ATOM 6474 C C . ILE D 1 177 ? -22.491 -1.233 8.958 1.00 23.90 177 ILE D C 1
ATOM 6475 O O . ILE D 1 177 ? -21.778 -1.961 9.653 1.00 22.11 177 ILE D O 1
ATOM 6480 N N . ARG D 1 178 ? -23.470 -0.490 9.470 1.00 22.91 178 ARG D N 1
ATOM 6481 C CA . ARG D 1 178 ? -23.723 -0.463 10.907 1.00 23.55 178 ARG D CA 1
ATOM 6482 C C . ARG D 1 178 ? -24.079 -1.860 11.390 1.00 21.69 178 ARG D C 1
ATOM 6483 O O . ARG D 1 178 ? -23.543 -2.332 12.390 1.00 21.77 178 ARG D O 1
ATOM 6491 N N . ALA D 1 179 ? -24.973 -2.530 10.675 1.00 21.51 179 ALA D N 1
ATOM 6492 C CA . ALA D 1 179 ? -25.339 -3.887 11.051 1.00 21.20 179 ALA D CA 1
ATOM 6493 C C . ALA D 1 179 ? -24.074 -4.748 10.956 1.00 21.85 179 ALA D C 1
ATOM 6494 O O . ALA D 1 179 ? -23.874 -5.669 11.753 1.00 22.35 179 ALA D O 1
ATOM 6496 N N . TRP D 1 180 ? -23.225 -4.439 9.975 1.00 23.35 180 TRP D N 1
ATOM 6497 C CA . TRP D 1 180 ? -21.976 -5.173 9.766 1.00 23.57 180 TRP D CA 1
ATOM 6498 C C . TRP D 1 180 ? -21.008 -4.969 10.931 1.00 24.46 180 TRP D C 1
ATOM 6499 O O . TRP D 1 180 ? -20.406 -5.929 11.410 1.00 23.86 180 TRP D O 1
ATOM 6510 N N . LEU D 1 181 ? -20.856 -3.723 11.380 1.00 24.43 181 LEU D N 1
ATOM 6511 C CA . LEU D 1 181 ? -19.968 -3.414 12.501 1.00 26.60 181 LEU D CA 1
ATOM 6512 C C . LEU D 1 181 ? -20.383 -4.190 13.739 1.00 28.09 181 LEU D C 1
ATOM 6513 O O . LEU D 1 181 ? -19.563 -4.836 14.401 1.00 27.78 181 LEU D O 1
ATOM 6518 N N . GLU D 1 182 ? -21.673 -4.110 14.043 1.00 25.07 182 GLU D N 1
ATOM 6519 C CA . GLU D 1 182 ? -22.250 -4.791 15.181 1.00 23.70 182 GLU D CA 1
ATOM 6520 C C . GLU D 1 182 ? -21.945 -6.284 15.165 1.00 21.45 182 GLU D C 1
ATOM 6521 O O . GLU D 1 182 ? -21.483 -6.824 16.157 1.00 22.07 182 GLU D O 1
ATOM 6527 N N . ARG D 1 183 ? -22.195 -6.951 14.043 1.00 20.87 183 ARG D N 1
ATOM 6528 C CA . ARG D 1 183 ? -21.944 -8.391 13.955 1.00 23.52 183 ARG D CA 1
ATOM 6529 C C . ARG D 1 183 ? -20.442 -8.725 14.073 1.00 25.82 183 ARG D C 1
ATOM 6530 O O . ARG D 1 183 ? -20.054 -9.636 14.814 1.00 24.31 183 ARG D O 1
ATOM 6538 N N . VAL D 1 184 ? -19.607 -7.981 13.351 1.00 23.03 184 VAL D N 1
ATOM 6539 C CA . VAL D 1 184 ? -18.157 -8.192 13.380 1.00 25.07 184 VAL D CA 1
ATOM 6540 C C . VAL D 1 184 ? -17.542 -7.914 14.749 1.00 25.80 184 VAL D C 1
ATOM 6541 O O . VAL D 1 184 ? -16.841 -8.763 15.307 1.00 24.74 184 VAL D O 1
ATOM 6545 N N . ARG D 1 185 ? -17.790 -6.718 15.279 1.00 24.82 185 ARG D N 1
ATOM 6546 C CA . ARG D 1 185 ? -17.256 -6.351 16.576 1.00 26.88 185 ARG D CA 1
ATOM 6547 C C . ARG D 1 185 ? -17.693 -7.354 17.632 1.00 26.01 185 ARG D C 1
ATOM 6548 O O . ARG D 1 185 ? -16.983 -7.579 18.602 1.00 28.98 185 ARG D O 1
ATOM 6556 N N . ALA D 1 186 ? -18.840 -7.987 17.433 1.00 26.16 186 ALA D N 1
ATOM 6557 C CA . ALA D 1 186 ? -19.302 -8.969 18.405 1.00 27.53 186 ALA D CA 1
ATOM 6558 C C . ALA D 1 186 ? -18.506 -10.271 18.309 1.00 27.26 186 ALA D C 1
ATOM 6559 O O . ALA D 1 186 ? -18.547 -11.087 19.227 1.00 27.52 186 ALA D O 1
ATOM 6561 N N . GLU D 1 187 ? -17.787 -10.469 17.206 1.00 25.45 187 GLU D N 1
ATOM 6562 C CA . GLU D 1 187 ? -16.989 -11.685 17.048 1.00 25.86 187 GLU D CA 1
ATOM 6563 C C . GLU D 1 187 ? -15.515 -11.444 17.391 1.00 24.23 187 GLU D C 1
ATOM 6564 O O . GLU D 1 187 ? -14.672 -12.338 17.268 1.00 24.27 187 GLU D O 1
ATOM 6570 N N . MET D 1 188 ? -15.228 -10.230 17.844 1.00 23.07 188 MET D N 1
ATOM 6571 C CA . MET D 1 188 ? -13.884 -9.833 18.254 1.00 23.76 188 MET D CA 1
ATOM 6572 C C . MET D 1 188 ? -13.782 -9.969 19.783 1.00 25.37 188 MET D C 1
ATOM 6573 O O . MET D 1 188 ? -14.270 -9.113 20.517 1.00 24.89 188 MET D O 1
ATOM 6578 N N . PRO D 1 189 ? -13.156 -11.047 20.282 1.00 29.05 189 PRO D N 1
ATOM 6579 C CA . PRO D 1 189 ? -13.002 -11.275 21.728 1.00 29.84 189 PRO D CA 1
ATOM 6580 C C . PRO D 1 189 ? -12.509 -10.060 22.529 1.00 32.11 189 PRO D C 1
ATOM 6581 O O . PRO D 1 189 ? -11.467 -9.477 22.221 1.00 33.17 189 PRO D O 1
ATOM 6585 N N . ASP D 1 190 ? -13.260 -9.691 23.562 1.00 35.65 190 ASP D N 1
ATOM 6586 C CA . ASP D 1 190 ? -12.908 -8.554 24.410 1.00 37.39 190 ASP D CA 1
ATOM 6587 C C . ASP D 1 190 ? -12.620 -7.323 23.563 1.00 37.25 190 ASP D C 1
ATOM 6588 O O . ASP D 1 190 ? -11.597 -6.655 23.739 1.00 37.03 190 ASP D O 1
ATOM 6593 N N . TYR D 1 191 ? -13.531 -7.031 22.642 1.00 32.50 191 TYR D N 1
ATOM 6594 C CA . TYR D 1 191 ? -13.382 -5.886 21.764 1.00 32.79 191 TYR D CA 1
ATOM 6595 C C . TYR D 1 191 ? -13.498 -4.578 22.534 1.00 34.43 191 TYR D C 1
ATOM 6596 O O . TYR D 1 191 ? -12.875 -3.571 22.179 1.00 34.54 191 TYR D O 1
ATOM 6605 N N . GLU D 1 192 ? -14.306 -4.612 23.589 1.00 36.28 192 GLU D N 1
ATOM 6606 C CA . GLU D 1 192 ? -14.561 -3.455 24.440 1.00 39.62 192 GLU D CA 1
ATOM 6607 C C . GLU D 1 192 ? -13.294 -2.902 25.087 1.00 37.59 192 GLU D C 1
ATOM 6608 O O . GLU D 1 192 ? -13.076 -1.684 25.112 1.00 34.40 192 GLU D O 1
ATOM 6614 N N . GLU D 1 193 ? -12.472 -3.802 25.621 1.00 34.83 193 GLU D N 1
ATOM 6615 C CA . GLU D 1 193 ? -11.225 -3.413 26.271 1.00 34.65 193 GLU D CA 1
ATOM 6616 C C . GLU D 1 193 ? -10.226 -2.869 25.256 1.00 33.52 193 GLU D C 1
ATOM 6617 O O . GLU D 1 193 ? -9.397 -2.014 25.586 1.00 32.99 193 GLU D O 1
ATOM 6623 N N . PHE D 1 194 ? -10.309 -3.372 24.025 1.00 30.87 194 PHE D N 1
ATOM 6624 C CA . PHE D 1 194 ? -9.428 -2.933 22.948 1.00 29.34 194 PHE D CA 1
ATOM 6625 C C . PHE D 1 194 ? -9.738 -1.469 22.640 1.00 29.25 194 PHE D C 1
ATOM 6626 O O . PHE D 1 194 ? -8.857 -0.616 22.641 1.00 27.30 194 PHE D O 1
ATOM 6634 N N . SER D 1 195 ? -11.009 -1.188 22.392 1.00 31.13 195 SER D N 1
ATOM 6635 C CA . SER D 1 195 ? -11.435 0.167 22.076 1.00 32.81 195 SER D CA 1
ATOM 6636 C C . SER D 1 195 ? -10.942 1.136 23.132 1.00 33.92 195 SER D C 1
ATOM 6637 O O . SER D 1 195 ? -10.402 2.195 22.807 1.00 32.71 195 SER D O 1
ATOM 6640 N N . LYS D 1 196 ? -11.121 0.762 24.397 1.00 36.77 196 LYS D N 1
ATOM 6641 C CA . LYS D 1 196 ? -10.703 1.610 25.507 1.00 37.62 196 LYS D CA 1
ATOM 6642 C C . LYS D 1 196 ? -9.230 1.952 25.377 1.00 37.12 196 LYS D C 1
ATOM 6643 O O . LYS D 1 196 ? -8.849 3.125 25.420 1.00 35.58 196 LYS D O 1
ATOM 6649 N N . GLN D 1 197 ? -8.406 0.924 25.200 1.00 35.47 197 GLN D N 1
ATOM 6650 C CA . GLN D 1 197 ? -6.966 1.126 25.064 1.00 35.89 197 GLN D CA 1
ATOM 6651 C C . GLN D 1 197 ? -6.634 2.070 23.910 1.00 34.85 197 GLN D C 1
ATOM 6652 O O . GLN D 1 197 ? -5.694 2.868 24.002 1.00 32.78 197 GLN D O 1
ATOM 6658 N N . VAL D 1 198 ? -7.403 1.973 22.824 1.00 33.65 198 VAL D N 1
ATOM 6659 C CA . VAL D 1 198 ? -7.190 2.826 21.657 1.00 33.09 198 VAL D CA 1
ATOM 6660 C C . VAL D 1 198 ? -7.413 4.292 22.042 1.00 34.26 198 VAL D C 1
ATOM 6661 O O . VAL D 1 198 ? -6.711 5.190 21.576 1.00 32.09 198 VAL D O 1
ATOM 6665 N N . ALA D 1 199 ? -8.395 4.524 22.902 1.00 35.62 199 ALA D N 1
ATOM 6666 C CA . ALA D 1 199 ? -8.715 5.870 23.347 1.00 37.65 199 ALA D CA 1
ATOM 6667 C C . ALA D 1 199 ? -7.678 6.428 24.331 1.00 38.97 199 ALA D C 1
ATOM 6668 O O . ALA D 1 199 ? -7.333 7.611 24.275 1.00 38.29 199 ALA D O 1
ATOM 6670 N N . ASP D 1 200 ? -7.175 5.583 25.226 1.00 40.68 200 ASP D N 1
ATOM 6671 C CA . ASP D 1 200 ? -6.182 6.032 26.197 1.00 42.10 200 ASP D CA 1
ATOM 6672 C C . ASP D 1 200 ? -4.904 6.478 25.503 1.00 43.92 200 ASP D C 1
ATOM 6673 O O . ASP D 1 200 ? -4.361 7.541 25.803 1.00 45.98 200 ASP D O 1
ATOM 6678 N N . ASP D 1 201 ? -4.421 5.660 24.575 1.00 44.61 201 ASP D N 1
ATOM 6679 C CA . ASP D 1 201 ? -3.197 5.981 23.856 1.00 44.68 201 ASP D CA 1
ATOM 6680 C C . ASP D 1 201 ? -3.377 7.131 22.885 1.00 44.86 201 ASP D C 1
ATOM 6681 O O . ASP D 1 201 ? -2.447 7.900 22.654 1.00 45.55 201 ASP D O 1
ATOM 6686 N N . THR D 1 202 ? -4.566 7.247 22.305 1.00 45.44 202 THR D N 1
ATOM 6687 C CA . THR D 1 202 ? -4.824 8.340 21.379 1.00 47.20 202 THR D CA 1
ATOM 6688 C C . THR D 1 202 ? -4.717 9.640 22.158 1.00 47.49 202 THR D C 1
ATOM 6689 O O . THR D 1 202 ? -3.971 10.540 21.772 1.00 48.33 202 THR D O 1
ATOM 6693 N N . LEU D 1 203 ? -5.451 9.730 23.264 1.00 48.44 203 LEU D N 1
ATOM 6694 C CA . LEU D 1 203 ? -5.416 10.922 24.104 1.00 48.44 203 LEU D CA 1
ATOM 6695 C C . LEU D 1 203 ? -3.996 11.135 24.604 1.00 49.72 203 LEU D C 1
ATOM 6696 O O . LEU D 1 203 ? -3.533 12.270 24.726 1.00 49.06 203 LEU D O 1
ATOM 6701 N N . ALA D 1 204 ? -3.311 10.033 24.896 1.00 51.67 204 ALA D N 1
ATOM 6702 C CA . ALA D 1 204 ? -1.934 10.090 25.366 1.00 54.27 204 ALA D CA 1
ATOM 6703 C C . ALA D 1 204 ? -1.110 10.845 24.328 1.00 55.45 204 ALA D C 1
ATOM 6704 O O . ALA D 1 204 ? -0.283 11.694 24.666 1.00 55.82 204 ALA D O 1
ATOM 6706 N N . TYR D 1 205 ? -1.350 10.535 23.059 1.00 57.24 205 TYR D N 1
ATOM 6707 C CA . TYR D 1 205 ? -0.635 11.192 21.978 1.00 59.08 205 TYR D CA 1
ATOM 6708 C C . TYR D 1 205 ? -0.912 12.689 21.990 1.00 59.62 205 TYR D C 1
ATOM 6709 O O . TYR D 1 205 ? 0.013 13.496 21.984 1.00 60.53 205 TYR D O 1
ATOM 6718 N N . VAL D 1 206 ? -2.190 13.054 22.005 1.00 60.38 206 VAL D N 1
ATOM 6719 C CA . VAL D 1 206 ? -2.579 14.460 22.006 1.00 61.52 206 VAL D CA 1
ATOM 6720 C C . VAL D 1 206 ? -2.026 15.216 23.214 1.00 61.46 206 VAL D C 1
ATOM 6721 O O . VAL D 1 206 ? -1.704 16.402 23.117 1.00 61.31 206 VAL D O 1
ATOM 6725 N N . ALA D 1 207 ? -1.915 14.531 24.349 1.00 60.83 207 ALA D N 1
ATOM 6726 C CA . ALA D 1 207 ? -1.403 15.154 25.566 1.00 61.46 207 ALA D CA 1
ATOM 6727 C C . ALA D 1 207 ? 0.020 15.667 25.354 1.00 62.34 207 ALA D C 1
ATOM 6728 O O . ALA D 1 207 ? 0.384 16.749 25.822 1.00 60.46 207 ALA D O 1
ATOM 6730 N N . SER D 1 208 ? 0.824 14.881 24.645 1.00 63.07 208 SER D N 1
ATOM 6731 C CA . SER D 1 208 ? 2.203 15.260 24.369 1.00 62.97 208 SER D CA 1
ATOM 6732 C C . SER D 1 208 ? 2.311 15.909 22.994 1.00 62.75 208 SER D C 1
ATOM 6733 O O . SER D 1 208 ? 2.793 17.060 22.923 1.00 61.98 208 SER D O 1
#